Protein 7QPH (pdb70)

Structure (mmCIF, N/CA/C/O backbone):
data_7QPH
#
_entry.id   7QPH
#
_cell.length_a   75.343
_cell.length_b   99.184
_cell.length_c   208.443
_cell.angle_alpha   90.000
_cell.angle_beta   90.000
_cell.angle_gamma   90.000
#
_symmetry.space_group_name_H-M   'P 21 21 2'
#
loop_
_entity.id
_entity.type
_entity.pdbx_description
1 polymer 'Histone-arginine methyltransferase CARM1'
2 polymer 'Histone H3 22-31 K27 acetylated'
3 non-polymer 1,2-ETHANEDIOL
4 non-polymer (2~{R},3~{R},4~{S},5~{R})-2-(6-aminopurin-9-yl)-5-[(~{E})-prop-1-enyl]oxolane-3,4-diol
5 water water
#
loop_
_atom_site.group_PDB
_atom_site.id
_atom_site.type_symbol
_atom_site.label_atom_id
_atom_site.label_alt_id
_atom_site.label_comp_id
_atom_site.label_asym_id
_atom_site.label_entity_id
_atom_site.label_seq_id
_atom_site.pdbx_PDB_ins_code
_atom_site.Cartn_x
_atom_site.Cartn_y
_atom_site.Cartn_z
_atom_site.occupancy
_atom_site.B_iso_or_equiv
_atom_site.auth_seq_id
_atom_site.auth_comp_id
_atom_site.auth_asym_id
_atom_site.auth_atom_id
_atom_site.pdbx_PDB_model_num
ATOM 1 N N . SER A 1 10 ? 47.937 48.318 117.450 1.00 79.48 136 SER A N 1
ATOM 2 C CA . SER A 1 10 ? 49.212 48.027 118.093 1.00 73.10 136 SER A CA 1
ATOM 3 C C . SER A 1 10 ? 49.837 46.752 117.529 1.00 71.20 136 SER A C 1
ATOM 4 O O . SER A 1 10 ? 49.221 46.045 116.728 1.00 68.94 136 SER A O 1
ATOM 11 N N . VAL A 1 11 ? 51.068 46.464 117.957 1.00 68.25 137 VAL A N 1
ATOM 12 C CA . VAL A 1 11 ? 51.751 45.255 117.501 1.00 70.65 137 VAL A CA 1
ATOM 13 C C . VAL A 1 11 ? 50.995 44.010 117.957 1.00 69.09 137 VAL A C 1
ATOM 14 O O . VAL A 1 11 ? 50.934 42.999 117.242 1.00 53.98 137 VAL A O 1
ATOM 27 N N . PHE A 1 12 ? 50.407 44.062 119.157 1.00 57.84 138 PHE A N 1
ATOM 28 C CA . PHE A 1 12 ? 49.627 42.927 119.643 1.00 56.46 138 PHE A CA 1
ATOM 29 C C . PHE A 1 12 ? 48.362 42.730 118.814 1.00 66.11 138 PHE A C 1
ATOM 30 O O . PHE A 1 12 ? 48.016 41.597 118.454 1.00 62.50 138 PHE A O 1
ATOM 47 N N . SER A 1 13 ? 47.659 43.820 118.497 1.00 68.47 139 SER A N 1
ATOM 48 C CA . SER A 1 13 ? 46.380 43.706 117.802 1.00 68.22 139 SER A CA 1
ATOM 49 C C . SER A 1 13 ? 46.560 43.141 116.396 1.00 62.64 139 SER A C 1
ATOM 50 O O . SER A 1 13 ? 45.815 42.247 115.976 1.00 75.83 139 SER A O 1
ATOM 58 N N . GLU A 1 14 ? 47.540 43.656 115.648 1.00 65.67 140 GLU A N 1
ATOM 59 C CA . GLU A 1 14 ? 47.772 43.159 114.295 1.00 67.86 140 GLU A CA 1
ATOM 60 C C . GLU A 1 14 ? 48.179 41.692 114.285 1.00 66.67 140 GLU A C 1
ATOM 61 O O . GLU A 1 14 ? 48.066 41.032 113.247 1.00 66.77 140 GLU A O 1
ATOM 73 N N . ARG A 1 15 ? 48.649 41.173 115.415 1.00 60.16 141 ARG A N 1
ATOM 74 C CA . ARG A 1 15 ? 49.139 39.806 115.527 1.00 65.59 141 ARG A CA 1
ATOM 75 C C . ARG A 1 15 ? 48.080 38.832 116.023 1.00 75.04 141 ARG A C 1
ATOM 76 O O . ARG A 1 15 ? 48.252 37.615 115.872 1.00 56.32 141 ARG A O 1
ATOM 97 N N . THR A 1 16 ? 46.984 39.331 116.587 1.00 60.38 142 THR A N 1
ATOM 98 C CA . THR A 1 16 ? 46.077 38.487 117.350 1.00 62.25 142 THR A CA 1
ATOM 99 C C . THR A 1 16 ? 44.631 38.723 116.940 1.00 65.18 142 THR A C 1
ATOM 100 O O . THR A 1 16 ? 44.160 39.864 116.938 1.00 62.83 142 THR A O 1
ATOM 111 N N . GLU A 1 17 ? 43.936 37.639 116.600 1.00 61.28 143 GLU A N 1
ATOM 112 C CA . GLU A 1 17 ? 42.485 37.674 116.500 1.00 55.99 143 GLU A CA 1
ATOM 113 C C . GLU A 1 17 ? 41.889 38.102 117.835 1.00 67.13 143 GLU A C 1
ATOM 114 O O . GLU A 1 17 ? 42.264 37.589 118.895 1.00 51.53 143 GLU A O 1
ATOM 126 N N . GLU A 1 18 ? 40.958 39.055 117.788 1.00 63.90 144 GLU A N 1
ATOM 127 C CA . GLU A 1 18 ? 40.432 39.591 119.038 1.00 65.20 144 GLU A CA 1
ATOM 128 C C . GLU A 1 18 ? 39.639 38.542 119.813 1.00 61.87 144 GLU A C 1
ATOM 129 O O . GLU A 1 18 ? 39.584 38.591 121.050 1.00 67.08 144 GLU A O 1
ATOM 141 N N . SER A 1 19 ? 39.020 37.586 119.120 1.00 61.42 145 SER A N 1
ATOM 142 C CA . SER A 1 19 ? 38.339 36.511 119.834 1.00 59.74 145 SER A CA 1
ATOM 143 C C . SER A 1 19 ? 39.333 35.656 120.612 1.00 66.37 145 SER A C 1
ATOM 144 O O . SER A 1 19 ? 39.054 35.241 121.746 1.00 60.79 145 SER A O 1
ATOM 152 N N . SER A 1 20 ? 40.511 35.404 120.031 1.00 60.86 146 SER A N 1
ATOM 153 C CA . SER A 1 20 ? 41.542 34.665 120.753 1.00 60.29 146 SER A CA 1
ATOM 154 C C . SER A 1 20 ? 42.081 35.470 121.928 1.00 53.55 146 SER A C 1
ATOM 155 O O . SER A 1 20 ? 42.296 34.921 123.019 1.00 48.95 146 SER A O 1
ATOM 163 N N . ALA A 1 21 ? 42.309 36.772 121.723 1.00 48.47 147 ALA A N 1
ATOM 164 C CA . ALA A 1 21 ? 42.851 37.605 122.792 1.00 50.71 147 ALA A CA 1
ATOM 165 C C . ALA A 1 21 ? 41.873 37.716 123.954 1.00 48.57 147 ALA A C 1
ATOM 166 O O . ALA A 1 21 ? 42.269 37.616 125.123 1.00 50.13 147 ALA A O 1
ATOM 173 N N . VAL A 1 22 ? 40.592 37.929 123.652 1.00 47.92 148 VAL A N 1
ATOM 174 C CA . VAL A 1 22 ? 39.592 38.033 124.710 1.00 55.97 148 VAL A CA 1
ATOM 175 C C . VAL A 1 22 ? 39.602 36.772 125.569 1.00 50.08 148 VAL A C 1
ATOM 176 O O . VAL A 1 22 ? 39.691 36.834 126.801 1.00 48.14 148 VAL A O 1
ATOM 189 N N . GLN A 1 23 ? 39.546 35.607 124.941 1.00 48.26 149 GLN A N 1
ATOM 190 C CA . GLN A 1 23 ? 39.479 34.342 125.705 1.00 48.05 149 GLN A CA 1
ATOM 191 C C . GLN A 1 23 ? 40.814 34.166 126.427 1.00 51.91 149 GLN A C 1
ATOM 192 O O . GLN A 1 23 ? 40.803 33.610 127.527 1.00 49.02 149 GLN A O 1
ATOM 206 N N . TYR A 1 24 ? 41.919 34.612 125.833 1.00 41.38 150 TYR A N 1
ATOM 207 C CA . TYR A 1 24 ? 43.220 34.413 126.470 1.00 41.75 150 TYR A CA 1
ATOM 208 C C . TYR A 1 24 ? 43.335 35.212 127.769 1.00 41.98 150 TYR A C 1
ATOM 209 O O . TYR A 1 24 ? 43.745 34.685 128.810 1.00 40.69 150 TYR A O 1
ATOM 227 N N . PHE A 1 25 ? 42.999 36.496 127.726 1.00 42.68 151 PHE A N 1
ATOM 228 C CA . PHE A 1 25 ? 43.161 37.330 128.912 1.00 40.06 151 PHE A CA 1
ATOM 229 C C . PHE A 1 25 ? 42.075 37.061 129.944 1.00 39.45 151 PHE A C 1
ATOM 230 O O . PHE A 1 25 ? 42.314 37.236 131.142 1.00 43.84 151 PHE A O 1
ATOM 247 N N . GLN A 1 26 ? 40.891 36.617 129.516 1.00 38.76 152 GLN A N 1
ATOM 248 C CA . GLN A 1 26 ? 39.904 36.164 130.488 1.00 51.28 152 GLN A CA 1
ATOM 249 C C . GLN A 1 26 ? 40.448 34.982 131.288 1.00 48.53 152 GLN A C 1
ATOM 250 O O . GLN A 1 26 ? 40.239 34.886 132.502 1.00 43.29 152 GLN A O 1
ATOM 264 N N . PHE A 1 27 ? 41.118 34.052 130.611 1.00 45.46 153 PHE A N 1
ATOM 265 C CA . PHE A 1 27 ? 41.668 32.882 131.288 1.00 40.36 153 PHE A CA 1
ATOM 266 C C . PHE A 1 27 ? 42.633 33.295 132.388 1.00 40.08 153 PHE A C 1
ATOM 267 O O . PHE A 1 27 ? 42.597 32.753 133.500 1.00 41.70 153 PHE A O 1
ATOM 284 N N . TYR A 1 28 ? 43.486 34.273 132.106 1.00 35.83 154 TYR A N 1
ATOM 285 C CA . TYR A 1 28 ? 44.472 34.712 133.083 1.00 39.05 154 TYR A CA 1
ATOM 286 C C . TYR A 1 28 ? 43.910 35.701 134.099 1.00 34.63 154 TYR A C 1
ATOM 287 O O . TYR A 1 28 ? 44.647 36.146 134.987 1.00 40.02 154 TYR A O 1
ATOM 305 N N . GLY A 1 29 ? 42.628 36.039 134.013 1.00 39.53 155 GLY A N 1
ATOM 306 C CA . GLY A 1 29 ? 42.021 36.877 135.029 1.00 36.19 155 GLY A CA 1
ATOM 307 C C . GLY A 1 29 ? 41.594 36.152 136.287 1.00 40.67 155 GLY A C 1
ATOM 308 O O . GLY A 1 29 ? 41.187 36.792 137.267 1.00 37.45 155 GLY A O 1
ATOM 312 N N . TYR A 1 30 ? 41.700 34.830 136.292 1.00 36.65 156 TYR A N 1
ATOM 313 C CA . TYR A 1 30 ? 41.202 34.032 137.398 1.00 36.46 156 TYR A CA 1
ATOM 314 C C . TYR A 1 30 ? 42.298 33.814 138.437 1.00 36.78 156 TYR A C 1
ATOM 315 O O . TYR A 1 30 ? 43.418 33.405 138.111 1.00 33.08 156 TYR A O 1
ATOM 333 N N . LEU A 1 31 ? 41.954 34.050 139.700 1.00 36.83 157 LEU A N 1
ATOM 334 C CA . LEU A 1 31 ? 42.896 33.769 140.773 1.00 34.86 157 LEU A CA 1
ATOM 335 C C . LEU A 1 31 ? 43.250 32.286 140.838 1.00 38.70 157 LEU A C 1
ATOM 336 O O . LEU A 1 31 ? 44.378 31.934 141.201 1.00 35.89 157 LEU A O 1
ATOM 352 N N . SER A 1 32 ? 42.314 31.404 140.469 1.00 34.89 158 SER A N 1
ATOM 353 C CA . SER A 1 32 ? 42.612 29.978 140.486 1.00 33.93 158 SER A CA 1
ATOM 354 C C . SER A 1 32 ? 43.732 29.641 139.520 1.00 38.96 158 SER A C 1
ATOM 355 O O . SER A 1 32 ? 44.526 28.731 139.792 1.00 38.10 158 SER A O 1
ATOM 363 N N . GLN A 1 33 ? 43.812 30.360 138.394 1.00 39.58 159 GLN A N 1
ATOM 364 C CA . GLN A 1 33 ? 44.904 30.140 137.454 1.00 39.54 159 GLN A CA 1
ATOM 365 C C . GLN A 1 33 ? 46.222 30.670 138.013 1.00 42.90 159 GLN A C 1
ATOM 366 O O . GLN A 1 33 ? 47.272 30.028 137.868 1.00 37.18 159 GLN A O 1
ATOM 380 N N . GLN A 1 34 ? 46.191 31.837 138.661 1.00 39.37 160 GLN A N 1
ATOM 381 C CA . GLN A 1 34 ? 47.384 32.319 139.348 1.00 37.86 160 GLN A CA 1
ATOM 382 C C . GLN A 1 34 ? 47.832 31.307 140.398 1.00 36.99 160 GLN A C 1
ATOM 383 O O . GLN A 1 34 ? 49.015 30.969 140.502 1.00 39.54 160 GLN A O 1
ATOM 397 N N . GLN A 1 35 ? 46.887 30.818 141.195 1.00 37.18 161 GLN A N 1
ATOM 398 C CA . GLN A 1 35 ? 47.223 29.854 142.238 1.00 37.62 161 GLN A CA 1
ATOM 399 C C . GLN A 1 35 ? 47.891 28.615 141.654 1.00 44.70 161 GLN A C 1
ATOM 400 O O . GLN A 1 35 ? 48.869 28.101 142.214 1.00 37.03 161 GLN A O 1
ATOM 414 N N . ASN A 1 36 ? 47.374 28.120 140.527 1.00 42.68 162 ASN A N 1
ATOM 415 C CA . ASN A 1 36 ? 47.950 26.930 139.911 1.00 48.19 162 ASN A CA 1
ATOM 416 C C . ASN A 1 36 ? 49.416 27.150 139.561 1.00 41.16 162 ASN A C 1
ATOM 417 O O . ASN A 1 36 ? 50.256 26.275 139.795 1.00 42.77 162 ASN A O 1
ATOM 428 N N . MET A 1 37 ? 49.750 28.324 139.021 1.00 34.75 163 MET A N 1
ATOM 429 C CA . MET A 1 37 ? 51.139 28.592 138.657 1.00 37.64 163 MET A CA 1
ATOM 430 C C . MET A 1 37 ? 51.984 28.833 139.897 1.00 38.96 163 MET A C 1
ATOM 431 O O . MET A 1 37 ? 53.132 28.385 139.971 1.00 35.54 163 MET A O 1
ATOM 445 N N . MET A 1 38 ? 51.427 29.526 140.888 1.00 37.96 164 MET A N 1
ATOM 446 C CA . MET A 1 38 ? 52.177 29.827 142.103 1.00 39.42 164 MET A CA 1
ATOM 447 C C . MET A 1 38 ? 52.488 28.572 142.899 1.00 43.48 164 MET A C 1
ATOM 448 O O . MET A 1 38 ? 53.559 28.490 143.505 1.00 42.19 164 MET A O 1
ATOM 462 N N . GLN A 1 39 ? 51.588 27.582 142.895 1.00 40.41 165 GLN A N 1
ATOM 463 C CA . GLN A 1 39 ? 51.818 26.346 143.628 1.00 40.77 165 GLN A CA 1
ATOM 464 C C . GLN A 1 39 ? 52.835 25.433 142.953 1.00 37.16 165 GLN A C 1
ATOM 465 O O . GLN A 1 39 ? 53.258 24.451 143.573 1.00 37.15 165 GLN A O 1
ATOM 479 N N . ASP A 1 40 ? 53.220 25.708 141.705 1.00 38.37 166 ASP A N 1
ATOM 480 C CA . ASP A 1 40 ? 54.329 25.001 141.059 1.00 40.66 166 ASP A CA 1
ATOM 481 C C . ASP A 1 40 ? 55.618 25.426 141.740 1.00 37.74 166 ASP A C 1
ATOM 482 O O . ASP A 1 40 ? 56.163 26.487 141.443 1.00 33.17 166 ASP A O 1
ATOM 491 N N . TYR A 1 41 ? 56.108 24.603 142.670 1.00 39.45 167 TYR A N 1
ATOM 492 C CA . TYR A 1 41 ? 57.230 25.021 143.506 1.00 39.24 167 TYR A CA 1
ATOM 493 C C . TYR A 1 41 ? 58.511 25.162 142.699 1.00 43.33 167 TYR A C 1
ATOM 494 O O . TYR A 1 41 ? 59.316 26.068 142.955 1.00 42.49 167 TYR A O 1
ATOM 512 N N . VAL A 1 42 ? 58.724 24.274 141.728 1.00 39.36 168 VAL A N 1
ATOM 513 C CA . VAL A 1 42 ? 59.879 24.405 140.850 1.00 36.43 168 VAL A CA 1
ATOM 514 C C . VAL A 1 42 ? 59.864 25.765 140.170 1.00 39.35 168 VAL A C 1
ATOM 515 O O . VAL A 1 42 ? 60.875 26.478 140.137 1.00 34.91 168 VAL A O 1
ATOM 528 N N . ARG A 1 43 ? 58.702 26.151 139.642 1.00 40.30 169 ARG A N 1
ATOM 529 C CA . ARG A 1 43 ? 58.576 27.414 138.929 1.00 34.46 169 ARG A CA 1
ATOM 530 C C . ARG A 1 43 ? 58.783 28.595 139.870 1.00 39.20 169 ARG A C 1
ATOM 531 O O . ARG A 1 43 ? 59.671 29.429 139.663 1.00 35.27 169 ARG A O 1
ATOM 552 N N . THR A 1 44 ? 57.949 28.703 140.899 1.00 36.06 170 THR A N 1
ATOM 553 C CA . THR A 1 44 ? 58.010 29.871 141.774 1.00 38.37 170 THR A CA 1
ATOM 554 C C . THR A 1 44 ? 59.318 29.918 142.558 1.00 36.87 170 THR A C 1
ATOM 555 O O . THR A 1 44 ? 59.926 30.985 142.705 1.00 36.01 170 THR A O 1
ATOM 566 N N . GLY A 1 45 ? 59.771 28.773 143.065 1.00 33.53 171 GLY A N 1
ATOM 567 C CA . GLY A 1 45 ? 60.997 28.758 143.846 1.00 40.56 171 GLY A CA 1
ATOM 568 C C . GLY A 1 45 ? 62.224 29.120 143.029 1.00 39.65 171 GLY A C 1
ATOM 569 O O . GLY A 1 45 ? 63.106 29.839 143.509 1.00 35.46 171 GLY A O 1
ATOM 573 N N . THR A 1 46 ? 62.302 28.628 141.788 1.00 33.97 172 THR A N 1
ATOM 574 C CA . THR A 1 46 ? 63.453 28.943 140.944 1.00 37.51 172 THR A CA 1
ATOM 575 C C . THR A 1 46 ? 63.480 30.419 140.571 1.00 33.26 172 THR A C 1
ATOM 576 O O . THR A 1 46 ? 64.547 31.042 140.580 1.00 38.36 172 THR A O 1
ATOM 587 N N . TYR A 1 47 ? 62.322 31.003 140.253 1.00 33.98 173 TYR A N 1
ATOM 588 C CA . TYR A 1 47 ? 62.278 32.439 139.994 1.00 34.18 173 TYR A CA 1
ATOM 589 C C . TYR A 1 47 ? 62.759 33.242 141.207 1.00 38.92 173 TYR A C 1
ATOM 590 O O . TYR A 1 47 ? 63.529 34.202 141.067 1.00 37.74 173 TYR A O 1
ATOM 608 N N . GLN A 1 48 ? 62.308 32.877 142.407 1.00 35.78 174 GLN A N 1
ATOM 609 C CA . GLN A 1 48 ? 62.752 33.589 143.602 1.00 34.48 174 GLN A CA 1
ATOM 610 C C . GLN A 1 48 ? 64.257 33.457 143.795 1.00 38.70 174 GLN A C 1
ATOM 611 O O . GLN A 1 48 ? 64.949 34.436 144.101 1.00 39.80 174 GLN A O 1
ATOM 625 N N . ARG A 1 49 ? 64.781 32.241 143.647 1.00 36.62 175 ARG A N 1
ATOM 626 C CA . ARG A 1 49 ? 66.220 32.053 143.811 1.00 45.58 175 ARG A CA 1
ATOM 627 C C . ARG A 1 49 ? 66.993 32.816 142.744 1.00 45.60 175 ARG A C 1
ATOM 628 O O . ARG A 1 49 ? 68.014 33.445 143.040 1.00 41.72 175 ARG A O 1
ATOM 649 N N . ALA A 1 50 ? 66.534 32.759 141.487 1.00 44.65 176 ALA A N 1
ATOM 650 C CA . ALA A 1 50 ? 67.241 33.470 140.422 1.00 39.71 176 ALA A CA 1
ATOM 651 C C . ALA A 1 50 ? 67.354 34.960 140.739 1.00 39.76 176 ALA A C 1
ATOM 652 O O . ALA A 1 50 ? 68.387 35.588 140.466 1.00 41.25 176 ALA A O 1
ATOM 659 N N . ILE A 1 51 ? 66.302 35.546 141.316 1.00 37.42 177 ILE A N 1
ATOM 660 C CA . ILE A 1 51 ? 66.305 36.983 141.576 1.00 39.79 177 ILE A CA 1
ATOM 661 C C . ILE A 1 51 ? 67.095 37.300 142.841 1.00 39.72 177 ILE A C 1
ATOM 662 O O . ILE A 1 51 ? 67.971 38.171 142.839 1.00 39.46 177 ILE A O 1
ATOM 678 N N . LEU A 1 52 ? 66.810 36.579 143.927 1.00 35.18 178 LEU A N 1
ATOM 679 C CA . LEU A 1 52 ? 67.428 36.889 145.210 1.00 44.17 178 LEU A CA 1
ATOM 680 C C . LEU A 1 52 ? 68.924 36.605 145.191 1.00 44.17 178 LEU A C 1
ATOM 681 O O . LEU A 1 52 ? 69.710 37.375 145.754 1.00 44.41 178 LEU A O 1
ATOM 697 N N . GLN A 1 53 ? 69.337 35.500 144.569 1.00 48.34 179 GLN A N 1
ATOM 698 C CA . GLN A 1 53 ? 70.756 35.160 144.523 1.00 53.70 179 GLN A CA 1
ATOM 699 C C . GLN A 1 53 ? 71.542 36.034 143.554 1.00 55.27 179 GLN A C 1
ATOM 700 O O . GLN A 1 53 ? 72.779 36.061 143.626 1.00 49.29 179 GLN A O 1
ATOM 714 N N . ASN A 1 54 ? 70.859 36.757 142.669 1.00 46.43 180 ASN A N 1
ATOM 715 C CA . ASN A 1 54 ? 71.508 37.754 141.830 1.00 43.70 180 ASN A CA 1
ATOM 716 C C . ASN A 1 54 ? 71.102 39.146 142.301 1.00 43.03 180 ASN A C 1
ATOM 717 O O . ASN A 1 54 ? 70.688 39.987 141.499 1.00 39.44 180 ASN A O 1
ATOM 728 N N . HIS A 1 55 ? 71.246 39.406 143.605 1.00 49.36 181 HIS A N 1
ATOM 729 C CA . HIS A 1 55 ? 70.694 40.629 144.180 1.00 50.71 181 HIS A CA 1
ATOM 730 C C . HIS A 1 55 ? 71.330 41.878 143.595 1.00 50.41 181 HIS A C 1
ATOM 731 O O . HIS A 1 55 ? 70.687 42.934 143.557 1.00 48.52 181 HIS A O 1
ATOM 745 N N . THR A 1 56 ? 72.584 41.787 143.142 1.00 52.60 182 THR A N 1
ATOM 746 C CA . THR A 1 56 ? 73.242 42.964 142.579 1.00 52.26 182 THR A CA 1
ATOM 747 C C . THR A 1 56 ? 72.629 43.396 141.250 1.00 46.89 182 THR A C 1
ATOM 748 O O . THR A 1 56 ? 72.771 44.560 140.857 1.00 50.86 182 THR A O 1
ATOM 759 N N . ASP A 1 57 ? 71.945 42.496 140.555 1.00 45.54 183 ASP A N 1
ATOM 760 C CA . ASP A 1 57 ? 71.230 42.879 139.344 1.00 45.28 183 ASP A CA 1
ATOM 761 C C . ASP A 1 57 ? 69.935 43.629 139.642 1.00 51.82 183 ASP A C 1
ATOM 762 O O . ASP A 1 57 ? 69.290 44.124 138.708 1.00 48.20 183 ASP A O 1
ATOM 771 N N . PHE A 1 58 ? 69.524 43.696 140.908 1.00 47.65 184 PHE A N 1
ATOM 772 C CA . PHE A 1 58 ? 68.279 44.343 141.292 1.00 47.07 184 PHE A CA 1
ATOM 773 C C . PHE A 1 58 ? 68.455 45.454 142.317 1.00 48.83 184 PHE A C 1
ATOM 774 O O . PHE A 1 58 ? 67.633 46.367 142.349 1.00 49.62 184 PHE A O 1
ATOM 791 N N . LYS A 1 59 ? 69.502 45.410 143.135 1.00 45.15 185 LYS A N 1
ATOM 792 C CA . LYS A 1 59 ? 69.691 46.399 144.186 1.00 43.98 185 LYS A CA 1
ATOM 793 C C . LYS A 1 59 ? 69.691 47.805 143.617 1.00 46.69 185 LYS A C 1
ATOM 794 O O . LYS A 1 59 ? 70.574 48.174 142.841 1.00 52.69 185 LYS A O 1
ATOM 813 N N . ASP A 1 60 ? 68.700 48.592 144.031 1.00 50.87 186 ASP A N 1
ATOM 814 C CA . ASP A 1 60 ? 68.552 49.990 143.637 1.00 53.00 186 ASP A CA 1
ATOM 815 C C . ASP A 1 60 ? 68.343 50.161 142.138 1.00 50.87 186 ASP A C 1
ATOM 816 O O . ASP A 1 60 ? 68.634 51.232 141.588 1.00 49.84 186 ASP A O 1
ATOM 825 N N . LYS A 1 61 ? 67.818 49.143 141.467 1.00 47.85 187 LYS A N 1
ATOM 826 C CA . LYS A 1 61 ? 67.628 49.180 140.027 1.00 51.08 187 LYS A CA 1
ATOM 827 C C . LYS A 1 61 ? 66.173 49.485 139.680 1.00 53.81 187 LYS A C 1
ATOM 828 O O . LYS A 1 61 ? 65.270 49.432 140.519 1.00 44.30 187 LYS A O 1
ATOM 847 N N . ILE A 1 62 ? 65.957 49.798 138.407 1.00 45.51 188 ILE A N 1
ATOM 848 C CA . ILE A 1 62 ? 64.625 50.001 137.848 1.00 50.50 188 ILE A CA 1
ATOM 849 C C . ILE A 1 62 ? 64.259 48.753 137.066 1.00 42.42 188 ILE A C 1
ATOM 850 O O . ILE A 1 62 ? 65.039 48.309 136.213 1.00 38.17 188 ILE A O 1
ATOM 866 N N . VAL A 1 63 ? 63.077 48.190 137.351 1.00 35.92 189 VAL A N 1
ATOM 867 C CA . VAL A 1 63 ? 62.668 46.880 136.852 1.00 39.94 189 VAL A CA 1
ATOM 868 C C . VAL A 1 63 ? 61.348 47.008 136.111 1.00 38.66 189 VAL A C 1
ATOM 869 O O . VAL A 1 63 ? 60.467 47.763 136.533 1.00 39.26 189 VAL A O 1
ATOM 882 N N . LEU A 1 64 ? 61.219 46.278 135.002 1.00 36.48 190 LEU A N 1
ATOM 883 C CA . LEU A 1 64 ? 59.946 46.079 134.319 1.00 38.37 190 LEU A CA 1
ATOM 884 C C . LEU A 1 64 ? 59.534 44.615 134.439 1.00 37.26 190 LEU A C 1
ATOM 885 O O . LEU A 1 64 ? 60.318 43.722 134.098 1.00 35.56 190 LEU A O 1
ATOM 901 N N . ASP A 1 65 ? 58.301 44.372 134.914 1.00 35.59 191 ASP A N 1
ATOM 902 C CA . ASP A 1 65 ? 57.717 43.035 135.031 1.00 35.31 191 ASP A CA 1
ATOM 903 C C . ASP A 1 65 ? 56.625 42.899 133.975 1.00 37.06 191 ASP A C 1
ATOM 904 O O . ASP A 1 65 ? 55.560 43.512 134.089 1.00 38.50 191 ASP A O 1
ATOM 913 N N . VAL A 1 66 ? 56.888 42.101 132.953 1.00 36.87 192 VAL A N 1
ATOM 914 C CA . VAL A 1 66 ? 55.981 41.974 131.820 1.00 38.58 192 VAL A CA 1
ATOM 915 C C . VAL A 1 66 ? 55.015 40.828 132.093 1.00 35.34 192 VAL A C 1
ATOM 916 O O . VAL A 1 66 ? 55.427 39.662 132.154 1.00 32.50 192 VAL A O 1
ATOM 929 N N . GLY A 1 67 ? 53.720 41.148 132.197 1.00 36.41 193 GLY A N 1
ATOM 930 C CA . GLY A 1 67 ? 52.727 40.122 132.469 1.00 32.70 193 GLY A CA 1
ATOM 931 C C . GLY A 1 67 ? 52.863 39.638 133.897 1.00 34.52 193 GLY A C 1
ATOM 932 O O . GLY A 1 67 ? 53.045 38.446 134.147 1.00 32.81 193 GLY A O 1
ATOM 936 N N . CYS A 1 68 ? 52.741 40.567 134.844 1.00 35.47 194 CYS A N 1
ATOM 937 C CA . CYS A 1 68 ? 53.070 40.290 136.234 1.00 42.08 194 CYS A CA 1
ATOM 938 C C . CYS A 1 68 ? 52.041 39.404 136.917 1.00 41.99 194 CYS A C 1
ATOM 939 O O . CYS A 1 68 ? 52.325 38.877 138.002 1.00 35.27 194 CYS A O 1
ATOM 947 N N . GLY A 1 69 ? 50.866 39.223 136.315 1.00 36.04 195 GLY A N 1
ATOM 948 C CA . GLY A 1 69 ? 49.841 38.433 136.978 1.00 34.16 195 GLY A CA 1
ATOM 949 C C . GLY A 1 69 ? 49.534 39.008 138.346 1.00 35.31 195 GLY A C 1
ATOM 950 O O . GLY A 1 69 ? 49.258 40.202 138.494 1.00 34.90 195 GLY A O 1
ATOM 954 N N . SER A 1 70 ? 49.576 38.157 139.370 1.00 36.51 196 SER A N 1
ATOM 955 C CA . SER A 1 70 ? 49.339 38.624 140.726 1.00 38.01 196 SER A CA 1
ATOM 956 C C . SER A 1 70 ? 50.450 39.523 141.235 1.00 36.85 196 SER A C 1
ATOM 957 O O . SER A 1 70 ? 50.264 40.158 142.275 1.00 37.59 196 SER A O 1
ATOM 965 N N . GLY A 1 71 ? 51.588 39.581 140.548 1.00 39.07 197 GLY A N 1
ATOM 966 C CA . GLY A 1 71 ? 52.686 40.431 140.946 1.00 37.26 197 GLY A CA 1
ATOM 967 C C . GLY A 1 71 ? 53.794 39.740 141.700 1.00 38.51 197 GLY A C 1
ATOM 968 O O . GLY A 1 71 ? 54.663 40.424 142.241 1.00 39.62 197 GLY A O 1
ATOM 972 N N . ILE A 1 72 ? 53.806 38.409 141.734 1.00 35.21 198 ILE A N 1
ATOM 973 C CA . ILE A 1 72 ? 54.730 37.694 142.605 1.00 37.20 198 ILE A CA 1
ATOM 974 C C . ILE A 1 72 ? 56.177 37.989 142.228 1.00 41.23 198 ILE A C 1
ATOM 975 O O . ILE A 1 72 ? 57.029 38.143 143.106 1.00 38.56 198 ILE A O 1
ATOM 991 N N . LEU A 1 73 ? 56.486 38.081 140.928 1.00 34.49 199 LEU A N 1
ATOM 992 C CA . LEU A 1 73 ? 57.861 38.380 140.532 1.00 36.65 199 LEU A CA 1
ATOM 993 C C . LEU A 1 73 ? 58.263 39.794 140.914 1.00 37.44 199 LEU A C 1
ATOM 994 O O . LEU A 1 73 ? 59.432 40.028 141.236 1.00 35.73 199 LEU A O 1
ATOM 1010 N N . SER A 1 74 ? 57.323 40.745 140.868 1.00 36.24 200 SER A N 1
ATOM 1011 C CA . SER A 1 74 ? 57.611 42.098 141.328 1.00 44.14 200 SER A CA 1
ATOM 1012 C C . SER A 1 74 ? 57.959 42.103 142.811 1.00 39.08 200 SER A C 1
ATOM 1013 O O . SER A 1 74 ? 58.847 42.845 143.244 1.00 38.42 200 SER A O 1
ATOM 1021 N N . PHE A 1 75 ? 57.264 41.288 143.610 1.00 34.99 201 PHE A N 1
ATOM 1022 C CA . PHE A 1 75 ? 57.586 41.209 145.031 1.00 40.91 201 PHE A CA 1
ATOM 1023 C C . PHE A 1 75 ? 58.962 40.590 145.246 1.00 37.00 201 PHE A C 1
ATOM 1024 O O . PHE A 1 75 ? 59.694 41.000 146.154 1.00 44.61 201 PHE A O 1
ATOM 1041 N N . PHE A 1 76 ? 59.340 39.608 144.419 1.00 35.02 202 PHE A N 1
ATOM 1042 C CA . PHE A 1 76 ? 60.685 39.053 144.542 1.00 38.03 202 PHE A CA 1
ATOM 1043 C C . PHE A 1 76 ? 61.733 40.105 144.195 1.00 47.47 202 PHE A C 1
ATOM 1044 O O . PHE A 1 76 ? 62.781 40.192 144.845 1.00 43.23 202 PHE A O 1
ATOM 1061 N N . ALA A 1 77 ? 61.473 40.910 143.159 1.00 41.15 203 ALA A N 1
ATOM 1062 C CA . ALA A 1 77 ? 62.385 42.000 142.817 1.00 37.18 203 ALA A CA 1
ATOM 1063 C C . ALA A 1 77 ? 62.499 43.004 143.960 1.00 40.65 203 ALA A C 1
ATOM 1064 O O . ALA A 1 77 ? 63.585 43.536 144.224 1.00 43.82 203 ALA A O 1
ATOM 1071 N N . ALA A 1 78 ? 61.386 43.277 144.649 1.00 40.28 204 ALA A N 1
ATOM 1072 C CA . ALA A 1 78 ? 61.425 44.159 145.812 1.00 43.87 204 ALA A CA 1
ATOM 1073 C C . ALA A 1 78 ? 62.178 43.511 146.969 1.00 50.09 204 ALA A C 1
ATOM 1074 O O . ALA A 1 78 ? 62.939 44.181 147.678 1.00 48.04 204 ALA A O 1
ATOM 1081 N N . GLN A 1 79 ? 61.982 42.206 147.179 1.00 45.94 205 GLN A N 1
ATOM 1082 C CA . GLN A 1 79 ? 62.769 41.510 148.193 1.00 46.70 205 GLN A CA 1
ATOM 1083 C C . GLN A 1 79 ? 64.264 41.633 147.912 1.00 49.96 205 GLN A C 1
ATOM 1084 O O . GLN A 1 79 ? 65.075 41.675 148.845 1.00 50.78 205 GLN A O 1
ATOM 1098 N N . ALA A 1 80 ? 64.646 41.697 146.638 1.00 45.81 206 ALA A N 1
ATOM 1099 C CA . ALA A 1 80 ? 66.042 41.815 146.245 1.00 39.44 206 ALA A CA 1
ATOM 1100 C C . ALA A 1 80 ? 66.554 43.245 146.284 1.00 42.43 206 ALA A C 1
ATOM 1101 O O . ALA A 1 80 ? 67.730 43.460 145.978 1.00 51.80 206 ALA A O 1
ATOM 1108 N N . GLY A 1 81 ? 65.715 44.217 146.628 1.00 47.30 207 GLY A N 1
ATOM 1109 C CA . GLY A 1 81 ? 66.163 45.584 146.825 1.00 55.41 207 GLY A CA 1
ATOM 1110 C C . GLY A 1 81 ? 65.958 46.539 145.662 1.00 48.64 207 GLY A C 1
ATOM 1111 O O . GLY A 1 81 ? 66.606 47.591 145.622 1.00 48.41 207 GLY A O 1
ATOM 1115 N N . ALA A 1 82 ? 65.082 46.213 144.723 1.00 43.70 208 ALA A N 1
ATOM 1116 C CA . ALA A 1 82 ? 64.853 47.087 143.584 1.00 47.83 208 ALA A CA 1
ATOM 1117 C C . ALA A 1 82 ? 64.303 48.431 144.048 1.00 52.09 208 ALA A C 1
ATOM 1118 O O . ALA A 1 82 ? 63.521 48.510 145.001 1.00 45.41 208 ALA A O 1
ATOM 1125 N N . ARG A 1 83 ? 64.709 49.497 143.358 1.00 50.52 209 ARG A N 1
ATOM 1126 C CA . ARG A 1 83 ? 64.219 50.825 143.711 1.00 49.41 209 ARG A CA 1
ATOM 1127 C C . ARG A 1 83 ? 62.814 51.064 143.170 1.00 50.09 209 ARG A C 1
ATOM 1128 O O . ARG A 1 83 ? 61.956 51.604 143.879 1.00 48.33 209 ARG A O 1
ATOM 1149 N N . LYS A 1 84 ? 62.557 50.664 141.926 1.00 47.18 210 LYS A N 1
ATOM 1150 C CA . LYS A 1 84 ? 61.263 50.901 141.299 1.00 48.10 210 LYS A CA 1
ATOM 1151 C C . LYS A 1 84 ? 60.967 49.744 140.358 1.00 49.69 210 LYS A C 1
ATOM 1152 O O . LYS A 1 84 ? 61.832 49.340 139.573 1.00 40.86 210 LYS A O 1
ATOM 1171 N N . ILE A 1 85 ? 59.752 49.206 140.458 1.00 43.91 211 ILE A N 1
ATOM 1172 C CA . ILE A 1 85 ? 59.305 48.092 139.630 1.00 45.36 211 ILE A CA 1
ATOM 1173 C C . ILE A 1 85 ? 58.003 48.494 138.947 1.00 44.26 211 ILE A C 1
ATOM 1174 O O . ILE A 1 85 ? 57.022 48.829 139.622 1.00 45.78 211 ILE A O 1
ATOM 1190 N N . TYR A 1 86 ? 57.996 48.475 137.614 1.00 40.79 212 TYR A N 1
ATOM 1191 C CA . TYR A 1 86 ? 56.792 48.722 136.826 1.00 42.14 212 TYR A CA 1
ATOM 1192 C C . TYR A 1 86 ? 56.241 47.366 136.408 1.00 38.32 212 TYR A C 1
ATOM 1193 O O . TYR A 1 86 ? 56.876 46.647 135.634 1.00 38.07 212 TYR A O 1
ATOM 1211 N N . ALA A 1 87 ? 55.068 47.017 136.931 1.00 38.08 213 ALA A N 1
ATOM 1212 C CA . ALA A 1 87 ? 54.448 45.714 136.721 1.00 35.54 213 ALA A CA 1
ATOM 1213 C C . ALA A 1 87 ? 53.283 45.893 135.765 1.00 34.81 213 ALA A C 1
ATOM 1214 O O . ALA A 1 87 ? 52.261 46.480 136.135 1.00 39.22 213 ALA A O 1
ATOM 1221 N N . VAL A 1 88 ? 53.428 45.358 134.557 1.00 33.88 214 VAL A N 1
ATOM 1222 C CA . VAL A 1 88 ? 52.445 45.506 133.492 1.00 30.91 214 VAL A CA 1
ATOM 1223 C C . VAL A 1 88 ? 51.656 44.213 133.384 1.00 34.57 214 VAL A C 1
ATOM 1224 O O . VAL A 1 88 ? 52.241 43.126 133.326 1.00 33.92 214 VAL A O 1
ATOM 1237 N N . GLU A 1 89 ? 50.331 44.329 133.329 1.00 32.33 215 GLU A N 1
ATOM 1238 C CA . GLU A 1 89 ? 49.460 43.166 133.215 1.00 29.93 215 GLU A CA 1
ATOM 1239 C C . GLU A 1 89 ? 48.212 43.570 132.451 1.00 32.54 215 GLU A C 1
ATOM 1240 O O . GLU A 1 89 ? 47.557 44.549 132.823 1.00 33.61 215 GLU A O 1
ATOM 1252 N N . ALA A 1 90 ? 47.891 42.816 131.390 1.00 37.98 216 ALA A N 1
ATOM 1253 C CA . ALA A 1 90 ? 46.778 43.144 130.505 1.00 36.91 216 ALA A CA 1
ATOM 1254 C C . ALA A 1 90 ? 45.449 42.560 130.955 1.00 38.17 216 ALA A C 1
ATOM 1255 O O . ALA A 1 90 ? 44.400 43.097 130.582 1.00 37.74 216 ALA A O 1
ATOM 1262 N N . SER A 1 91 ? 45.465 41.485 131.735 1.00 39.16 217 SER A N 1
ATOM 1263 C CA . SER A 1 91 ? 44.229 40.897 132.218 1.00 36.82 217 SER A CA 1
ATOM 1264 C C . SER A 1 91 ? 43.715 41.655 133.450 1.00 39.62 217 SER A C 1
ATOM 1265 O O . SER A 1 91 ? 44.395 42.512 134.034 1.00 34.48 217 SER A O 1
ATOM 1273 N N . THR A 1 92 ? 42.491 41.310 133.865 1.00 36.95 218 THR A N 1
ATOM 1274 C CA . THR A 1 92 ? 41.911 41.926 135.059 1.00 40.86 218 THR A CA 1
ATOM 1275 C C . THR A 1 92 ? 42.637 41.538 136.346 1.00 42.10 218 THR A C 1
ATOM 1276 O O . THR A 1 92 ? 42.296 42.067 137.411 1.00 40.43 218 THR A O 1
ATOM 1287 N N . MET A 1 93 ? 43.627 40.644 136.278 1.00 34.14 219 MET A N 1
ATOM 1288 C CA . MET A 1 93 ? 44.452 40.338 137.441 1.00 37.09 219 MET A CA 1
ATOM 1289 C C . MET A 1 93 ? 45.250 41.560 137.900 1.00 37.89 219 MET A C 1
ATOM 1290 O O . MET A 1 93 ? 45.720 41.600 139.043 1.00 32.87 219 MET A O 1
ATOM 1304 N N . ALA A 1 94 ? 45.395 42.571 137.039 1.00 34.10 220 ALA A N 1
ATOM 1305 C CA . ALA A 1 94 ? 46.116 43.775 137.440 1.00 35.93 220 ALA A CA 1
ATOM 1306 C C . ALA A 1 94 ? 45.434 44.433 138.637 1.00 39.02 220 ALA A C 1
ATOM 1307 O O . ALA A 1 94 ? 46.095 45.008 139.511 1.00 34.47 220 ALA A O 1
ATOM 1314 N N . GLN A 1 95 ? 44.105 44.368 138.689 1.00 39.70 221 GLN A N 1
ATOM 1315 C CA . GLN A 1 95 ? 43.387 44.928 139.832 1.00 38.54 221 GLN A CA 1
ATOM 1316 C C . GLN A 1 95 ? 43.796 44.237 141.131 1.00 41.22 221 GLN A C 1
ATOM 1317 O O . GLN A 1 95 ? 44.005 44.895 142.158 1.00 39.82 221 GLN A O 1
ATOM 1331 N N . HIS A 1 96 ? 43.954 42.911 141.092 1.00 39.18 222 HIS A N 1
ATOM 1332 C CA . HIS A 1 96 ? 44.329 42.162 142.284 1.00 41.06 222 HIS A CA 1
ATOM 1333 C C . HIS A 1 96 ? 45.780 42.420 142.658 1.00 38.70 222 HIS A C 1
ATOM 1334 O O . HIS A 1 96 ? 46.120 42.469 143.846 1.00 41.72 222 HIS A O 1
ATOM 1348 N N . ALA A 1 97 ? 46.655 42.564 141.661 1.00 40.12 223 ALA A N 1
ATOM 1349 C CA . ALA A 1 97 ? 48.046 42.896 141.957 1.00 38.04 223 ALA A CA 1
ATOM 1350 C C . ALA A 1 97 ? 48.145 44.222 142.701 1.00 39.33 223 ALA A C 1
ATOM 1351 O O . ALA A 1 97 ? 48.917 44.346 143.658 1.00 38.34 223 ALA A O 1
ATOM 1358 N N . GLU A 1 98 ? 47.353 45.218 142.289 1.00 38.93 224 GLU A N 1
ATOM 1359 C CA . GLU A 1 98 ? 47.388 46.517 142.953 1.00 39.02 224 GLU A CA 1
ATOM 1360 C C . GLU A 1 98 ? 46.977 46.386 144.412 1.00 41.66 224 GLU A C 1
ATOM 1361 O O . GLU A 1 98 ? 47.559 47.038 145.287 1.00 40.58 224 GLU A O 1
ATOM 1373 N N . VAL A 1 99 ? 45.970 45.553 144.692 1.00 39.28 225 VAL A N 1
ATOM 1374 C CA . VAL A 1 99 ? 45.555 45.329 146.072 1.00 44.65 225 VAL A CA 1
ATOM 1375 C C . VAL A 1 99 ? 46.705 44.746 146.884 1.00 35.80 225 VAL A C 1
ATOM 1376 O O . VAL A 1 99 ? 46.898 45.097 148.054 1.00 46.46 225 VAL A O 1
ATOM 1389 N N . LEU A 1 100 ? 47.474 43.834 146.285 1.00 40.48 226 LEU A N 1
ATOM 1390 C CA . LEU A 1 100 ? 48.575 43.205 147.008 1.00 37.40 226 LEU A CA 1
ATOM 1391 C C . LEU A 1 100 ? 49.700 44.200 147.253 1.00 41.97 226 LEU A C 1
ATOM 1392 O O . LEU A 1 100 ? 50.315 44.198 148.323 1.00 40.90 226 LEU A O 1
ATOM 1408 N N . VAL A 1 101 ? 49.986 45.058 146.274 1.00 40.09 227 VAL A N 1
ATOM 1409 C CA . VAL A 1 101 ? 51.023 46.069 146.465 1.00 37.63 227 VAL A CA 1
ATOM 1410 C C . VAL A 1 101 ? 50.656 46.996 147.614 1.00 39.96 227 VAL A C 1
ATOM 1411 O O . VAL A 1 101 ? 51.504 47.343 148.445 1.00 44.69 227 VAL A O 1
ATOM 1424 N N . LYS A 1 102 ? 49.393 47.422 147.670 1.00 41.23 228 LYS A N 1
ATOM 1425 C CA . LYS A 1 102 ? 48.940 48.263 148.772 1.00 43.34 228 LYS A CA 1
ATOM 142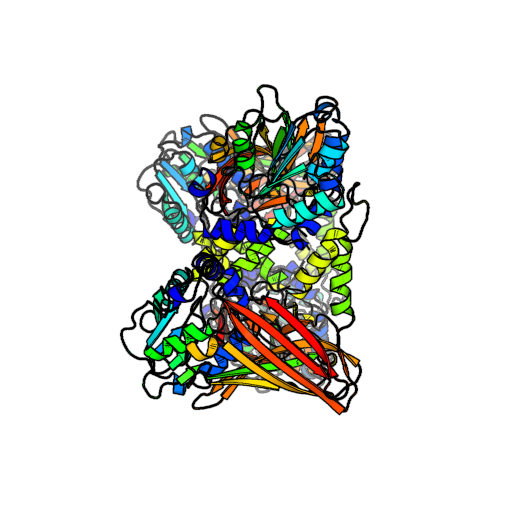6 C C . LYS A 1 102 ? 49.065 47.534 150.100 1.00 45.70 228 LYS A C 1
ATOM 1427 O O . LYS A 1 102 ? 49.613 48.074 151.068 1.00 47.47 228 LYS A O 1
ATOM 1446 N N . SER A 1 103 ? 48.548 46.301 150.175 1.00 40.54 229 SER A N 1
ATOM 1447 C CA . SER A 1 103 ? 48.521 45.583 151.450 1.00 48.80 229 SER A CA 1
ATOM 1448 C C . SER A 1 103 ? 49.903 45.135 151.903 1.00 50.95 229 SER A C 1
ATOM 1449 O O . SER A 1 103 ? 50.107 44.901 153.097 1.00 53.34 229 SER A O 1
ATOM 1457 N N . ASN A 1 104 ? 50.853 45.004 150.986 1.00 45.37 230 ASN A N 1
ATOM 1458 C CA . ASN A 1 104 ? 52.230 44.704 151.344 1.00 48.02 230 ASN A CA 1
ATOM 1459 C C . ASN A 1 104 ? 53.075 45.960 151.519 1.00 48.37 230 ASN A C 1
ATOM 1460 O O . ASN A 1 104 ? 54.300 45.854 151.626 1.00 54.56 230 ASN A O 1
ATOM 1471 N N . ASN A 1 105 ? 52.447 47.137 151.554 1.00 48.42 231 ASN A N 1
ATOM 1472 C CA . ASN A 1 105 ? 53.133 48.406 151.820 1.00 47.08 231 ASN A CA 1
ATOM 1473 C C . ASN A 1 105 ? 54.296 48.640 150.856 1.00 48.95 231 ASN A C 1
ATOM 1474 O O . ASN A 1 105 ? 55.389 49.051 151.252 1.00 46.30 231 ASN A O 1
ATOM 1485 N N . LEU A 1 106 ? 54.050 48.390 149.575 1.00 47.20 232 LEU A N 1
ATOM 1486 C CA . LEU A 1 106 ? 55.060 48.574 148.542 1.00 51.74 232 LEU A CA 1
ATOM 1487 C C . LEU A 1 106 ? 54.596 49.570 147.480 1.00 46.06 232 LEU A C 1
ATOM 1488 O O . LEU A 1 106 ? 55.024 49.519 146.327 1.00 49.00 232 LEU A O 1
ATOM 1504 N N . THR A 1 107 ? 53.724 50.497 147.864 1.00 45.45 233 THR A N 1
ATOM 1505 C CA . THR A 1 107 ? 53.241 51.499 146.922 1.00 51.62 233 THR A CA 1
ATOM 1506 C C . THR A 1 107 ? 54.359 52.421 146.450 1.00 58.09 233 THR A C 1
ATOM 1507 O O . THR A 1 107 ? 54.263 52.989 145.357 1.00 51.66 233 THR A O 1
ATOM 1518 N N . ASP A 1 108 ? 55.417 52.589 147.248 1.00 51.82 234 ASP A N 1
ATOM 1519 C CA . ASP A 1 108 ? 56.525 53.448 146.847 1.00 56.51 234 ASP A CA 1
ATOM 1520 C C . ASP A 1 108 ? 57.451 52.802 145.820 1.00 60.65 234 ASP A C 1
ATOM 1521 O O . ASP A 1 108 ? 58.263 53.506 145.203 1.00 57.60 234 ASP A O 1
ATOM 1530 N N . ARG A 1 109 ? 57.366 51.487 145.633 1.00 48.24 235 ARG A N 1
ATOM 1531 C CA . ARG A 1 109 ? 58.367 50.765 144.860 1.00 49.86 235 ARG A CA 1
ATOM 1532 C C . ARG A 1 109 ? 57.797 49.894 143.751 1.00 49.47 235 ARG A C 1
ATOM 1533 O O . ARG A 1 109 ? 58.544 49.556 142.824 1.00 47.58 235 ARG A O 1
ATOM 1554 N N . ILE A 1 110 ? 56.520 49.523 143.800 1.00 41.50 236 ILE A N 1
ATOM 1555 C CA . ILE A 1 110 ? 55.892 48.740 142.740 1.00 47.46 236 ILE A CA 1
ATOM 1556 C C . ILE A 1 110 ? 54.727 49.550 142.195 1.00 46.55 236 ILE A C 1
ATOM 1557 O O . ILE A 1 110 ? 53.844 49.959 142.958 1.00 42.31 236 ILE A O 1
ATOM 1573 N N . VAL A 1 111 ? 54.722 49.775 140.884 1.00 41.41 237 VAL A N 1
ATOM 1574 C CA . VAL A 1 111 ? 53.684 50.539 140.203 1.00 40.30 237 VAL A CA 1
ATOM 1575 C C . VAL A 1 111 ? 53.037 49.601 139.201 1.00 39.30 237 VAL A C 1
ATOM 1576 O O . VAL A 1 111 ? 53.674 49.182 138.225 1.00 43.57 237 VAL A O 1
ATOM 1589 N N . VAL A 1 112 ? 51.773 49.272 139.431 1.00 38.29 238 VAL A N 1
ATOM 1590 C CA . VAL A 1 112 ? 51.042 48.366 138.552 1.00 37.99 238 VAL A CA 1
ATOM 1591 C C . VAL A 1 112 ? 50.466 49.174 137.397 1.00 41.13 238 VAL A C 1
ATOM 1592 O O . VAL A 1 112 ? 49.739 50.146 137.611 1.00 41.41 238 VAL A O 1
ATOM 1605 N N . ILE A 1 113 ? 50.777 48.769 136.170 1.00 38.04 239 ILE A N 1
ATOM 1606 C CA . ILE A 1 113 ? 50.299 49.443 134.969 1.00 42.18 239 ILE A CA 1
ATOM 1607 C C . ILE A 1 113 ? 49.375 48.469 134.243 1.00 40.81 239 ILE A C 1
ATOM 1608 O O . ILE A 1 113 ? 49.857 47.519 133.607 1.00 40.71 239 ILE A O 1
ATOM 1624 N N . PRO A 1 114 ? 48.060 48.670 134.288 1.00 43.47 240 PRO A N 1
ATOM 1625 C CA . PRO A 1 114 ? 47.164 47.753 133.563 1.00 42.37 240 PRO A CA 1
ATOM 1626 C C . PRO A 1 114 ? 47.190 48.006 132.065 1.00 36.39 240 PRO A C 1
ATOM 1627 O O . PRO A 1 114 ? 47.179 49.150 131.613 1.00 40.87 240 PRO A O 1
ATOM 1638 N N . GLY A 1 115 ? 47.249 46.926 131.296 1.00 40.92 241 GLY A N 1
ATOM 1639 C CA . GLY A 1 115 ? 47.206 46.983 129.851 1.00 41.00 241 GLY A CA 1
ATOM 1640 C C . GLY A 1 115 ? 48.254 46.089 129.223 1.00 39.71 241 GLY A C 1
ATOM 1641 O O . GLY A 1 115 ? 49.024 45.408 129.898 1.00 35.55 241 GLY A O 1
ATOM 1645 N N . LYS A 1 116 ? 48.252 46.084 127.892 1.00 39.37 242 LYS A N 1
ATOM 1646 C CA . LYS A 1 116 ? 49.225 45.319 127.127 1.00 41.33 242 LYS A CA 1
ATOM 1647 C C . LYS A 1 116 ? 50.554 46.055 127.083 1.00 40.72 242 LYS A C 1
ATOM 1648 O O . LYS A 1 116 ? 50.596 47.281 126.945 1.00 39.61 242 LYS A O 1
ATOM 1667 N N . VAL A 1 117 ? 51.645 45.301 127.242 1.00 38.32 243 VAL A N 1
ATOM 1668 C CA . VAL A 1 117 ? 52.966 45.914 127.234 1.00 38.63 243 VAL A CA 1
ATOM 1669 C C . VAL A 1 117 ? 53.248 46.611 125.912 1.00 40.37 243 VAL A C 1
ATOM 1670 O O . VAL A 1 117 ? 54.092 47.519 125.856 1.00 37.94 243 VAL A O 1
ATOM 1683 N N . GLU A 1 118 ? 52.559 46.209 124.836 1.00 35.08 244 GLU A N 1
ATOM 1684 C CA . GLU A 1 118 ? 52.692 46.887 123.550 1.00 43.38 244 GLU A CA 1
ATOM 1685 C C . GLU A 1 118 ? 51.946 48.215 123.492 1.00 40.03 244 GLU A C 1
ATOM 1686 O O . GLU A 1 118 ? 52.176 48.994 122.559 1.00 41.15 244 GLU A O 1
ATOM 1698 N N . GLU A 1 119 ? 51.065 48.501 124.451 1.00 45.10 245 GLU A N 1
ATOM 1699 C CA . GLU A 1 119 ? 50.212 49.681 124.375 1.00 42.38 245 GLU A CA 1
ATOM 1700 C C . GLU A 1 119 ? 50.369 50.646 125.537 1.00 42.14 245 GLU A C 1
ATOM 1701 O O . GLU A 1 119 ? 49.947 51.799 125.414 1.00 45.77 245 GLU A O 1
ATOM 1713 N N . VAL A 1 120 ? 50.970 50.229 126.643 1.00 38.93 246 VAL A N 1
ATOM 1714 C CA . VAL A 1 120 ? 51.062 51.084 127.822 1.00 38.09 246 VAL A CA 1
ATOM 1715 C C . VAL A 1 120 ? 52.198 52.082 127.638 1.00 47.95 246 VAL A C 1
ATOM 1716 O O . VAL A 1 120 ? 52.941 52.019 126.654 1.00 49.52 246 VAL A O 1
ATOM 1729 N N . SER A 1 121 ? 52.350 52.993 128.599 1.00 49.63 247 SER A N 1
ATOM 1730 C CA . SER A 1 121 ? 53.445 53.953 128.631 1.00 53.57 247 SER A CA 1
ATOM 1731 C C . SER A 1 121 ? 54.235 53.765 129.919 1.00 51.60 247 SER A C 1
ATOM 1732 O O . SER A 1 121 ? 53.646 53.624 130.994 1.00 51.01 247 SER A O 1
ATOM 1740 N N . LEU A 1 122 ? 55.551 53.730 129.808 1.00 49.81 248 LEU A N 1
ATOM 1741 C CA . LEU A 1 122 ? 56.422 53.696 130.972 1.00 56.07 248 LEU A CA 1
ATOM 1742 C C . LEU A 1 122 ? 57.089 55.052 131.156 1.00 58.97 248 LEU A C 1
ATOM 1743 O O . LEU A 1 122 ? 57.477 55.679 130.164 1.00 52.71 248 LEU A O 1
ATOM 1759 N N . PRO A 1 123 ? 57.232 55.530 132.398 1.00 42.54 249 PRO A N 1
ATOM 1760 C CA . PRO A 1 123 ? 57.834 56.859 132.602 1.00 54.55 249 PRO A CA 1
ATOM 1761 C C . PRO A 1 123 ? 59.336 56.888 132.386 1.00 58.62 249 PRO A C 1
ATOM 1762 O O . PRO A 1 123 ? 59.890 57.977 132.192 1.00 60.19 249 PRO A O 1
ATOM 1773 N N . GLU A 1 124 ? 60.018 55.745 132.414 1.00 60.88 250 GLU A N 1
ATOM 1774 C CA . GLU A 1 124 ? 61.471 55.754 132.286 1.00 61.18 250 GLU A CA 1
ATOM 1775 C C . GLU A 1 124 ? 61.936 54.394 131.780 1.00 45.93 250 GLU A C 1
ATOM 1776 O O . GLU A 1 124 ? 61.214 53.401 131.865 1.00 44.47 250 GLU A O 1
ATOM 1788 N N . GLN A 1 125 ? 63.150 54.369 131.235 1.00 44.30 251 GLN A N 1
ATOM 1789 C CA . GLN A 1 125 ? 63.782 53.123 130.833 1.00 50.70 251 GLN A CA 1
ATOM 1790 C C . GLN A 1 125 ? 64.204 52.334 132.072 1.00 47.52 251 GLN A C 1
ATOM 1791 O O . GLN A 1 125 ? 64.388 52.881 133.166 1.00 44.15 251 GLN A O 1
ATOM 1805 N N . VAL A 1 126 ? 64.362 51.028 131.893 1.00 49.66 252 VAL A N 1
ATOM 1806 C CA . VAL A 1 126 ? 64.607 50.135 133.014 1.00 40.82 252 VAL A CA 1
ATOM 1807 C C . VAL A 1 126 ? 65.964 49.463 132.848 1.00 49.30 252 VAL A C 1
ATOM 1808 O O . VAL A 1 126 ? 66.516 49.366 131.747 1.00 42.62 252 VAL A O 1
ATOM 1821 N N . ASP A 1 127 ? 66.493 48.981 133.976 1.00 43.87 253 ASP A N 1
ATOM 1822 C CA . ASP A 1 127 ? 67.773 48.289 133.971 1.00 39.60 253 ASP A CA 1
ATOM 1823 C C . ASP A 1 127 ? 67.616 46.814 133.624 1.00 38.58 253 ASP A C 1
ATOM 1824 O O . ASP A 1 127 ? 68.552 46.198 133.104 1.00 42.73 253 ASP A O 1
ATOM 1833 N N . ILE A 1 128 ? 66.460 46.228 133.912 1.00 35.63 254 ILE A N 1
ATOM 1834 C CA . ILE A 1 128 ? 66.282 44.789 133.762 1.00 37.20 254 ILE A CA 1
ATOM 1835 C C . ILE A 1 128 ? 64.803 44.495 133.577 1.00 36.26 254 ILE A C 1
ATOM 1836 O O . ILE A 1 128 ? 63.947 45.136 134.188 1.00 36.93 254 ILE A O 1
ATOM 1852 N N . ILE A 1 129 ? 64.514 43.519 132.720 1.00 36.88 255 ILE A N 1
ATOM 1853 C CA . ILE A 1 129 ? 63.160 43.034 132.478 1.00 38.71 255 ILE A CA 1
ATOM 1854 C C . ILE A 1 129 ? 63.040 41.627 133.045 1.00 37.09 255 ILE A C 1
ATOM 1855 O O . ILE A 1 129 ? 63.901 40.775 132.791 1.00 38.99 255 ILE A O 1
ATOM 1871 N N . ILE A 1 130 ? 61.962 41.375 133.790 1.00 32.31 256 ILE A N 1
ATOM 1872 C CA . ILE A 1 130 ? 61.656 40.043 134.298 1.00 35.02 256 ILE A CA 1
ATOM 1873 C C . ILE A 1 130 ? 60.283 39.658 133.773 1.00 37.27 256 ILE A C 1
ATOM 1874 O O . ILE A 1 130 ? 59.405 40.508 133.582 1.00 35.73 256 ILE A O 1
ATOM 1890 N N . SER A 1 131 ? 60.096 38.363 133.546 1.00 32.04 257 SER A N 1
ATOM 1891 C CA . SER A 1 131 ? 58.834 37.889 132.999 1.00 31.97 257 SER A CA 1
ATOM 1892 C C . SER A 1 131 ? 58.804 36.369 133.032 1.00 37.10 257 SER A C 1
ATOM 1893 O O . SER A 1 131 ? 59.840 35.711 133.149 1.00 31.21 257 SER A O 1
ATOM 1901 N N . GLU A 1 132 ? 57.594 35.822 132.894 1.00 34.64 258 GLU A N 1
ATOM 1902 C CA . GLU A 1 132 ? 57.375 34.395 132.670 1.00 30.05 258 GLU A CA 1
ATOM 1903 C C . GLU A 1 132 ? 56.615 34.248 131.357 1.00 32.78 258 GLU A C 1
ATOM 1904 O O . GLU A 1 132 ? 55.392 34.047 131.343 1.00 40.34 258 GLU A O 1
ATOM 1916 N N . PRO A 1 133 ? 57.302 34.369 130.230 1.00 31.82 259 PRO A N 1
ATOM 1917 C CA . PRO A 1 133 ? 56.630 34.291 128.927 1.00 34.28 259 PRO A CA 1
ATOM 1918 C C . PRO A 1 133 ? 56.555 32.896 128.320 1.00 32.66 259 PRO A C 1
ATOM 1919 O O . PRO A 1 133 ? 56.115 32.774 127.174 1.00 36.87 259 PRO A O 1
ATOM 1930 N N . MET A 1 134 ? 56.917 31.854 129.063 1.00 33.95 260 MET A N 1
ATOM 1931 C CA . MET A 1 134 ? 57.022 30.515 128.502 1.00 32.07 260 MET A CA 1
ATOM 1932 C C . MET A 1 134 ? 55.664 29.820 128.519 1.00 33.38 260 MET A C 1
ATOM 1933 O O . MET A 1 134 ? 54.969 29.812 129.539 1.00 31.83 260 MET A O 1
ATOM 1947 N N . GLY A 1 135 ? 55.270 29.281 127.367 1.00 31.28 261 GLY A N 1
ATOM 1948 C CA . GLY A 1 135 ? 54.139 28.392 127.274 1.00 27.22 261 GLY A CA 1
ATOM 1949 C C . GLY A 1 135 ? 54.567 26.958 127.034 1.00 35.65 261 GLY A C 1
ATOM 1950 O O . GLY A 1 135 ? 55.752 26.620 127.081 1.00 36.06 261 GLY A O 1
ATOM 1954 N N . TYR A 1 136 ? 53.568 26.117 126.737 1.00 41.61 262 TYR A N 1
ATOM 1955 C CA . TYR A 1 136 ? 53.851 24.770 126.256 1.00 37.44 262 TYR A CA 1
ATOM 1956 C C . TYR A 1 136 ? 54.859 24.835 125.120 1.00 36.85 262 TYR A C 1
ATOM 1957 O O . TYR A 1 136 ? 54.747 25.672 124.219 1.00 40.96 262 TYR A O 1
ATOM 1975 N N . MET A 1 137 ? 55.837 23.931 125.138 1.00 34.33 263 MET A N 1
ATOM 1976 C CA . MET A 1 137 ? 56.835 23.884 124.068 1.00 35.44 263 MET A CA 1
ATOM 1977 C C . MET A 1 137 ? 57.571 25.215 123.957 1.00 33.46 263 MET A C 1
ATOM 1978 O O . MET A 1 137 ? 58.077 25.563 122.884 1.00 38.45 263 MET A O 1
ATOM 1992 N N . LEU A 1 138 ? 57.635 25.938 125.088 1.00 33.60 264 LEU A N 1
ATOM 1993 C CA . LEU A 1 138 ? 58.211 27.273 125.193 1.00 33.58 264 LEU A CA 1
ATOM 1994 C C . LEU A 1 138 ? 57.384 28.312 124.461 1.00 32.67 264 LEU A C 1
ATOM 1995 O O . LEU A 1 138 ? 57.022 29.332 125.057 1.00 31.36 264 LEU A O 1
ATOM 2011 N N . PHE A 1 139 ? 57.098 28.074 123.173 1.00 34.34 265 PHE A N 1
ATOM 2012 C CA . PHE A 1 139 ? 56.599 29.131 122.294 1.00 34.31 265 PHE A CA 1
ATOM 2013 C C . PHE A 1 139 ? 55.089 29.350 122.366 1.00 34.91 265 PHE A C 1
ATOM 2014 O O . PHE A 1 139 ? 54.612 30.429 121.981 1.00 32.04 265 PHE A O 1
ATOM 2031 N N . ASN A 1 140 ? 54.323 28.366 122.825 1.00 30.28 266 ASN A N 1
ATOM 2032 C CA . ASN A 1 140 ? 52.873 28.512 122.839 1.00 33.51 266 ASN A CA 1
ATOM 2033 C C . ASN A 1 140 ? 52.474 29.761 123.616 1.00 31.42 266 ASN A C 1
ATOM 2034 O O . ASN A 1 140 ? 53.149 30.159 124.569 1.00 32.43 266 ASN A O 1
ATOM 2045 N N . GLU A 1 141 ? 51.364 30.377 123.193 1.00 28.45 267 GLU A N 1
ATOM 2046 C CA . GLU A 1 141 ? 50.788 31.626 123.679 1.00 34.71 267 GLU A CA 1
ATOM 2047 C C . GLU A 1 141 ? 51.456 32.843 123.051 1.00 32.20 267 GLU A C 1
ATOM 2048 O O . GLU A 1 141 ? 50.927 33.942 123.170 1.00 32.38 267 GLU A O 1
ATOM 2060 N N . ARG A 1 142 ? 52.600 32.689 122.392 1.00 30.82 268 ARG A N 1
ATOM 2061 C CA . ARG A 1 142 ? 53.243 33.780 121.662 1.00 32.59 268 ARG A CA 1
ATOM 2062 C C . ARG A 1 142 ? 53.572 34.945 122.587 1.00 36.01 268 ARG A C 1
ATOM 2063 O O . ARG A 1 142 ? 53.627 36.105 122.164 1.00 40.39 268 ARG A O 1
ATOM 2084 N N . MET A 1 143 ? 53.774 34.642 123.868 1.00 32.23 269 MET A N 1
ATOM 2085 C CA . MET A 1 143 ? 54.093 35.678 124.845 1.00 31.14 269 MET A CA 1
ATOM 2086 C C . MET A 1 143 ? 55.547 36.117 124.752 1.00 35.94 269 MET A C 1
ATOM 2087 O O . MET A 1 143 ? 55.881 37.229 125.185 1.00 34.54 269 MET A O 1
ATOM 2101 N N . LEU A 1 144 ? 56.410 35.273 124.176 1.00 32.40 270 LEU A N 1
ATOM 2102 C CA . LEU A 1 144 ? 57.801 35.660 123.998 1.00 34.08 270 LEU A CA 1
ATOM 2103 C C . LEU A 1 144 ? 57.919 36.895 123.120 1.00 36.52 270 LEU A C 1
ATOM 2104 O O . LEU A 1 144 ? 58.861 37.671 123.282 1.00 34.62 270 LEU A O 1
ATOM 2120 N N . GLU A 1 145 ? 56.993 37.086 122.175 1.00 35.37 271 GLU A N 1
ATOM 2121 C CA . GLU A 1 145 ? 57.028 38.278 121.332 1.00 37.80 271 GLU A CA 1
ATOM 2122 C C . GLU A 1 145 ? 56.777 39.540 122.147 1.00 36.70 271 GLU A C 1
ATOM 2123 O O . GLU A 1 145 ? 57.433 40.566 121.931 1.00 36.38 271 GLU A O 1
ATOM 2135 N N . SER A 1 146 ? 55.836 39.481 123.091 1.00 35.05 272 SER A N 1
ATOM 2136 C CA . SER A 1 146 ? 55.613 40.616 123.983 1.00 36.85 272 SER A CA 1
ATOM 2137 C C . SER A 1 146 ? 56.831 40.863 124.861 1.00 33.73 272 SER A C 1
ATOM 2138 O O . SER A 1 146 ? 57.203 42.013 125.122 1.00 38.63 272 SER A O 1
ATOM 2146 N N . TYR A 1 147 ? 57.477 39.787 125.304 1.00 30.64 273 TYR A N 1
ATOM 2147 C CA . TYR A 1 147 ? 58.685 39.902 126.110 1.00 35.06 273 TYR A CA 1
ATOM 2148 C C . TYR A 1 147 ? 59.785 40.597 125.326 1.00 34.97 273 TYR A C 1
ATOM 2149 O O . TYR A 1 147 ? 60.438 41.513 125.837 1.00 30.36 273 TYR A O 1
ATOM 2167 N N . LEU A 1 148 ? 59.988 40.189 124.067 1.00 30.14 274 LEU A N 1
ATOM 2168 C CA . LEU A 1 148 ? 60.992 40.843 123.235 1.00 32.42 274 LEU A CA 1
ATOM 2169 C C . LEU A 1 148 ? 60.561 42.259 122.888 1.00 37.54 274 LEU A C 1
ATOM 2170 O O . LEU A 1 148 ? 61.397 43.167 122.804 1.00 34.52 274 LEU A O 1
ATOM 2186 N N . HIS A 1 149 ? 59.263 42.459 122.654 1.00 34.83 275 HIS A N 1
ATOM 2187 C CA . HIS A 1 149 ? 58.773 43.800 122.360 1.00 41.40 275 HIS A CA 1
ATOM 2188 C C . HIS A 1 149 ? 59.125 44.763 123.484 1.00 34.54 275 HIS A C 1
ATOM 2189 O O . HIS A 1 149 ? 59.443 45.930 123.236 1.00 36.81 275 HIS A O 1
ATOM 2203 N N . ALA A 1 150 ? 59.078 44.284 124.729 1.00 39.10 276 ALA A N 1
ATOM 2204 C CA . ALA A 1 150 ? 59.350 45.114 125.894 1.00 39.11 276 ALA A CA 1
ATOM 2205 C C . ALA A 1 150 ? 60.774 45.646 125.927 1.00 41.44 276 ALA A C 1
ATOM 2206 O O . ALA A 1 150 ? 61.051 46.555 126.718 1.00 41.23 276 ALA A O 1
ATOM 2213 N N . LYS A 1 151 ? 61.679 45.108 125.103 1.00 41.88 277 LYS A N 1
ATOM 2214 C CA . LYS A 1 151 ? 63.057 45.591 125.071 1.00 41.59 277 LYS A CA 1
ATOM 2215 C C . LYS A 1 151 ? 63.149 47.048 124.632 1.00 49.63 277 LYS A C 1
ATOM 2216 O O . LYS A 1 151 ? 64.219 47.657 124.763 1.00 40.75 277 LYS A O 1
ATOM 2235 N N . LYS A 1 152 ? 62.063 47.623 124.114 1.00 42.44 278 LYS A N 1
ATOM 2236 C CA . LYS A 1 152 ? 62.071 49.041 123.778 1.00 55.00 278 LYS A CA 1
ATOM 2237 C C . LYS A 1 152 ? 62.176 49.929 125.012 1.00 44.95 278 LYS A C 1
ATOM 2238 O O . LYS A 1 152 ? 62.499 51.119 124.883 1.00 49.87 278 LYS A O 1
ATOM 2257 N N . TYR A 1 153 ? 61.910 49.376 126.196 1.00 43.34 279 TYR A N 1
ATOM 2258 C CA . TYR A 1 153 ? 62.061 50.088 127.457 1.00 49.41 279 TYR A CA 1
ATOM 2259 C C . TYR A 1 153 ? 63.381 49.782 128.155 1.00 51.77 279 TYR A C 1
ATOM 2260 O O . TYR A 1 153 ? 63.620 50.296 129.253 1.00 47.90 279 TYR A O 1
ATOM 2278 N N . LEU A 1 154 ? 64.230 48.947 127.563 1.00 48.85 280 LEU A N 1
ATOM 2279 C CA . LEU A 1 154 ? 65.445 48.486 128.219 1.00 47.53 280 LEU A CA 1
ATOM 2280 C C . LEU A 1 154 ? 66.601 49.425 127.905 1.00 47.12 280 LEU A C 1
ATOM 2281 O O . LEU A 1 154 ? 66.829 49.780 126.742 1.00 46.10 280 LEU A O 1
ATOM 2297 N N . LYS A 1 155 ? 67.330 49.821 128.948 1.00 41.75 281 LYS A N 1
ATOM 2298 C CA . LYS A 1 155 ? 68.529 50.617 128.764 1.00 48.89 281 LYS A CA 1
ATOM 2299 C C . LYS A 1 155 ? 69.515 49.886 127.852 1.00 45.82 281 LYS A C 1
ATOM 2300 O O . LYS A 1 155 ? 69.494 48.656 127.752 1.00 51.99 281 LYS A O 1
ATOM 2319 N N . PRO A 1 156 ? 70.425 50.625 127.217 1.00 54.89 282 PRO A N 1
ATOM 2320 C CA . PRO A 1 156 ? 71.317 49.993 126.224 1.00 59.69 282 PRO A CA 1
ATOM 2321 C C . PRO A 1 156 ? 71.964 48.686 126.669 1.00 64.09 282 PRO A C 1
ATOM 2322 O O . PRO A 1 156 ? 71.994 47.727 125.887 1.00 86.28 282 PRO A O 1
ATOM 2333 N N . SER A 1 157 ? 72.483 48.608 127.890 1.00 62.48 283 SER A N 1
ATOM 2334 C CA . SER A 1 157 ? 73.126 47.388 128.369 1.00 64.70 283 SER A CA 1
ATOM 2335 C C . SER A 1 157 ? 72.312 46.682 129.455 1.00 50.43 283 SER A C 1
ATOM 2336 O O . SER A 1 157 ? 72.863 45.996 130.322 1.00 48.33 283 SER A O 1
ATOM 2344 N N . GLY A 1 158 ? 71.001 46.837 129.421 1.00 43.56 284 GLY A N 1
ATOM 2345 C CA . GLY A 1 158 ? 70.149 46.175 130.388 1.00 41.55 284 GLY A CA 1
ATOM 2346 C C . GLY A 1 158 ? 70.137 44.665 130.235 1.00 45.45 284 GLY A C 1
ATOM 2347 O O . GLY A 1 158 ? 70.611 44.096 129.252 1.00 47.00 284 GLY A O 1
ATOM 2351 N N . ASN A 1 159 ? 69.568 44.004 131.237 1.00 41.83 285 ASN A N 1
ATOM 2352 C CA . ASN A 1 159 ? 69.503 42.552 131.292 1.00 38.65 285 ASN A CA 1
ATOM 2353 C C . ASN A 1 159 ? 68.056 42.081 131.202 1.00 38.84 285 ASN A C 1
ATOM 2354 O O . ASN A 1 159 ? 67.104 42.862 131.244 1.00 38.45 285 ASN A O 1
ATOM 2365 N N . MET A 1 160 ? 67.896 40.771 131.078 1.00 35.41 286 MET A N 1
ATOM 2366 C CA . MET A 1 160 ? 66.581 40.162 130.938 1.00 35.76 286 MET A CA 1
ATOM 2367 C C . MET A 1 160 ? 66.552 38.843 131.681 1.00 37.52 286 MET A C 1
ATOM 2368 O O . MET A 1 160 ? 67.482 38.046 131.537 1.00 38.95 286 MET A O 1
ATOM 2382 N N . PHE A 1 161 ? 65.490 38.627 132.461 1.00 38.70 287 PHE A N 1
ATOM 2383 C CA . PHE A 1 161 ? 65.321 37.447 133.315 1.00 34.38 287 PHE A CA 1
ATOM 2384 C C . PHE A 1 161 ? 63.990 36.808 132.951 1.00 36.72 287 PHE A C 1
ATOM 2385 O O . PHE A 1 161 ? 62.934 37.290 133.392 1.00 35.71 287 PHE A O 1
ATOM 2402 N N . PRO A 1 162 ? 63.963 35.712 132.184 1.00 32.08 288 PRO A N 1
ATOM 2403 C CA . PRO A 1 162 ? 65.090 34.897 131.711 1.00 32.79 288 PRO A CA 1
ATOM 2404 C C . PRO A 1 162 ? 65.886 35.507 130.562 1.00 36.82 288 PRO A C 1
ATOM 2405 O O . PRO A 1 162 ? 65.383 36.369 129.828 1.00 33.98 288 PRO A O 1
ATOM 2416 N N . THR A 1 163 ? 67.131 35.048 130.424 1.00 34.41 289 THR A N 1
ATOM 2417 C CA . THR A 1 163 ? 68.068 35.600 129.453 1.00 36.11 289 THR A CA 1
ATOM 2418 C C . THR A 1 163 ? 68.057 34.824 128.145 1.00 38.46 289 THR A C 1
ATOM 2419 O O . THR A 1 163 ? 68.104 35.422 127.060 1.00 35.76 289 THR A O 1
ATOM 2430 N N . ILE A 1 164 ? 68.014 33.494 128.231 1.00 35.98 290 ILE A N 1
ATOM 2431 C CA . ILE A 1 164 ? 67.996 32.647 127.049 1.00 35.02 290 ILE A CA 1
ATOM 2432 C C . ILE A 1 164 ? 67.014 31.503 127.276 1.00 35.06 290 ILE A C 1
ATOM 2433 O O . ILE A 1 164 ? 66.656 31.167 128.411 1.00 33.40 290 ILE A O 1
ATOM 2449 N N . GLY A 1 165 ? 66.567 30.924 126.179 1.00 33.28 291 GLY A N 1
ATOM 2450 C CA . GLY A 1 165 ? 65.690 29.777 126.229 1.00 32.47 291 GLY A CA 1
ATOM 2451 C C . GLY A 1 165 ? 66.130 28.691 125.272 1.00 37.13 291 GLY A C 1
ATOM 2452 O O . GLY A 1 165 ? 66.508 28.980 124.137 1.00 37.38 291 GLY A O 1
ATOM 2456 N N . ASP A 1 166 ? 66.075 27.443 125.735 1.00 35.13 292 ASP A N 1
ATOM 2457 C CA . ASP A 1 166 ? 66.450 26.275 124.949 1.00 36.31 292 ASP A CA 1
ATOM 2458 C C . ASP A 1 166 ? 65.233 25.386 124.787 1.00 34.58 292 ASP A C 1
ATOM 2459 O O . ASP A 1 166 ? 64.608 25.001 125.777 1.00 33.99 292 ASP A O 1
ATOM 2468 N N . VAL A 1 167 ? 64.896 25.061 123.549 1.00 34.25 293 VAL A N 1
ATOM 2469 C CA . VAL A 1 167 ? 63.877 24.055 123.256 1.00 28.98 293 VAL A CA 1
ATOM 2470 C C . VAL A 1 167 ? 64.590 22.770 122.862 1.00 34.49 293 VAL A C 1
ATOM 2471 O O . VAL A 1 167 ? 65.470 22.785 121.991 1.00 36.90 293 VAL A O 1
ATOM 2484 N N . HIS A 1 168 ? 64.211 21.659 123.487 1.00 32.49 294 HIS A N 1
ATOM 2485 C CA . HIS A 1 168 ? 64.801 20.365 123.182 1.00 35.61 294 HIS A CA 1
ATOM 2486 C C . HIS A 1 168 ? 63.803 19.508 122.422 1.00 34.25 294 HIS A C 1
ATOM 2487 O O . HIS A 1 168 ? 62.605 19.537 122.719 1.00 32.74 294 HIS A O 1
ATOM 2501 N N . LEU A 1 169 ? 64.305 18.753 121.443 1.00 27.42 295 LEU A N 1
ATOM 2502 C CA . LEU A 1 169 ? 63.521 17.787 120.684 1.00 29.81 295 LEU A CA 1
ATOM 2503 C C . LEU A 1 169 ? 64.207 16.432 120.758 1.00 28.71 295 LEU A C 1
ATOM 2504 O O . LEU A 1 169 ? 65.436 16.358 120.692 1.00 34.61 295 LEU A O 1
ATOM 2520 N N . ALA A 1 170 ? 63.425 15.354 120.859 1.00 30.58 296 ALA A N 1
ATOM 2521 C CA . ALA A 1 170 ? 64.009 14.013 120.818 1.00 30.99 296 ALA A CA 1
ATOM 2522 C C . ALA A 1 170 ? 62.977 13.026 120.294 1.00 28.62 296 ALA A C 1
ATOM 2523 O O . ALA A 1 170 ? 61.790 13.163 120.615 1.00 30.78 296 ALA A O 1
ATOM 2530 N N . PRO A 1 171 ? 63.376 12.059 119.474 1.00 29.84 297 PRO A N 1
ATOM 2531 C CA . PRO A 1 171 ? 62.413 11.059 119.002 1.00 32.06 297 PRO A CA 1
ATOM 2532 C C . PRO A 1 171 ? 62.081 10.073 120.110 1.00 35.61 297 PRO A C 1
ATOM 2533 O O . PRO A 1 171 ? 62.923 9.746 120.952 1.00 31.63 297 PRO A O 1
ATOM 2544 N N . PHE A 1 172 ? 60.836 9.595 120.106 1.00 33.10 298 PHE A N 1
ATOM 2545 C CA . PHE A 1 172 ? 60.376 8.654 121.118 1.00 34.02 298 PHE A CA 1
ATOM 2546 C C . PHE A 1 172 ? 59.653 7.477 120.465 1.00 36.51 298 PHE A C 1
ATOM 2547 O O . PHE A 1 172 ? 59.174 7.553 119.331 1.00 30.15 298 PHE A O 1
ATOM 2564 N N . THR A 1 173 ? 59.572 6.381 121.212 1.00 31.52 299 THR A N 1
ATOM 2565 C CA . THR A 1 173 ? 58.744 5.237 120.868 1.00 31.08 299 THR A CA 1
ATOM 2566 C C . THR A 1 173 ? 57.718 5.047 121.974 1.00 37.64 299 THR A C 1
ATOM 2567 O O . THR A 1 173 ? 58.072 5.024 123.157 1.00 35.42 299 THR A O 1
ATOM 2578 N N . ASP A 1 174 ? 56.448 4.931 121.591 1.00 33.93 300 ASP A N 1
ATOM 2579 C CA . ASP A 1 174 ? 55.350 4.758 122.541 1.00 31.37 300 ASP A CA 1
ATOM 2580 C C . ASP A 1 174 ? 54.234 4.063 121.763 1.00 31.36 300 ASP A C 1
ATOM 2581 O O . ASP A 1 174 ? 53.282 4.692 121.315 1.00 31.31 300 ASP A O 1
ATOM 2590 N N . GLU A 1 175 ? 54.359 2.742 121.626 1.00 31.81 301 GLU A N 1
ATOM 2591 C CA . GLU A 1 175 ? 53.400 1.975 120.837 1.00 33.96 301 GLU A CA 1
ATOM 2592 C C . GLU A 1 175 ? 51.976 2.168 121.352 1.00 36.70 301 GLU A C 1
ATOM 2593 O O . GLU A 1 175 ? 51.027 2.286 120.567 1.00 37.20 301 GLU A O 1
ATOM 2605 N N . GLN A 1 176 ? 51.807 2.208 122.673 1.00 33.29 302 GLN A N 1
ATOM 2606 C CA . GLN A 1 176 ? 50.464 2.300 123.238 1.00 39.02 302 GLN A CA 1
ATOM 2607 C C . GLN A 1 176 ? 49.832 3.657 122.954 1.00 45.92 302 GLN A C 1
ATOM 2608 O O . GLN A 1 176 ? 48.641 3.736 122.625 1.00 39.58 302 GLN A O 1
ATOM 2622 N N . LEU A 1 177 ? 50.613 4.734 123.052 1.00 38.70 303 LEU A N 1
ATOM 2623 C CA . LEU A 1 177 ? 50.077 6.048 122.719 1.00 33.89 303 LEU A CA 1
ATOM 2624 C C . LEU A 1 177 ? 49.649 6.103 121.264 1.00 35.87 303 LEU A C 1
ATOM 2625 O O . LEU A 1 177 ? 48.606 6.673 120.939 1.00 34.10 303 LEU A O 1
ATOM 2641 N N . TYR A 1 178 ? 50.438 5.513 120.371 1.00 35.19 304 TYR A N 1
ATOM 2642 C CA . TYR A 1 178 ? 50.100 5.539 118.952 1.00 34.82 304 TYR A CA 1
ATOM 2643 C C . TYR A 1 178 ? 48.816 4.763 118.672 1.00 37.08 304 TYR A C 1
ATOM 2644 O O . TYR A 1 178 ? 47.908 5.263 117.994 1.00 32.19 304 TYR A O 1
ATOM 2662 N N . MET A 1 179 ? 48.730 3.522 119.164 1.00 39.22 305 MET A N 1
ATOM 2663 C CA . MET A 1 179 ? 47.553 2.701 118.883 1.00 44.68 305 MET A CA 1
ATOM 2664 C C . MET A 1 179 ? 46.297 3.284 119.520 1.00 36.85 305 MET A C 1
ATOM 2665 O O . MET A 1 179 ? 45.191 3.092 119.004 1.00 39.13 305 MET A O 1
ATOM 2679 N N . GLU A 1 180 ? 46.457 4.027 120.610 1.00 41.06 306 GLU A N 1
ATOM 2680 C CA . GLU A 1 180 ? 45.330 4.664 121.279 1.00 43.15 306 GLU A CA 1
ATOM 2681 C C . GLU A 1 180 ? 44.544 5.578 120.345 1.00 37.86 306 GLU A C 1
ATOM 2682 O O . GLU A 1 180 ? 43.331 5.737 120.511 1.00 32.72 306 GLU A O 1
ATOM 2694 N N . GLN A 1 181 ? 45.210 6.197 119.368 1.00 33.93 307 GLN A N 1
ATOM 2695 C CA . GLN A 1 181 ? 44.507 7.098 118.452 1.00 31.26 307 GLN A CA 1
ATOM 2696 C C . GLN A 1 181 ? 43.487 6.349 117.592 1.00 32.96 307 GLN A C 1
ATOM 2697 O O . GLN A 1 181 ? 42.417 6.883 117.268 1.00 29.63 307 GLN A O 1
ATOM 2711 N N . PHE A 1 182 ? 43.808 5.120 117.189 1.00 33.22 308 PHE A N 1
ATOM 2712 C CA . PHE A 1 182 ? 42.881 4.349 116.368 1.00 33.61 308 PHE A CA 1
ATOM 2713 C C . PHE A 1 182 ? 41.788 3.714 117.208 1.00 30.69 308 PHE A C 1
ATOM 2714 O O . PHE A 1 182 ? 40.639 3.639 116.757 1.00 31.52 308 PHE A O 1
ATOM 2731 N N . THR A 1 183 ? 42.116 3.282 118.428 1.00 34.26 309 THR A N 1
ATOM 2732 C CA . THR A 1 183 ? 41.089 2.804 119.342 1.00 35.11 309 THR A CA 1
ATOM 2733 C C . THR A 1 183 ? 39.980 3.841 119.458 1.00 41.44 309 THR A C 1
ATOM 2734 O O . THR A 1 183 ? 38.791 3.522 119.335 1.00 35.21 309 THR A O 1
ATOM 2745 N N . LYS A 1 184 ? 40.359 5.107 119.657 1.00 34.03 310 LYS A N 1
ATOM 2746 C CA . LYS A 1 184 ? 39.360 6.158 119.816 1.00 27.20 310 LYS A CA 1
ATOM 2747 C C . LYS A 1 184 ? 38.633 6.427 118.506 1.00 25.59 310 LYS A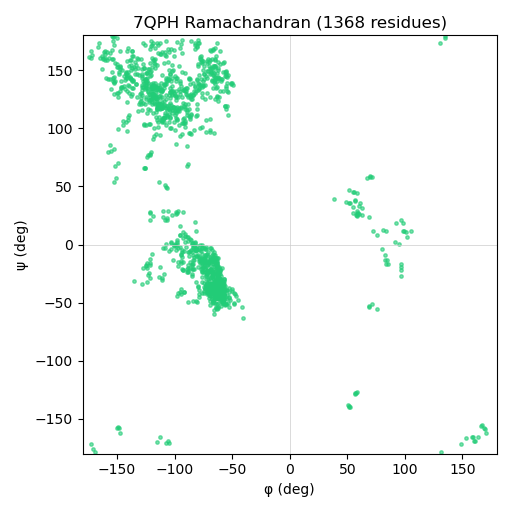 C 1
ATOM 2748 O O . LYS A 1 184 ? 37.402 6.535 118.474 1.00 31.86 310 LYS A O 1
ATOM 2767 N N . ALA A 1 185 ? 39.376 6.542 117.413 1.00 30.71 311 ALA A N 1
ATOM 2768 C CA . ALA A 1 185 ? 38.742 6.826 116.131 1.00 29.44 311 ALA A CA 1
ATOM 2769 C C . ALA A 1 185 ? 37.868 5.666 115.661 1.00 26.29 311 ALA A C 1
ATOM 2770 O O . ALA A 1 185 ? 36.880 5.873 114.951 1.00 25.81 311 ALA A O 1
ATOM 2777 N N . ASN A 1 186 ? 38.209 4.437 116.031 1.00 24.13 312 ASN A N 1
ATOM 2778 C CA . ASN A 1 186 ? 37.431 3.291 115.566 1.00 23.59 312 ASN A CA 1
ATOM 2779 C C . ASN A 1 186 ? 36.011 3.276 116.124 1.00 28.47 312 ASN A C 1
ATOM 2780 O O . ASN A 1 186 ? 35.200 2.442 115.713 1.00 25.11 312 ASN A O 1
ATOM 2791 N N . PHE A 1 187 ? 35.684 4.158 117.067 1.00 28.99 313 PHE A N 1
ATOM 2792 C CA . PHE A 1 187 ? 34.280 4.343 117.428 1.00 29.85 313 PHE A CA 1
ATOM 2793 C C . PHE A 1 187 ? 33.416 4.553 116.183 1.00 27.22 313 PHE A C 1
ATOM 2794 O O . PHE A 1 187 ? 32.289 4.056 116.090 1.00 29.10 313 PHE A O 1
ATOM 2811 N N . TRP A 1 188 ? 33.932 5.284 115.208 1.00 25.79 314 TRP A N 1
ATOM 2812 C CA . TRP A 1 188 ? 33.196 5.567 113.980 1.00 27.20 314 TRP A CA 1
ATOM 2813 C C . TRP A 1 188 ? 33.183 4.395 112.996 1.00 29.10 314 TRP A C 1
ATOM 2814 O O . TRP A 1 188 ? 32.394 4.408 112.039 1.00 29.94 314 TRP A O 1
ATOM 2835 N N . TYR A 1 189 ? 34.028 3.385 113.195 1.00 25.27 315 TYR A N 1
ATOM 2836 C CA . TYR A 1 189 ? 34.083 2.263 112.260 1.00 24.06 315 TYR A CA 1
ATOM 2837 C C . TYR A 1 189 ? 33.092 1.185 112.692 1.00 27.56 315 TYR A C 1
ATOM 2838 O O . TYR A 1 189 ? 33.452 0.087 113.114 1.00 26.82 315 TYR A O 1
ATOM 2856 N N . GLN A 1 190 ? 31.812 1.530 112.580 1.00 26.09 316 GLN A N 1
ATOM 2857 C CA . GLN A 1 190 ? 30.758 0.599 112.892 1.00 27.58 316 GLN A CA 1
ATOM 2858 C C . GLN A 1 190 ? 29.606 0.824 111.922 1.00 29.86 316 GLN A C 1
ATOM 2859 O O . GLN A 1 190 ? 29.232 1.978 111.645 1.00 28.98 316 GLN A O 1
ATOM 2873 N N . PRO A 1 191 ? 29.018 -0.260 111.400 1.00 33.12 317 PRO A N 1
ATOM 2874 C CA . PRO A 1 191 ? 28.029 -0.113 110.319 1.00 32.51 317 PRO A CA 1
ATOM 2875 C C . PRO A 1 191 ? 26.621 0.185 110.797 1.00 31.65 317 PRO A C 1
ATOM 2876 O O . PRO A 1 191 ? 25.775 0.569 109.978 1.00 28.96 317 PRO A O 1
ATOM 2887 N N . SER A 1 192 ? 26.332 0.022 112.083 1.00 31.95 318 SER A N 1
ATOM 2888 C CA . SER A 1 192 ? 24.972 0.226 112.564 1.00 32.37 318 SER A CA 1
ATOM 2889 C C . SER A 1 192 ? 24.997 0.735 114.007 1.00 33.94 318 SER A C 1
ATOM 2890 O O . SER A 1 192 ? 24.594 0.063 114.958 1.00 34.25 318 SER A O 1
ATOM 2898 N N . PHE A 1 193 ? 25.444 1.975 114.168 1.00 28.92 319 PHE A N 1
ATOM 2899 C CA . PHE A 1 193 ? 25.327 2.686 115.438 1.00 30.81 319 PHE A CA 1
ATOM 2900 C C . PHE A 1 193 ? 23.893 3.178 115.552 1.00 31.34 319 PHE A C 1
ATOM 2901 O O . PHE A 1 193 ? 23.518 4.173 114.934 1.00 32.87 319 PHE A O 1
ATOM 2918 N N . HIS A 1 194 ? 23.065 2.461 116.307 1.00 32.05 320 HIS A N 1
ATOM 2919 C CA . HIS A 1 194 ? 21.640 2.770 116.377 1.00 30.90 320 HIS A CA 1
ATOM 2920 C C . HIS A 1 194 ? 21.010 2.801 114.982 1.00 36.18 320 HIS A C 1
ATOM 2921 O O . HIS A 1 194 ? 20.095 3.589 114.713 1.00 33.02 320 HIS A O 1
ATOM 2935 N N . GLY A 1 195 ? 21.520 1.966 114.077 1.00 30.65 321 GLY A N 1
ATOM 2936 C CA . GLY A 1 195 ? 21.019 1.880 112.724 1.00 34.35 321 GLY A CA 1
ATOM 2937 C C . GLY A 1 195 ? 21.760 2.725 111.708 1.00 33.62 321 GLY A C 1
ATOM 2938 O O . GLY A 1 195 ? 21.408 2.689 110.526 1.00 39.32 321 GLY A O 1
ATOM 2942 N N . VAL A 1 196 ? 22.788 3.461 112.113 1.00 31.52 322 VAL A N 1
ATOM 2943 C CA . VAL A 1 196 ? 23.489 4.389 111.234 1.00 29.57 322 VAL A CA 1
ATOM 2944 C C . VAL A 1 196 ? 24.903 3.884 110.991 1.00 30.71 322 VAL A C 1
ATOM 2945 O O . VAL A 1 196 ? 25.607 3.504 111.930 1.00 30.96 322 VAL A O 1
ATOM 2958 N N . ASP A 1 197 ? 25.334 3.929 109.735 1.00 32.38 323 ASP A N 1
ATOM 2959 C CA . ASP A 1 197 ? 26.698 3.570 109.360 1.00 29.22 323 ASP A CA 1
ATOM 2960 C C . ASP A 1 197 ? 27.598 4.791 109.502 1.00 31.07 323 ASP A C 1
ATOM 2961 O O . ASP A 1 197 ? 27.506 5.738 108.720 1.00 29.46 323 ASP A O 1
ATOM 2970 N N . LEU A 1 198 ? 28.475 4.760 110.495 1.00 27.24 324 LEU A N 1
ATOM 2971 C CA . LEU A 1 198 ? 29.359 5.868 110.800 1.00 24.23 324 LEU A CA 1
ATOM 2972 C C . LEU A 1 198 ? 30.697 5.784 110.095 1.00 28.45 324 LEU A C 1
ATOM 2973 O O . LEU A 1 198 ? 31.479 6.728 110.218 1.00 28.16 324 LEU A O 1
ATOM 2989 N N . SER A 1 199 ? 30.976 4.690 109.373 1.00 26.73 325 SER A N 1
ATOM 2990 C CA . SER A 1 199 ? 32.347 4.375 108.975 1.00 25.16 325 SER A CA 1
ATOM 2991 C C . SER A 1 199 ? 32.950 5.446 108.080 1.00 32.48 325 SER A C 1
ATOM 2992 O O . SER A 1 199 ? 34.175 5.621 108.068 1.00 30.27 325 SER A O 1
ATOM 3000 N N . ALA A 1 200 ? 32.125 6.176 107.328 1.00 31.61 326 ALA A N 1
ATOM 3001 C CA . ALA A 1 200 ? 32.674 7.160 106.399 1.00 26.47 326 ALA A CA 1
ATOM 3002 C C . ALA A 1 200 ? 33.432 8.282 107.108 1.00 33.09 326 ALA A C 1
ATOM 3003 O O . ALA A 1 200 ? 34.145 9.056 106.444 1.00 32.58 326 ALA A O 1
ATOM 3010 N N . LEU A 1 201 ? 33.255 8.440 108.421 1.00 27.30 327 LEU A N 1
ATOM 3011 C CA . LEU A 1 201 ? 33.943 9.502 109.152 1.00 26.78 327 LEU A CA 1
ATOM 3012 C C . LEU A 1 201 ? 35.177 9.012 109.908 1.00 26.99 327 LEU A C 1
ATOM 3013 O O . LEU A 1 201 ? 35.839 9.812 110.579 1.00 30.92 327 LEU A O 1
ATOM 3029 N N . ARG A 1 202 ? 35.501 7.721 109.821 1.00 24.99 328 ARG A N 1
ATOM 3030 C CA . ARG A 1 202 ? 36.624 7.195 110.589 1.00 24.74 328 ARG A CA 1
ATOM 3031 C C . ARG A 1 202 ? 37.922 7.912 110.236 1.00 33.09 328 ARG A C 1
ATOM 3032 O O . ARG A 1 202 ? 38.722 8.243 111.122 1.00 28.62 328 ARG A O 1
ATOM 3053 N N . GLY A 1 203 ? 38.180 8.114 108.943 1.00 30.41 329 GLY A N 1
ATOM 3054 C CA . GLY A 1 203 ? 39.418 8.773 108.543 1.00 27.30 329 GLY A CA 1
ATOM 3055 C C . GLY A 1 203 ? 39.521 10.196 109.059 1.00 25.65 329 GLY A C 1
ATOM 3056 O O . GLY A 1 203 ? 40.581 10.636 109.514 1.00 30.74 329 GLY A O 1
ATOM 3060 N N . ALA A 1 204 ? 38.423 10.934 108.999 1.00 25.65 330 ALA A N 1
ATOM 3061 C CA . ALA A 1 204 ? 38.410 12.276 109.553 1.00 32.24 330 ALA A CA 1
ATOM 3062 C C . ALA A 1 204 ? 38.676 12.255 111.051 1.00 28.15 330 ALA A C 1
ATOM 3063 O O . ALA A 1 204 ? 39.361 13.133 111.570 1.00 26.49 330 ALA A O 1
ATOM 3070 N N . ALA A 1 205 ? 38.155 11.255 111.765 1.00 26.15 331 ALA A N 1
ATOM 3071 C CA . ALA A 1 205 ? 38.407 11.160 113.205 1.00 29.19 331 ALA A CA 1
ATOM 3072 C C . ALA A 1 205 ? 39.882 10.888 113.487 1.00 26.96 331 ALA A C 1
ATOM 3073 O O . ALA A 1 205 ? 40.467 11.484 114.402 1.00 30.11 331 ALA A O 1
ATOM 3080 N N . VAL A 1 206 ? 40.502 9.999 112.707 1.00 25.69 332 VAL A N 1
ATOM 3081 C CA . VAL A 1 206 ? 41.934 9.743 112.857 1.00 23.85 332 VAL A CA 1
ATOM 3082 C C . VAL A 1 206 ? 42.728 11.024 112.652 1.00 24.09 332 VAL A C 1
ATOM 3083 O O . VAL A 1 206 ? 43.620 11.347 113.444 1.00 28.67 332 VAL A O 1
ATOM 3096 N N . ASP A 1 207 ? 42.466 11.735 111.546 1.00 29.30 333 ASP A N 1
ATOM 3097 C CA . ASP A 1 207 ? 43.207 12.963 111.265 1.00 29.81 333 ASP A CA 1
ATOM 3098 C C . ASP A 1 207 ? 43.067 13.952 112.414 1.00 31.82 333 ASP A C 1
ATOM 3099 O O . ASP A 1 207 ? 44.030 14.628 112.784 1.00 29.32 333 ASP A O 1
ATOM 3108 N N . GLU A 1 208 ? 41.873 14.054 112.997 1.00 28.13 334 GLU A N 1
ATOM 3109 C CA . GLU A 1 208 ? 41.662 15.010 114.082 1.00 28.13 334 GLU A CA 1
ATOM 3110 C C . GLU A 1 208 ? 42.539 14.683 115.285 1.00 31.42 334 GLU A C 1
ATOM 3111 O O . GLU A 1 208 ? 43.168 15.576 115.868 1.00 30.12 334 GLU A O 1
ATOM 3123 N N . TYR A 1 209 ? 42.593 13.403 115.680 1.00 28.24 335 TYR A N 1
ATOM 3124 C CA . TYR A 1 209 ? 43.387 13.045 116.856 1.00 28.71 335 TYR A CA 1
ATOM 3125 C C . TYR A 1 209 ? 44.874 13.286 116.610 1.00 29.43 335 TYR A C 1
ATOM 3126 O O . TYR A 1 209 ? 45.601 13.734 117.503 1.00 29.91 335 TYR A O 1
ATOM 3144 N N . PHE A 1 210 ? 45.351 13.002 115.404 1.00 32.34 336 PHE A N 1
ATOM 3145 C CA . PHE A 1 210 ? 46.773 13.170 115.125 1.00 31.49 336 PHE A CA 1
ATOM 3146 C C . PHE A 1 210 ? 47.192 14.632 115.026 1.00 33.69 336 PHE A C 1
ATOM 3147 O O . PHE A 1 210 ? 48.373 14.927 115.224 1.00 36.41 336 PHE A O 1
ATOM 3164 N N . ARG A 1 211 ? 46.270 15.552 114.737 1.00 27.39 337 ARG A N 1
ATOM 3165 C CA . ARG A 1 211 ? 46.609 16.975 114.741 1.00 28.86 337 ARG A CA 1
ATOM 3166 C C . ARG A 1 211 ? 46.826 17.543 116.147 1.00 29.72 337 ARG A C 1
ATOM 3167 O O . ARG A 1 211 ? 47.251 18.698 116.283 1.00 30.71 337 ARG A O 1
ATOM 3188 N N . GLN A 1 212 ? 46.540 16.774 117.195 1.00 27.37 338 GLN A N 1
ATOM 3189 C CA . GLN A 1 212 ? 46.610 17.281 118.562 1.00 29.32 338 GLN A CA 1
ATOM 3190 C C . GLN A 1 212 ? 47.950 16.919 119.179 1.00 27.44 338 GLN A C 1
ATOM 3191 O O . GLN A 1 212 ? 48.255 15.720 119.300 1.00 33.60 338 GLN A O 1
ATOM 3205 N N . PRO A 1 213 ? 48.787 17.886 119.558 1.00 29.42 339 PRO A N 1
ATOM 3206 C CA . PRO A 1 213 ? 49.935 17.555 120.414 1.00 28.22 339 PRO A CA 1
ATOM 3207 C C . PRO A 1 213 ? 49.460 17.012 121.753 1.00 28.71 339 PRO A C 1
ATOM 3208 O O . PRO A 1 213 ? 48.389 17.369 122.245 1.00 32.28 339 PRO A O 1
ATOM 3219 N N . VAL A 1 214 ? 50.268 16.136 122.339 1.00 30.60 340 VAL A N 1
ATOM 3220 C CA . VAL A 1 214 ? 49.935 15.463 123.590 1.00 29.82 340 VAL A CA 1
ATOM 3221 C C . VAL A 1 214 ? 50.732 16.115 124.713 1.00 35.05 340 VAL A C 1
ATOM 3222 O O . VAL A 1 214 ? 51.965 16.042 124.730 1.00 33.30 340 VAL A O 1
ATOM 3235 N N . VAL A 1 215 ? 50.029 16.743 125.654 1.00 33.16 341 VAL A N 1
ATOM 3236 C CA . VAL A 1 215 ? 50.651 17.364 126.820 1.00 36.02 341 VAL A CA 1
ATOM 3237 C C . VAL A 1 215 ? 50.560 16.367 127.962 1.00 34.09 341 VAL A C 1
ATOM 3238 O O . VAL A 1 215 ? 49.470 16.010 128.415 1.00 36.60 341 VAL A O 1
ATOM 3251 N N . ASP A 1 216 ? 51.711 15.912 128.423 1.00 39.37 342 ASP A N 1
ATOM 3252 C CA . ASP A 1 216 ? 51.827 14.720 129.244 1.00 44.50 342 ASP A CA 1
ATOM 3253 C C . ASP A 1 216 ? 53.269 14.643 129.711 1.00 34.53 342 ASP A C 1
ATOM 3254 O O . ASP A 1 216 ? 54.160 15.226 129.093 1.00 38.63 342 ASP A O 1
ATOM 3263 N N . THR A 1 217 ? 53.503 13.880 130.766 1.00 39.33 343 THR A N 1
ATOM 3264 C CA . THR A 1 217 ? 54.865 13.493 131.089 1.00 43.24 343 THR A CA 1
ATOM 3265 C C . THR A 1 217 ? 55.057 12.024 130.715 1.00 44.22 343 THR A C 1
ATOM 3266 O O . THR A 1 217 ? 54.105 11.304 130.417 1.00 43.78 343 THR A O 1
ATOM 3277 N N . PHE A 1 218 ? 56.307 11.578 130.725 1.00 41.32 344 PHE A N 1
ATOM 3278 C CA . PHE A 1 218 ? 56.614 10.229 130.279 1.00 43.94 344 PHE A CA 1
ATOM 3279 C C . PHE A 1 218 ? 57.919 9.792 130.917 1.00 47.72 344 PHE A C 1
ATOM 3280 O O . PHE A 1 218 ? 58.686 10.615 131.423 1.00 43.05 344 PHE A O 1
ATOM 3297 N N . ASP A 1 219 ? 58.168 8.484 130.862 1.00 47.58 345 ASP A N 1
ATOM 3298 C CA . ASP A 1 219 ? 59.439 7.934 131.310 1.00 44.51 345 ASP A CA 1
ATOM 3299 C C . ASP A 1 219 ? 60.505 8.196 130.253 1.00 41.78 345 ASP A C 1
ATOM 3300 O O . ASP A 1 219 ? 60.270 8.026 129.055 1.00 46.30 345 ASP A O 1
ATOM 3309 N N . ILE A 1 220 ? 61.692 8.602 130.703 1.00 44.66 346 ILE A N 1
ATOM 3310 C CA . ILE A 1 220 ? 62.741 8.997 129.770 1.00 38.52 346 ILE A CA 1
ATOM 3311 C C . ILE A 1 220 ? 63.270 7.849 128.927 1.00 44.45 346 ILE A C 1
ATOM 3312 O O . ILE A 1 220 ? 63.979 8.093 127.942 1.00 48.68 346 ILE A O 1
ATOM 3328 N N . ARG A 1 221 ? 62.949 6.603 129.260 1.00 40.49 347 ARG A N 1
ATOM 3329 C CA . ARG A 1 221 ? 63.454 5.509 128.434 1.00 46.55 347 ARG A CA 1
ATOM 3330 C C . ARG A 1 221 ? 62.668 5.314 127.141 1.00 41.95 347 ARG A C 1
ATOM 3331 O O . ARG A 1 221 ? 63.040 4.456 126.332 1.00 42.90 347 ARG A O 1
ATOM 3352 N N . ILE A 1 222 ? 61.590 6.071 126.918 1.00 40.05 348 ILE A N 1
ATOM 3353 C CA . ILE A 1 222 ? 60.955 6.054 125.601 1.00 40.23 348 ILE A CA 1
ATOM 3354 C C . ILE A 1 222 ? 61.766 6.834 124.566 1.00 37.68 348 ILE A C 1
ATOM 3355 O O . ILE A 1 222 ? 61.538 6.674 123.357 1.00 35.34 348 ILE A O 1
ATOM 3371 N N . LEU A 1 223 ? 62.704 7.673 125.009 1.00 35.82 349 LEU A N 1
ATOM 3372 C CA . LEU A 1 223 ? 63.501 8.475 124.093 1.00 37.79 349 LEU A CA 1
ATOM 3373 C C . LEU A 1 223 ? 64.540 7.597 123.416 1.00 47.70 349 LEU A C 1
ATOM 3374 O O . LEU A 1 223 ? 65.189 6.766 124.058 1.00 41.18 349 LEU A O 1
ATOM 3390 N N . MET A 1 224 ? 64.709 7.798 122.111 1.00 38.62 350 MET A N 1
ATOM 3391 C CA . MET A 1 224 ? 65.531 6.920 121.298 1.00 36.31 350 MET A CA 1
ATOM 3392 C C . MET A 1 224 ? 66.826 7.567 120.822 1.00 39.98 350 MET A C 1
ATOM 3393 O O . MET A 1 224 ? 67.637 6.897 120.172 1.00 42.04 350 MET A O 1
ATOM 3407 N N . ALA A 1 225 ? 67.045 8.841 121.126 1.00 40.18 351 ALA A N 1
ATOM 3408 C CA . ALA A 1 225 ? 68.281 9.506 120.747 1.00 35.39 351 ALA A CA 1
ATOM 3409 C C . ALA A 1 225 ? 68.461 10.715 121.647 1.00 37.57 351 ALA A C 1
ATOM 3410 O O . ALA A 1 225 ? 67.497 11.215 122.230 1.00 39.96 351 ALA A O 1
ATOM 3417 N N . LYS A 1 226 ? 69.707 11.177 121.754 1.00 45.11 352 LYS A N 1
ATOM 3418 C CA . LYS A 1 226 ? 69.977 12.373 122.536 1.00 44.09 352 LYS A CA 1
ATOM 3419 C C . LYS A 1 226 ? 69.263 13.563 121.908 1.00 42.74 352 LYS A C 1
ATOM 3420 O O . LYS A 1 226 ? 69.094 13.644 120.688 1.00 43.63 352 LYS A O 1
ATOM 3439 N N . SER A 1 227 ? 68.841 14.495 122.754 1.00 46.99 353 SER A N 1
ATOM 3440 C CA . SER A 1 227 ? 68.010 15.594 122.297 1.00 45.84 353 SER A CA 1
ATOM 3441 C C . SER A 1 227 ? 68.809 16.550 121.416 1.00 49.11 353 SER A C 1
ATOM 3442 O O . SER A 1 227 ? 70.039 16.621 121.474 1.00 40.91 353 SER A O 1
ATOM 3450 N N . VAL A 1 228 ? 68.076 17.279 120.579 1.00 39.23 354 VAL A N 1
ATOM 3451 C CA . VAL A 1 228 ? 68.600 18.365 119.766 1.00 51.37 354 VAL A CA 1
ATOM 3452 C C . VAL A 1 228 ? 68.017 19.657 120.334 1.00 49.41 354 VAL A C 1
ATOM 3453 O O . VAL A 1 228 ? 66.882 19.689 120.829 1.00 39.13 354 VAL A O 1
ATOM 3466 N N . LYS A 1 229 ? 68.798 20.723 120.269 1.00 39.22 355 LYS A N 1
ATOM 3467 C CA . LYS A 1 229 ? 68.509 21.948 121.002 1.00 38.97 355 LYS A CA 1
ATOM 3468 C C . LYS A 1 229 ? 68.399 23.146 120.072 1.00 45.74 355 LYS A C 1
ATOM 3469 O O . LYS A 1 229 ? 69.278 23.373 119.236 1.00 41.65 355 LYS A O 1
ATOM 3488 N N . TYR A 1 230 ? 67.333 23.922 120.243 1.00 36.79 356 TYR A N 1
ATOM 3489 C CA . TYR A 1 230 ? 67.153 25.201 119.562 1.00 39.77 356 TYR A CA 1
ATOM 3490 C C . TYR A 1 230 ? 67.151 26.305 120.609 1.00 36.47 356 TYR A C 1
ATOM 3491 O O . TYR A 1 230 ? 66.352 26.269 121.547 1.00 39.64 356 TYR A O 1
ATOM 3509 N N . THR A 1 231 ? 68.019 27.290 120.445 1.00 35.69 357 THR A N 1
ATOM 3510 C CA . THR A 1 231 ? 68.257 28.296 121.470 1.00 40.06 357 THR A CA 1
ATOM 3511 C C . THR A 1 231 ? 67.798 29.655 120.978 1.00 44.20 357 THR A C 1
ATOM 3512 O O . THR A 1 231 ? 68.055 30.028 119.829 1.00 38.58 357 THR A O 1
ATOM 3523 N N . VAL A 1 232 ? 67.127 30.390 121.862 1.00 34.84 358 VAL A N 1
ATOM 3524 C CA . VAL A 1 232 ? 66.738 31.776 121.629 1.00 39.95 358 VAL A CA 1
ATOM 3525 C C . VAL A 1 232 ? 67.432 32.654 122.670 1.00 37.40 358 VAL A C 1
ATOM 3526 O O . VAL A 1 232 ? 67.247 32.459 123.879 1.00 37.70 358 VAL A O 1
ATOM 3539 N N . ASN A 1 233 ? 68.227 33.617 122.206 1.00 35.81 359 ASN A N 1
ATOM 3540 C CA . ASN A 1 233 ? 68.853 34.597 123.089 1.00 37.11 359 ASN A CA 1
ATOM 3541 C C . ASN A 1 233 ? 67.934 35.806 123.166 1.00 39.70 359 ASN A C 1
ATOM 3542 O O . ASN A 1 233 ? 67.822 36.566 122.200 1.00 40.37 359 ASN A O 1
ATOM 3553 N N . PHE A 1 234 ? 67.277 35.985 124.316 1.00 39.38 360 PHE A N 1
ATOM 3554 C CA . PHE A 1 234 ? 66.307 37.063 124.465 1.00 35.81 360 PHE A CA 1
ATOM 3555 C C . PHE A 1 234 ? 66.965 38.430 124.466 1.00 36.69 360 PHE A C 1
ATOM 3556 O O . PHE A 1 234 ? 66.300 39.429 124.175 1.00 39.99 360 PHE A O 1
ATOM 3573 N N . LEU A 1 235 ? 68.256 38.504 124.771 1.00 36.30 361 LEU A N 1
ATOM 3574 C CA . LEU A 1 235 ? 68.928 39.797 124.705 1.00 37.98 361 LEU A CA 1
ATOM 3575 C C . LEU A 1 235 ? 69.122 40.260 123.264 1.00 41.96 361 LEU A C 1
ATOM 3576 O O . LEU A 1 235 ? 69.239 41.465 123.003 1.00 42.86 361 LEU A O 1
ATOM 3592 N N . GLU A 1 236 ? 69.171 39.325 122.320 1.00 43.48 362 GLU A N 1
ATOM 3593 C CA . GLU A 1 236 ? 69.467 39.641 120.930 1.00 53.15 362 GLU A CA 1
ATOM 3594 C C . GLU A 1 236 ? 68.286 39.453 119.997 1.00 41.58 362 GLU A C 1
ATOM 3595 O O . GLU A 1 236 ? 68.190 40.163 118.998 1.00 42.03 362 GLU A O 1
ATOM 3607 N N . ALA A 1 237 ? 67.377 38.541 120.311 1.00 38.29 363 ALA A N 1
ATOM 3608 C CA . ALA A 1 237 ? 66.321 38.175 119.383 1.00 41.32 363 ALA A CA 1
ATOM 3609 C C . ALA A 1 237 ? 65.343 39.325 119.170 1.00 45.74 363 ALA A C 1
ATOM 3610 O O . ALA A 1 237 ? 65.125 40.164 120.049 1.00 44.29 363 ALA A O 1
ATOM 3617 N N . LYS A 1 238 ? 64.735 39.338 117.989 1.00 43.30 364 LYS A N 1
ATOM 3618 C CA . LYS A 1 238 ? 63.706 40.298 117.623 1.00 37.50 364 LYS A CA 1
ATOM 3619 C C . LYS A 1 238 ? 62.355 39.596 117.548 1.00 39.41 364 LYS A C 1
ATOM 3620 O O . LYS A 1 238 ? 62.272 38.387 117.325 1.00 40.46 364 LYS A O 1
ATOM 3639 N N . GLU A 1 239 ? 61.290 40.384 117.715 1.00 45.47 365 GLU A N 1
ATOM 3640 C CA . GLU A 1 239 ? 59.931 39.860 117.618 1.00 43.84 365 GLU A CA 1
ATOM 3641 C C . GLU A 1 239 ? 59.745 39.013 116.365 1.00 42.64 365 GLU A C 1
ATOM 3642 O O . GLU A 1 239 ? 59.235 37.892 116.429 1.00 43.25 365 GLU A O 1
ATOM 3654 N N . GLY A 1 240 ? 60.143 39.543 115.208 1.00 37.93 366 GLY A N 1
ATOM 3655 C CA . GLY A 1 240 ? 59.913 38.861 113.943 1.00 41.15 366 GLY A CA 1
ATOM 3656 C C . GLY A 1 240 ? 60.604 37.522 113.811 1.00 41.14 366 GLY A C 1
ATOM 3657 O O . GLY A 1 240 ? 60.213 36.712 112.960 1.00 42.54 366 GLY A O 1
ATOM 3661 N N . ASP A 1 241 ? 61.621 37.268 114.630 1.00 38.33 367 ASP A N 1
ATOM 3662 C CA . ASP A 1 241 ? 62.320 35.990 114.585 1.00 40.55 367 ASP A CA 1
ATOM 3663 C C . ASP A 1 241 ? 61.473 34.829 115.089 1.00 37.87 367 ASP A C 1
ATOM 3664 O O . ASP A 1 241 ? 61.841 33.669 114.875 1.00 38.85 367 ASP A O 1
ATOM 3673 N N . LEU A 1 242 ? 60.351 35.107 115.737 1.00 37.44 368 LEU A N 1
ATOM 3674 C CA . LEU A 1 242 ? 59.485 34.076 116.293 1.00 29.83 368 LEU A CA 1
ATOM 3675 C C . LEU A 1 242 ? 58.277 33.785 115.411 1.00 33.87 368 LEU A C 1
ATOM 3676 O O . LEU A 1 242 ? 57.456 32.940 115.777 1.00 30.83 368 LEU A O 1
ATOM 3692 N N . HIS A 1 243 ? 58.125 34.486 114.280 1.00 32.46 369 HIS A N 1
ATOM 3693 C CA . HIS A 1 243 ? 56.998 34.218 113.389 1.00 33.72 369 HIS A CA 1
ATOM 3694 C C . HIS A 1 243 ? 57.170 32.892 112.662 1.00 36.86 369 HIS A C 1
ATOM 3695 O O . HIS A 1 243 ? 56.186 32.205 112.386 1.00 36.02 369 HIS A O 1
ATOM 3709 N N . ARG A 1 244 ? 58.402 32.511 112.352 1.00 34.95 370 ARG A N 1
ATOM 3710 C CA . ARG A 1 244 ? 58.691 31.284 111.616 1.00 37.33 370 ARG A CA 1
ATOM 3711 C C . ARG A 1 244 ? 59.935 30.685 112.252 1.00 35.85 370 ARG A C 1
ATOM 3712 O O . ARG A 1 244 ? 61.029 31.246 112.138 1.00 37.24 370 ARG A O 1
ATOM 3733 N N . ILE A 1 245 ? 59.772 29.571 112.948 1.00 29.83 371 ILE A N 1
ATOM 3734 C CA . ILE A 1 245 ? 60.857 28.953 113.702 1.00 33.40 371 ILE A CA 1
ATOM 3735 C C . ILE A 1 245 ? 61.159 27.625 113.039 1.00 31.88 371 ILE A C 1
ATOM 3736 O O . ILE A 1 245 ? 60.343 26.700 113.085 1.00 35.22 371 ILE A O 1
ATOM 3752 N N . GLU A 1 246 ? 62.304 27.540 112.381 1.00 33.58 372 GLU A N 1
ATOM 3753 C CA . GLU A 1 246 ? 62.716 26.340 111.663 1.00 35.52 372 GLU A CA 1
ATOM 3754 C C . GLU A 1 246 ? 63.750 25.627 112.513 1.00 37.53 372 GLU A C 1
ATOM 3755 O O . GLU A 1 246 ? 64.790 26.208 112.835 1.00 39.91 372 GLU A O 1
ATOM 3767 N N . ILE A 1 247 ? 63.455 24.390 112.894 1.00 34.50 373 ILE A N 1
ATOM 3768 C CA . ILE A 1 247 ? 64.356 23.615 113.737 1.00 37.71 373 ILE A CA 1
ATOM 3769 C C . ILE A 1 247 ? 64.790 22.380 112.956 1.00 36.60 373 ILE A C 1
ATOM 3770 O O . ILE A 1 247 ? 64.088 21.360 112.976 1.00 39.94 373 ILE A O 1
ATOM 3786 N N . PRO A 1 248 ? 65.915 22.423 112.247 1.00 35.37 374 PRO A N 1
ATOM 3787 C CA . PRO A 1 248 ? 66.428 21.197 111.619 1.00 39.39 374 PRO A CA 1
ATOM 3788 C C . PRO A 1 248 ? 66.970 20.257 112.685 1.00 49.03 374 PRO A C 1
ATOM 3789 O O . PRO A 1 248 ? 67.454 20.688 113.735 1.00 43.18 374 PRO A O 1
ATOM 3800 N N . PHE A 1 249 ? 66.869 18.956 112.418 1.00 37.01 375 PHE A N 1
ATOM 3801 C CA . PHE A 1 249 ? 67.370 17.971 113.362 1.00 40.58 375 PHE A CA 1
ATOM 3802 C C . PHE A 1 249 ? 68.012 16.814 112.613 1.00 40.41 375 PHE A C 1
ATOM 3803 O O . PHE A 1 249 ? 67.625 16.475 111.494 1.00 39.01 375 PHE A O 1
ATOM 3820 N N . LYS A 1 250 ? 69.026 16.233 113.241 1.00 43.46 376 LYS A N 1
ATOM 3821 C CA . LYS A 1 250 ? 69.675 15.020 112.750 1.00 39.45 376 LYS A CA 1
ATOM 3822 C C . LYS A 1 250 ? 69.986 14.172 113.982 1.00 46.77 376 LYS A C 1
ATOM 3823 O O . LYS A 1 250 ? 70.982 14.400 114.675 1.00 49.42 376 LYS A O 1
ATOM 3842 N N . PHE A 1 251 ? 69.118 13.211 114.278 1.00 39.14 377 PHE A N 1
ATOM 3843 C CA . PHE A 1 251 ? 69.291 12.351 115.444 1.00 40.93 377 PHE A CA 1
ATOM 3844 C C . PHE A 1 251 ? 70.098 11.124 115.050 1.00 46.90 377 PHE A C 1
ATOM 3845 O O . PHE A 1 251 ? 69.835 10.510 114.017 1.00 42.60 377 PHE A O 1
ATOM 3862 N N . HIS A 1 252 ? 71.082 10.773 115.873 1.00 44.69 378 HIS A N 1
ATOM 3863 C CA . HIS A 1 252 ? 71.815 9.518 115.748 1.00 49.53 378 HIS A CA 1
ATOM 3864 C C . HIS A 1 252 ? 71.193 8.537 116.736 1.00 43.84 378 HIS A C 1
ATOM 3865 O O . HIS A 1 252 ? 71.335 8.691 117.952 1.00 48.96 378 HIS A O 1
ATOM 3879 N N . MET A 1 253 ? 70.468 7.560 116.207 1.00 41.42 379 MET A N 1
ATOM 3880 C CA . MET A 1 253 ? 69.603 6.720 117.026 1.00 42.04 379 MET A CA 1
ATOM 3881 C C . MET A 1 253 ? 70.423 5.892 118.002 1.00 48.01 379 MET A C 1
ATOM 3882 O O . MET A 1 253 ? 71.329 5.155 117.596 1.00 48.49 379 MET A O 1
ATOM 3896 N N . LEU A 1 254 ? 70.095 6.015 119.292 1.00 50.72 380 LEU A N 1
ATOM 3897 C CA . LEU A 1 254 ? 70.736 5.215 120.326 1.00 46.16 380 LEU A CA 1
ATOM 3898 C C . LEU A 1 254 ? 70.085 3.851 120.489 1.00 54.15 380 LEU A C 1
ATOM 3899 O O . LEU A 1 254 ? 70.730 2.937 121.013 1.00 50.38 380 LEU A O 1
ATOM 3915 N N . HIS A 1 255 ? 68.832 3.694 120.056 1.00 46.61 381 HIS A N 1
ATOM 3916 C CA . HIS A 1 255 ? 68.099 2.446 120.216 1.00 49.28 381 HIS A CA 1
ATOM 3917 C C . HIS A 1 255 ? 67.338 2.133 118.938 1.00 50.09 381 HIS A C 1
ATOM 3918 O O . HIS A 1 255 ? 67.008 3.032 118.163 1.00 47.11 381 HIS A O 1
ATOM 3932 N N . SER A 1 256 ? 67.069 0.843 118.727 1.00 48.70 382 SER A N 1
ATOM 3933 C CA . SER A 1 256 ? 66.309 0.368 117.581 1.00 45.01 382 SER A CA 1
ATOM 3934 C C . SER A 1 256 ? 64.840 0.204 117.950 1.00 49.51 382 SER A C 1
ATOM 3935 O O . SER A 1 256 ? 64.509 -0.242 119.053 1.00 53.48 382 SER A O 1
ATOM 3943 N N . GLY A 1 257 ? 63.962 0.562 117.026 1.00 42.76 383 GLY A N 1
ATOM 3944 C CA . GLY A 1 257 ? 62.541 0.439 117.273 1.00 44.03 383 GLY A CA 1
ATOM 3945 C C . GLY A 1 257 ? 61.754 1.326 116.330 1.00 43.37 383 GLY A C 1
ATOM 3946 O O . GLY A 1 257 ? 62.291 1.873 115.375 1.00 38.48 383 GLY A O 1
ATOM 3950 N N . LEU A 1 258 ? 60.465 1.458 116.631 1.00 39.22 384 LEU A N 1
ATOM 3951 C CA . LEU A 1 258 ? 59.557 2.281 115.838 1.00 38.87 384 LEU A CA 1
ATOM 3952 C C . LEU A 1 258 ? 59.466 3.675 116.449 1.00 39.60 384 LEU A C 1
ATOM 3953 O O . LEU A 1 258 ? 59.047 3.828 117.601 1.00 39.50 384 LEU A O 1
ATOM 3969 N N . VAL A 1 259 ? 59.867 4.685 115.686 1.00 36.45 385 VAL A N 1
ATOM 3970 C CA . VAL A 1 259 ? 59.742 6.075 116.108 1.00 36.32 385 VAL A CA 1
ATOM 3971 C C . VAL A 1 259 ? 58.305 6.516 115.859 1.00 36.12 385 VAL A C 1
ATOM 3972 O O . VAL A 1 259 ? 57.840 6.539 114.715 1.00 37.94 385 VAL A O 1
ATOM 3985 N N . HIS A 1 260 ? 57.592 6.859 116.926 1.00 33.69 386 HIS A N 1
ATOM 3986 C CA . HIS A 1 260 ? 56.213 7.298 116.785 1.00 31.20 386 HIS A CA 1
ATOM 3987 C C . HIS A 1 260 ? 56.040 8.813 116.803 1.00 33.34 386 HIS A C 1
ATOM 3988 O O . HIS A 1 260 ? 54.914 9.286 116.641 1.00 35.88 386 HIS A O 1
ATOM 4002 N N . GLY A 1 261 ? 57.094 9.581 117.032 1.00 34.74 387 GLY A N 1
ATOM 4003 C CA . GLY A 1 261 ? 56.982 11.026 117.019 1.00 34.26 387 GLY A CA 1
ATOM 4004 C C . GLY A 1 261 ? 58.177 11.689 117.683 1.00 31.04 387 GLY A C 1
ATOM 4005 O O . GLY A 1 261 ? 59.211 11.061 117.937 1.00 30.56 387 GLY A O 1
ATOM 4009 N N . LEU A 1 262 ? 57.998 12.978 117.972 1.00 28.45 388 LEU A N 1
ATOM 4010 C CA . LEU A 1 262 ? 59.016 13.794 118.617 1.00 26.38 388 LEU A CA 1
ATOM 4011 C C . LEU A 1 262 ? 58.502 14.326 119.947 1.00 31.81 388 LEU A C 1
ATOM 4012 O O . LEU A 1 262 ? 57.341 14.731 120.053 1.00 29.72 388 LEU A O 1
ATOM 4028 N N . ALA A 1 263 ? 59.368 14.312 120.957 1.00 27.99 389 ALA A N 1
ATOM 4029 C CA . ALA A 1 263 ? 59.080 14.870 122.270 1.00 30.57 389 ALA A CA 1
ATOM 4030 C C . ALA A 1 263 ? 59.760 16.228 122.413 1.00 30.12 389 ALA A C 1
ATOM 4031 O O . ALA A 1 263 ? 60.872 16.426 121.917 1.00 32.62 389 ALA A O 1
ATOM 4038 N N . PHE A 1 264 ? 59.088 17.160 123.093 1.00 28.99 390 PHE A N 1
ATOM 4039 C CA . PHE A 1 264 ? 59.561 18.527 123.263 1.00 29.18 390 PHE A CA 1
ATOM 4040 C C . PHE A 1 264 ? 59.567 18.912 124.737 1.00 27.30 390 PHE A C 1
ATOM 4041 O O . PHE A 1 264 ? 58.658 18.558 125.493 1.00 31.34 390 PHE A O 1
ATOM 4058 N N . TRP A 1 265 ? 60.597 19.651 125.134 1.00 31.72 391 TRP A N 1
ATOM 4059 C CA . TRP A 1 265 ? 60.671 20.278 126.450 1.00 32.71 391 TRP A CA 1
ATOM 4060 C C . TRP A 1 265 ? 61.566 21.506 126.320 1.00 30.42 391 TRP A C 1
ATOM 4061 O O . TRP A 1 265 ? 62.127 21.771 125.254 1.00 29.98 391 TRP A O 1
ATOM 4082 N N . PHE A 1 266 ? 61.677 22.280 127.398 1.00 28.33 392 PHE A N 1
ATOM 4083 C CA . PHE A 1 266 ? 62.447 23.517 127.321 1.00 28.45 392 PHE A CA 1
ATOM 4084 C C . PHE A 1 266 ? 63.072 23.847 128.673 1.00 32.27 392 PHE A C 1
ATOM 4085 O O . PHE A 1 266 ? 62.595 23.434 129.739 1.00 33.94 392 PHE A O 1
ATOM 4102 N N . ASP A 1 267 ? 64.155 24.602 128.599 1.00 32.23 393 ASP A N 1
ATOM 4103 C CA . ASP A 1 267 ? 64.832 25.161 129.756 1.00 32.99 393 ASP A CA 1
ATOM 4104 C C . ASP A 1 267 ? 65.070 26.648 129.511 1.00 42.23 393 ASP A C 1
ATOM 4105 O O . ASP A 1 267 ? 65.307 27.083 128.372 1.00 34.53 393 ASP A O 1
ATOM 4114 N N . VAL A 1 268 ? 64.996 27.437 130.578 1.00 33.52 394 VAL A N 1
ATOM 4115 C CA . VAL A 1 268 ? 65.366 28.850 130.509 1.00 30.44 394 VAL A CA 1
ATOM 4116 C C . VAL A 1 268 ? 66.519 29.083 131.478 1.00 36.14 394 VAL A C 1
ATOM 4117 O O . VAL A 1 268 ? 66.676 28.359 132.465 1.00 33.10 394 VAL A O 1
ATOM 4130 N N . ALA A 1 269 ? 67.338 30.091 131.187 1.00 31.03 395 ALA A N 1
ATOM 4131 C CA . ALA A 1 269 ? 68.479 30.427 132.029 1.00 33.34 395 ALA A CA 1
ATOM 4132 C C . ALA A 1 269 ? 68.374 31.884 132.446 1.00 37.44 395 ALA A C 1
ATOM 4133 O O . ALA A 1 269 ? 68.087 32.749 131.610 1.00 34.76 395 ALA A O 1
ATOM 4140 N N . PHE A 1 270 ? 68.617 32.143 133.733 1.00 32.53 396 PHE A N 1
ATOM 4141 C CA . PHE A 1 270 ? 68.685 33.494 134.282 1.00 35.80 396 PHE A CA 1
ATOM 4142 C C . PHE A 1 270 ? 70.163 33.798 134.494 1.00 39.23 396 PHE A C 1
ATOM 4143 O O . PHE A 1 270 ? 70.764 33.341 135.466 1.00 44.06 396 PHE A O 1
ATOM 4160 N N . ILE A 1 271 ? 70.751 34.549 133.568 1.00 39.51 397 ILE A N 1
ATOM 4161 C CA . ILE A 1 271 ? 72.187 34.806 133.566 1.00 46.29 397 ILE A CA 1
ATOM 4162 C C . ILE A 1 271 ? 72.407 36.117 134.308 1.00 44.54 397 ILE A C 1
ATOM 4163 O O . ILE A 1 271 ? 72.322 37.195 133.722 1.00 44.37 397 ILE A O 1
ATOM 4179 N N . GLY A 1 272 ? 72.698 36.018 135.607 1.00 44.41 398 GLY A N 1
ATOM 4180 C CA . GLY A 1 272 ? 72.898 37.178 136.442 1.00 42.50 398 GLY A CA 1
ATOM 4181 C C . GLY A 1 272 ? 74.362 37.505 136.628 1.00 47.15 398 GLY A C 1
ATOM 4182 O O . GLY A 1 272 ? 75.246 36.772 136.199 1.00 48.65 398 GLY A O 1
ATOM 4186 N N . SER A 1 273 ? 74.595 38.640 137.285 1.00 47.72 399 SER A N 1
ATOM 4187 C CA . SER A 1 273 ? 75.959 39.073 137.553 1.00 55.92 399 SER A CA 1
ATOM 4188 C C . SER A 1 273 ? 76.670 38.129 138.507 1.00 58.91 399 SER A C 1
ATOM 4189 O O . SER A 1 273 ? 77.886 37.940 138.392 1.00 59.33 399 SER A O 1
ATOM 4197 N N . ILE A 1 274 ? 75.939 37.538 139.450 1.00 50.94 400 ILE A N 1
ATOM 4198 C CA . ILE A 1 274 ? 76.552 36.670 140.444 1.00 53.59 400 ILE A CA 1
ATOM 4199 C C . ILE A 1 274 ? 76.546 35.223 139.992 1.00 52.59 400 ILE A C 1
ATOM 4200 O O . ILE A 1 274 ? 77.529 34.508 140.188 1.00 49.78 400 ILE A O 1
ATOM 4216 N N . MET A 1 275 ? 75.455 34.761 139.390 1.00 50.78 401 MET A N 1
ATOM 4217 C CA . MET A 1 275 ? 75.372 33.365 138.992 1.00 52.41 401 MET A CA 1
ATOM 4218 C C . MET A 1 275 ? 74.285 33.184 137.939 1.00 48.92 401 MET A C 1
ATOM 4219 O O . MET A 1 275 ? 73.426 34.047 137.736 1.00 44.37 401 MET A O 1
ATOM 4233 N N . THR A 1 276 ? 74.318 32.024 137.298 1.00 44.19 402 THR A N 1
ATOM 4234 C CA . THR A 1 276 ? 73.300 31.613 136.343 1.00 40.67 402 THR A CA 1
ATOM 4235 C C . THR A 1 276 ? 72.420 30.565 137.009 1.00 49.86 402 THR A C 1
ATOM 4236 O O . THR A 1 276 ? 72.930 29.589 137.560 1.00 43.43 402 THR A O 1
ATOM 4247 N N . VAL A 1 277 ? 71.108 30.769 136.957 1.00 40.46 403 VAL A N 1
ATOM 4248 C CA . VAL A 1 277 ? 70.128 29.839 137.503 1.00 35.70 403 VAL A CA 1
ATOM 4249 C C . VAL A 1 277 ? 69.299 29.293 136.355 1.00 39.30 403 VAL A C 1
ATOM 4250 O O . VAL A 1 277 ? 68.867 30.049 135.477 1.00 38.14 403 VAL A O 1
ATOM 4263 N N . TRP A 1 278 ? 69.073 27.982 136.367 1.00 39.39 404 TRP A N 1
ATOM 4264 C CA . TRP A 1 278 ? 68.338 27.291 135.316 1.00 41.50 404 TRP A CA 1
ATOM 4265 C C . TRP A 1 278 ? 66.968 26.861 135.815 1.00 37.88 404 TRP A C 1
ATOM 4266 O O . TRP A 1 278 ? 66.841 26.373 136.939 1.00 35.54 404 TRP A O 1
ATOM 4287 N N . LEU A 1 279 ? 65.949 27.038 134.970 1.00 32.17 405 LEU A N 1
ATOM 4288 C CA . LEU A 1 279 ? 64.620 26.473 135.185 1.00 32.18 405 LEU A CA 1
ATOM 4289 C C . LEU A 1 279 ? 64.369 25.482 134.055 1.00 37.38 405 LEU A C 1
ATOM 4290 O O . LEU A 1 279 ? 64.274 25.880 132.888 1.00 39.95 405 LEU A O 1
ATOM 4306 N N . SER A 1 280 ? 64.268 24.195 134.390 1.00 36.81 406 SER A N 1
ATOM 4307 C CA . SER A 1 280 ? 64.195 23.140 133.386 1.00 33.86 406 SER A CA 1
ATOM 4308 C C . SER A 1 280 ? 62.887 22.380 133.503 1.00 36.44 406 SER A C 1
ATOM 4309 O O . SER A 1 280 ? 62.460 22.039 134.609 1.00 37.98 406 SER A O 1
ATOM 4317 N N . THR A 1 281 ? 62.245 22.140 132.354 1.00 34.02 407 THR A N 1
ATOM 4318 C CA . THR A 1 281 ? 61.055 21.298 132.282 1.00 31.73 407 THR A CA 1
ATOM 4319 C C . THR A 1 281 ? 61.348 19.945 131.649 1.00 34.02 407 THR A C 1
ATOM 4320 O O . THR A 1 281 ? 60.435 19.284 131.141 1.00 32.11 407 THR A O 1
ATOM 4331 N N . ALA A 1 282 ? 62.604 19.520 131.676 1.00 34.50 408 ALA A N 1
ATOM 4332 C CA . ALA A 1 282 ? 62.985 18.268 131.057 1.00 30.99 408 ALA A CA 1
ATOM 4333 C C . ALA A 1 282 ? 62.368 17.070 131.783 1.00 36.68 408 ALA A C 1
ATOM 4334 O O . ALA A 1 282 ? 62.072 17.134 132.991 1.00 36.27 408 ALA A O 1
ATOM 4341 N N . PRO A 1 283 ? 62.170 15.956 131.063 1.00 34.03 409 PRO A N 1
ATOM 4342 C CA . PRO A 1 283 ? 61.580 14.766 131.704 1.00 34.47 409 PRO A CA 1
ATOM 4343 C C . PRO A 1 283 ? 62.506 14.109 132.713 1.00 37.01 409 PRO A C 1
ATOM 4344 O O . PRO A 1 283 ? 62.050 13.246 133.470 1.00 38.52 409 PRO A O 1
ATOM 4355 N N . THR A 1 284 ? 63.786 14.467 132.727 1.00 35.55 410 THR A N 1
ATOM 4356 C CA . THR A 1 284 ? 64.728 14.018 133.737 1.00 40.10 410 THR A CA 1
ATOM 4357 C C . THR A 1 284 ? 64.647 14.849 135.008 1.00 44.79 410 THR A C 1
ATOM 4358 O O . THR A 1 284 ? 65.333 14.529 135.982 1.00 45.74 410 THR A O 1
ATOM 4369 N N . GLU A 1 285 ? 63.833 15.898 135.023 1.00 40.62 411 GLU A N 1
ATOM 4370 C CA . GLU A 1 285 ? 63.714 16.828 136.133 1.00 40.73 411 GLU A CA 1
ATOM 4371 C C . GLU A 1 285 ? 62.342 16.708 136.780 1.00 42.30 411 GLU A C 1
ATOM 4372 O O . GLU A 1 285 ? 61.411 16.126 136.203 1.00 38.05 411 GLU A O 1
ATOM 4384 N N . PRO A 1 286 ? 62.180 17.247 137.993 1.00 43.06 412 PRO A N 1
ATOM 4385 C CA . PRO A 1 286 ? 60.857 17.216 138.633 1.00 41.96 412 PRO A CA 1
ATOM 4386 C C . PRO A 1 286 ? 59.808 17.864 137.739 1.00 40.60 412 PRO A C 1
ATOM 4387 O O . PRO A 1 286 ? 60.076 18.844 137.038 1.00 37.39 412 PRO A O 1
ATOM 4398 N N . LEU A 1 287 ? 58.600 17.311 137.790 1.00 34.89 413 LEU A N 1
ATOM 4399 C CA . LEU A 1 287 ? 57.528 17.759 136.918 1.00 37.49 413 LEU A CA 1
ATOM 4400 C C . LEU A 1 287 ? 57.092 19.179 137.273 1.00 35.51 413 LEU A C 1
ATOM 4401 O O . LEU A 1 287 ? 57.018 19.563 138.442 1.00 39.22 413 LEU A O 1
ATOM 4417 N N . THR A 1 288 ? 56.803 19.958 136.244 1.00 33.15 414 THR A N 1
ATOM 4418 C CA . THR A 1 288 ? 56.275 21.304 136.364 1.00 29.37 414 THR A CA 1
ATOM 4419 C C . THR A 1 288 ? 54.908 21.346 135.691 1.00 32.73 414 THR A C 1
ATOM 4420 O O . THR A 1 288 ? 54.468 20.397 135.035 1.00 32.44 414 THR A O 1
ATOM 4431 N N . HIS A 1 289 ? 54.238 22.478 135.828 1.00 29.06 415 HIS A N 1
ATOM 4432 C CA . HIS A 1 289 ? 52.927 22.630 135.222 1.00 31.53 415 HIS A CA 1
ATOM 4433 C C . HIS A 1 289 ? 53.012 22.807 133.715 1.00 34.77 415 HIS A C 1
ATOM 4434 O O . HIS A 1 289 ? 51.960 22.862 133.069 1.00 32.35 415 HIS A O 1
ATOM 4448 N N . TRP A 1 290 ? 54.228 22.884 133.147 1.00 33.35 416 TRP A N 1
ATOM 4449 C CA . TRP A 1 290 ? 54.403 22.842 131.698 1.00 33.23 416 TRP A CA 1
ATOM 4450 C C . TRP A 1 290 ? 54.459 21.415 131.159 1.00 35.96 416 TRP A C 1
ATOM 4451 O O . TRP A 1 290 ? 54.273 21.217 129.952 1.00 32.64 416 TRP A O 1
ATOM 4472 N N . TYR A 1 291 ? 54.702 20.421 132.021 1.00 31.88 417 TYR A N 1
ATOM 4473 C CA . TYR A 1 291 ? 54.823 19.028 131.600 1.00 29.80 417 TYR A CA 1
ATOM 4474 C C . TYR A 1 291 ? 55.834 18.898 130.471 1.00 27.79 417 TYR A C 1
ATOM 4475 O O . TYR A 1 291 ? 56.882 19.552 130.510 1.00 29.26 417 TYR A O 1
ATOM 4493 N N . GLN A 1 292 ? 55.525 18.058 129.477 1.00 33.34 418 GLN A N 1
ATOM 4494 C CA . GLN A 1 292 ? 56.270 17.952 128.231 1.00 27.46 418 GLN A CA 1
ATOM 4495 C C . GLN A 1 292 ? 55.243 17.774 127.123 1.00 32.51 418 GLN A C 1
ATOM 4496 O O . GLN A 1 292 ? 54.060 17.539 127.382 1.00 29.88 418 GLN A O 1
ATOM 4510 N N . VAL A 1 293 ? 55.691 17.880 125.881 1.00 31.14 419 VAL A N 1
ATOM 4511 C CA . VAL A 1 293 ? 54.805 17.821 124.722 1.00 27.71 419 VAL A CA 1
ATOM 4512 C C . VAL A 1 293 ? 55.317 16.788 123.729 1.00 31.34 419 VAL A C 1
ATOM 4513 O O . VAL A 1 293 ? 56.518 16.719 123.443 1.00 28.10 419 VAL A O 1
ATOM 4526 N N . ARG A 1 294 ? 54.402 15.994 123.183 1.00 31.26 420 ARG A N 1
ATOM 4527 C CA . ARG A 1 294 ? 54.764 15.003 122.181 1.00 28.77 420 ARG A CA 1
ATOM 4528 C C . ARG A 1 294 ? 53.873 15.164 120.965 1.00 31.65 420 ARG A C 1
ATOM 4529 O O . ARG A 1 294 ? 52.651 15.279 121.094 1.00 27.51 420 ARG A O 1
ATOM 4550 N N . CYS A 1 295 ? 54.495 15.173 119.793 1.00 29.42 421 CYS A N 1
ATOM 4551 C CA . CYS A 1 295 ? 53.803 15.227 118.514 1.00 29.54 421 CYS A CA 1
ATOM 4552 C C . CYS A 1 295 ? 54.009 13.889 117.823 1.00 31.10 421 CYS A C 1
ATOM 4553 O O . CYS A 1 295 ? 55.146 13.498 117.550 1.00 32.99 421 CYS A O 1
ATOM 4561 N N . LEU A 1 296 ? 52.920 13.203 117.520 1.00 34.64 422 LEU A N 1
ATOM 4562 C CA . LEU A 1 296 ? 53.007 11.910 116.864 1.00 38.21 422 LEU A CA 1
ATOM 4563 C C . LEU A 1 296 ? 53.244 12.048 115.365 1.00 43.20 422 LEU A C 1
ATOM 4564 O O . LEU A 1 296 ? 52.914 13.067 114.745 1.00 37.03 422 LEU A O 1
ATOM 4580 N N . PHE A 1 297 ? 53.869 11.017 114.794 1.00 51.41 423 PHE A N 1
ATOM 4581 C CA . PHE A 1 297 ? 53.970 10.882 113.349 1.00 45.91 423 PHE A CA 1
ATOM 4582 C C . PHE A 1 297 ? 52.740 10.144 112.839 1.00 41.55 423 PHE A C 1
ATOM 4583 O O . PHE A 1 297 ? 52.272 9.193 113.472 1.00 39.60 423 PHE A O 1
ATOM 4600 N N . GLN A 1 298 ? 52.242 10.558 111.668 1.00 50.37 424 GLN A N 1
ATOM 4601 C CA . GLN A 1 298 ? 51.114 9.852 111.059 1.00 61.96 424 GLN A CA 1
ATOM 4602 C C . GLN A 1 298 ? 51.440 8.374 110.850 1.00 45.02 424 GLN A C 1
ATOM 4603 O O . GLN A 1 298 ? 50.627 7.490 111.142 1.00 46.17 424 GLN A O 1
ATOM 4617 N N . SER A 1 299 ? 52.642 8.091 110.384 1.00 39.09 425 SER A N 1
ATOM 4618 C CA . SER A 1 299 ? 53.129 6.751 110.182 1.00 49.45 425 SER A CA 1
ATOM 4619 C C . SER A 1 299 ? 54.433 6.615 110.946 1.00 38.80 425 SER A C 1
ATOM 4620 O O . SER A 1 299 ? 55.334 7.450 110.775 1.00 46.19 425 SER A O 1
ATOM 4628 N N . PRO A 1 300 ? 54.572 5.608 111.797 1.00 39.30 426 PRO A N 1
ATOM 4629 C CA . PRO A 1 300 ? 55.843 5.426 112.505 1.00 42.66 426 PRO A CA 1
ATOM 4630 C C . PRO A 1 300 ? 56.963 5.094 111.530 1.00 45.70 426 PRO A C 1
ATOM 4631 O O . PRO A 1 300 ? 56.738 4.632 110.408 1.00 39.83 426 PRO A O 1
ATOM 4642 N N . LEU A 1 301 ? 58.187 5.343 111.977 1.00 36.72 427 LEU A N 1
ATOM 4643 C CA . LEU A 1 301 ? 59.382 5.054 111.203 1.00 40.70 427 LEU A CA 1
ATOM 4644 C C . LEU A 1 301 ? 60.244 4.044 111.947 1.00 39.00 427 LEU A C 1
ATOM 4645 O O . LEU A 1 301 ? 60.562 4.232 113.126 1.00 35.91 427 LEU A O 1
ATOM 4661 N N . PHE A 1 302 ? 60.645 2.986 111.255 1.00 37.88 428 PHE A N 1
ATOM 4662 C CA . PHE A 1 302 ? 61.581 2.036 111.837 1.00 45.14 428 PHE A CA 1
ATOM 4663 C C . PHE A 1 302 ? 63.011 2.555 111.707 1.00 43.81 428 PHE A C 1
ATOM 4664 O O . PHE A 1 302 ? 63.429 2.985 110.632 1.00 40.52 428 PHE A O 1
ATOM 4681 N N . ALA A 1 303 ? 63.764 2.501 112.798 1.00 45.97 429 ALA A N 1
ATOM 4682 C CA . ALA A 1 303 ? 65.169 2.881 112.798 1.00 41.93 429 ALA A CA 1
ATOM 4683 C C . ALA A 1 303 ? 65.913 1.924 113.714 1.00 53.11 429 ALA A C 1
ATOM 4684 O O . ALA A 1 303 ? 65.381 1.512 114.748 1.00 51.09 429 ALA A O 1
ATOM 4691 N N . LYS A 1 304 ? 67.133 1.566 113.334 1.00 46.54 430 LYS A N 1
ATOM 4692 C CA . LYS A 1 304 ? 67.999 0.757 114.176 1.00 53.80 430 LYS A CA 1
ATOM 4693 C C . LYS A 1 304 ? 69.099 1.635 114.764 1.00 49.70 430 LYS A C 1
ATOM 4694 O O . LYS A 1 304 ? 69.423 2.701 114.238 1.00 50.54 430 LYS A O 1
ATOM 4713 N N . ALA A 1 305 ? 69.658 1.186 115.884 1.00 47.67 431 ALA A N 1
ATOM 4714 C CA . ALA A 1 305 ? 70.718 1.941 116.537 1.00 48.13 431 ALA A CA 1
ATOM 4715 C C . ALA A 1 305 ? 71.855 2.195 115.555 1.00 45.93 431 ALA A C 1
ATOM 4716 O O . ALA A 1 305 ? 72.254 1.308 114.797 1.00 59.96 431 ALA A O 1
ATOM 4723 N N . GLY A 1 306 ? 72.364 3.424 115.556 1.00 54.43 432 GLY A N 1
ATOM 4724 C CA . GLY A 1 306 ? 73.357 3.863 114.608 1.00 49.12 432 GLY A CA 1
ATOM 4725 C C . GLY A 1 306 ? 72.780 4.601 113.413 1.00 59.54 432 GLY A C 1
ATOM 4726 O O . GLY A 1 306 ? 73.482 5.423 112.798 1.00 53.11 432 GLY A O 1
ATOM 4730 N N . ASP A 1 307 ? 71.526 4.316 113.056 1.00 46.73 433 ASP A N 1
ATOM 4731 C CA . ASP A 1 307 ? 70.863 5.054 111.994 1.00 44.82 433 ASP A CA 1
ATOM 4732 C C . ASP A 1 307 ? 70.773 6.537 112.357 1.00 50.98 433 ASP A C 1
ATOM 4733 O O . ASP A 1 307 ? 70.975 6.939 113.501 1.00 50.79 433 ASP A O 1
ATOM 4742 N N . THR A 1 308 ? 70.441 7.357 111.365 1.00 47.16 434 THR A N 1
ATOM 4743 C CA . THR A 1 308 ? 70.220 8.783 111.564 1.00 47.02 434 THR A CA 1
ATOM 4744 C C . THR A 1 308 ? 68.810 9.137 111.108 1.00 46.06 434 THR A C 1
ATOM 4745 O O . THR A 1 308 ? 68.393 8.761 110.009 1.00 42.39 434 THR A O 1
ATOM 4756 N N . LEU A 1 309 ? 68.077 9.837 111.963 1.00 40.55 435 LEU A N 1
ATOM 4757 C CA . LEU A 1 309 ? 66.736 10.334 111.674 1.00 40.98 435 LEU A CA 1
ATOM 4758 C C . LEU A 1 309 ? 66.861 11.839 111.473 1.00 41.47 435 LEU A C 1
ATOM 4759 O O . LEU A 1 309 ? 67.115 12.579 112.429 1.00 38.81 435 LEU A O 1
ATOM 4775 N N . SER A 1 310 ? 66.692 12.286 110.234 1.00 37.61 436 SER A N 1
ATOM 4776 C CA . SER A 1 310 ? 66.853 13.685 109.871 1.00 46.07 436 SER A CA 1
ATOM 4777 C C . SER A 1 310 ? 65.525 14.269 109.400 1.00 45.60 436 SER A C 1
ATOM 4778 O O . SER A 1 310 ? 64.645 13.563 108.894 1.00 42.43 436 SER A O 1
ATOM 4786 N N . GLY A 1 311 ? 65.394 15.581 109.549 1.00 39.10 437 GLY A N 1
ATOM 4787 C CA . GLY A 1 311 ? 64.171 16.241 109.142 1.00 39.06 437 GLY A CA 1
ATOM 4788 C C . GLY A 1 311 ? 64.143 17.666 109.648 1.00 44.82 437 GLY A C 1
ATOM 4789 O O . GLY A 1 311 ? 65.185 18.249 109.954 1.00 38.75 437 GLY A O 1
ATOM 4793 N N . THR A 1 312 ? 62.932 18.210 109.736 1.00 39.32 438 THR A N 1
ATOM 4794 C CA . THR A 1 312 ? 62.735 19.602 110.115 1.00 34.73 438 THR A CA 1
ATOM 4795 C C . THR A 1 312 ? 61.442 19.728 110.893 1.00 34.03 438 THR A C 1
ATOM 4796 O O . THR A 1 312 ? 60.433 19.141 110.496 1.00 35.16 438 THR A O 1
ATOM 4807 N N . CYS A 1 313 ? 61.487 20.484 111.992 1.00 35.02 439 CYS A N 1
ATOM 4808 C CA . CYS A 1 313 ? 60.298 20.903 112.722 1.00 31.57 439 CYS A CA 1
ATOM 4809 C C . CYS A 1 313 ? 60.111 22.396 112.463 1.00 40.47 439 CYS A C 1
ATOM 4810 O O . CYS A 1 313 ? 60.937 23.212 112.891 1.00 36.42 439 CYS A O 1
ATOM 4818 N N . LEU A 1 314 ? 59.039 22.749 111.750 1.00 34.43 440 LEU A N 1
ATOM 4819 C CA . LEU A 1 314 ? 58.756 24.129 111.378 1.00 34.23 440 LEU A CA 1
ATOM 4820 C C . LEU A 1 314 ? 57.550 24.629 112.169 1.00 37.34 440 LEU A C 1
ATOM 4821 O O . LEU A 1 314 ? 56.460 24.058 112.081 1.00 35.87 440 LEU A O 1
ATOM 4837 N N . LEU A 1 315 ? 57.748 25.675 112.957 1.00 31.54 441 LEU A N 1
ATOM 4838 C CA . LEU A 1 315 ? 56.672 26.285 113.728 1.00 31.19 441 LEU A CA 1
ATOM 4839 C C . LEU A 1 315 ? 56.285 27.598 113.068 1.00 34.15 441 LEU A C 1
ATOM 4840 O O . LEU A 1 315 ? 57.115 28.506 112.957 1.00 37.72 441 LEU A O 1
ATOM 4856 N N . ILE A 1 316 ? 55.040 27.684 112.610 1.00 28.68 442 ILE A N 1
ATOM 4857 C CA . ILE A 1 316 ? 54.526 28.868 111.933 1.00 33.35 442 ILE A CA 1
ATOM 4858 C C . ILE A 1 316 ? 53.502 29.508 112.854 1.00 40.97 442 ILE A C 1
ATOM 4859 O O . ILE A 1 316 ? 52.491 28.879 113.192 1.00 34.69 442 ILE A O 1
ATOM 4875 N N . ALA A 1 317 ? 53.764 30.753 113.261 1.00 33.11 443 ALA A N 1
ATOM 4876 C CA . ALA A 1 317 ? 52.873 31.436 114.189 1.00 40.02 443 ALA A CA 1
ATOM 4877 C C . ALA A 1 317 ? 51.539 31.712 113.515 1.00 37.58 443 ALA A C 1
ATOM 4878 O O . ALA A 1 317 ? 51.488 32.043 112.332 1.00 35.05 443 ALA A O 1
ATOM 4885 N N . ASN A 1 318 ? 50.456 31.572 114.268 1.00 36.93 444 ASN A N 1
ATOM 4886 C CA . ASN A 1 318 ? 49.118 31.902 113.793 1.00 39.68 444 ASN A CA 1
ATOM 4887 C C . ASN A 1 318 ? 48.525 32.976 114.699 1.00 43.83 444 ASN A C 1
ATOM 4888 O O . ASN A 1 318 ? 49.134 33.400 115.684 1.00 39.51 444 ASN A O 1
ATOM 4899 N N . LYS A 1 319 ? 47.339 33.447 114.335 1.00 36.49 445 LYS A N 1
ATOM 4900 C CA . LYS A 1 319 ? 46.717 34.579 115.006 1.00 53.30 445 LYS A CA 1
ATOM 4901 C C . LYS A 1 319 ? 45.812 34.154 116.164 1.00 53.31 445 LYS A C 1
ATOM 4902 O O . LYS A 1 319 ? 45.100 34.989 116.733 1.00 47.27 445 LYS A O 1
ATOM 4921 N N . ARG A 1 320 ? 45.815 32.869 116.506 1.00 43.08 446 ARG A N 1
ATOM 4922 C CA . ARG A 1 320 ? 45.183 32.356 117.713 1.00 40.23 446 ARG A CA 1
ATOM 4923 C C . ARG A 1 320 ? 46.211 32.185 118.823 1.00 41.32 446 ARG A C 1
ATOM 4924 O O . ARG A 1 320 ? 46.049 31.349 119.708 1.00 40.79 446 ARG A O 1
ATOM 4945 N N . GLN A 1 321 ? 47.280 32.976 118.774 1.00 38.71 447 GLN A N 1
ATOM 4946 C CA . GLN A 1 321 ? 48.300 33.012 119.813 1.00 39.36 447 GLN A CA 1
ATOM 4947 C C . GLN A 1 321 ? 48.978 31.661 119.977 1.00 38.55 447 GLN A C 1
ATOM 4948 O O . GLN A 1 321 ? 49.332 31.261 121.084 1.00 35.96 447 GLN A O 1
ATOM 4962 N N . SER A 1 322 ? 49.168 30.954 118.871 1.00 34.92 448 SER A N 1
ATOM 4963 C CA . SER A 1 322 ? 49.854 29.676 118.919 1.00 35.77 448 SER A CA 1
ATOM 4964 C C . SER A 1 322 ? 50.607 29.479 117.612 1.00 33.81 448 SER A C 1
ATOM 4965 O O . SER A 1 322 ? 50.936 30.448 116.919 1.00 30.70 448 SER A O 1
ATOM 4973 N N . TYR A 1 323 ? 50.900 28.222 117.292 1.00 28.20 449 TYR A N 1
ATOM 4974 C CA . TYR A 1 323 ? 51.719 27.865 116.147 1.00 32.19 449 TYR A CA 1
ATOM 4975 C C . TYR A 1 323 ? 51.113 26.663 115.441 1.00 32.24 449 TYR A C 1
ATOM 4976 O O . TYR A 1 323 ? 50.560 25.764 116.085 1.00 36.35 449 TYR A O 1
ATOM 4994 N N . ASP A 1 324 ? 51.192 26.676 114.111 1.00 28.72 450 ASP A N 1
ATOM 4995 C CA . ASP A 1 324 ? 50.991 25.472 113.321 1.00 30.32 450 ASP A CA 1
ATOM 4996 C C . ASP A 1 324 ? 52.320 24.728 113.286 1.00 36.47 450 ASP A C 1
ATOM 4997 O O . ASP A 1 324 ? 53.366 25.313 112.996 1.00 33.58 450 ASP A O 1
ATOM 5006 N N . ILE A 1 325 ? 52.289 23.456 113.627 1.00 30.32 451 ILE A N 1
ATOM 5007 C CA . ILE A 1 325 ? 53.493 22.647 113.727 1.00 36.85 451 ILE A CA 1
ATOM 5008 C C . ILE A 1 325 ? 53.552 21.751 112.504 1.00 39.39 451 ILE A C 1
ATOM 5009 O O . ILE A 1 325 ? 52.589 21.032 112.208 1.00 39.78 451 ILE A O 1
ATOM 5025 N N . SER A 1 326 ? 54.671 21.802 111.787 1.00 33.21 452 SER A N 1
ATOM 5026 C CA . SER A 1 326 ? 54.921 20.928 110.649 1.00 31.03 452 SER A CA 1
ATOM 5027 C C . SER A 1 326 ? 56.200 20.144 110.938 1.00 37.91 452 SER A C 1
ATOM 5028 O O . SER A 1 326 ? 57.286 20.726 111.022 1.00 36.72 452 SER A O 1
ATOM 5036 N N . ILE A 1 327 ? 56.083 18.827 111.069 1.00 33.17 453 ILE A N 1
ATOM 5037 C CA . ILE A 1 327 ? 57.232 17.960 111.293 1.00 30.83 453 ILE A CA 1
ATOM 5038 C C . ILE A 1 327 ? 57.385 17.018 110.107 1.00 38.01 453 ILE A C 1
ATOM 5039 O O . ILE A 1 327 ? 56.441 16.313 109.737 1.00 33.18 453 ILE A O 1
ATOM 5055 N N . VAL A 1 328 ? 58.588 16.981 109.543 1.00 33.45 454 VAL A N 1
ATOM 5056 C CA . VAL A 1 328 ? 58.954 16.058 108.479 1.00 39.44 454 VAL A CA 1
ATOM 5057 C C . VAL A 1 328 ? 60.191 15.304 108.949 1.00 33.63 454 VAL A C 1
ATOM 5058 O O . VAL A 1 328 ? 61.141 15.913 109.450 1.00 36.32 454 VAL A O 1
ATOM 5071 N N . ALA A 1 329 ? 60.196 13.990 108.771 1.00 35.24 455 ALA A N 1
ATOM 5072 C CA . ALA A 1 329 ? 61.321 13.189 109.228 1.00 34.04 455 ALA A CA 1
ATOM 5073 C C . ALA A 1 329 ? 61.516 12.005 108.298 1.00 33.75 455 ALA A C 1
ATOM 5074 O O . ALA A 1 329 ? 60.563 11.507 107.694 1.00 40.99 455 ALA A O 1
ATOM 5081 N N . GLN A 1 330 ? 62.765 11.560 108.193 1.00 37.54 456 GLN A N 1
ATOM 5082 C CA . GLN A 1 330 ? 63.089 10.381 107.407 1.00 46.73 456 GLN A CA 1
ATOM 5083 C C . GLN A 1 330 ? 64.280 9.670 108.032 1.00 40.31 456 GLN A C 1
ATOM 5084 O O . GLN A 1 330 ? 65.163 10.306 108.615 1.00 43.59 456 GLN A O 1
ATOM 5098 N N . VAL A 1 331 ? 64.304 8.348 107.897 1.00 43.76 457 VAL A N 1
ATOM 5099 C CA . VAL A 1 331 ? 65.467 7.546 108.258 1.00 42.17 457 VAL A CA 1
ATOM 5100 C C . VAL A 1 331 ? 66.395 7.527 107.049 1.00 44.31 457 VAL A C 1
ATOM 5101 O O . VAL A 1 331 ? 66.062 6.952 106.010 1.00 45.61 457 VAL A O 1
ATOM 5114 N N . ASP A 1 332 ? 67.559 8.163 107.185 1.00 44.26 458 ASP A N 1
ATOM 5115 C CA . ASP A 1 332 ? 68.439 8.359 106.038 1.00 47.48 458 ASP A CA 1
ATOM 5116 C C . ASP A 1 332 ? 68.842 7.029 105.414 1.00 54.42 458 ASP A C 1
ATOM 5117 O O . ASP A 1 332 ? 68.939 6.917 104.186 1.00 60.72 458 ASP A O 1
ATOM 5126 N N . GLN A 1 333 ? 69.058 6.004 106.239 1.00 53.42 459 GLN A N 1
ATOM 5127 C CA . GLN A 1 333 ? 69.590 4.751 105.723 1.00 56.83 459 GLN A CA 1
ATOM 5128 C C . GLN A 1 333 ? 68.585 4.019 104.847 1.00 49.48 459 GLN A C 1
ATOM 5129 O O . GLN A 1 333 ? 68.988 3.273 103.949 1.00 62.90 459 GLN A O 1
ATOM 5143 N N . THR A 1 334 ? 67.287 4.207 105.087 1.00 49.66 460 THR A N 1
ATOM 5144 C CA . THR A 1 334 ? 66.264 3.486 104.344 1.00 44.66 460 THR A CA 1
ATOM 5145 C C . THR A 1 334 ? 65.425 4.373 103.440 1.00 44.31 460 THR A C 1
ATOM 5146 O O . THR A 1 334 ? 64.787 3.854 102.521 1.00 51.03 460 THR A O 1
ATOM 5157 N N . GLY A 1 335 ? 65.397 5.681 103.682 1.00 47.49 461 GLY A N 1
ATOM 5158 C CA . GLY A 1 335 ? 64.587 6.588 102.903 1.00 48.52 461 GLY A CA 1
ATOM 5159 C C . GLY A 1 335 ? 63.132 6.682 103.305 1.00 52.39 461 GLY A C 1
ATOM 5160 O O . GLY A 1 335 ? 62.424 7.551 102.781 1.00 50.37 461 GLY A O 1
ATOM 5164 N N . SER A 1 336 ? 62.651 5.814 104.193 1.00 49.31 462 SER A N 1
ATOM 5165 C CA . SER A 1 336 ? 61.276 5.917 104.656 1.00 49.04 462 SER A CA 1
ATOM 5166 C C . SER A 1 336 ? 61.064 7.241 105.391 1.00 44.82 462 SER A C 1
ATOM 5167 O O . SER A 1 336 ? 61.887 7.677 106.209 1.00 40.83 462 SER A O 1
ATOM 5175 N N . LYS A 1 337 ? 59.958 7.893 105.093 1.00 47.74 463 LYS A N 1
ATOM 5176 C CA . LYS A 1 337 ? 59.693 9.208 105.646 1.00 49.93 463 LYS A CA 1
ATOM 5177 C C . LYS A 1 337 ? 58.275 9.290 106.194 1.00 42.32 463 LYS A C 1
ATOM 5178 O O . LYS A 1 337 ? 57.379 8.513 105.847 1.00 38.15 463 LYS A O 1
ATOM 5197 N N . SER A 1 338 ? 58.083 10.273 107.057 1.00 38.31 464 SER A N 1
ATOM 5198 C CA . SER A 1 338 ? 56.776 10.556 107.613 1.00 41.57 464 SER A CA 1
ATOM 5199 C C . SER A 1 338 ? 56.695 12.054 107.848 1.00 34.64 464 SER A C 1
ATOM 5200 O O . SER A 1 338 ? 57.703 12.765 107.838 1.00 37.64 464 SER A O 1
ATOM 5208 N N . SER A 1 339 ? 55.480 12.525 108.088 1.00 58.12 465 SER A N 1
ATOM 5209 C CA . SER A 1 339 ? 55.249 13.927 108.380 1.00 66.25 465 SER A CA 1
ATOM 5210 C C . SER A 1 339 ? 53.998 14.036 109.237 1.00 63.82 465 SER A C 1
ATOM 5211 O O . SER A 1 339 ? 53.274 13.058 109.436 1.00 56.29 465 SER A O 1
ATOM 5219 N N . ASN A 1 340 ? 53.744 15.237 109.744 1.00 42.75 466 ASN A N 1
ATOM 5220 C CA . ASN A 1 340 ? 52.506 15.494 110.456 1.00 34.83 466 ASN A CA 1
ATOM 5221 C C . ASN A 1 340 ? 52.325 17.005 110.518 1.00 36.08 466 ASN A C 1
ATOM 5222 O O . ASN A 1 340 ? 53.299 17.772 110.513 1.00 31.50 466 ASN A O 1
ATOM 5233 N N . LEU A 1 341 ? 51.065 17.419 110.557 1.00 30.61 467 LEU A N 1
ATOM 5234 C CA . LEU A 1 341 ? 50.673 18.800 110.783 1.00 34.04 467 LEU A CA 1
ATOM 5235 C C . LEU A 1 341 ? 49.853 18.831 112.056 1.00 28.85 467 LEU A C 1
ATOM 5236 O O . LEU A 1 341 ? 48.906 18.051 112.190 1.00 32.93 467 LEU A O 1
ATOM 5252 N N . LEU A 1 342 ? 50.239 19.687 113.004 1.00 28.72 468 LEU A N 1
ATOM 5253 C CA . LEU A 1 342 ? 49.568 19.730 114.297 1.00 30.49 468 LEU A CA 1
ATOM 5254 C C . LEU A 1 342 ? 49.226 21.167 114.657 1.00 30.70 468 LEU A C 1
ATOM 5255 O O . LEU A 1 342 ? 49.903 22.107 114.236 1.00 33.32 468 LEU A O 1
ATOM 5271 N N . ASP A 1 343 ? 48.164 21.322 115.445 1.00 28.12 469 ASP A N 1
ATOM 5272 C CA . ASP A 1 343 ? 47.714 22.618 115.939 1.00 33.04 469 ASP A CA 1
ATOM 5273 C C . ASP A 1 343 ? 48.104 22.712 117.407 1.00 31.49 469 ASP A C 1
ATOM 5274 O O . ASP A 1 343 ? 47.481 22.078 118.259 1.00 31.45 469 ASP A O 1
ATOM 5283 N N . LEU A 1 344 ? 49.138 23.493 117.707 1.00 26.91 470 LEU A N 1
ATOM 5284 C CA . LEU A 1 344 ? 49.557 23.657 119.097 1.00 32.87 470 LEU A CA 1
ATOM 5285 C C . LEU A 1 344 ? 48.489 24.323 119.955 1.00 40.34 470 LEU A C 1
ATOM 5286 O O . LEU A 1 344 ? 48.549 24.227 121.185 1.00 37.83 470 LEU A O 1
ATOM 5302 N N . LYS A 1 345 ? 47.495 24.955 119.334 1.00 38.58 471 LYS A N 1
ATOM 5303 C CA . LYS A 1 345 ? 46.444 25.649 120.066 1.00 46.94 471 LYS A CA 1
ATOM 5304 C C . LYS A 1 345 ? 45.429 24.700 120.685 1.00 46.66 471 LYS A C 1
ATOM 5305 O O . LYS A 1 345 ? 44.742 25.086 121.639 1.00 41.46 471 LYS A O 1
ATOM 5324 N N . ASN A 1 346 ? 45.346 23.465 120.199 1.00 37.77 472 ASN A N 1
ATOM 5325 C CA . ASN A 1 346 ? 44.336 22.501 120.641 1.00 44.75 472 ASN A CA 1
ATOM 5326 C C . ASN A 1 346 ? 45.009 21.202 121.077 1.00 42.91 472 ASN A C 1
ATOM 5327 O O . ASN A 1 346 ? 44.816 20.140 120.468 1.00 40.05 472 ASN A O 1
ATOM 5338 N N . PRO A 1 347 ? 45.784 21.243 122.154 1.00 40.80 473 PRO A N 1
ATOM 5339 C CA . PRO A 1 347 ? 46.483 20.034 122.606 1.00 40.75 473 PRO A CA 1
ATOM 5340 C C . PRO A 1 347 ? 45.552 19.084 123.331 1.00 38.04 473 PRO A C 1
ATOM 5341 O O . PRO A 1 347 ? 44.464 19.452 123.771 1.00 46.22 473 PRO A O 1
ATOM 5352 N N . PHE A 1 348 ? 46.002 17.838 123.442 1.00 41.82 474 PHE A N 1
ATOM 5353 C CA . PHE A 1 348 ? 45.311 16.828 124.230 1.00 42.59 474 PHE A CA 1
ATOM 5354 C C . PHE A 1 348 ? 46.021 16.715 125.576 1.00 39.70 474 PHE A C 1
ATOM 5355 O O . PHE A 1 348 ? 47.202 16.356 125.632 1.00 39.88 474 PHE A O 1
ATOM 5372 N N . PHE A 1 349 ? 45.318 17.060 126.652 1.00 42.09 475 PHE A N 1
ATOM 5373 C CA . PHE A 1 349 ? 45.871 16.968 128.001 1.00 45.98 475 PHE A CA 1
ATOM 5374 C C . PHE A 1 349 ? 45.618 15.553 128.496 1.00 44.53 475 PHE A C 1
ATOM 5375 O O . PHE A 1 349 ? 44.547 15.245 129.015 1.00 46.99 475 PHE A O 1
ATOM 5392 N N . ARG A 1 350 ? 46.622 14.697 128.350 1.00 52.34 476 ARG A N 1
ATOM 5393 C CA . ARG A 1 350 ? 46.499 13.277 128.645 1.00 54.90 476 ARG A CA 1
ATOM 5394 C C . ARG A 1 350 ? 46.816 12.922 130.089 1.00 51.60 476 ARG A C 1
ATOM 5395 O O . ARG A 1 350 ? 46.382 11.867 130.563 1.00 62.87 476 ARG A O 1
ATOM 5416 N N . TYR A 1 351 ? 47.552 13.769 130.795 1.00 62.06 477 TYR A N 1
ATOM 5417 C CA . TYR A 1 351 ? 48.001 13.436 132.140 1.00 66.96 477 TYR A CA 1
ATOM 5418 C C . TYR A 1 351 ? 46.826 13.300 133.100 1.00 72.81 477 TYR A C 1
ATOM 5419 O O . TYR A 1 351 ? 45.835 14.030 133.006 1.00 82.16 477 TYR A O 1
ATOM 5437 N N . THR A 1 352 ? 46.949 12.358 134.033 1.00 82.23 478 THR A N 1
ATOM 5438 C CA . THR A 1 352 ? 45.966 12.174 135.097 1.00 90.50 478 THR A CA 1
ATOM 5439 C C . THR A 1 352 ? 46.652 12.215 136.466 1.00 105.07 478 THR A C 1
ATOM 5440 O O . THR A 1 352 ? 47.550 11.413 136.750 1.00 106.01 478 THR A O 1
ATOM 5451 N N . SER B 1 10 ? 21.099 39.461 112.779 1.00 80.74 136 SER B N 1
ATOM 5452 C CA . SER B 1 10 ? 20.251 38.331 113.129 1.00 69.92 136 SER B CA 1
ATOM 5453 C C . SER B 1 10 ? 19.928 38.339 114.619 1.00 79.72 136 SER B C 1
ATOM 5454 O O . SER B 1 10 ? 20.626 38.976 115.411 1.00 79.74 136 SER B O 1
ATOM 5461 N N . VAL B 1 11 ? 18.859 37.630 114.995 1.00 70.57 137 VAL B N 1
ATOM 5462 C CA . VAL B 1 11 ? 18.511 37.498 116.409 1.00 88.16 137 VAL B CA 1
ATOM 5463 C C . VAL B 1 11 ? 19.667 36.893 117.196 1.00 84.51 137 VAL B C 1
ATOM 5464 O O . VAL B 1 11 ? 19.883 37.235 118.367 1.00 84.54 137 VAL B O 1
ATOM 5477 N N . PHE B 1 12 ? 20.426 35.989 116.576 1.00 78.14 138 PHE B N 1
ATOM 5478 C CA . PHE B 1 12 ? 21.551 35.366 117.267 1.00 69.64 138 PHE B CA 1
ATOM 5479 C C . PHE B 1 12 ? 22.680 36.360 117.504 1.00 78.70 138 PHE B C 1
ATOM 5480 O O . PHE B 1 12 ? 23.209 36.463 118.620 1.00 58.53 138 PHE B O 1
ATOM 5497 N N . SER B 1 13 ? 23.068 37.094 116.455 1.00 70.97 139 SER B N 1
ATOM 5498 C CA . SER B 1 13 ? 24.196 38.015 116.567 1.00 82.85 139 SER B CA 1
ATOM 5499 C C . SER B 1 13 ? 23.944 39.073 117.634 1.00 71.65 139 SER B C 1
ATOM 5500 O O . SER B 1 13 ? 24.854 39.430 118.391 1.00 67.87 139 SER B O 1
ATOM 5508 N N . GLU B 1 14 ? 22.715 39.585 117.712 1.00 72.76 140 GLU B N 1
ATOM 5509 C CA . GLU B 1 14 ? 22.421 40.674 118.635 1.00 71.65 140 GLU B CA 1
ATOM 5510 C C . GLU B 1 14 ? 22.501 40.244 120.093 1.00 68.82 140 GLU B C 1
ATOM 5511 O O . GLU B 1 14 ? 22.673 41.100 120.967 1.00 68.43 140 GLU B O 1
ATOM 5523 N N . ARG B 1 15 ? 22.388 38.950 120.380 1.00 70.32 141 ARG B N 1
ATOM 5524 C CA . ARG B 1 15 ? 22.383 38.471 121.755 1.00 77.98 141 ARG B CA 1
ATOM 5525 C C . ARG B 1 15 ? 23.660 37.745 122.149 1.00 77.02 141 ARG B C 1
ATOM 5526 O O . ARG B 1 15 ? 23.763 37.282 123.292 1.00 63.18 141 ARG B O 1
ATOM 5547 N N . THR B 1 16 ? 24.629 37.628 121.244 1.00 76.73 142 THR B N 1
ATOM 5548 C CA . THR B 1 16 ? 25.829 36.842 121.500 1.00 69.27 142 THR B CA 1
ATOM 5549 C C . THR B 1 16 ? 27.074 37.655 121.172 1.00 73.16 142 THR B C 1
ATOM 5550 O O . THR B 1 16 ? 27.182 38.221 120.079 1.00 78.23 142 THR B O 1
ATOM 5561 N N . GLU B 1 17 ? 28.011 37.703 122.119 1.00 67.54 143 GLU B N 1
ATOM 5562 C CA . GLU B 1 17 ? 29.336 38.236 121.836 1.00 73.04 143 GLU B CA 1
ATOM 5563 C C . GLU B 1 17 ? 30.040 37.337 120.825 1.00 73.46 143 GLU B C 1
ATOM 5564 O O . GLU B 1 17 ? 29.918 36.107 120.859 1.00 55.70 143 GLU B O 1
ATOM 5576 N N . GLU B 1 18 ? 30.784 37.956 119.911 1.00 72.33 144 GLU B N 1
ATOM 5577 C CA . GLU B 1 18 ? 31.364 37.184 118.818 1.00 68.53 144 GLU B CA 1
ATOM 5578 C C . GLU B 1 18 ? 32.513 36.304 119.292 1.00 61.59 144 GLU B C 1
ATOM 5579 O O . GLU B 1 18 ? 32.682 35.191 118.784 1.00 60.45 144 GLU B O 1
ATOM 5591 N N . SER B 1 19 ? 33.309 36.768 120.260 1.00 56.38 145 SER B N 1
ATOM 5592 C CA . SER B 1 19 ? 34.368 35.917 120.801 1.00 64.52 145 SER B CA 1
ATOM 5593 C C . SER B 1 19 ? 33.800 34.657 121.458 1.00 72.65 145 SER B C 1
ATOM 5594 O O . SER B 1 19 ? 34.416 33.582 121.391 1.00 64.66 145 SER B O 1
ATOM 5602 N N . SER B 1 20 ? 32.629 34.766 122.095 1.00 58.93 146 SER B N 1
ATOM 5603 C CA . SER B 1 20 ? 32.024 33.597 122.724 1.00 61.68 146 SER B CA 1
ATOM 5604 C C . SER B 1 20 ? 31.433 32.652 121.680 1.00 50.77 146 SER B C 1
ATOM 5605 O O . SER B 1 20 ? 31.565 31.428 121.796 1.00 47.19 146 SER B O 1
ATOM 5613 N N . ALA B 1 21 ? 30.772 33.199 120.657 1.00 50.80 147 ALA B N 1
ATOM 5614 C CA . ALA B 1 21 ? 30.180 32.352 119.625 1.00 53.36 147 ALA B CA 1
ATOM 5615 C C . ALA B 1 21 ? 31.252 31.621 118.823 1.00 48.65 147 ALA B C 1
ATOM 5616 O O . ALA B 1 21 ? 31.080 30.450 118.474 1.00 45.76 147 ALA B O 1
ATOM 5623 N N . VAL B 1 22 ? 32.355 32.296 118.497 1.00 57.00 148 VAL B N 1
ATOM 5624 C CA . VAL B 1 22 ? 33.459 31.624 117.817 1.00 51.92 148 VAL B CA 1
ATOM 5625 C C . VAL B 1 22 ? 33.927 30.431 118.638 1.00 51.42 148 VAL B C 1
ATOM 5626 O O . VAL B 1 22 ? 34.038 29.310 118.130 1.00 50.74 148 VAL B O 1
ATOM 5639 N N . GLN B 1 23 ? 34.222 30.668 119.920 1.00 51.50 149 GLN B N 1
ATOM 5640 C CA . GLN B 1 23 ? 34.640 29.605 120.825 1.00 46.62 149 GLN B CA 1
ATOM 5641 C C . GLN B 1 23 ? 33.605 28.485 120.877 1.00 49.53 149 GLN B C 1
ATOM 5642 O O . GLN B 1 23 ? 33.959 27.301 120.938 1.00 46.68 149 GLN B O 1
ATOM 5656 N N . TYR B 1 24 ? 32.319 28.844 120.859 1.00 49.51 150 TYR B N 1
ATOM 5657 C CA . TYR B 1 24 ? 31.256 27.866 121.074 1.00 41.77 150 TYR B CA 1
ATOM 5658 C C . TYR B 1 24 ? 31.149 26.902 119.895 1.00 42.82 150 TYR B C 1
ATOM 5659 O O . TYR B 1 24 ? 31.160 25.677 120.071 1.00 41.17 150 TYR B O 1
ATOM 5677 N N . PHE B 1 25 ? 31.040 27.438 118.677 1.00 42.53 151 PHE B N 1
ATOM 5678 C CA . PHE B 1 25 ? 30.874 26.568 117.518 1.00 49.77 151 PHE B CA 1
ATOM 5679 C C . PHE B 1 25 ? 32.166 25.833 117.183 1.00 39.72 151 PHE B C 1
ATOM 5680 O O . PHE B 1 25 ? 32.124 24.743 116.607 1.00 41.56 151 PHE B O 1
ATOM 5697 N N . GLN B 1 26 ? 33.316 26.404 117.533 1.00 42.06 152 GLN B N 1
ATOM 5698 C CA . GLN B 1 26 ? 34.569 25.675 117.393 1.00 47.29 152 GLN B CA 1
ATOM 5699 C C . GLN B 1 26 ? 34.563 24.409 118.236 1.00 45.14 152 GLN B C 1
ATOM 5700 O O . GLN B 1 26 ? 34.966 23.340 117.766 1.00 38.41 152 GLN B O 1
ATOM 5714 N N . PHE B 1 27 ? 34.098 24.514 119.485 1.00 44.68 153 PHE B N 1
ATOM 5715 C CA . PHE B 1 27 ? 34.034 23.355 120.370 1.00 39.48 153 PHE B CA 1
ATOM 5716 C C . PHE B 1 27 ? 33.202 22.239 119.751 1.00 44.16 153 PHE B C 1
ATOM 5717 O O . PHE B 1 27 ? 33.569 21.060 119.822 1.00 37.94 153 PHE B O 1
ATOM 5734 N N . TYR B 1 28 ? 32.080 22.586 119.142 1.00 35.91 154 TYR B N 1
ATOM 5735 C CA . TYR B 1 28 ? 31.184 21.592 118.565 1.00 36.15 154 TYR B CA 1
ATOM 5736 C C . TYR B 1 28 ? 31.585 21.150 117.155 1.00 38.45 154 TYR B C 1
ATOM 5737 O O . TYR B 1 28 ? 30.902 20.305 116.558 1.00 40.59 154 TYR B O 1
ATOM 5755 N N . GLY B 1 29 ? 32.683 21.664 116.619 1.00 36.10 155 GLY B N 1
ATOM 5756 C CA . GLY B 1 29 ? 33.176 21.177 115.353 1.00 39.58 155 GLY B CA 1
ATOM 5757 C C . GLY B 1 29 ? 34.011 19.925 115.430 1.00 38.44 155 GLY B C 1
ATOM 5758 O O . GLY B 1 29 ? 34.396 19.387 114.391 1.00 36.98 155 GLY B O 1
ATOM 5762 N N . TYR B 1 30 ? 34.287 19.423 116.628 1.00 37.52 156 TYR B N 1
ATOM 5763 C CA . TYR B 1 30 ? 35.227 18.325 116.816 1.00 37.53 156 TYR B CA 1
ATOM 5764 C C . TYR B 1 30 ? 34.491 16.995 116.875 1.00 36.04 156 TYR B C 1
ATOM 5765 O O . TYR B 1 30 ? 33.521 16.846 117.622 1.00 31.03 156 TYR B O 1
ATOM 5783 N N . LEU B 1 31 ? 34.953 16.033 116.078 1.00 32.07 157 LEU B N 1
ATOM 5784 C CA . LEU B 1 31 ? 34.333 14.713 116.080 1.00 35.11 157 LEU B CA 1
ATOM 5785 C C . LEU B 1 31 ? 34.443 14.046 117.445 1.00 30.26 157 LEU B C 1
ATOM 5786 O O . LEU B 1 31 ? 33.536 13.312 117.846 1.00 29.56 157 LEU B O 1
ATOM 5802 N N . SER B 1 32 ? 35.538 14.287 118.172 1.00 31.03 158 SER B N 1
ATOM 5803 C CA . SER B 1 32 ? 35.680 13.717 119.507 1.00 37.93 158 SER B CA 1
ATOM 5804 C C . SER B 1 32 ? 34.569 14.191 120.432 1.00 36.90 158 SER B C 1
ATOM 5805 O O . SER B 1 32 ? 34.125 13.436 121.302 1.00 30.84 158 SER B O 1
ATOM 5813 N N . GLN B 1 33 ? 34.104 15.432 120.257 1.00 33.61 159 GLN B N 1
ATOM 5814 C CA . GLN B 1 33 ? 32.983 15.923 121.052 1.00 34.23 159 GLN B CA 1
ATOM 5815 C C . GLN B 1 33 ? 31.682 15.263 120.627 1.00 34.74 159 GLN B C 1
ATOM 5816 O O . GLN B 1 33 ? 30.833 14.965 121.470 1.00 31.20 159 GLN B O 1
ATOM 5830 N N . GLN B 1 34 ? 31.513 15.018 119.322 1.00 32.62 160 GLN B N 1
ATOM 5831 C CA . GLN B 1 34 ? 30.344 14.280 118.844 1.00 32.26 160 GLN B CA 1
ATOM 5832 C C . GLN B 1 34 ? 30.324 12.871 119.423 1.00 34.08 160 GLN B C 1
ATOM 5833 O O . GLN B 1 34 ? 29.281 12.384 119.881 1.00 35.59 160 GLN B O 1
ATOM 5847 N N . GLN B 1 35 ? 31.478 12.207 119.428 1.00 33.32 161 GLN B N 1
ATOM 5848 C CA . GLN B 1 35 ? 31.549 10.860 119.973 1.00 30.99 161 GLN B CA 1
ATOM 5849 C C . GLN B 1 35 ? 31.163 10.845 121.442 1.00 33.60 161 GLN B C 1
ATOM 5850 O O . GLN B 1 35 ? 30.462 9.931 121.898 1.00 31.68 161 GLN B O 1
ATOM 5864 N N . ASN B 1 36 ? 31.640 11.835 122.206 1.00 37.65 162 ASN B N 1
ATOM 5865 C CA . ASN B 1 36 ? 31.365 11.860 123.641 1.00 34.57 162 ASN B CA 1
ATOM 5866 C C . ASN B 1 36 ? 29.865 11.945 123.917 1.00 36.88 162 ASN B C 1
ATOM 5867 O O . ASN B 1 36 ? 29.346 11.274 124.817 1.00 39.56 162 ASN B O 1
ATOM 5878 N N . MET B 1 37 ? 29.146 12.749 123.143 1.00 30.82 163 MET B N 1
ATOM 5879 C CA . MET B 1 37 ? 27.694 12.819 123.299 1.00 33.51 163 MET B CA 1
ATOM 5880 C C . MET B 1 37 ? 27.010 11.556 122.777 1.00 32.69 163 MET B C 1
ATOM 5881 O O . MET B 1 37 ? 26.071 11.040 123.398 1.00 34.20 163 MET B O 1
ATOM 5895 N N . MET B 1 38 ? 27.456 11.048 121.628 1.00 31.41 164 MET B N 1
ATOM 5896 C CA . MET B 1 38 ? 26.822 9.869 121.047 1.00 33.31 164 MET B CA 1
ATOM 5897 C C . MET B 1 38 ? 26.997 8.630 121.912 1.00 33.84 164 MET B C 1
ATOM 5898 O O . MET B 1 38 ? 26.091 7.792 121.981 1.00 33.39 164 MET B O 1
ATOM 5912 N N . GLN B 1 39 ? 28.142 8.492 122.579 1.00 37.12 165 GLN B N 1
ATOM 5913 C CA . GLN B 1 39 ? 28.376 7.332 123.428 1.00 42.13 165 GLN B CA 1
ATOM 5914 C C . GLN B 1 39 ? 27.507 7.330 124.678 1.00 43.28 165 GLN B C 1
ATOM 5915 O O . GLN B 1 39 ? 27.428 6.289 125.339 1.00 42.09 165 GLN B O 1
ATOM 5929 N N . ASP B 1 40 ? 26.865 8.451 125.018 1.00 35.00 166 ASP B N 1
ATOM 5930 C CA . ASP B 1 40 ? 25.892 8.484 126.113 1.00 36.81 166 ASP B CA 1
ATOM 5931 C C . ASP B 1 40 ? 24.668 7.694 125.679 1.00 37.97 166 ASP B C 1
ATOM 5932 O O . ASP B 1 40 ? 23.793 8.217 124.985 1.00 33.58 166 ASP B O 1
ATOM 5941 N N . TYR B 1 41 ? 24.600 6.421 126.082 1.00 36.26 167 TYR B N 1
ATOM 5942 C CA . TYR B 1 41 ? 23.536 5.559 125.575 1.00 37.08 167 TYR B CA 1
ATOM 5943 C C . TYR B 1 41 ? 22.168 5.953 126.126 1.00 36.09 167 TYR B C 1
ATOM 5944 O O . TYR B 1 41 ? 21.154 5.806 125.433 1.00 34.30 167 TYR B O 1
ATOM 5962 N N . VAL B 1 42 ? 22.109 6.451 127.363 1.00 40.62 168 VAL B N 1
ATOM 5963 C CA . VAL B 1 42 ? 20.834 6.932 127.890 1.00 37.87 168 VAL B CA 1
ATOM 5964 C C . VAL B 1 42 ? 20.288 8.037 126.991 1.00 34.91 168 VAL B C 1
ATOM 5965 O O . VAL B 1 42 ? 19.123 8.018 126.577 1.00 34.55 168 VAL B O 1
ATOM 5978 N N . ARG B 1 43 ? 21.137 9.000 126.649 1.00 33.49 169 ARG B N 1
ATOM 5979 C CA . ARG B 1 43 ? 20.711 10.098 125.796 1.00 33.07 169 ARG B CA 1
ATOM 5980 C C . ARG B 1 43 ? 20.324 9.579 124.418 1.00 31.52 169 ARG B C 1
ATOM 5981 O O . ARG B 1 43 ? 19.208 9.807 123.942 1.00 35.09 169 ARG B O 1
ATOM 6002 N N . THR B 1 44 ? 21.229 8.857 123.765 1.00 31.67 170 THR B N 1
ATOM 6003 C CA . THR B 1 44 ? 20.969 8.477 122.379 1.00 36.05 170 THR B CA 1
ATOM 6004 C C . THR B 1 44 ? 19.854 7.445 122.281 1.00 34.10 170 THR B C 1
ATOM 6005 O O . THR B 1 44 ? 19.009 7.511 121.378 1.00 35.86 170 THR B O 1
ATOM 6016 N N . GLY B 1 45 ? 19.853 6.471 123.188 1.00 36.44 171 GLY B N 1
ATOM 6017 C CA . GLY B 1 45 ? 18.809 5.459 123.174 1.00 34.53 171 GLY B CA 1
ATOM 6018 C C . GLY B 1 45 ? 17.430 6.027 123.456 1.00 39.77 171 GLY B C 1
ATOM 6019 O O . GLY B 1 45 ? 16.437 5.602 122.856 1.00 41.22 171 GLY B O 1
ATOM 6023 N N . THR B 1 46 ? 17.345 6.993 124.372 1.00 38.99 172 THR B N 1
ATOM 6024 C CA . THR B 1 46 ? 16.045 7.565 124.700 1.00 38.69 172 THR B CA 1
ATOM 6025 C C . THR B 1 46 ? 15.513 8.415 123.557 1.00 36.57 172 THR B C 1
ATOM 6026 O O . THR B 1 46 ? 14.313 8.390 123.265 1.00 33.92 172 THR B O 1
ATOM 6037 N N . TYR B 1 47 ? 16.389 9.181 122.902 1.00 33.77 173 TYR B N 1
ATOM 6038 C CA . TYR B 1 47 ? 15.961 9.947 121.736 1.00 32.95 173 TYR B CA 1
ATOM 6039 C C . TYR B 1 47 ? 15.421 9.030 120.641 1.00 38.63 173 TYR B C 1
ATOM 6040 O O . TYR B 1 47 ? 14.395 9.328 120.013 1.00 34.00 173 TYR B O 1
ATOM 6058 N N . GLN B 1 48 ? 16.101 7.909 120.391 1.00 30.77 174 GLN B N 1
ATOM 6059 C CA . GLN B 1 48 ? 15.623 6.994 119.359 1.00 35.11 174 GLN B CA 1
ATOM 6060 C C . GLN B 1 48 ? 14.301 6.368 119.761 1.00 39.34 174 GLN B C 1
ATOM 6061 O O . GLN B 1 48 ? 13.390 6.230 118.934 1.00 36.25 174 GLN B O 1
ATOM 6075 N N . ARG B 1 49 ? 14.188 5.987 121.033 1.00 35.35 175 ARG B N 1
ATOM 6076 C CA . ARG B 1 49 ? 12.940 5.448 121.558 1.00 38.85 175 ARG B CA 1
ATOM 6077 C C . ARG B 1 49 ? 11.803 6.450 121.374 1.00 40.09 175 ARG B C 1
ATOM 6078 O O . ARG B 1 49 ? 10.730 6.109 120.866 1.00 38.19 175 ARG B O 1
ATOM 6099 N N . ALA B 1 50 ? 12.021 7.700 121.782 1.00 34.51 176 ALA B N 1
ATOM 6100 C CA . ALA B 1 50 ? 10.964 8.702 121.660 1.00 37.99 176 ALA B CA 1
ATOM 6101 C C . ALA B 1 50 ? 10.529 8.898 120.212 1.00 36.94 176 ALA B C 1
ATOM 6102 O O . ALA B 1 50 ? 9.355 9.189 119.945 1.00 37.44 176 ALA B O 1
ATOM 6109 N N . ILE B 1 51 ? 11.458 8.761 119.268 1.00 37.69 177 ILE B N 1
ATOM 6110 C CA . ILE B 1 51 ? 11.150 9.031 117.867 1.00 40.70 177 ILE B CA 1
ATOM 6111 C C . ILE B 1 51 ? 10.516 7.813 117.209 1.00 38.01 177 ILE B C 1
ATOM 6112 O O . ILE B 1 51 ? 9.477 7.919 116.550 1.00 40.67 177 ILE B O 1
ATOM 6128 N N . LEU B 1 52 ? 11.124 6.638 117.379 1.00 37.21 178 LEU B N 1
ATOM 6129 C CA . LEU B 1 52 ? 10.611 5.441 116.718 1.00 39.40 178 LEU B CA 1
ATOM 6130 C C . LEU B 1 52 ? 9.259 5.024 117.291 1.00 39.14 178 LEU B C 1
ATOM 6131 O O . LEU B 1 52 ? 8.387 4.557 116.554 1.00 40.51 178 LEU B O 1
ATOM 6147 N N . GLN B 1 53 ? 9.069 5.154 118.604 1.00 42.45 179 GLN B N 1
ATOM 6148 C CA . GLN B 1 53 ? 7.800 4.757 119.210 1.00 40.29 179 GLN B CA 1
ATOM 6149 C C . GLN B 1 53 ? 6.669 5.725 118.902 1.00 50.40 179 GLN B C 1
ATOM 6150 O O . GLN B 1 53 ? 5.499 5.344 119.014 1.00 47.20 179 GLN B O 1
ATOM 6164 N N . ASN B 1 54 ? 6.988 6.957 118.510 1.00 42.11 180 ASN B N 1
ATOM 6165 C CA . ASN B 1 54 ? 5.989 7.895 118.015 1.00 44.97 180 ASN B CA 1
ATOM 6166 C C . ASN B 1 54 ? 6.155 8.047 116.505 1.00 44.87 180 ASN B C 1
ATOM 6167 O O . ASN B 1 54 ? 6.209 9.164 115.980 1.00 44.16 180 ASN B O 1
ATOM 6178 N N . HIS B 1 55 ? 6.240 6.919 115.793 1.00 43.64 181 HIS B N 1
ATOM 6179 C CA . HIS B 1 55 ? 6.542 6.968 114.366 1.00 41.47 181 HIS B CA 1
ATOM 6180 C C . HIS B 1 55 ? 5.453 7.682 113.578 1.00 47.06 181 HIS B C 1
ATOM 6181 O O . HIS B 1 55 ? 5.742 8.292 112.542 1.00 49.80 181 HIS B O 1
ATOM 6195 N N . THR B 1 56 ? 4.202 7.627 114.043 1.00 45.01 182 THR B N 1
ATOM 6196 C CA . THR B 1 56 ? 3.146 8.352 113.342 1.00 50.17 182 THR B CA 1
ATOM 6197 C C . THR B 1 56 ? 3.350 9.862 113.404 1.00 47.32 182 THR B C 1
ATOM 6198 O O . THR B 1 56 ? 2.762 10.588 112.600 1.00 57.59 182 THR B O 1
ATOM 6209 N N . ASP B 1 57 ? 4.165 10.350 114.335 1.00 55.34 183 ASP B N 1
ATOM 6210 C CA . ASP B 1 57 ? 4.511 11.765 114.372 1.00 48.06 183 ASP B CA 1
ATOM 6211 C C . ASP B 1 57 ? 5.523 12.148 113.302 1.00 50.68 183 ASP B C 1
ATOM 6212 O O . ASP B 1 57 ? 5.759 13.342 113.093 1.00 51.74 183 ASP B O 1
ATOM 6221 N N . PHE B 1 58 ? 6.133 11.172 112.640 1.00 48.90 184 PHE B N 1
ATOM 6222 C CA . PHE B 1 58 ? 7.133 11.423 111.616 1.00 49.51 184 PHE B CA 1
ATOM 6223 C C . PHE B 1 58 ? 6.772 10.844 110.257 1.00 46.18 184 PHE B C 1
ATOM 6224 O O . PHE B 1 58 ? 7.199 11.398 109.246 1.00 47.08 184 PHE B O 1
ATOM 6241 N N . LYS B 1 59 ? 5.998 9.759 110.204 1.00 48.13 185 LYS B N 1
ATOM 6242 C CA . LYS B 1 59 ? 5.660 9.086 108.953 1.00 52.79 185 LYS B CA 1
ATOM 6243 C C . LYS B 1 59 ? 5.074 10.056 107.942 1.00 45.89 185 LYS B C 1
ATOM 6244 O O . LYS B 1 59 ? 3.966 10.560 108.138 1.00 52.75 185 LYS B O 1
ATOM 6263 N N . ASP B 1 60 ? 5.819 10.319 106.871 1.00 49.67 186 ASP B N 1
ATOM 6264 C CA . ASP B 1 60 ? 5.417 11.189 105.770 1.00 58.68 186 ASP B CA 1
ATOM 6265 C C . ASP B 1 60 ? 5.334 12.657 106.156 1.00 56.19 186 ASP B C 1
ATOM 6266 O O . ASP B 1 60 ? 4.623 13.426 105.499 1.00 49.87 186 ASP B O 1
ATOM 6275 N N . LYS B 1 61 ? 6.050 13.074 107.191 1.00 49.43 187 LYS B N 1
ATOM 6276 C CA . LYS B 1 61 ? 6.020 14.450 107.658 1.00 54.56 187 LYS B CA 1
ATOM 6277 C C . LYS B 1 61 ? 7.295 15.187 107.259 1.00 43.11 187 LYS B C 1
ATOM 6278 O O . LYS B 1 61 ? 8.297 14.585 106.858 1.00 42.23 187 LYS B O 1
ATOM 6297 N N . ILE B 1 62 ? 7.232 16.515 107.367 1.00 48.48 188 ILE B N 1
ATOM 6298 C CA . ILE B 1 62 ? 8.379 17.399 107.182 1.00 42.62 188 ILE B CA 1
ATOM 6299 C C . ILE B 1 62 ? 8.961 17.692 108.552 1.00 39.45 188 ILE B C 1
ATOM 6300 O O . ILE B 1 62 ? 8.221 18.062 109.467 1.00 39.93 188 ILE B O 1
ATOM 6316 N N . VAL B 1 63 ? 10.279 17.564 108.688 1.00 34.24 189 VAL B N 1
ATOM 6317 C CA . VAL B 1 63 ? 10.959 17.660 109.972 1.00 37.11 189 VAL B CA 1
ATOM 6318 C C . VAL B 1 63 ? 12.071 18.691 109.876 1.00 38.65 189 VAL B C 1
ATOM 6319 O O . VAL B 1 63 ? 12.785 18.756 108.870 1.00 36.71 189 VAL B O 1
ATOM 6332 N N . LEU B 1 64 ? 12.220 19.491 110.926 1.00 34.77 190 LEU B N 1
ATOM 6333 C CA . LEU B 1 64 ? 13.381 20.350 111.119 1.00 35.87 190 LEU B CA 1
ATOM 6334 C C . LEU B 1 64 ? 14.203 19.835 112.298 1.00 34.85 190 LEU B C 1
ATOM 6335 O O . LEU B 1 64 ? 13.668 19.646 113.391 1.00 35.37 190 LEU B O 1
ATOM 6351 N N . ASP B 1 65 ? 15.499 19.618 112.081 1.00 33.05 191 ASP B N 1
ATOM 6352 C CA . ASP B 1 65 ? 16.449 19.194 113.113 1.00 34.36 191 ASP B CA 1
ATOM 6353 C C . ASP B 1 65 ? 17.380 20.373 113.394 1.00 43.03 191 ASP B C 1
ATOM 6354 O O . ASP B 1 65 ? 18.199 20.747 112.546 1.00 39.71 191 ASP B O 1
ATOM 6363 N N . VAL B 1 66 ? 17.223 20.983 114.561 1.00 33.22 192 VAL B N 1
ATOM 6364 C CA . VAL B 1 66 ? 17.961 22.189 114.918 1.00 36.11 192 VAL B CA 1
ATOM 6365 C C . VAL B 1 66 ? 19.221 21.783 115.665 1.00 36.40 192 VAL B C 1
ATOM 6366 O O . VAL B 1 66 ? 19.145 21.145 116.717 1.00 37.59 192 VAL B O 1
ATOM 6379 N N . GLY B 1 67 ? 20.376 22.184 115.145 1.00 39.50 193 GLY B N 1
ATOM 6380 C CA . GLY B 1 67 ? 21.645 21.822 115.735 1.00 32.54 193 GLY B CA 1
ATOM 6381 C C . GLY B 1 67 ? 21.902 20.345 115.611 1.00 41.20 193 GLY B C 1
ATOM 6382 O O . GLY B 1 67 ? 22.122 19.688 116.627 1.00 35.91 193 GLY B O 1
ATOM 6386 N N . CYS B 1 68 ? 21.893 19.822 114.381 1.00 35.43 194 CYS B N 1
ATOM 6387 C CA . CYS B 1 68 ? 21.894 18.382 114.163 1.00 37.10 194 CYS B CA 1
ATOM 6388 C C . CYS B 1 68 ? 23.235 17.724 114.442 1.00 34.73 194 CYS B C 1
ATOM 6389 O O . CYS B 1 68 ? 23.294 16.495 114.504 1.00 30.81 194 CYS B O 1
ATOM 6397 N N . GLY B 1 69 ? 24.302 18.490 114.600 1.00 33.63 195 GLY B N 1
ATOM 6398 C CA . GLY B 1 69 ? 25.601 17.881 114.829 1.00 31.37 195 GLY B CA 1
ATOM 6399 C C . GLY B 1 69 ? 25.927 16.920 113.706 1.00 35.79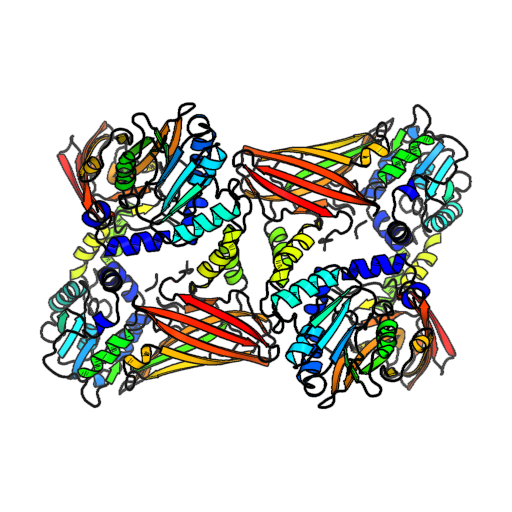 195 GLY B C 1
ATOM 6400 O O . GLY B 1 69 ? 25.855 17.267 112.521 1.00 35.72 195 GLY B O 1
ATOM 6404 N N . SER B 1 70 ? 26.286 15.690 114.079 1.00 36.62 196 SER B N 1
ATOM 6405 C CA . SER B 1 70 ? 26.581 14.674 113.079 1.00 34.84 196 SER B CA 1
ATOM 6406 C C . SER B 1 70 ? 25.329 14.161 112.372 1.00 34.33 196 SER B C 1
ATOM 6407 O O . SER B 1 70 ? 25.459 13.397 111.406 1.00 31.30 196 SER B O 1
ATOM 6415 N N . GLY B 1 71 ? 24.137 14.522 112.844 1.00 35.72 197 GLY B N 1
ATOM 6416 C CA . GLY B 1 71 ? 22.908 14.182 112.162 1.00 34.87 197 GLY B CA 1
ATOM 6417 C C . GLY B 1 71 ? 22.119 13.014 112.699 1.00 35.02 197 GLY B C 1
ATOM 6418 O O . GLY B 1 71 ? 21.176 12.586 112.028 1.00 31.57 197 GLY B O 1
ATOM 6422 N N . ILE B 1 72 ? 22.456 12.497 113.882 1.00 31.19 198 ILE B N 1
ATOM 6423 C CA . ILE B 1 72 ? 21.875 11.238 114.345 1.00 32.22 198 ILE B CA 1
ATOM 6424 C C . ILE B 1 72 ? 20.370 11.364 114.528 1.00 36.33 198 ILE B C 1
ATOM 6425 O O . ILE B 1 72 ? 19.623 10.417 114.262 1.00 35.73 198 ILE B O 1
ATOM 6441 N N . LEU B 1 73 ? 19.895 12.506 115.031 1.00 29.57 199 LEU B N 1
ATOM 6442 C CA . LEU B 1 73 ? 18.447 12.663 115.196 1.00 33.10 199 LEU B CA 1
ATOM 6443 C C . LEU B 1 73 ? 17.735 12.694 113.835 1.00 36.24 199 LEU B C 1
ATOM 6444 O O . LEU B 1 73 ? 16.605 12.207 113.687 1.00 34.43 199 LEU B O 1
ATOM 6460 N N . SER B 1 74 ? 18.372 13.262 112.820 1.00 34.41 200 SER B N 1
ATOM 6461 C CA . SER B 1 74 ? 17.768 13.236 111.495 1.00 33.80 200 SER B CA 1
ATOM 6462 C C . SER B 1 74 ? 17.687 11.811 110.961 1.00 32.96 200 SER B C 1
ATOM 6463 O O . SER B 1 74 ? 16.701 11.440 110.314 1.00 35.14 200 SER B O 1
ATOM 6471 N N . PHE B 1 75 ? 18.695 10.984 111.252 1.00 33.04 201 PHE B N 1
ATOM 6472 C CA . PHE B 1 75 ? 18.629 9.583 110.839 1.00 33.94 201 PHE B CA 1
ATOM 6473 C C . PHE B 1 75 ? 17.507 8.850 111.563 1.00 36.69 201 PHE B C 1
ATOM 6474 O O . PHE B 1 75 ? 16.833 7.997 110.972 1.00 37.67 201 PHE B O 1
ATOM 6491 N N . PHE B 1 76 ? 17.287 9.167 112.843 1.00 31.29 202 PHE B N 1
ATOM 6492 C CA . PHE B 1 76 ? 16.170 8.563 113.565 1.00 30.47 202 PHE B CA 1
ATOM 6493 C C . PHE B 1 76 ? 14.835 8.960 112.938 1.00 37.57 202 PHE B C 1
ATOM 6494 O O . PHE B 1 76 ? 13.945 8.120 112.754 1.00 35.68 202 PHE B O 1
ATOM 6511 N N . ALA B 1 77 ? 14.673 10.248 112.616 1.00 33.76 203 ALA B N 1
ATOM 6512 C CA . ALA B 1 77 ? 13.455 10.698 111.950 1.00 36.04 203 ALA B CA 1
ATOM 6513 C C . ALA B 1 77 ? 13.273 10.006 110.605 1.00 39.66 203 ALA B C 1
ATOM 6514 O O . ALA B 1 77 ? 12.142 9.717 110.199 1.00 42.46 203 ALA B O 1
ATOM 6521 N N . ALA B 1 78 ? 14.371 9.749 109.890 1.00 34.63 204 ALA B N 1
ATOM 6522 C CA . ALA B 1 78 ? 14.277 9.004 108.639 1.00 38.50 204 ALA B CA 1
ATOM 6523 C C . ALA B 1 78 ? 13.858 7.561 108.891 1.00 43.34 204 ALA B C 1
ATOM 6524 O O . ALA B 1 78 ? 13.060 7.000 108.130 1.00 39.20 204 ALA B O 1
ATOM 6531 N N . GLN B 1 79 ? 14.376 6.944 109.959 1.00 35.72 205 GLN B N 1
ATOM 6532 C CA . GLN B 1 79 ? 13.962 5.582 110.299 1.00 35.13 205 GLN B CA 1
ATOM 6533 C C . GLN B 1 79 ? 12.469 5.520 110.594 1.00 40.84 205 GLN B C 1
ATOM 6534 O O . GLN B 1 79 ? 11.801 4.535 110.263 1.00 43.90 205 GLN B O 1
ATOM 6548 N N . ALA B 1 80 ? 11.930 6.560 111.215 1.00 38.88 206 ALA B N 1
ATOM 6549 C CA . ALA B 1 80 ? 10.508 6.639 111.522 1.00 40.92 206 ALA B CA 1
ATOM 6550 C C . ALA B 1 80 ? 9.642 6.979 110.313 1.00 43.76 206 ALA B C 1
ATOM 6551 O O . ALA B 1 80 ? 8.419 7.082 110.460 1.00 50.35 206 ALA B O 1
ATOM 6558 N N . GLY B 1 81 ? 10.232 7.177 109.142 1.00 41.30 207 GLY B N 1
ATOM 6559 C CA . GLY B 1 81 ? 9.473 7.369 107.922 1.00 46.22 207 GLY B CA 1
ATOM 6560 C C . GLY B 1 81 ? 9.234 8.799 107.497 1.00 49.31 207 GLY B C 1
ATOM 6561 O O . GLY B 1 81 ? 8.299 9.044 106.717 1.00 48.07 207 GLY B O 1
ATOM 6565 N N . ALA B 1 82 ? 10.039 9.746 107.975 1.00 46.20 208 ALA B N 1
ATOM 6566 C CA . ALA B 1 82 ? 9.857 11.136 107.581 1.00 44.69 208 ALA B CA 1
ATOM 6567 C C . ALA B 1 82 ? 10.061 11.291 106.075 1.00 40.75 208 ALA B C 1
ATOM 6568 O O . ALA B 1 82 ? 10.912 10.636 105.465 1.00 39.88 208 ALA B O 1
ATOM 6575 N N . ARG B 1 83 ? 9.267 12.164 105.467 1.00 44.19 209 ARG B N 1
ATOM 6576 C CA . ARG B 1 83 ? 9.378 12.370 104.030 1.00 47.56 209 ARG B CA 1
ATOM 6577 C C . ARG B 1 83 ? 10.561 13.269 103.694 1.00 42.54 209 ARG B C 1
ATOM 6578 O O . ARG B 1 83 ? 11.263 13.028 102.710 1.00 43.66 209 ARG B O 1
ATOM 6599 N N . LYS B 1 84 ? 10.806 14.302 104.498 1.00 43.54 210 LYS B N 1
ATOM 6600 C CA . LYS B 1 84 ? 11.944 15.186 104.281 1.00 45.65 210 LYS B CA 1
ATOM 6601 C C . LYS B 1 84 ? 12.350 15.768 105.626 1.00 41.16 210 LYS B C 1
ATOM 6602 O O . LYS B 1 84 ? 11.495 16.135 106.436 1.00 43.29 210 LYS B O 1
ATOM 6621 N N . ILE B 1 85 ? 13.658 15.853 105.847 1.00 39.26 211 ILE B N 1
ATOM 6622 C CA . ILE B 1 85 ? 14.228 16.359 107.090 1.00 36.91 211 ILE B CA 1
ATOM 6623 C C . ILE B 1 85 ? 15.252 17.430 106.741 1.00 40.52 211 ILE B C 1
ATOM 6624 O O . ILE B 1 85 ? 16.213 17.158 106.008 1.00 38.62 211 ILE B O 1
ATOM 6640 N N . TYR B 1 86 ? 15.037 18.645 107.242 1.00 36.68 212 TYR B N 1
ATOM 6641 C CA . TYR B 1 86 ? 16.007 19.726 107.125 1.00 36.76 212 TYR B CA 1
ATOM 6642 C C . TYR B 1 86 ? 16.866 19.739 108.385 1.00 38.45 212 TYR B C 1
ATOM 6643 O O . TYR B 1 86 ? 16.352 19.921 109.494 1.00 36.77 212 TYR B O 1
ATOM 6661 N N . ALA B 1 87 ? 18.164 19.517 108.215 1.00 34.57 213 ALA B N 1
ATOM 6662 C CA . ALA B 1 87 ? 19.094 19.353 109.328 1.00 34.70 213 ALA B CA 1
ATOM 6663 C C . ALA B 1 87 ? 20.002 20.575 109.357 1.00 36.43 213 ALA B C 1
ATOM 6664 O O . ALA B 1 87 ? 20.896 20.708 108.513 1.00 36.73 213 ALA B O 1
ATOM 6671 N N . VAL B 1 88 ? 19.764 21.467 110.315 1.00 33.38 214 VAL B N 1
ATOM 6672 C CA . VAL B 1 88 ? 20.472 22.739 110.404 1.00 36.16 214 VAL B CA 1
ATOM 6673 C C . VAL B 1 88 ? 21.565 22.617 111.453 1.00 36.28 214 VAL B C 1
ATOM 6674 O O . VAL B 1 88 ? 21.308 22.185 112.581 1.00 36.86 214 VAL B O 1
ATOM 6687 N N . GLU B 1 89 ? 22.778 23.019 111.095 1.00 35.41 215 GLU B N 1
ATOM 6688 C CA . GLU B 1 89 ? 23.907 22.978 112.017 1.00 39.96 215 GLU B CA 1
ATOM 6689 C C . GLU B 1 89 ? 24.861 24.105 111.660 1.00 38.94 215 GLU B C 1
ATOM 6690 O O . GLU B 1 89 ? 25.229 24.244 110.490 1.00 38.02 215 GLU B O 1
ATOM 6702 N N . ALA B 1 90 ? 25.271 24.890 112.665 1.00 38.95 216 ALA B N 1
ATOM 6703 C CA . ALA B 1 90 ? 26.085 26.072 112.416 1.00 43.48 216 ALA B CA 1
ATOM 6704 C C . ALA B 1 90 ? 27.578 25.801 112.523 1.00 37.25 216 ALA B C 1
ATOM 6705 O O . ALA B 1 90 ? 28.369 26.582 111.982 1.00 40.76 216 ALA B O 1
ATOM 6712 N N . SER B 1 91 ? 27.988 24.735 113.208 1.00 33.53 217 SER B N 1
ATOM 6713 C CA . SER B 1 91 ? 29.402 24.408 113.289 1.00 41.88 217 SER B CA 1
ATOM 6714 C C . SER B 1 91 ? 29.855 23.716 112.012 1.00 47.02 217 SER B C 1
ATOM 6715 O O . SER B 1 91 ? 29.050 23.372 111.148 1.00 36.77 217 SER B O 1
ATOM 6723 N N . THR B 1 92 ? 31.168 23.495 111.905 1.00 43.06 218 THR B N 1
ATOM 6724 C CA . THR B 1 92 ? 31.720 22.758 110.772 1.00 42.77 218 THR B CA 1
ATOM 6725 C C . THR B 1 92 ? 31.346 21.270 110.779 1.00 39.92 218 THR B C 1
ATOM 6726 O O . THR B 1 92 ? 31.668 20.552 109.818 1.00 40.61 218 THR B O 1
ATOM 6737 N N . MET B 1 93 ? 30.644 20.797 111.810 1.00 36.03 219 MET B N 1
ATOM 6738 C CA . MET B 1 93 ? 30.138 19.428 111.817 1.00 34.49 219 MET B CA 1
ATOM 6739 C C . MET B 1 93 ? 29.111 19.198 110.711 1.00 41.81 219 MET B C 1
ATOM 6740 O O . MET B 1 93 ? 28.871 18.048 110.315 1.00 35.51 219 MET B O 1
ATOM 6754 N N . ALA B 1 94 ? 28.508 20.269 110.190 1.00 37.37 220 ALA B N 1
ATOM 6755 C CA . ALA B 1 94 ? 27.525 20.117 109.119 1.00 37.38 220 ALA B CA 1
ATOM 6756 C C . ALA B 1 94 ? 28.096 19.369 107.915 1.00 41.48 220 ALA B C 1
ATOM 6757 O O . ALA B 1 94 ? 27.378 18.613 107.242 1.00 35.33 220 ALA B O 1
ATOM 6764 N N . GLN B 1 95 ? 29.374 19.582 107.615 1.00 32.25 221 GLN B N 1
ATOM 6765 C CA . GLN B 1 95 ? 29.976 18.904 106.476 1.00 31.20 221 GLN B CA 1
ATOM 6766 C C . GLN B 1 95 ? 30.194 17.419 106.738 1.00 38.36 221 GLN B C 1
ATOM 6767 O O . GLN B 1 95 ? 30.117 16.609 105.805 1.00 36.74 221 GLN B O 1
ATOM 6781 N N . HIS B 1 96 ? 30.486 17.047 107.985 1.00 30.44 222 HIS B N 1
ATOM 6782 C CA . HIS B 1 96 ? 30.550 15.636 108.343 1.00 33.59 222 HIS B CA 1
ATOM 6783 C C . HIS B 1 96 ? 29.169 15.001 108.272 1.00 33.43 222 HIS B C 1
ATOM 6784 O O . HIS B 1 96 ? 29.031 13.838 107.892 1.00 32.64 222 HIS B O 1
ATOM 6798 N N . ALA B 1 97 ? 28.134 15.746 108.644 1.00 34.47 223 ALA B N 1
ATOM 6799 C CA . ALA B 1 97 ? 26.778 15.223 108.542 1.00 31.64 223 ALA B CA 1
ATOM 6800 C C . ALA B 1 97 ? 26.413 14.934 107.094 1.00 37.37 223 ALA B C 1
ATOM 6801 O O . ALA B 1 97 ? 25.793 13.904 106.804 1.00 35.85 223 ALA B O 1
ATOM 6808 N N . GLU B 1 98 ? 26.809 15.816 106.167 1.00 33.77 224 GLU B N 1
ATOM 6809 C CA . GLU B 1 98 ? 26.514 15.572 104.761 1.00 37.15 224 GLU B CA 1
ATOM 6810 C C . GLU B 1 98 ? 27.207 14.308 104.281 1.00 39.07 224 GLU B C 1
ATOM 6811 O O . GLU B 1 98 ? 26.662 13.580 103.446 1.00 37.36 224 GLU B O 1
ATOM 6823 N N . VAL B 1 99 ? 28.423 14.047 104.775 1.00 32.86 225 VAL B N 1
ATOM 6824 C CA . VAL B 1 99 ? 29.132 12.825 104.399 1.00 37.16 225 VAL B CA 1
ATOM 6825 C C . VAL B 1 99 ? 28.342 11.599 104.831 1.00 38.60 225 VAL B C 1
ATOM 6826 O O . VAL B 1 99 ? 28.171 10.651 104.055 1.00 37.07 225 VAL B O 1
ATOM 6839 N N . LEU B 1 100 ? 27.819 11.614 106.065 1.00 31.14 226 LEU B N 1
ATOM 6840 C CA . LEU B 1 100 ? 27.043 10.484 106.567 1.00 34.73 226 LEU B CA 1
ATOM 6841 C C . LEU B 1 100 ? 25.734 10.328 105.807 1.00 36.50 226 LEU B C 1
ATOM 6842 O O . LEU B 1 100 ? 25.305 9.205 105.536 1.00 30.80 226 LEU B O 1
ATOM 6858 N N . VAL B 1 101 ? 25.068 11.434 105.471 1.00 32.35 227 VAL B N 1
ATOM 6859 C CA . VAL B 1 101 ? 23.835 11.324 104.693 1.00 30.26 227 VAL B CA 1
ATOM 6860 C C . VAL B 1 101 ? 24.095 10.606 103.370 1.00 35.37 227 VAL B C 1
ATOM 6861 O O . VAL B 1 101 ? 23.317 9.739 102.945 1.00 33.34 227 VAL B O 1
ATOM 6874 N N . LYS B 1 102 ? 25.188 10.958 102.692 1.00 33.57 228 LYS B N 1
ATOM 6875 C CA . LYS B 1 102 ? 25.493 10.319 101.414 1.00 34.82 228 LYS B CA 1
ATOM 6876 C C . LYS B 1 102 ? 25.882 8.857 101.599 1.00 36.88 228 LYS B C 1
ATOM 6877 O O . LYS B 1 102 ? 25.440 7.992 100.832 1.00 34.24 228 LYS B O 1
ATOM 6896 N N . SER B 1 103 ? 26.725 8.559 102.595 1.00 34.93 229 SER B N 1
ATOM 6897 C CA . SER B 1 103 ? 27.174 7.181 102.772 1.00 35.74 229 SER B CA 1
ATOM 6898 C C . SER B 1 103 ? 26.050 6.277 103.258 1.00 40.49 229 SER B C 1
ATOM 6899 O O . SER B 1 103 ? 26.138 5.055 103.093 1.00 42.11 229 SER B O 1
ATOM 6907 N N . ASN B 1 104 ? 25.015 6.841 103.880 1.00 36.01 230 ASN B N 1
ATOM 6908 C CA . ASN B 1 104 ? 23.841 6.083 104.291 1.00 36.94 230 ASN B CA 1
ATOM 6909 C C . ASN B 1 104 ? 22.705 6.151 103.267 1.00 35.51 230 ASN B C 1
ATOM 6910 O O . ASN B 1 104 ? 21.604 5.667 103.535 1.00 38.94 230 ASN B O 1
ATOM 6921 N N . ASN B 1 105 ? 22.956 6.721 102.096 1.00 36.75 231 ASN B N 1
ATOM 6922 C CA . ASN B 1 105 ? 22.007 6.702 100.978 1.00 37.44 231 ASN B CA 1
ATOM 6923 C C . ASN B 1 105 ? 20.664 7.327 101.345 1.00 38.28 231 ASN B C 1
ATOM 6924 O O . ASN B 1 105 ? 19.601 6.799 101.010 1.00 38.71 231 ASN B O 1
ATOM 6935 N N . LEU B 1 106 ? 20.720 8.474 102.028 1.00 35.20 232 LEU B N 1
ATOM 6936 C CA . LEU B 1 106 ? 19.526 9.216 102.413 1.00 42.35 232 LEU B CA 1
ATOM 6937 C C . LEU B 1 106 ? 19.536 10.635 101.840 1.00 40.43 232 LEU B C 1
ATOM 6938 O O . LEU B 1 106 ? 18.896 11.536 102.381 1.00 36.83 232 LEU B O 1
ATOM 6954 N N . THR B 1 107 ? 20.199 10.829 100.699 1.00 39.63 233 THR B N 1
ATOM 6955 C CA . THR B 1 107 ? 20.229 12.142 100.062 1.00 44.93 233 THR B CA 1
ATOM 6956 C C . THR B 1 107 ? 18.847 12.588 99.595 1.00 43.79 233 THR B C 1
ATOM 6957 O O . THR B 1 107 ? 18.599 13.794 99.463 1.00 41.18 233 THR B O 1
ATOM 6968 N N . ASP B 1 108 ? 17.935 11.646 99.368 1.00 43.27 234 ASP B N 1
ATOM 6969 C CA . ASP B 1 108 ? 16.576 11.972 98.955 1.00 43.27 234 ASP B CA 1
ATOM 6970 C C . ASP B 1 108 ? 15.677 12.374 100.123 1.00 45.34 234 ASP B C 1
ATOM 6971 O O . ASP B 1 108 ? 14.519 12.747 99.898 1.00 45.71 234 ASP B O 1
ATOM 6980 N N . ARG B 1 109 ? 16.170 12.335 101.358 1.00 40.64 235 ARG B N 1
ATOM 6981 C CA . ARG B 1 109 ? 15.306 12.598 102.509 1.00 40.08 235 ARG B CA 1
ATOM 6982 C C . ARG B 1 109 ? 15.897 13.524 103.559 1.00 37.43 235 ARG B C 1
ATOM 6983 O O . ARG B 1 109 ? 15.125 14.238 104.202 1.00 42.15 235 ARG B O 1
ATOM 7004 N N . ILE B 1 110 ? 17.208 13.549 103.772 1.00 38.16 236 ILE B N 1
ATOM 7005 C CA . ILE B 1 110 ? 17.832 14.465 104.723 1.00 36.29 236 ILE B CA 1
ATOM 7006 C C . ILE B 1 110 ? 18.602 15.522 103.942 1.00 36.83 236 ILE B C 1
ATOM 7007 O O . ILE B 1 110 ? 19.502 15.202 103.152 1.00 37.83 236 ILE B O 1
ATOM 7023 N N . VAL B 1 111 ? 18.274 16.782 104.189 1.00 34.81 237 VAL B N 1
ATOM 7024 C CA . VAL B 1 111 ? 18.914 17.914 103.531 1.00 35.81 237 VAL B CA 1
ATOM 7025 C C . VAL B 1 111 ? 19.641 18.708 104.610 1.00 38.51 237 VAL B C 1
ATOM 7026 O O . VAL B 1 111 ? 19.002 19.364 105.444 1.00 39.07 237 VAL B O 1
ATOM 7039 N N . VAL B 1 112 ? 20.969 18.665 104.590 1.00 35.56 238 VAL B N 1
ATOM 7040 C CA . VAL B 1 112 ? 21.769 19.443 105.530 1.00 38.35 238 VAL B CA 1
ATOM 7041 C C . VAL B 1 112 ? 21.780 20.901 105.080 1.00 40.79 238 VAL B C 1
ATOM 7042 O O . VAL B 1 112 ? 22.069 21.208 103.920 1.00 40.83 238 VAL B O 1
ATOM 7055 N N . ILE B 1 113 ? 21.421 21.801 105.984 1.00 42.54 239 ILE B N 1
ATOM 7056 C CA . ILE B 1 113 ? 21.409 23.236 105.732 1.00 40.84 239 ILE B CA 1
ATOM 7057 C C . ILE B 1 113 ? 22.402 23.881 106.690 1.00 52.40 239 ILE B C 1
ATOM 7058 O O . ILE B 1 113 ? 22.114 24.055 107.877 1.00 42.94 239 ILE B O 1
ATOM 7074 N N . PRO B 1 114 ? 23.604 24.210 106.215 1.00 46.59 240 PRO B N 1
ATOM 7075 C CA . PRO B 1 114 ? 24.602 24.802 107.111 1.00 44.62 240 PRO B CA 1
ATOM 7076 C C . PRO B 1 114 ? 24.251 26.236 107.479 1.00 47.14 240 PRO B C 1
ATOM 7077 O O . PRO B 1 114 ? 23.705 26.989 106.672 1.00 45.81 240 PRO B O 1
ATOM 7088 N N . GLY B 1 115 ? 24.544 26.600 108.720 1.00 46.05 241 GLY B N 1
ATOM 7089 C CA . GLY B 1 115 ? 24.291 27.937 109.219 1.00 47.70 241 GLY B CA 1
ATOM 7090 C C . GLY B 1 115 ? 23.551 27.924 110.545 1.00 41.99 241 GLY B C 1
ATOM 7091 O O . GLY B 1 115 ? 23.125 26.888 111.053 1.00 39.45 241 GLY B O 1
ATOM 7095 N N . LYS B 1 116 ? 23.422 29.123 111.111 1.00 45.38 242 LYS B N 1
ATOM 7096 C CA . LYS B 1 116 ? 22.661 29.290 112.345 1.00 48.02 242 LYS B CA 1
ATOM 7097 C C . LYS B 1 116 ? 21.169 29.312 112.023 1.00 39.16 242 LYS B C 1
ATOM 7098 O O . LYS B 1 116 ? 20.745 29.914 111.037 1.00 45.41 242 LYS B O 1
ATOM 7117 N N . VAL B 1 117 ? 20.373 28.613 112.835 1.00 43.26 243 VAL B N 1
ATOM 7118 C CA . VAL B 1 117 ? 18.951 28.472 112.541 1.00 38.49 243 VAL B CA 1
ATOM 7119 C C . VAL B 1 117 ? 18.246 29.815 112.497 1.00 47.09 243 VAL B C 1
ATOM 7120 O O . VAL B 1 117 ? 17.193 29.934 111.864 1.00 45.93 243 VAL B O 1
ATOM 7133 N N . GLU B 1 118 ? 18.813 30.839 113.137 1.00 44.98 244 GLU B N 1
ATOM 7134 C CA . GLU B 1 118 ? 18.265 32.184 113.061 1.00 49.88 244 GLU B CA 1
ATOM 7135 C C . GLU B 1 118 ? 18.581 32.877 111.746 1.00 50.58 244 GLU B C 1
ATOM 7136 O O . GLU B 1 118 ? 17.996 33.928 111.472 1.00 49.70 244 GLU B O 1
ATOM 7148 N N . GLU B 1 119 ? 19.482 32.321 110.932 1.00 45.95 245 GLU B N 1
ATOM 7149 C CA . GLU B 1 119 ? 19.957 32.999 109.735 1.00 51.21 245 GLU B CA 1
ATOM 7150 C C . GLU B 1 119 ? 19.723 32.236 108.445 1.00 55.67 245 GLU B C 1
ATOM 7151 O O . GLU B 1 119 ? 19.795 32.849 107.383 1.00 52.88 245 GLU B O 1
ATOM 7163 N N . VAL B 1 120 ? 19.453 30.937 108.491 1.00 53.47 246 VAL B N 1
ATOM 7164 C CA . VAL B 1 120 ? 19.212 30.184 107.264 1.00 60.29 246 VAL B CA 1
ATOM 7165 C C . VAL B 1 120 ? 17.785 30.435 106.789 1.00 63.40 246 VAL B C 1
ATOM 7166 O O . VAL B 1 120 ? 17.000 31.106 107.471 1.00 53.12 246 VAL B O 1
ATOM 7179 N N . SER B 1 121 ? 17.445 29.923 105.605 1.00 51.03 247 SER B N 1
ATOM 7180 C CA . SER B 1 121 ? 16.075 29.956 105.100 1.00 64.82 247 SER B CA 1
ATOM 7181 C C . SER B 1 121 ? 15.688 28.555 104.650 1.00 56.92 247 SER B C 1
ATOM 7182 O O . SER B 1 121 ? 16.386 27.955 103.831 1.00 67.03 247 SER B O 1
ATOM 7190 N N . LEU B 1 122 ? 14.590 28.017 105.207 1.00 63.92 248 LEU B N 1
ATOM 7191 C CA . LEU B 1 122 ? 14.105 26.708 104.792 1.00 66.52 248 LEU B CA 1
ATOM 7192 C C . LEU B 1 122 ? 13.052 26.859 103.704 1.00 51.48 248 LEU B C 1
ATOM 7193 O O . LEU B 1 122 ? 12.330 27.862 103.668 1.00 54.68 248 LEU B O 1
ATOM 7209 N N . PRO B 1 123 ? 12.963 25.886 102.790 1.00 58.68 249 PRO B N 1
ATOM 7210 C CA . PRO B 1 123 ? 12.022 26.030 101.663 1.00 56.89 249 PRO B CA 1
ATOM 7211 C C . PRO B 1 123 ? 10.559 25.838 102.030 1.00 60.35 249 PRO B C 1
ATOM 7212 O O . PRO B 1 123 ? 9.694 26.151 101.199 1.00 66.33 249 PRO B O 1
ATOM 7223 N N . GLU B 1 124 ? 10.247 25.327 103.220 1.00 53.25 250 GLU B N 1
ATOM 7224 C CA . GLU B 1 124 ? 8.855 25.062 103.559 1.00 60.31 250 GLU B CA 1
ATOM 7225 C C . GLU B 1 124 ? 8.708 24.960 105.073 1.00 56.62 250 GLU B C 1
ATOM 7226 O O . GLU B 1 124 ? 9.691 24.844 105.811 1.00 48.20 250 GLU B O 1
ATOM 7238 N N . GLN B 1 125 ? 7.454 25.002 105.521 1.00 51.41 251 GLN B N 1
ATOM 7239 C CA . GLN B 1 125 ? 7.122 24.820 106.923 1.00 53.80 251 GLN B CA 1
ATOM 7240 C C . GLN B 1 125 ? 7.139 23.333 107.275 1.00 52.10 251 GLN B C 1
ATOM 7241 O O . GLN B 1 125 ? 6.969 22.455 106.417 1.00 44.75 251 GLN B O 1
ATOM 7255 N N . VAL B 1 126 ? 7.365 23.052 108.556 1.00 52.46 252 VAL B N 1
ATOM 7256 C CA . VAL B 1 126 ? 7.612 21.690 109.010 1.00 50.14 252 VAL B CA 1
ATOM 7257 C C . VAL B 1 126 ? 6.520 21.261 109.982 1.00 49.58 252 VAL B C 1
ATOM 7258 O O . VAL B 1 126 ? 5.857 22.081 110.622 1.00 49.30 252 VAL B O 1
ATOM 7271 N N . ASP B 1 127 ? 6.338 19.940 110.074 1.00 49.03 253 ASP B N 1
ATOM 7272 C CA . ASP B 1 127 ? 5.317 19.374 110.947 1.00 42.86 253 ASP B CA 1
ATOM 7273 C C . ASP B 1 127 ? 5.822 19.210 112.374 1.00 43.90 253 ASP B C 1
ATOM 7274 O O . ASP B 1 127 ? 5.026 19.213 113.317 1.00 43.27 253 ASP B O 1
ATOM 7283 N N . ILE B 1 128 ? 7.132 19.083 112.555 1.00 42.10 254 ILE B N 1
ATOM 7284 C CA . ILE B 1 128 ? 7.704 18.790 113.859 1.00 40.67 254 ILE B CA 1
ATOM 7285 C C . ILE B 1 128 ? 9.156 19.241 113.855 1.00 39.94 254 ILE B C 1
ATOM 7286 O O . ILE B 1 128 ? 9.862 19.115 112.848 1.00 39.72 254 ILE B O 1
ATOM 7302 N N . ILE B 1 129 ? 9.588 19.778 114.995 1.00 41.00 255 ILE B N 1
ATOM 7303 C CA . ILE B 1 129 ? 10.966 20.199 115.213 1.00 37.51 255 ILE B CA 1
ATOM 7304 C C . ILE B 1 129 ? 11.585 19.269 116.247 1.00 35.61 255 ILE B C 1
ATOM 7305 O O . ILE B 1 129 ? 10.994 19.036 117.308 1.00 34.97 255 ILE B O 1
ATOM 7321 N N . ILE B 1 130 ? 12.777 18.749 115.944 1.00 35.73 256 ILE B N 1
ATOM 7322 C CA . ILE B 1 130 ? 13.542 17.930 116.880 1.00 34.51 256 ILE B CA 1
ATOM 7323 C C . ILE B 1 130 ? 14.879 18.614 117.130 1.00 36.93 256 ILE B C 1
ATOM 7324 O O . ILE B 1 130 ? 15.442 19.267 116.246 1.00 34.88 256 ILE B O 1
ATOM 7340 N N . SER B 1 131 ? 15.384 18.474 118.351 1.00 35.84 257 SER B N 1
ATOM 7341 C CA . SER B 1 131 ? 16.649 19.103 118.706 1.00 33.11 257 SER B CA 1
ATOM 7342 C C . SER B 1 131 ? 17.131 18.501 120.018 1.00 32.32 257 SER B C 1
ATOM 7343 O O . SER B 1 131 ? 16.406 17.782 120.705 1.00 29.64 257 SER B O 1
ATOM 7351 N N . GLU B 1 132 ? 18.372 18.819 120.358 1.00 34.56 258 GLU B N 1
ATOM 7352 C CA . GLU B 1 132 ? 18.948 18.551 121.669 1.00 35.39 258 GLU B CA 1
ATOM 7353 C C . GLU B 1 132 ? 19.429 19.902 122.183 1.00 33.96 258 GLU B C 1
ATOM 7354 O O . GLU B 1 132 ? 20.629 20.201 122.143 1.00 39.52 258 GLU B O 1
ATOM 7366 N N . PRO B 1 133 ? 18.519 20.766 122.625 1.00 39.22 259 PRO B N 1
ATOM 7367 C CA . PRO B 1 133 ? 18.921 22.115 123.054 1.00 42.20 259 PRO B CA 1
ATOM 7368 C C . PRO B 1 133 ? 19.324 22.227 124.518 1.00 42.80 259 PRO B C 1
ATOM 7369 O O . PRO B 1 133 ? 19.573 23.345 124.979 1.00 35.88 259 PRO B O 1
ATOM 7380 N N . MET B 1 134 ? 19.404 21.117 125.249 1.00 36.10 260 MET B N 1
ATOM 7381 C CA . MET B 1 134 ? 19.630 21.171 126.687 1.00 37.40 260 MET B CA 1
ATOM 7382 C C . MET B 1 134 ? 21.123 21.240 126.998 1.00 35.20 260 MET B C 1
ATOM 7383 O O . MET B 1 134 ? 21.917 20.425 126.516 1.00 37.25 260 MET B O 1
ATOM 7397 N N . GLY B 1 135 ? 21.507 22.239 127.788 1.00 37.61 261 GLY B N 1
ATOM 7398 C CA . GLY B 1 135 ? 22.823 22.293 128.372 1.00 39.20 261 GLY B CA 1
ATOM 7399 C C . GLY B 1 135 ? 22.795 21.942 129.844 1.00 39.66 261 GLY B C 1
ATOM 7400 O O . GLY B 1 135 ? 21.780 21.500 130.388 1.00 38.55 261 GLY B O 1
ATOM 7404 N N . TYR B 1 136 ? 23.941 22.159 130.491 1.00 43.69 262 TYR B N 1
ATOM 7405 C CA . TYR B 1 136 ? 24.015 22.008 131.939 1.00 44.93 262 TYR B CA 1
ATOM 7406 C C . TYR B 1 136 ? 22.905 22.806 132.604 1.00 42.07 262 TYR B C 1
ATOM 7407 O O . TYR B 1 136 ? 22.641 23.950 132.229 1.00 43.82 262 TYR B O 1
ATOM 7425 N N . MET B 1 137 ? 22.272 22.222 133.624 1.00 37.27 263 MET B N 1
ATOM 7426 C CA . MET B 1 137 ? 21.206 22.916 134.349 1.00 37.78 263 MET B CA 1
ATOM 7427 C C . MET B 1 137 ? 20.088 23.332 133.398 1.00 37.40 263 MET B C 1
ATOM 7428 O O . MET B 1 137 ? 19.343 24.282 133.659 1.00 41.16 263 MET B O 1
ATOM 7442 N N . LEU B 1 138 ? 19.983 22.599 132.291 1.00 39.75 264 LEU B N 1
ATOM 7443 C CA . LEU B 1 138 ? 19.038 22.844 131.208 1.00 41.97 264 LEU B CA 1
ATOM 7444 C C . LEU B 1 138 ? 19.389 24.069 130.385 1.00 40.72 264 LEU B C 1
ATOM 7445 O O . LEU B 1 138 ? 19.453 23.977 129.157 1.00 36.00 264 LEU B O 1
ATOM 7461 N N . PHE B 1 139 ? 19.610 25.211 131.040 1.00 37.98 265 PHE B N 1
ATOM 7462 C CA . PHE B 1 139 ? 19.621 26.500 130.355 1.00 42.04 265 PHE B CA 1
ATOM 7463 C C . PHE B 1 139 ? 20.983 26.912 129.800 1.00 41.92 265 PHE B C 1
ATOM 7464 O O . PHE B 1 139 ? 21.039 27.793 128.932 1.00 38.20 265 PHE B O 1
ATOM 7481 N N . ASN B 1 140 ? 22.072 26.304 130.257 1.00 35.70 266 ASN B N 1
ATOM 7482 C CA . ASN B 1 140 ? 23.377 26.691 129.745 1.00 37.39 266 ASN B CA 1
ATOM 7483 C C . ASN B 1 140 ? 23.426 26.523 128.231 1.00 34.69 266 ASN B C 1
ATOM 7484 O O . ASN B 1 140 ? 22.792 25.629 127.657 1.00 39.21 266 ASN B O 1
ATOM 7495 N N . GLU B 1 141 ? 24.210 27.387 127.588 1.00 43.14 267 GLU B N 1
ATOM 7496 C CA . GLU B 1 141 ? 24.439 27.473 126.150 1.00 47.29 267 GLU B CA 1
ATOM 7497 C C . GLU B 1 141 ? 23.355 28.292 125.461 1.00 50.32 267 GLU B C 1
ATOM 7498 O O . GLU B 1 141 ? 23.536 28.681 124.295 1.00 37.51 267 GLU B O 1
ATOM 7510 N N . ARG B 1 142 ? 22.244 28.586 126.140 1.00 43.28 268 ARG B N 1
ATOM 7511 C CA . ARG B 1 142 ? 21.172 29.409 125.582 1.00 43.44 268 ARG B CA 1
ATOM 7512 C C . ARG B 1 142 ? 20.666 28.853 124.256 1.00 48.24 268 ARG B C 1
ATOM 7513 O O . ARG B 1 142 ? 20.166 29.589 123.403 1.00 47.21 268 ARG B O 1
ATOM 7534 N N . MET B 1 143 ? 20.798 27.549 124.063 1.00 39.65 269 MET B N 1
ATOM 7535 C CA . MET B 1 143 ? 20.333 26.940 122.826 1.00 43.09 269 MET B CA 1
ATOM 7536 C C . MET B 1 143 ? 18.817 26.790 122.799 1.00 45.19 269 MET B C 1
ATOM 7537 O O . MET B 1 143 ? 18.244 26.644 121.713 1.00 38.28 269 MET B O 1
ATOM 7551 N N . LEU B 1 144 ? 18.156 26.844 123.960 1.00 40.63 270 LEU B N 1
ATOM 7552 C CA . LEU B 1 144 ? 16.696 26.793 123.969 1.00 41.42 270 LEU B CA 1
ATOM 7553 C C . LEU B 1 144 ? 16.084 27.969 123.217 1.00 37.99 270 LEU B C 1
ATOM 7554 O O . LEU B 1 144 ? 15.016 27.835 122.614 1.00 44.58 270 LEU B O 1
ATOM 7570 N N . GLU B 1 145 ? 16.737 29.127 123.244 1.00 35.30 271 GLU B N 1
ATOM 7571 C CA . GLU B 1 145 ? 16.232 30.277 122.501 1.00 45.92 271 GLU B CA 1
ATOM 7572 C C . GLU B 1 145 ? 16.276 30.034 120.996 1.00 39.23 271 GLU B C 1
ATOM 7573 O O . GLU B 1 145 ? 15.340 30.410 120.281 1.00 42.25 271 GLU B O 1
ATOM 7585 N N . SER B 1 146 ? 17.348 29.406 120.496 1.00 38.56 272 SER B N 1
ATOM 7586 C CA . SER B 1 146 ? 17.396 29.037 119.084 1.00 43.50 272 SER B CA 1
ATOM 7587 C C . SER B 1 146 ? 16.315 28.015 118.763 1.00 40.96 272 SER B C 1
ATOM 7588 O O . SER B 1 146 ? 15.674 28.083 117.712 1.00 43.36 272 SER B O 1
ATOM 7596 N N . TYR B 1 147 ? 16.094 27.070 119.674 1.00 37.93 273 TYR B N 1
ATOM 7597 C CA . TYR B 1 147 ? 15.045 26.069 119.510 1.00 39.82 273 TYR B CA 1
ATOM 7598 C C . TYR B 1 147 ? 13.666 26.717 119.441 1.00 40.83 273 TYR B C 1
ATOM 7599 O O . TYR B 1 147 ? 12.850 26.353 118.584 1.00 36.32 273 TYR B O 1
ATOM 7617 N N . LEU B 1 148 ? 13.387 27.679 120.332 1.00 37.74 274 LEU B N 1
ATOM 7618 C CA . LEU B 1 148 ? 12.111 28.382 120.276 1.00 40.85 274 LEU B CA 1
ATOM 7619 C C . LEU B 1 148 ? 12.043 29.290 119.053 1.00 46.64 274 LEU B C 1
ATOM 7620 O O . LEU B 1 148 ? 10.985 29.420 118.428 1.00 41.64 274 LEU B O 1
ATOM 7636 N N . HIS B 1 149 ? 13.155 29.945 118.713 1.00 41.67 275 HIS B N 1
ATOM 7637 C CA . HIS B 1 149 ? 13.194 30.785 117.522 1.00 47.51 275 HIS B CA 1
ATOM 7638 C C . HIS B 1 149 ? 12.757 30.006 116.291 1.00 43.56 275 HIS B C 1
ATOM 7639 O O . HIS B 1 149 ? 12.031 30.529 115.443 1.00 46.95 275 HIS B O 1
ATOM 7653 N N . ALA B 1 150 ? 13.160 28.741 116.195 1.00 42.01 276 ALA B N 1
ATOM 7654 C CA . ALA B 1 150 ? 12.849 27.921 115.033 1.00 48.38 276 ALA B CA 1
ATOM 7655 C C . ALA B 1 150 ? 11.361 27.647 114.869 1.00 47.06 276 ALA B C 1
ATOM 7656 O O . ALA B 1 150 ? 10.968 27.121 113.826 1.00 46.39 276 ALA B O 1
ATOM 7663 N N . LYS B 1 151 ? 10.528 27.990 115.851 1.00 41.39 277 LYS B N 1
ATOM 7664 C CA . LYS B 1 151 ? 9.091 27.781 115.715 1.00 43.71 277 LYS B CA 1
ATOM 7665 C C . LYS B 1 151 ? 8.458 28.647 114.628 1.00 51.19 277 LYS B C 1
ATOM 7666 O O . LYS B 1 151 ? 7.308 28.402 114.253 1.00 48.47 277 LYS B O 1
ATOM 7685 N N . LYS B 1 152 ? 9.163 29.657 114.122 1.00 47.61 278 LYS B N 1
ATOM 7686 C CA . LYS B 1 152 ? 8.673 30.385 112.962 1.00 57.04 278 LYS B CA 1
ATOM 7687 C C . LYS B 1 152 ? 8.475 29.478 111.761 1.00 47.90 278 LYS B C 1
ATOM 7688 O O . LYS B 1 152 ? 7.719 29.839 110.855 1.00 49.16 278 LYS B O 1
ATOM 7707 N N . TYR B 1 153 ? 9.120 28.310 111.742 1.00 47.18 279 TYR B N 1
ATOM 7708 C CA . TYR B 1 153 ? 8.979 27.354 110.651 1.00 47.05 279 TYR B CA 1
ATOM 7709 C C . TYR B 1 153 ? 7.937 26.278 110.922 1.00 54.03 279 TYR B C 1
ATOM 7710 O O . TYR B 1 153 ? 7.701 25.429 110.051 1.00 45.60 279 TYR B O 1
ATOM 7728 N N . LEU B 1 154 ? 7.323 26.286 112.100 1.00 46.30 280 LEU B N 1
ATOM 7729 C CA . LEU B 1 154 ? 6.436 25.211 112.525 1.00 59.36 280 LEU B CA 1
ATOM 7730 C C . LEU B 1 154 ? 5.008 25.498 112.079 1.00 54.14 280 LEU B C 1
ATOM 7731 O O . LEU B 1 154 ? 4.506 26.611 112.260 1.00 53.81 280 LEU B O 1
ATOM 7747 N N . LYS B 1 155 ? 4.344 24.481 111.528 1.00 56.46 281 LYS B N 1
ATOM 7748 C CA . LYS B 1 155 ? 2.955 24.621 111.099 1.00 53.50 281 LYS B CA 1
ATOM 7749 C C . LYS B 1 155 ? 2.032 24.721 112.314 1.00 65.23 281 LYS B C 1
ATOM 7750 O O . LYS B 1 155 ? 2.431 24.368 113.427 1.00 58.95 281 LYS B O 1
ATOM 7769 N N . PRO B 1 156 ? 0.816 25.253 112.124 1.00 61.18 282 PRO B N 1
ATOM 7770 C CA . PRO B 1 156 ? -0.088 25.501 113.282 1.00 66.81 282 PRO B CA 1
ATOM 7771 C C . PRO B 1 156 ? -0.108 24.399 114.345 1.00 70.89 282 PRO B C 1
ATOM 7772 O O . PRO B 1 156 ? 0.218 24.695 115.499 1.00 73.16 282 PRO B O 1
ATOM 7783 N N . SER B 1 157 ? -0.544 23.188 114.007 1.00 67.84 283 SER B N 1
ATOM 7784 C CA . SER B 1 157 ? -0.623 22.138 115.010 1.00 64.32 283 SER B CA 1
ATOM 7785 C C . SER B 1 157 ? 0.637 21.281 115.067 1.00 62.27 283 SER B C 1
ATOM 7786 O O . SER B 1 157 ? 0.567 20.101 115.443 1.00 55.97 283 SER B O 1
ATOM 7794 N N . GLY B 1 158 ? 1.784 21.840 114.698 1.00 54.89 284 GLY B N 1
ATOM 7795 C CA . GLY B 1 158 ? 3.018 21.087 114.718 1.00 58.32 284 GLY B CA 1
ATOM 7796 C C . GLY B 1 158 ? 3.434 20.717 116.129 1.00 59.42 284 GLY B C 1
ATOM 7797 O O . GLY B 1 158 ? 2.906 21.222 117.123 1.00 50.56 284 GLY B O 1
ATOM 7801 N N . ASN B 1 159 ? 4.408 19.812 116.205 1.00 45.45 285 ASN B N 1
ATOM 7802 C CA . ASN B 1 159 ? 4.909 19.285 117.461 1.00 47.57 285 ASN B CA 1
ATOM 7803 C C . ASN B 1 159 ? 6.377 19.665 117.632 1.00 52.00 285 ASN B C 1
ATOM 7804 O O . ASN B 1 159 ? 7.037 20.163 116.709 1.00 41.12 285 ASN B O 1
ATOM 7815 N N . MET B 1 160 ? 6.873 19.435 118.849 1.00 44.48 286 MET B N 1
ATOM 7816 C CA . MET B 1 160 ? 8.262 19.705 119.198 1.00 45.88 286 MET B CA 1
ATOM 7817 C C . MET B 1 160 ? 8.804 18.551 120.026 1.00 36.92 286 MET B C 1
ATOM 7818 O O . MET B 1 160 ? 8.144 18.115 120.972 1.00 43.58 286 MET B O 1
ATOM 7832 N N . PHE B 1 161 ? 10.011 18.097 119.697 1.00 38.29 287 PHE B N 1
ATOM 7833 C CA . PHE B 1 161 ? 10.689 17.005 120.399 1.00 36.74 287 PHE B CA 1
ATOM 7834 C C . PHE B 1 161 ? 12.071 17.486 120.822 1.00 37.08 287 PHE B C 1
ATOM 7835 O O . PHE B 1 161 ? 13.003 17.527 119.993 1.00 34.40 287 PHE B O 1
ATOM 7852 N N . PRO B 1 162 ? 12.276 17.820 122.106 1.00 36.16 288 PRO B N 1
ATOM 7853 C CA . PRO B 1 162 ? 11.380 17.663 123.266 1.00 34.36 288 PRO B CA 1
ATOM 7854 C C . PRO B 1 162 ? 10.260 18.677 123.312 1.00 32.63 288 PRO B C 1
ATOM 7855 O O . PRO B 1 162 ? 10.364 19.769 122.740 1.00 35.70 288 PRO B O 1
ATOM 7866 N N . THR B 1 163 ? 9.183 18.306 124.002 1.00 39.54 289 THR B N 1
ATOM 7867 C CA . THR B 1 163 ? 7.995 19.148 124.084 1.00 38.93 289 THR B CA 1
ATOM 7868 C C . THR B 1 163 ? 8.026 20.071 125.300 1.00 38.93 289 THR B C 1
ATOM 7869 O O . THR B 1 163 ? 7.622 21.235 125.205 1.00 40.78 289 THR B O 1
ATOM 7880 N N . ILE B 1 164 ? 8.472 19.562 126.452 1.00 43.96 290 ILE B N 1
ATOM 7881 C CA . ILE B 1 164 ? 8.570 20.342 127.679 1.00 43.67 290 ILE B CA 1
ATOM 7882 C C . ILE B 1 164 ? 9.894 20.034 128.362 1.00 34.76 290 ILE B C 1
ATOM 7883 O O . ILE B 1 164 ? 10.553 19.035 128.074 1.00 36.42 290 ILE B O 1
ATOM 7899 N N . GLY B 1 165 ? 10.278 20.920 129.276 1.00 38.23 291 GLY B N 1
ATOM 7900 C CA . GLY B 1 165 ? 11.467 20.736 130.085 1.00 37.32 291 GLY B CA 1
ATOM 7901 C C . GLY B 1 165 ? 11.221 21.099 131.537 1.00 42.11 291 GLY B C 1
ATOM 7902 O O . GLY B 1 165 ? 10.684 22.176 131.828 1.00 46.01 291 GLY B O 1
ATOM 7906 N N . ASP B 1 166 ? 11.591 20.205 132.457 1.00 42.38 292 ASP B N 1
ATOM 7907 C CA . ASP B 1 166 ? 11.430 20.423 133.894 1.00 52.21 292 ASP B CA 1
ATOM 7908 C C . ASP B 1 166 ? 12.796 20.593 134.543 1.00 40.95 292 ASP B C 1
ATOM 7909 O O . ASP B 1 166 ? 13.651 19.714 134.424 1.00 43.80 292 ASP B O 1
ATOM 7918 N N . VAL B 1 167 ? 13.002 21.719 135.216 1.00 38.54 293 VAL B N 1
ATOM 7919 C CA . VAL B 1 167 ? 14.192 21.947 136.023 1.00 39.32 293 VAL B CA 1
ATOM 7920 C C . VAL B 1 167 ? 13.821 21.668 137.470 1.00 40.59 293 VAL B C 1
ATOM 7921 O O . VAL B 1 167 ? 12.873 22.257 137.999 1.00 44.29 293 VAL B O 1
ATOM 7934 N N . HIS B 1 168 ? 14.559 20.773 138.116 1.00 41.95 294 HIS B N 1
ATOM 7935 C CA . HIS B 1 168 ? 14.373 20.455 139.524 1.00 38.13 294 HIS B CA 1
ATOM 7936 C C . HIS B 1 168 ? 15.500 21.070 140.343 1.00 40.44 294 HIS B C 1
ATOM 7937 O O . HIS B 1 168 ? 16.652 21.100 139.900 1.00 44.15 294 HIS B O 1
ATOM 7951 N N . LEU B 1 169 ? 15.159 21.575 141.529 1.00 42.14 295 LEU B N 1
ATOM 7952 C CA . LEU B 1 169 ? 16.137 22.091 142.471 1.00 39.86 295 LEU B CA 1
ATOM 7953 C C . LEU B 1 169 ? 15.769 21.624 143.869 1.00 37.44 295 LEU B C 1
ATOM 7954 O O . LEU B 1 169 ? 14.588 21.539 144.219 1.00 38.68 295 LEU B O 1
ATOM 7970 N N . ALA B 1 170 ? 16.792 21.309 144.660 1.00 39.72 296 ALA B N 1
ATOM 7971 C CA . ALA B 1 170 ? 16.596 20.825 146.024 1.00 40.30 296 ALA B CA 1
ATOM 7972 C C . ALA B 1 170 ? 17.813 21.202 146.847 1.00 34.86 296 ALA B C 1
ATOM 7973 O O . ALA B 1 170 ? 18.931 21.222 146.306 1.00 38.62 296 ALA B O 1
ATOM 7980 N N . PRO B 1 171 ? 17.629 21.537 148.124 1.00 43.46 297 PRO B N 1
ATOM 7981 C CA . PRO B 1 171 ? 18.786 21.832 148.976 1.00 43.49 297 PRO B CA 1
ATOM 7982 C C . PRO B 1 171 ? 19.537 20.559 149.313 1.00 45.28 297 PRO B C 1
ATOM 7983 O O . PRO B 1 171 ? 18.940 19.496 149.493 1.00 42.10 297 PRO B O 1
ATOM 7994 N N . PHE B 1 172 ? 20.862 20.678 149.409 1.00 42.25 298 PHE B N 1
ATOM 7995 C CA . PHE B 1 172 ? 21.719 19.544 149.728 1.00 36.70 298 PHE B CA 1
ATOM 7996 C C . PHE B 1 172 ? 22.672 19.888 150.870 1.00 42.05 298 PHE B C 1
ATOM 7997 O O . PHE B 1 172 ? 22.929 21.056 151.170 1.00 36.38 298 PHE B O 1
ATOM 8014 N N . THR B 1 173 ? 23.186 18.838 151.513 1.00 43.14 299 THR B N 1
ATOM 8015 C CA . THR B 1 173 ? 24.254 18.949 152.495 1.00 35.81 299 THR B CA 1
ATOM 8016 C C . THR B 1 173 ? 25.414 18.093 152.004 1.00 38.98 299 THR B C 1
ATOM 8017 O O . THR B 1 173 ? 25.225 16.922 151.660 1.00 43.52 299 THR B O 1
ATOM 8028 N N . ASP B 1 174 ? 26.603 18.692 151.918 1.00 39.19 300 ASP B N 1
ATOM 8029 C CA . ASP B 1 174 ? 27.795 17.986 151.427 1.00 39.35 300 ASP B CA 1
ATOM 8030 C C . ASP B 1 174 ? 29.003 18.721 152.010 1.00 43.39 300 ASP B C 1
ATOM 8031 O O . ASP B 1 174 ? 29.573 19.614 151.380 1.00 42.27 300 ASP B O 1
ATOM 8040 N N . GLU B 1 175 ? 29.373 18.337 153.235 1.00 41.38 301 GLU B N 1
ATOM 8041 C CA . GLU B 1 175 ? 30.462 19.013 153.933 1.00 40.79 301 GLU B CA 1
ATOM 8042 C C . GLU B 1 175 ? 31.780 18.844 153.193 1.00 44.31 301 GLU B C 1
ATOM 8043 O O . GLU B 1 175 ? 32.594 19.774 153.142 1.00 44.95 301 GLU B O 1
ATOM 8055 N N . GLN B 1 176 ? 32.006 17.665 152.610 1.00 45.22 302 GLN B N 1
ATOM 8056 C CA . GLN B 1 176 ? 33.262 17.411 151.916 1.00 42.41 302 GLN B CA 1
ATOM 8057 C C . GLN B 1 176 ? 33.414 18.321 150.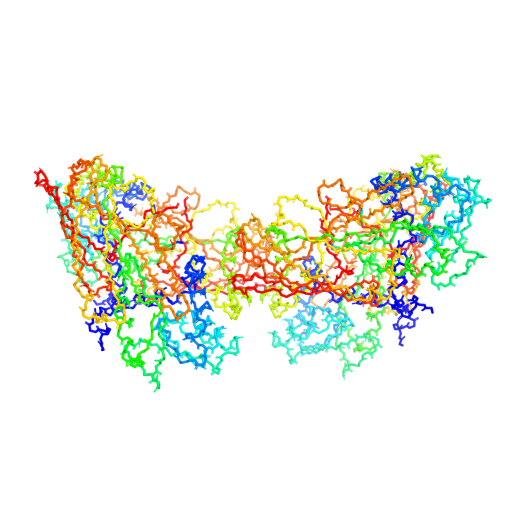706 1.00 42.47 302 GLN B C 1
ATOM 8058 O O . GLN B 1 176 ? 34.492 18.871 150.471 1.00 46.57 302 GLN B O 1
ATOM 8072 N N . LEU B 1 177 ? 32.349 18.489 149.919 1.00 36.60 303 LEU B N 1
ATOM 8073 C CA . LEU B 1 177 ? 32.435 19.375 148.763 1.00 43.00 303 LEU B CA 1
ATOM 8074 C C . LEU B 1 177 ? 32.665 20.817 149.194 1.00 42.07 303 LEU B C 1
ATOM 8075 O O . LEU B 1 177 ? 33.490 21.525 148.605 1.00 43.55 303 LEU B O 1
ATOM 8091 N N . TYR B 1 178 ? 31.942 21.270 150.219 1.00 39.47 304 TYR B N 1
ATOM 8092 C CA . TYR B 1 178 ? 32.105 22.644 150.682 1.00 40.32 304 TYR B CA 1
ATOM 8093 C C . TYR B 1 178 ? 33.537 22.901 151.118 1.00 44.20 304 TYR B C 1
ATOM 8094 O O . TYR B 1 178 ? 34.133 23.929 150.769 1.00 43.98 304 TYR B O 1
ATOM 8112 N N . MET B 1 179 ? 34.109 21.964 151.880 1.00 40.35 305 MET B N 1
ATOM 8113 C CA . MET B 1 179 ? 35.457 22.152 152.399 1.00 40.70 305 MET B CA 1
ATOM 8114 C C . MET B 1 179 ? 36.495 22.080 151.291 1.00 42.27 305 MET B C 1
ATOM 8115 O O . MET B 1 179 ? 37.544 22.723 151.389 1.00 46.47 305 MET B O 1
ATOM 8129 N N . GLU B 1 180 ? 36.239 21.290 150.250 1.00 44.27 306 GLU B N 1
ATOM 8130 C CA . GLU B 1 180 ? 37.145 21.259 149.108 1.00 45.97 306 GLU B CA 1
ATOM 8131 C C . GLU B 1 180 ? 37.264 22.640 148.479 1.00 43.48 306 GLU B C 1
ATOM 8132 O O . GLU B 1 180 ? 38.371 23.160 148.292 1.00 43.17 306 GLU B O 1
ATOM 8144 N N . GLN B 1 181 ? 36.124 23.251 148.145 1.00 39.47 307 GLN B N 1
ATOM 8145 C CA . GLN B 1 181 ? 36.146 24.576 147.540 1.00 40.17 307 GLN B CA 1
ATOM 8146 C C . GLN B 1 181 ? 36.642 25.610 148.528 1.00 42.05 307 GLN B C 1
ATOM 8147 O O . GLN B 1 181 ? 37.417 26.498 148.167 1.00 43.79 307 GLN B O 1
ATOM 8161 N N . PHE B 1 182 ? 36.208 25.505 149.780 1.00 41.76 308 PHE B N 1
ATOM 8162 C CA . PHE B 1 182 ? 36.653 26.443 150.799 1.00 41.98 308 PHE B CA 1
ATOM 8163 C C . PHE B 1 182 ? 38.159 26.377 150.988 1.00 44.27 308 PHE B C 1
ATOM 8164 O O . PHE B 1 182 ? 38.825 27.413 151.086 1.00 40.59 308 PHE B O 1
ATOM 8181 N N . THR B 1 183 ? 38.717 25.165 151.006 1.00 42.36 309 THR B N 1
ATOM 8182 C CA . THR B 1 183 ? 40.158 25.010 151.189 1.00 48.39 309 THR B CA 1
ATOM 8183 C C . THR B 1 183 ? 40.934 25.607 150.015 1.00 46.47 309 THR B C 1
ATOM 8184 O O . THR B 1 183 ? 41.987 26.230 150.208 1.00 44.40 309 THR B O 1
ATOM 8195 N N . LYS B 1 184 ? 40.430 25.440 148.791 1.00 44.03 310 LYS B N 1
ATOM 8196 C CA . LYS B 1 184 ? 41.097 26.036 147.636 1.00 42.79 310 LYS B CA 1
ATOM 8197 C C . LYS B 1 184 ? 41.199 27.549 147.780 1.00 51.31 310 LYS B C 1
ATOM 8198 O O . LYS B 1 184 ? 42.257 28.144 147.534 1.00 47.89 310 LYS B O 1
ATOM 8217 N N . ALA B 1 185 ? 40.098 28.189 148.182 1.00 47.34 311 ALA B N 1
ATOM 8218 C CA . ALA B 1 185 ? 40.063 29.644 148.258 1.00 50.04 311 ALA B CA 1
ATOM 8219 C C . ALA B 1 185 ? 40.993 30.177 149.337 1.00 50.61 311 ALA B C 1
ATOM 8220 O O . ALA B 1 185 ? 41.460 31.318 149.242 1.00 51.78 311 ALA B O 1
ATOM 8227 N N . ASN B 1 186 ? 41.287 29.378 150.358 1.00 53.34 312 ASN B N 1
ATOM 8228 C CA . ASN B 1 186 ? 42.097 29.839 151.477 1.00 53.87 312 ASN B CA 1
ATOM 8229 C C . ASN B 1 186 ? 43.594 29.707 151.235 1.00 60.71 312 ASN B C 1
ATOM 8230 O O . ASN B 1 186 ? 44.387 29.998 152.141 1.00 42.98 312 ASN B O 1
ATOM 8241 N N . PHE B 1 187 ? 43.999 29.273 150.039 1.00 46.55 313 PHE B N 1
ATOM 8242 C CA . PHE B 1 187 ? 45.381 29.480 149.616 1.00 50.16 313 PHE B CA 1
ATOM 8243 C C . PHE B 1 187 ? 45.740 30.960 149.749 1.00 43.52 313 PHE B C 1
ATOM 8244 O O . PHE B 1 187 ? 46.858 31.320 150.139 1.00 43.14 313 PHE B O 1
ATOM 8261 N N . TRP B 1 188 ? 44.792 31.829 149.442 1.00 43.97 314 TRP B N 1
ATOM 8262 C CA . TRP B 1 188 ? 44.988 33.267 149.442 1.00 38.04 314 TRP B CA 1
ATOM 8263 C C . TRP B 1 188 ? 44.868 33.869 150.826 1.00 47.38 314 TRP B C 1
ATOM 8264 O O . TRP B 1 188 ? 44.646 35.072 150.940 1.00 44.67 314 TRP B O 1
ATOM 8285 N N . TYR B 1 189 ? 45.004 33.044 151.861 1.00 46.14 315 TYR B N 1
ATOM 8286 C CA . TYR B 1 189 ? 45.081 33.480 153.243 1.00 47.13 315 TYR B CA 1
ATOM 8287 C C . TYR B 1 189 ? 46.513 33.590 153.737 1.00 50.89 315 TYR B C 1
ATOM 8288 O O . TYR B 1 189 ? 46.747 34.243 154.756 1.00 51.68 315 TYR B O 1
ATOM 8306 N N . GLN B 1 190 ? 47.463 32.962 153.056 1.00 51.20 316 GLN B N 1
ATOM 8307 C CA . GLN B 1 190 ? 48.852 32.952 153.494 1.00 52.45 316 GLN B CA 1
ATOM 8308 C C . GLN B 1 190 ? 49.360 34.377 153.697 1.00 47.77 316 GLN B C 1
ATOM 8309 O O . GLN B 1 190 ? 49.386 35.161 152.733 1.00 44.84 316 GLN B O 1
ATOM 8323 N N . PRO B 1 191 ? 49.778 34.752 154.909 1.00 44.40 317 PRO B N 1
ATOM 8324 C CA . PRO B 1 191 ? 50.427 36.053 155.098 1.00 39.62 317 PRO B CA 1
ATOM 8325 C C . PRO B 1 191 ? 51.868 36.083 154.633 1.00 46.85 317 PRO B C 1
ATOM 8326 O O . PRO B 1 191 ? 52.477 37.159 154.629 1.00 41.89 317 PRO B O 1
ATOM 8337 N N . SER B 1 192 ? 52.425 34.949 154.220 1.00 44.83 318 SER B N 1
ATOM 8338 C CA . SER B 1 192 ? 53.837 34.897 153.860 1.00 49.34 318 SER B CA 1
ATOM 8339 C C . SER B 1 192 ? 54.087 33.797 152.828 1.00 54.92 318 SER B C 1
ATOM 8340 O O . SER B 1 192 ? 54.936 32.921 153.011 1.00 49.99 318 SER B O 1
ATOM 8348 N N . PHE B 1 193 ? 53.343 33.834 151.724 1.00 43.51 319 PHE B N 1
ATOM 8349 C CA . PHE B 1 193 ? 53.639 32.964 150.594 1.00 41.75 319 PHE B CA 1
ATOM 8350 C C . PHE B 1 193 ? 54.948 33.422 149.965 1.00 45.48 319 PHE B C 1
ATOM 8351 O O . PHE B 1 193 ? 55.006 34.485 149.341 1.00 41.02 319 PHE B O 1
ATOM 8368 N N . HIS B 1 194 ? 56.010 32.641 150.145 1.00 41.34 320 HIS B N 1
ATOM 8369 C CA . HIS B 1 194 ? 57.345 33.029 149.684 1.00 40.60 320 HIS B CA 1
ATOM 8370 C C . HIS B 1 194 ? 57.697 34.431 150.179 1.00 48.06 320 HIS B C 1
ATOM 8371 O O . HIS B 1 194 ? 58.359 35.216 149.487 1.00 42.83 320 HIS B O 1
ATOM 8385 N N . GLY B 1 195 ? 57.250 34.749 151.393 1.00 49.45 321 GLY B N 1
ATOM 8386 C CA . GLY B 1 195 ? 57.468 36.065 151.959 1.00 46.32 321 GLY B CA 1
ATOM 8387 C C . GLY B 1 195 ? 56.511 37.144 151.503 1.00 61.20 321 GLY B C 1
ATOM 8388 O O . GLY B 1 195 ? 56.776 38.330 151.758 1.00 52.55 321 GLY B O 1
ATOM 8392 N N . VAL B 1 196 ? 55.411 36.779 150.843 1.00 47.84 322 VAL B N 1
ATOM 8393 C CA . VAL B 1 196 ? 54.434 37.734 150.340 1.00 45.14 322 VAL B CA 1
ATOM 8394 C C . VAL B 1 196 ? 53.099 37.511 151.037 1.00 42.16 322 VAL B C 1
ATOM 8395 O O . VAL B 1 196 ? 52.647 36.372 151.183 1.00 43.89 322 VAL B O 1
ATOM 8408 N N . ASP B 1 197 ? 52.449 38.600 151.430 1.00 40.91 323 ASP B N 1
ATOM 8409 C CA . ASP B 1 197 ? 51.161 38.528 152.114 1.00 45.80 323 ASP B CA 1
ATOM 8410 C C . ASP B 1 197 ? 50.045 38.533 151.082 1.00 45.09 323 ASP B C 1
ATOM 8411 O O . ASP B 1 197 ? 49.808 39.553 150.428 1.00 44.00 323 ASP B O 1
ATOM 8420 N N . LEU B 1 198 ? 49.346 37.403 150.957 1.00 45.87 324 LEU B N 1
ATOM 8421 C CA . LEU B 1 198 ? 48.240 37.263 150.020 1.00 38.53 324 LEU B CA 1
ATOM 8422 C C . LEU B 1 198 ? 46.886 37.546 150.643 1.00 46.22 324 LEU B C 1
ATOM 8423 O O . LEU B 1 198 ? 45.893 37.631 149.908 1.00 43.38 324 LEU B O 1
ATOM 8439 N N . SER B 1 199 ? 46.834 37.711 151.967 1.00 39.99 325 SER B N 1
ATOM 8440 C CA . SER B 1 199 ? 45.567 37.632 152.690 1.00 47.64 325 SER B CA 1
ATOM 8441 C C . SER B 1 199 ? 44.562 38.684 152.222 1.00 45.87 325 SER B C 1
ATOM 8442 O O . SER B 1 199 ? 43.349 38.508 152.399 1.00 47.39 325 SER B O 1
ATOM 8450 N N . ALA B 1 200 ? 45.031 39.804 151.677 1.00 45.67 326 ALA B N 1
ATOM 8451 C CA . ALA B 1 200 ? 44.094 40.830 151.223 1.00 55.41 326 ALA B CA 1
ATOM 8452 C C . ALA B 1 200 ? 43.183 40.335 150.096 1.00 51.25 326 ALA B C 1
ATOM 8453 O O . ALA B 1 200 ? 42.091 40.887 149.892 1.00 47.91 326 ALA B O 1
ATOM 8460 N N . LEU B 1 201 ? 43.608 39.320 149.350 1.00 42.50 327 LEU B N 1
ATOM 8461 C CA . LEU B 1 201 ? 42.809 38.766 148.265 1.00 41.88 327 LEU B CA 1
ATOM 8462 C C . LEU B 1 201 ? 41.950 37.594 148.724 1.00 54.55 327 LEU B C 1
ATOM 8463 O O . LEU B 1 201 ? 41.311 36.941 147.894 1.00 44.55 327 LEU B O 1
ATOM 8479 N N . ARG B 1 202 ? 41.929 37.304 150.025 1.00 48.07 328 ARG B N 1
ATOM 8480 C CA . ARG B 1 202 ? 41.141 36.180 150.524 1.00 50.81 328 ARG B CA 1
ATOM 8481 C C . ARG B 1 202 ? 39.687 36.280 150.077 1.00 37.36 328 ARG B C 1
ATOM 8482 O O . ARG B 1 202 ? 39.103 35.311 149.582 1.00 40.88 328 ARG B O 1
ATOM 8503 N N . GLY B 1 203 ? 39.069 37.439 150.290 1.00 46.16 329 GLY B N 1
ATOM 8504 C CA . GLY B 1 203 ? 37.659 37.577 149.965 1.00 53.63 329 GLY B CA 1
ATOM 8505 C C . GLY B 1 203 ? 37.387 37.437 148.480 1.00 53.97 329 GLY B C 1
ATOM 8506 O O . GLY B 1 203 ? 36.374 36.860 148.072 1.00 46.09 329 GLY B O 1
ATOM 8510 N N . ALA B 1 204 ? 38.285 37.963 147.650 1.00 50.13 330 ALA B N 1
ATOM 8511 C CA . ALA B 1 204 ? 38.109 37.840 146.209 1.00 40.07 330 ALA B CA 1
ATOM 8512 C C . ALA B 1 204 ? 38.231 36.388 145.769 1.00 40.34 330 ALA B C 1
ATOM 8513 O O . ALA B 1 204 ? 37.491 35.933 144.889 1.00 44.90 330 ALA B O 1
ATOM 8520 N N . ALA B 1 205 ? 39.148 35.640 146.386 1.00 40.81 331 ALA B N 1
ATOM 8521 C CA . ALA B 1 205 ? 39.324 34.236 146.033 1.00 44.72 331 ALA B CA 1
ATOM 8522 C C . ALA B 1 205 ? 38.075 33.427 146.364 1.00 49.46 331 ALA B C 1
ATOM 8523 O O . ALA B 1 205 ? 37.599 32.628 145.548 1.00 43.16 331 ALA B O 1
ATOM 8530 N N . VAL B 1 206 ? 37.522 33.629 147.560 1.00 55.21 332 VAL B N 1
ATOM 8531 C CA . VAL B 1 206 ? 36.313 32.907 147.949 1.00 55.15 332 VAL B CA 1
ATOM 8532 C C . VAL B 1 206 ? 35.166 33.240 147.003 1.00 43.21 332 VAL B C 1
ATOM 8533 O O . VAL B 1 206 ? 34.424 32.354 146.562 1.00 44.32 332 VAL B O 1
ATOM 8546 N N . ASP B 1 207 ? 35.003 34.518 146.670 1.00 45.21 333 ASP B N 1
ATOM 8547 C CA . ASP B 1 207 ? 33.952 34.895 145.726 1.00 48.26 333 ASP B CA 1
ATOM 8548 C C . ASP B 1 207 ? 34.112 34.165 144.391 1.00 53.15 333 ASP B C 1
ATOM 8549 O O . ASP B 1 207 ? 33.133 33.669 143.814 1.00 43.78 333 ASP B O 1
ATOM 8558 N N . GLU B 1 208 ? 35.343 34.089 143.882 1.00 44.20 334 GLU B N 1
ATOM 8559 C CA . GLU B 1 208 ? 35.564 33.470 142.578 1.00 47.94 334 GLU B CA 1
ATOM 8560 C C . GLU B 1 208 ? 35.268 31.971 142.617 1.00 43.19 334 GLU B C 1
ATOM 8561 O O . GLU B 1 208 ? 34.592 31.433 141.731 1.00 42.01 334 GLU B O 1
ATOM 8573 N N . TYR B 1 209 ? 35.789 31.272 143.622 1.00 36.74 335 TYR B N 1
ATOM 8574 C CA . TYR B 1 209 ? 35.618 29.824 143.667 1.00 43.78 335 TYR B CA 1
ATOM 8575 C C . TYR B 1 209 ? 34.153 29.440 143.829 1.00 39.67 335 TYR B C 1
ATOM 8576 O O . TYR B 1 209 ? 33.667 28.523 143.159 1.00 44.03 335 TYR B O 1
ATOM 8594 N N . PHE B 1 210 ? 33.421 30.145 144.690 1.00 40.80 336 PHE B N 1
ATOM 8595 C CA . PHE B 1 210 ? 32.026 29.798 144.938 1.00 43.56 336 PHE B CA 1
ATOM 8596 C C . PHE B 1 210 ? 31.088 30.353 143.880 1.00 47.36 336 PHE B C 1
ATOM 8597 O O . PHE B 1 210 ? 29.896 30.044 143.896 1.00 45.09 336 PHE B O 1
ATOM 8614 N N . ARG B 1 211 ? 31.601 31.139 142.942 1.00 40.26 337 ARG B N 1
ATOM 8615 C CA . ARG B 1 211 ? 30.843 31.473 141.748 1.00 43.97 337 ARG B CA 1
ATOM 8616 C C . ARG B 1 211 ? 30.758 30.312 140.766 1.00 40.97 337 ARG B C 1
ATOM 8617 O O . ARG B 1 211 ? 29.934 30.364 139.848 1.00 44.61 337 ARG B O 1
ATOM 8638 N N . GLN B 1 212 ? 31.579 29.275 140.932 1.00 37.44 338 GLN B N 1
ATOM 8639 C CA . GLN B 1 212 ? 31.619 28.161 139.994 1.00 42.01 338 GLN B CA 1
ATOM 8640 C C . GLN B 1 212 ? 30.583 27.110 140.370 1.00 41.97 338 GLN B C 1
ATOM 8641 O O . GLN B 1 212 ? 30.690 26.511 141.454 1.00 41.79 338 GLN B O 1
ATOM 8655 N N . PRO B 1 213 ? 29.589 26.842 139.524 1.00 41.81 339 PRO B N 1
ATOM 8656 C CA . PRO B 1 213 ? 28.726 25.681 139.767 1.00 41.20 339 PRO B CA 1
ATOM 8657 C C . PRO B 1 213 ? 29.526 24.399 139.625 1.00 36.74 339 PRO B C 1
ATOM 8658 O O . PRO B 1 213 ? 30.459 24.303 138.825 1.00 40.49 339 PRO B O 1
ATOM 8669 N N . VAL B 1 214 ? 29.173 23.417 140.442 1.00 35.75 340 VAL B N 1
ATOM 8670 C CA . VAL B 1 214 ? 29.902 22.158 140.518 1.00 37.45 340 VAL B CA 1
ATOM 8671 C C . VAL B 1 214 ? 29.132 21.150 139.689 1.00 37.84 340 VAL B C 1
ATOM 8672 O O . VAL B 1 214 ? 27.993 20.805 140.022 1.00 36.47 340 VAL B O 1
ATOM 8685 N N . VAL B 1 215 ? 29.751 20.685 138.611 1.00 33.42 341 VAL B N 1
ATOM 8686 C CA . VAL B 1 215 ? 29.163 19.684 137.731 1.00 38.56 341 VAL B CA 1
ATOM 8687 C C . VAL B 1 215 ? 29.763 18.333 138.098 1.00 38.20 341 VAL B C 1
ATOM 8688 O O . VAL B 1 215 ? 30.958 18.096 137.898 1.00 44.04 341 VAL B O 1
ATOM 8701 N N . ASP B 1 216 ? 28.940 17.459 138.655 1.00 39.33 342 ASP B N 1
ATOM 8702 C CA . ASP B 1 216 ? 29.290 16.069 138.937 1.00 43.48 342 ASP B CA 1
ATOM 8703 C C . ASP B 1 216 ? 28.003 15.384 139.392 1.00 42.70 342 ASP B C 1
ATOM 8704 O O . ASP B 1 216 ? 26.914 15.966 139.324 1.00 46.08 342 ASP B O 1
ATOM 8713 N N . THR B 1 217 ? 28.117 14.150 139.864 1.00 42.78 343 THR B N 1
ATOM 8714 C CA . THR B 1 217 ? 26.965 13.422 140.372 1.00 40.71 343 THR B CA 1
ATOM 8715 C C . THR B 1 217 ? 27.135 13.181 141.872 1.00 45.08 343 THR B C 1
ATOM 8716 O O . THR B 1 217 ? 28.214 13.359 142.441 1.00 45.90 343 THR B O 1
ATOM 8727 N N . PHE B 1 218 ? 26.038 12.805 142.522 1.00 45.68 344 PHE B N 1
ATOM 8728 C CA . PHE B 1 218 ? 26.031 12.632 143.964 1.00 48.29 344 PHE B CA 1
ATOM 8729 C C . PHE B 1 218 ? 24.957 11.627 144.349 1.00 52.75 344 PHE B C 1
ATOM 8730 O O . PHE B 1 218 ? 24.016 11.369 143.594 1.00 49.98 344 PHE B O 1
ATOM 8747 N N . ASP B 1 219 ? 25.110 11.064 145.543 1.00 65.47 345 ASP B N 1
ATOM 8748 C CA . ASP B 1 219 ? 24.081 10.197 146.096 1.00 61.68 345 ASP B CA 1
ATOM 8749 C C . ASP B 1 219 ? 22.907 11.030 146.596 1.00 57.08 345 ASP B C 1
ATOM 8750 O O . ASP B 1 219 ? 23.090 12.101 147.180 1.00 54.24 345 ASP B O 1
ATOM 8759 N N . ILE B 1 220 ? 21.691 10.530 146.362 1.00 55.70 346 ILE B N 1
ATOM 8760 C CA . ILE B 1 220 ? 20.492 11.257 146.755 1.00 53.25 346 ILE B CA 1
ATOM 8761 C C . ILE B 1 220 ? 20.351 11.394 148.259 1.00 55.23 346 ILE B C 1
ATOM 8762 O O . ILE B 1 220 ? 19.474 12.133 148.711 1.00 51.21 346 ILE B O 1
ATOM 8778 N N . ARG B 1 221 ? 21.186 10.703 149.040 1.00 53.08 347 ARG B N 1
ATOM 8779 C CA . ARG B 1 221 ? 21.146 10.847 150.490 1.00 59.11 347 ARG B CA 1
ATOM 8780 C C . ARG B 1 221 ? 21.445 12.273 150.929 1.00 53.99 347 ARG B C 1
ATOM 8781 O O . ARG B 1 221 ? 21.039 12.665 152.029 1.00 52.09 347 ARG B O 1
ATOM 8802 N N . ILE B 1 222 ? 22.142 13.056 150.095 1.00 49.71 348 ILE B N 1
ATOM 8803 C CA . ILE B 1 222 ? 22.530 14.410 150.488 1.00 43.91 348 ILE B CA 1
ATOM 8804 C C . ILE B 1 222 ? 21.413 15.425 150.338 1.00 46.84 348 ILE B C 1
ATOM 8805 O O . ILE B 1 222 ? 21.570 16.565 150.793 1.00 47.16 348 ILE B O 1
ATOM 8821 N N . LEU B 1 223 ? 20.306 15.057 149.706 1.00 45.74 349 LEU B N 1
ATOM 8822 C CA . LEU B 1 223 ? 19.213 15.993 149.497 1.00 39.68 349 LEU B CA 1
ATOM 8823 C C . LEU B 1 223 ? 18.409 16.124 150.779 1.00 48.47 349 LEU B C 1
ATOM 8824 O O . LEU B 1 223 ? 18.082 15.122 151.422 1.00 53.83 349 LEU B O 1
ATOM 8840 N N . MET B 1 224 ? 18.096 17.362 151.151 1.00 52.85 350 MET B N 1
ATOM 8841 C CA . MET B 1 224 ? 17.489 17.662 152.442 1.00 55.73 350 MET B CA 1
ATOM 8842 C C . MET B 1 224 ? 15.997 17.947 152.350 1.00 51.23 350 MET B C 1
ATOM 8843 O O . MET B 1 224 ? 15.354 18.158 153.387 1.00 48.63 350 MET B O 1
ATOM 8857 N N . ALA B 1 225 ? 15.434 17.968 151.144 1.00 44.71 351 ALA B N 1
ATOM 8858 C CA . ALA B 1 225 ? 14.017 18.253 150.979 1.00 50.07 351 ALA B CA 1
ATOM 8859 C C . ALA B 1 225 ? 13.585 17.797 149.597 1.00 52.26 351 ALA B C 1
ATOM 8860 O O . ALA B 1 225 ? 14.413 17.590 148.710 1.00 50.92 351 ALA B O 1
ATOM 8867 N N . LYS B 1 226 ? 12.273 17.649 149.429 1.00 48.06 352 LYS B N 1
ATOM 8868 C CA . LYS B 1 226 ? 11.722 17.300 148.131 1.00 52.02 352 LYS B CA 1
ATOM 8869 C C . LYS B 1 226 ? 12.008 18.419 147.139 1.00 55.08 352 LYS B C 1
ATOM 8870 O O . LYS B 1 226 ? 11.972 19.605 147.485 1.00 45.88 352 LYS B O 1
ATOM 8889 N N . SER B 1 227 ? 12.283 18.030 145.897 1.00 50.23 353 SER B N 1
ATOM 8890 C CA . SER B 1 227 ? 12.658 18.995 144.878 1.00 47.59 353 SER B CA 1
ATOM 8891 C C . SER B 1 227 ? 11.480 19.892 144.517 1.00 51.93 353 SER B C 1
ATOM 8892 O O . SER B 1 227 ? 10.315 19.483 144.572 1.00 50.47 353 SER B O 1
ATOM 8900 N N . VAL B 1 228 ? 11.809 21.136 144.146 1.00 44.09 354 VAL B N 1
ATOM 8901 C CA . VAL B 1 228 ? 10.874 22.079 143.544 1.00 45.43 354 VAL B CA 1
ATOM 8902 C C . VAL B 1 228 ? 11.184 22.104 142.053 1.00 42.39 354 VAL B C 1
ATOM 8903 O O . VAL B 1 228 ? 12.352 22.041 141.651 1.00 40.31 354 VAL B O 1
ATOM 8916 N N . LYS B 1 229 ? 10.156 22.179 141.222 1.00 41.42 355 LYS B N 1
ATOM 8917 C CA . LYS B 1 229 ? 10.345 22.059 139.784 1.00 47.03 355 LYS B CA 1
ATOM 8918 C C . LYS B 1 229 ? 9.775 23.259 139.045 1.00 45.34 355 LYS B C 1
ATOM 8919 O O . LYS B 1 229 ? 8.713 23.776 139.393 1.00 42.76 355 LYS B O 1
ATOM 8938 N N . TYR B 1 230 ? 10.508 23.691 138.026 1.00 43.99 356 TYR B N 1
ATOM 8939 C CA . TYR B 1 230 ? 10.139 24.793 137.151 1.00 47.44 356 TYR B CA 1
ATOM 8940 C C . TYR B 1 230 ? 10.011 24.234 135.742 1.00 47.96 356 TYR B C 1
ATOM 8941 O O . TYR B 1 230 ? 10.932 23.570 135.251 1.00 40.54 356 TYR B O 1
ATOM 8959 N N . THR B 1 231 ? 8.871 24.487 135.104 1.00 42.17 357 THR B N 1
ATOM 8960 C CA . THR B 1 231 ? 8.521 23.856 133.839 1.00 42.75 357 THR B CA 1
ATOM 8961 C C . THR B 1 231 ? 8.497 24.884 132.718 1.00 46.51 357 THR B C 1
ATOM 8962 O O . THR B 1 231 ? 7.912 25.962 132.863 1.00 44.18 357 THR B O 1
ATOM 8973 N N . VAL B 1 232 ? 9.132 24.544 131.602 1.00 47.51 358 VAL B N 1
ATOM 8974 C CA . VAL B 1 232 ? 9.077 25.340 130.384 1.00 45.20 358 VAL B CA 1
ATOM 8975 C C . VAL B 1 232 ? 8.378 24.502 129.321 1.00 40.47 358 VAL B C 1
ATOM 8976 O O . VAL B 1 232 ? 8.834 23.401 128.992 1.00 39.57 358 VAL B O 1
ATOM 8989 N N . ASN B 1 233 ? 7.273 25.018 128.791 1.00 43.05 359 ASN B N 1
ATOM 8990 C CA . ASN B 1 233 ? 6.522 24.367 127.723 1.00 38.81 359 ASN B CA 1
ATOM 8991 C C . ASN B 1 233 ? 7.044 24.914 126.400 1.00 39.56 359 ASN B C 1
ATOM 8992 O O . ASN B 1 233 ? 6.733 26.043 126.011 1.00 40.98 359 ASN B O 1
ATOM 9003 N N . PHE B 1 234 ? 7.833 24.109 125.699 1.00 38.91 360 PHE B N 1
ATOM 9004 C CA . PHE B 1 234 ? 8.446 24.595 124.469 1.00 38.03 360 PHE B CA 1
ATOM 9005 C C . PHE B 1 234 ? 7.406 24.886 123.391 1.00 46.83 360 PHE B C 1
ATOM 9006 O O . PHE B 1 234 ? 7.654 25.707 122.501 1.00 43.46 360 PHE B O 1
ATOM 9023 N N . LEU B 1 235 ? 6.249 24.225 123.447 1.00 43.22 361 LEU B N 1
ATOM 9024 C CA . LEU B 1 235 ? 5.186 24.507 122.489 1.00 47.74 361 LEU B CA 1
ATOM 9025 C C . LEU B 1 235 ? 4.651 25.921 122.647 1.00 48.61 361 LEU B C 1
ATOM 9026 O O . LEU B 1 235 ? 4.224 26.534 121.664 1.00 50.65 361 LEU B O 1
ATOM 9042 N N . GLU B 1 236 ? 4.668 26.459 123.866 1.00 42.91 362 GLU B N 1
ATOM 9043 C CA . GLU B 1 236 ? 4.063 27.758 124.145 1.00 55.12 362 GLU B CA 1
ATOM 9044 C C . GLU B 1 236 ? 5.072 28.860 124.430 1.00 40.68 362 GLU B C 1
ATOM 9045 O O . GLU B 1 236 ? 4.768 30.030 124.199 1.00 49.83 362 GLU B O 1
ATOM 9057 N N . ALA B 1 237 ? 6.262 28.522 124.906 1.00 42.27 363 ALA B N 1
ATOM 9058 C CA . ALA B 1 237 ? 7.205 29.541 125.336 1.00 50.69 363 ALA B CA 1
ATOM 9059 C C . ALA B 1 237 ? 7.715 30.345 124.146 1.00 49.22 363 ALA B C 1
ATOM 9060 O O . ALA B 1 237 ? 7.870 29.833 123.034 1.00 48.60 363 ALA B O 1
ATOM 9067 N N . LYS B 1 238 ? 7.989 31.619 124.391 1.00 46.63 364 LYS B N 1
ATOM 9068 C CA . LYS B 1 238 ? 8.579 32.485 123.386 1.00 48.69 364 LYS B CA 1
ATOM 9069 C C . LYS B 1 238 ? 10.050 32.714 123.720 1.00 55.71 364 LYS B C 1
ATOM 9070 O O . LYS B 1 238 ? 10.457 32.705 124.887 1.00 48.53 364 LYS B O 1
ATOM 9089 N N . GLU B 1 239 ? 10.837 32.929 122.670 1.00 51.78 365 GLU B N 1
ATOM 9090 C CA . GLU B 1 239 ? 12.278 33.100 122.807 1.00 57.61 365 GLU B CA 1
ATOM 9091 C C . GLU B 1 239 ? 12.625 34.088 123.911 1.00 57.13 365 GLU B C 1
ATOM 9092 O O . GLU B 1 239 ? 13.559 33.862 124.688 1.00 48.09 365 GLU B O 1
ATOM 9104 N N . GLY B 1 240 ? 11.888 35.196 123.990 1.00 52.23 366 GLY B N 1
ATOM 9105 C CA . GLY B 1 240 ? 12.191 36.226 124.967 1.00 56.33 366 GLY B CA 1
ATOM 9106 C C . GLY B 1 240 ? 11.887 35.841 126.401 1.00 60.20 366 GLY B C 1
ATOM 9107 O O . GLY B 1 240 ? 12.368 36.505 127.326 1.00 53.43 366 GLY B O 1
ATOM 9111 N N . ASP B 1 241 ? 11.086 34.795 126.604 1.00 47.10 367 ASP B N 1
ATOM 9112 C CA . ASP B 1 241 ? 10.810 34.327 127.953 1.00 51.86 367 ASP B CA 1
ATOM 9113 C C . ASP B 1 241 ? 12.067 33.866 128.669 1.00 58.28 367 ASP B C 1
ATOM 9114 O O . ASP B 1 241 ? 12.101 33.894 129.900 1.00 52.73 367 ASP B O 1
ATOM 9123 N N . LEU B 1 242 ? 13.100 33.461 127.935 1.00 46.39 368 LEU B N 1
ATOM 9124 C CA . LEU B 1 242 ? 14.304 32.897 128.524 1.00 41.54 368 LEU B CA 1
ATOM 9125 C C . LEU B 1 242 ? 15.372 33.932 128.829 1.00 43.92 368 LEU B C 1
ATOM 9126 O O . LEU B 1 242 ? 16.447 33.559 129.299 1.00 46.58 368 LEU B O 1
ATOM 9142 N N . HIS B 1 243 ? 15.106 35.214 128.581 1.00 41.29 369 HIS B N 1
ATOM 9143 C CA . HIS B 1 243 ? 16.083 36.246 128.906 1.00 44.62 369 HIS B CA 1
ATOM 9144 C C . HIS B 1 243 ? 16.207 36.407 130.410 1.00 44.98 369 HIS B C 1
ATOM 9145 O O . HIS B 1 243 ? 17.293 36.690 130.926 1.00 41.85 369 HIS B O 1
ATOM 9159 N N . ARG B 1 244 ? 15.099 36.238 131.123 1.00 42.94 370 ARG B N 1
ATOM 9160 C CA . ARG B 1 244 ? 15.049 36.414 132.570 1.00 44.84 370 ARG B CA 1
ATOM 9161 C C . ARG B 1 244 ? 14.165 35.303 133.125 1.00 42.49 370 ARG B C 1
ATOM 9162 O O . ARG B 1 244 ? 12.953 35.278 132.881 1.00 46.57 370 ARG B O 1
ATOM 9183 N N . ILE B 1 245 ? 14.773 34.373 133.851 1.00 39.93 371 ILE B N 1
ATOM 9184 C CA . ILE B 1 245 ? 14.083 33.214 134.399 1.00 37.14 371 ILE B CA 1
ATOM 9185 C C . ILE B 1 245 ? 14.100 33.344 135.913 1.00 35.88 371 ILE B C 1
ATOM 9186 O O . ILE B 1 245 ? 15.173 33.331 136.527 1.00 40.20 371 ILE B O 1
ATOM 9202 N N . GLU B 1 246 ? 12.917 33.449 136.514 1.00 37.43 372 GLU B N 1
ATOM 9203 C CA . GLU B 1 246 ? 12.764 33.595 137.957 1.00 38.94 372 GLU B CA 1
ATOM 9204 C C . GLU B 1 246 ? 12.111 32.337 138.510 1.00 47.70 372 GLU B C 1
ATOM 9205 O O . GLU B 1 246 ? 10.967 32.027 138.159 1.00 42.39 372 GLU B O 1
ATOM 9217 N N . ILE B 1 247 ? 12.833 31.626 139.367 1.00 41.05 373 ILE B N 1
ATOM 9218 C CA . ILE B 1 247 ? 12.378 30.376 139.959 1.00 38.50 373 ILE B CA 1
ATOM 9219 C C . ILE B 1 247 ? 12.249 30.574 141.466 1.00 44.26 373 ILE B C 1
ATOM 9220 O O . ILE B 1 247 ? 13.222 30.431 142.210 1.00 36.85 373 ILE B O 1
ATOM 9236 N N . PRO B 1 248 ? 11.055 30.899 141.956 1.00 42.79 374 PRO B N 1
ATOM 9237 C CA . PRO B 1 248 ? 10.859 30.958 143.407 1.00 43.33 374 PRO B CA 1
ATOM 9238 C C . PRO B 1 248 ? 10.804 29.557 143.983 1.00 45.02 374 PRO B C 1
ATOM 9239 O O . PRO B 1 248 ? 10.461 28.595 143.292 1.00 44.54 374 PRO B O 1
ATOM 9250 N N . PHE B 1 249 ? 11.177 29.438 145.257 1.00 44.24 375 PHE B N 1
ATOM 9251 C CA . PHE B 1 249 ? 11.152 28.129 145.895 1.00 47.09 375 PHE B CA 1
ATOM 9252 C C . PHE B 1 249 ? 10.813 28.265 147.374 1.00 47.09 375 PHE B C 1
ATOM 9253 O O . PHE B 1 249 ? 11.033 29.309 147.995 1.00 41.00 375 PHE B O 1
ATOM 9270 N N . LYS B 1 250 ? 10.235 27.187 147.913 1.00 44.34 376 LYS B N 1
ATOM 9271 C CA . LYS B 1 250 ? 9.845 27.106 149.316 1.00 54.00 376 LYS B CA 1
ATOM 9272 C C . LYS B 1 250 ? 9.977 25.633 149.689 1.00 60.22 376 LYS B C 1
ATOM 9273 O O . LYS B 1 250 ? 9.102 24.830 149.357 1.00 60.92 376 LYS B O 1
ATOM 9292 N N . PHE B 1 251 ? 11.088 25.281 150.328 1.00 46.92 377 PHE B N 1
ATOM 9293 C CA . PHE B 1 251 ? 11.368 23.896 150.676 1.00 47.19 377 PHE B CA 1
ATOM 9294 C C . PHE B 1 251 ? 10.909 23.603 152.098 1.00 49.29 377 PHE B C 1
ATOM 9295 O O . PHE B 1 251 ? 11.143 24.396 153.012 1.00 50.86 377 PHE B O 1
ATOM 9312 N N . HIS B 1 252 ? 10.261 22.456 152.285 1.00 57.56 378 HIS B N 1
ATOM 9313 C CA . HIS B 1 252 ? 9.924 21.959 153.621 1.00 57.16 378 HIS B CA 1
ATOM 9314 C C . HIS B 1 252 ? 11.022 20.977 154.021 1.00 55.16 378 HIS B C 1
ATOM 9315 O O . HIS B 1 252 ? 11.065 19.840 153.537 1.00 49.15 378 HIS B O 1
ATOM 9329 N N . MET B 1 253 ? 11.925 21.431 154.894 1.00 57.41 379 MET B N 1
ATOM 9330 C CA . MET B 1 253 ? 13.103 20.642 155.237 1.00 47.97 379 MET B CA 1
ATOM 9331 C C . MET B 1 253 ? 12.690 19.339 155.901 1.00 43.69 379 MET B C 1
ATOM 9332 O O . MET B 1 253 ? 11.989 19.340 156.914 1.00 53.30 379 MET B O 1
ATOM 9346 N N . LEU B 1 254 ? 13.120 18.224 155.320 1.00 52.34 380 LEU B N 1
ATOM 9347 C CA . LEU B 1 254 ? 12.840 16.905 155.866 1.00 53.43 380 LEU B CA 1
ATOM 9348 C C . LEU B 1 254 ? 13.951 16.404 156.772 1.00 58.19 380 LEU B C 1
ATOM 9349 O O . LEU B 1 254 ? 13.766 15.395 157.458 1.00 57.40 380 LEU B O 1
ATOM 9365 N N . HIS B 1 255 ? 15.096 17.080 156.795 1.00 62.25 381 HIS B N 1
ATOM 9366 C CA . HIS B 1 255 ? 16.207 16.692 157.650 1.00 74.95 381 HIS B CA 1
ATOM 9367 C C . HIS B 1 255 ? 16.849 17.932 158.252 1.00 56.73 381 HIS B C 1
ATOM 9368 O O . HIS B 1 255 ? 16.803 19.018 157.671 1.00 56.63 381 HIS B O 1
ATOM 9382 N N . SER B 1 256 ? 17.464 17.755 159.414 1.00 60.00 382 SER B N 1
ATOM 9383 C CA . SER B 1 256 ? 18.226 18.812 160.059 1.00 68.44 382 SER B CA 1
ATOM 9384 C C . SER B 1 256 ? 19.681 18.744 159.612 1.00 65.54 382 SER B C 1
ATOM 9385 O O . SER B 1 256 ? 20.219 17.668 159.340 1.00 61.54 382 SER B O 1
ATOM 9393 N N . GLY B 1 257 ? 20.312 19.902 159.536 1.00 52.79 383 GLY B N 1
ATOM 9394 C CA . GLY B 1 257 ? 21.715 19.977 159.190 1.00 56.11 383 GLY B CA 1
ATOM 9395 C C . GLY B 1 257 ? 22.022 21.259 158.445 1.00 51.85 383 GLY B C 1
ATOM 9396 O O . GLY B 1 257 ? 21.192 22.157 158.343 1.00 51.76 383 GLY B O 1
ATOM 9400 N N . LEU B 1 258 ? 23.247 21.323 157.933 1.00 55.15 384 LEU B N 1
ATOM 9401 C CA . LEU B 1 258 ? 23.734 22.484 157.204 1.00 48.30 384 LEU B CA 1
ATOM 9402 C C . LEU B 1 258 ? 23.351 22.382 155.733 1.00 48.06 384 LEU B C 1
ATOM 9403 O O . LEU B 1 258 ? 23.610 21.364 155.084 1.00 48.91 384 LEU B O 1
ATOM 9419 N N . VAL B 1 259 ? 22.738 23.438 155.213 1.00 39.17 385 VAL B N 1
ATOM 9420 C CA . VAL B 1 259 ? 22.374 23.519 153.805 1.00 43.15 385 VAL B CA 1
ATOM 9421 C C . VAL B 1 259 ? 23.547 24.164 153.078 1.00 35.99 385 VAL B C 1
ATOM 9422 O O . VAL B 1 259 ? 23.790 25.366 153.210 1.00 41.75 385 VAL B O 1
ATOM 9435 N N . HIS B 1 260 ? 24.298 23.363 152.330 1.00 41.31 386 HIS B N 1
ATOM 9436 C CA . HIS B 1 260 ? 25.471 23.867 151.628 1.00 39.51 386 HIS B CA 1
ATOM 9437 C C . HIS B 1 260 ? 25.164 24.421 150.245 1.00 38.14 386 HIS B C 1
ATOM 9438 O O . HIS B 1 260 ? 26.063 25.004 149.627 1.00 39.63 386 HIS B O 1
ATOM 9452 N N . GLY B 1 261 ? 23.935 24.291 149.763 1.00 37.29 387 GLY B N 1
ATOM 9453 C CA . GLY B 1 261 ? 23.570 24.894 148.498 1.00 38.25 387 GLY B CA 1
ATOM 9454 C C . GLY B 1 261 ? 22.353 24.220 147.895 1.00 42.93 387 GLY B C 1
ATOM 9455 O O . GLY B 1 261 ? 21.638 23.479 148.562 1.00 39.77 387 GLY B O 1
ATOM 9459 N N . LEU B 1 262 ? 22.133 24.508 146.614 1.00 37.01 388 LEU B N 1
ATOM 9460 C CA . LEU B 1 262 ? 21.034 23.934 145.849 1.00 39.63 388 LEU B CA 1
ATOM 9461 C C . LEU B 1 262 ? 21.586 23.058 144.732 1.00 37.63 388 LEU B C 1
ATOM 9462 O O . LEU B 1 262 ? 22.513 23.460 144.021 1.00 42.92 388 LEU B O 1
ATOM 9478 N N . ALA B 1 263 ? 21.017 21.861 144.586 1.00 36.75 389 ALA B N 1
ATOM 9479 C CA . ALA B 1 263 ? 21.351 20.950 143.502 1.00 38.28 389 ALA B CA 1
ATOM 9480 C C . ALA B 1 263 ? 20.304 21.067 142.404 1.00 36.41 389 ALA B C 1
ATOM 9481 O O . ALA B 1 263 ? 19.109 21.178 142.685 1.00 43.31 389 ALA B O 1
ATOM 9488 N N . PHE B 1 264 ? 20.753 21.010 141.155 1.00 37.68 390 PHE B N 1
ATOM 9489 C CA . PHE B 1 264 ? 19.878 21.153 140.003 1.00 35.27 390 PHE B CA 1
ATOM 9490 C C . PHE B 1 264 ? 20.010 19.968 139.054 1.00 32.12 390 PHE B C 1
ATOM 9491 O O . PHE B 1 264 ? 21.108 19.445 138.839 1.00 34.93 390 PHE B O 1
ATOM 9508 N N . TRP B 1 265 ? 18.882 19.556 138.481 1.00 35.00 391 TRP B N 1
ATOM 9509 C CA . TRP B 1 265 ? 18.863 18.614 137.371 1.00 36.76 391 TRP B CA 1
ATOM 9510 C C . TRP B 1 265 ? 17.643 18.919 136.515 1.00 37.81 391 TRP B C 1
ATOM 9511 O O . TRP B 1 265 ? 16.850 19.809 136.832 1.00 36.79 391 TRP B O 1
ATOM 9532 N N . PHE B 1 266 ? 17.487 18.183 135.416 1.00 34.95 392 PHE B N 1
ATOM 9533 C CA . PHE B 1 266 ? 16.363 18.452 134.531 1.00 40.32 392 PHE B CA 1
ATOM 9534 C C . PHE B 1 266 ? 15.878 17.176 133.863 1.00 36.74 392 PHE B C 1
ATOM 9535 O O . PHE B 1 266 ? 16.626 16.211 133.711 1.00 40.76 392 PHE B O 1
ATOM 9552 N N . ASP B 1 267 ? 14.598 17.178 133.515 1.00 40.03 393 ASP B N 1
ATOM 9553 C CA . ASP B 1 267 ? 13.983 16.172 132.667 1.00 42.37 393 ASP B CA 1
ATOM 9554 C C . ASP B 1 267 ? 13.348 16.866 131.472 1.00 36.99 393 ASP B C 1
ATOM 9555 O O . ASP B 1 267 ? 12.922 18.022 131.568 1.00 42.45 393 ASP B O 1
ATOM 9564 N N . VAL B 1 268 ? 13.272 16.153 130.344 1.00 39.47 394 VAL B N 1
ATOM 9565 C CA . VAL B 1 268 ? 12.498 16.607 129.194 1.00 34.57 394 VAL B CA 1
ATOM 9566 C C . VAL B 1 268 ? 11.560 15.482 128.773 1.00 37.74 394 VAL B C 1
ATOM 9567 O O . VAL B 1 268 ? 11.882 14.296 128.893 1.00 40.49 394 VAL B O 1
ATOM 9580 N N . ALA B 1 269 ? 10.390 15.858 128.269 1.00 36.77 395 ALA B N 1
ATOM 9581 C CA . ALA B 1 269 ? 9.390 14.904 127.816 1.00 33.85 395 ALA B CA 1
ATOM 9582 C C . ALA B 1 269 ? 9.148 15.076 126.323 1.00 39.05 395 ALA B C 1
ATOM 9583 O O . ALA B 1 269 ? 9.023 16.201 125.827 1.00 37.05 395 ALA B O 1
ATOM 9590 N N . PHE B 1 270 ? 9.078 13.955 125.612 1.00 41.37 396 PHE B N 1
ATOM 9591 C CA . PHE B 1 270 ? 8.682 13.920 124.205 1.00 37.77 396 PHE B CA 1
ATOM 9592 C C . PHE B 1 270 ? 7.217 13.498 124.168 1.00 42.17 396 PHE B C 1
ATOM 9593 O O . PHE B 1 270 ? 6.898 12.311 124.285 1.00 43.89 396 PHE B O 1
ATOM 9610 N N . ILE B 1 271 ? 6.321 14.477 124.046 1.00 41.67 397 ILE B N 1
ATOM 9611 C CA . ILE B 1 271 ? 4.880 14.226 124.146 1.00 42.28 397 ILE B CA 1
ATOM 9612 C C . ILE B 1 271 ? 4.411 13.912 122.730 1.00 44.81 397 ILE B C 1
ATOM 9613 O O . ILE B 1 271 ? 3.954 14.779 121.990 1.00 45.50 397 ILE B O 1
ATOM 9629 N N . GLY B 1 272 ? 4.554 12.644 122.347 1.00 48.77 398 GLY B N 1
ATOM 9630 C CA . GLY B 1 272 ? 4.139 12.193 121.039 1.00 45.70 398 GLY B CA 1
ATOM 9631 C C . GLY B 1 272 ? 2.672 11.812 120.996 1.00 53.72 398 GLY B C 1
ATOM 9632 O O . GLY B 1 272 ? 1.962 11.795 122.002 1.00 50.03 398 GLY B O 1
ATOM 9636 N N . SER B 1 273 ? 2.220 11.482 119.787 1.00 55.66 399 SER B N 1
ATOM 9637 C CA . SER B 1 273 ? 0.828 11.108 119.587 1.00 58.37 399 SER B CA 1
ATOM 9638 C C . SER B 1 273 ? 0.527 9.696 120.067 1.00 52.21 399 SER B C 1
ATOM 9639 O O . SER B 1 273 ? -0.634 9.393 120.350 1.00 57.43 399 SER B O 1
ATOM 9647 N N . ILE B 1 274 ? 1.532 8.832 120.161 1.00 50.65 400 ILE B N 1
ATOM 9648 C CA . ILE B 1 274 ? 1.342 7.465 120.620 1.00 52.21 400 ILE B CA 1
ATOM 9649 C C . ILE B 1 274 ? 1.675 7.327 122.096 1.00 43.07 400 ILE B C 1
ATOM 9650 O O . ILE B 1 274 ? 0.950 6.657 122.829 1.00 48.19 400 ILE B O 1
ATOM 9666 N N . MET B 1 275 ? 2.758 7.958 122.548 1.00 45.55 401 MET B N 1
ATOM 9667 C CA . MET B 1 275 ? 3.145 7.867 123.948 1.00 46.45 401 MET B CA 1
ATOM 9668 C C . MET B 1 275 ? 4.116 8.989 124.289 1.00 44.04 401 MET B C 1
ATOM 9669 O O . MET B 1 275 ? 4.759 9.577 123.417 1.00 45.29 401 MET B O 1
ATOM 9683 N N . THR B 1 276 ? 4.224 9.262 125.580 1.00 43.21 402 THR B N 1
ATOM 9684 C CA . THR B 1 276 ? 5.157 10.250 126.095 1.00 43.83 402 THR B CA 1
ATOM 9685 C C . THR B 1 276 ? 6.395 9.536 126.612 1.00 49.63 402 THR B C 1
ATOM 9686 O O . THR B 1 276 ? 6.286 8.594 127.401 1.00 47.97 402 THR B O 1
ATOM 9697 N N . VAL B 1 277 ? 7.562 9.976 126.157 1.00 43.81 403 VAL B N 1
ATOM 9698 C CA . VAL B 1 277 ? 8.843 9.389 126.530 1.00 39.72 403 VAL B CA 1
ATOM 9699 C C . VAL B 1 277 ? 9.637 10.445 127.278 1.00 40.93 403 VAL B C 1
ATOM 9700 O O . VAL B 1 277 ? 9.745 11.587 126.814 1.00 39.85 403 VAL B O 1
ATOM 9713 N N . TRP B 1 278 ? 10.207 10.057 128.416 1.00 37.95 404 TRP B N 1
ATOM 9714 C CA . TRP B 1 278 ? 10.947 10.973 129.269 1.00 37.46 404 TRP B CA 1
ATOM 9715 C C . TRP B 1 278 ? 12.445 10.704 129.184 1.00 32.90 404 TRP B C 1
ATOM 9716 O O . TRP B 1 278 ? 12.881 9.546 129.209 1.00 41.60 404 TRP B O 1
ATOM 9737 N N . LEU B 1 279 ? 13.227 11.784 129.128 1.00 37.32 405 LEU B N 1
ATOM 9738 C CA . LEU B 1 279 ? 14.674 11.737 129.297 1.00 33.00 405 LEU B CA 1
ATOM 9739 C C . LEU B 1 279 ? 15.004 12.505 130.571 1.00 35.66 405 LEU B C 1
ATOM 9740 O O . LEU B 1 279 ? 14.771 13.718 130.646 1.00 40.11 405 LEU B O 1
ATOM 9756 N N . SER B 1 280 ? 15.554 11.804 131.562 1.00 38.58 406 SER B N 1
ATOM 9757 C CA . SER B 1 280 ? 15.781 12.363 132.887 1.00 40.46 406 SER B CA 1
ATOM 9758 C C . SER B 1 280 ? 17.263 12.369 133.230 1.00 40.35 406 SER B C 1
ATOM 9759 O O . SER B 1 280 ? 17.974 11.390 132.985 1.00 42.00 406 SER B O 1
ATOM 9767 N N . THR B 1 281 ? 17.723 13.486 133.797 1.00 36.32 407 THR B N 1
ATOM 9768 C CA . THR B 1 281 ? 19.073 13.594 134.331 1.00 33.67 407 THR B CA 1
ATOM 9769 C C . THR B 1 281 ? 19.074 13.636 135.852 1.00 36.82 407 THR B C 1
ATOM 9770 O O . THR B 1 281 ? 20.039 14.112 136.454 1.00 37.28 407 THR B O 1
ATOM 9781 N N . ALA B 1 282 ? 18.006 13.149 136.480 1.00 42.19 408 ALA B N 1
ATOM 9782 C CA . ALA B 1 282 ? 17.905 13.182 137.931 1.00 43.55 408 ALA B CA 1
ATOM 9783 C C . ALA B 1 282 ? 18.968 12.289 138.569 1.00 41.34 408 ALA B C 1
ATOM 9784 O O . ALA B 1 282 ? 19.425 11.319 137.957 1.00 37.09 408 ALA B O 1
ATOM 9791 N N . PRO B 1 283 ? 19.370 12.590 139.809 1.00 41.12 409 PRO B N 1
ATOM 9792 C CA . PRO B 1 283 ? 20.351 11.728 140.493 1.00 44.31 409 PRO B CA 1
ATOM 9793 C C . PRO B 1 283 ? 19.810 10.356 140.843 1.00 44.09 409 PRO B C 1
ATOM 9794 O O . PRO B 1 283 ? 20.605 9.476 141.192 1.00 45.39 409 PRO B O 1
ATOM 9805 N N . THR B 1 284 ? 18.494 10.149 140.779 1.00 43.06 410 THR B N 1
ATOM 9806 C CA . THR B 1 284 ? 17.902 8.836 140.994 1.00 52.68 410 THR B CA 1
ATOM 9807 C C . THR B 1 284 ? 17.900 8.000 139.725 1.00 48.98 410 THR B C 1
ATOM 9808 O O . THR B 1 284 ? 17.426 6.865 139.749 1.00 46.06 410 THR B O 1
ATOM 9819 N N . GLU B 1 285 ? 18.420 8.526 138.626 1.00 44.09 411 GLU B N 1
ATOM 9820 C CA . GLU B 1 285 ? 18.389 7.901 137.315 1.00 48.46 411 GLU B CA 1
ATOM 9821 C C . GLU B 1 285 ? 19.811 7.623 136.856 1.00 41.79 411 GLU B C 1
ATOM 9822 O O . GLU B 1 285 ? 20.770 8.225 137.361 1.00 41.64 411 GLU B O 1
ATOM 9834 N N . PRO B 1 286 ? 19.986 6.700 135.902 1.00 50.69 412 PRO B N 1
ATOM 9835 C CA . PRO B 1 286 ? 21.337 6.407 135.402 1.00 44.13 412 PRO B CA 1
ATOM 9836 C C . PRO B 1 286 ? 22.037 7.676 134.934 1.00 38.10 412 PRO B C 1
ATOM 9837 O O . PRO B 1 286 ? 21.415 8.590 134.398 1.00 39.95 412 PRO B O 1
ATOM 9848 N N . LEU B 1 287 ? 23.350 7.718 135.133 1.00 36.21 413 LEU B N 1
ATOM 9849 C CA . LEU B 1 287 ? 24.126 8.908 134.827 1.00 39.51 413 LEU B CA 1
ATOM 9850 C C . LEU B 1 287 ? 24.135 9.197 133.333 1.00 40.95 413 LEU B C 1
ATOM 9851 O O . LEU B 1 287 ? 24.218 8.286 132.505 1.00 38.90 413 LEU B O 1
ATOM 9867 N N . THR B 1 288 ? 24.036 10.481 133.001 1.00 39.61 414 THR B N 1
ATOM 9868 C CA . THR B 1 288 ? 24.151 10.987 131.645 1.00 35.61 414 THR B CA 1
ATOM 9869 C C . THR B 1 288 ? 25.313 11.975 131.586 1.00 41.27 414 THR B C 1
ATOM 9870 O O . THR B 1 288 ? 25.892 12.363 132.607 1.00 34.60 414 THR B O 1
ATOM 9881 N N . HIS B 1 289 ? 25.675 12.380 130.371 1.00 42.48 415 HIS B N 1
ATOM 9882 C CA . HIS B 1 289 ? 26.791 13.311 130.232 1.00 39.25 415 HIS B CA 1
ATOM 9883 C C . HIS B 1 289 ? 26.430 14.727 130.684 1.00 36.45 415 HIS B C 1
ATOM 9884 O O . HIS B 1 289 ? 27.308 15.605 130.707 1.00 41.08 415 HIS B O 1
ATOM 9898 N N . TRP B 1 290 ? 25.171 14.968 131.069 1.00 35.51 416 TRP B N 1
ATOM 9899 C CA . TRP B 1 290 ? 24.824 16.231 131.714 1.00 39.66 416 TRP B CA 1
ATOM 9900 C C . TRP B 1 290 ? 25.109 16.202 133.213 1.00 41.86 416 TRP B C 1
ATOM 9901 O O . TRP B 1 290 ? 25.159 17.266 133.842 1.00 36.95 416 TRP B O 1
ATOM 9922 N N . TYR B 1 291 ? 25.277 15.010 133.792 1.00 33.30 417 TYR B N 1
ATOM 9923 C CA . TYR B 1 291 ? 25.504 14.857 135.222 1.00 38.78 417 TYR B CA 1
ATOM 9924 C C . TYR B 1 291 ? 24.434 15.608 135.997 1.00 35.63 417 TYR B C 1
ATOM 9925 O O . TYR B 1 291 ? 23.257 15.562 135.629 1.00 35.84 417 TYR B O 1
ATOM 9943 N N . GLN B 1 292 ? 24.826 16.275 137.078 1.00 37.16 418 GLN B N 1
ATOM 9944 C CA . GLN B 1 292 ? 23.964 17.183 137.822 1.00 32.71 418 GLN B CA 1
ATOM 9945 C C . GLN B 1 292 ? 24.796 18.409 138.165 1.00 35.40 418 GLN B C 1
ATOM 9946 O O . GLN B 1 292 ? 26.022 18.414 138.008 1.00 33.73 418 GLN B O 1
ATOM 9960 N N . VAL B 1 293 ? 24.123 19.470 138.606 1.00 34.78 419 VAL B N 1
ATOM 9961 C CA . VAL B 1 293 ? 24.777 20.743 138.897 1.00 39.74 419 VAL B CA 1
ATOM 9962 C C . VAL B 1 293 ? 24.406 21.197 140.299 1.00 37.43 419 VAL B C 1
ATOM 9963 O O . VAL B 1 293 ? 23.232 21.165 140.682 1.00 38.69 419 VAL B O 1
ATOM 9976 N N . ARG B 1 294 ? 25.401 21.664 141.051 1.00 38.28 420 ARG B N 1
ATOM 9977 C CA . ARG B 1 294 ? 25.194 22.147 142.411 1.00 34.90 420 ARG B CA 1
ATOM 9978 C C . ARG B 1 294 ? 25.803 23.534 142.552 1.00 37.63 420 ARG B C 1
ATOM 9979 O O . ARG B 1 294 ? 26.952 23.754 142.160 1.00 36.14 420 ARG B O 1
ATOM 10000 N N . CYS B 1 295 ? 25.015 24.471 143.067 1.00 37.26 421 CYS B N 1
ATOM 10001 C CA . CYS B 1 295 ? 25.462 25.821 143.388 1.00 37.75 421 CYS B CA 1
ATOM 10002 C C . CYS B 1 295 ? 25.678 25.920 144.882 1.00 45.53 421 CYS B C 1
ATOM 10003 O O . CYS B 1 295 ? 24.720 25.836 145.649 1.00 41.85 421 CYS B O 1
ATOM 10011 N N . LEU B 1 296 ? 26.935 26.090 145.284 1.00 39.22 422 LEU B N 1
ATOM 10012 C CA . LEU B 1 296 ? 27.294 26.140 146.689 1.00 40.38 422 LEU B CA 1
ATOM 10013 C C . LEU B 1 296 ? 27.026 27.516 147.275 1.00 43.74 422 LEU B C 1
ATOM 10014 O O . LEU B 1 296 ? 27.229 28.540 146.617 1.00 42.89 422 LEU B O 1
ATOM 10030 N N . PHE B 1 297 ? 26.563 27.532 148.522 1.00 39.33 423 PHE B N 1
ATOM 10031 C CA . PHE B 1 297 ? 26.506 28.767 149.292 1.00 41.52 423 PHE B CA 1
ATOM 10032 C C . PHE B 1 297 ? 27.887 29.076 149.856 1.00 43.86 423 PHE B C 1
ATOM 10033 O O . PHE B 1 297 ? 28.590 28.183 150.332 1.00 46.05 423 PHE B O 1
ATOM 10050 N N . GLN B 1 298 ? 28.274 30.353 149.810 1.00 37.98 424 GLN B N 1
ATOM 10051 C CA . GLN B 1 298 ? 29.534 30.760 150.430 1.00 43.52 424 GLN B CA 1
ATOM 10052 C C . GLN B 1 298 ? 29.532 30.459 151.924 1.00 45.82 424 GLN B C 1
ATOM 10053 O O . GLN B 1 298 ? 30.554 30.056 152.495 1.00 47.99 424 GLN B O 1
ATOM 10067 N N . SER B 1 299 ? 28.397 30.674 152.581 1.00 43.76 425 SER B N 1
ATOM 10068 C CA . SER B 1 299 ? 28.237 30.338 153.993 1.00 55.21 425 SER B CA 1
ATOM 10069 C C . SER B 1 299 ? 26.976 29.499 154.129 1.00 44.83 425 SER B C 1
ATOM 10070 O O . SER B 1 299 ? 25.867 30.006 153.850 1.00 46.34 425 SER B O 1
ATOM 10078 N N . PRO B 1 300 ? 27.078 28.237 154.545 1.00 48.17 426 PRO B N 1
ATOM 10079 C CA . PRO B 1 300 ? 25.884 27.386 154.587 1.00 48.75 426 PRO B CA 1
ATOM 10080 C C . PRO B 1 300 ? 24.861 27.894 155.595 1.00 48.65 426 PRO B C 1
ATOM 10081 O O . PRO B 1 300 ? 25.164 28.664 156.515 1.00 46.06 426 PRO B O 1
ATOM 10092 N N . LEU B 1 301 ? 23.622 27.454 155.397 1.00 42.02 427 LEU B N 1
ATOM 10093 C CA . LEU B 1 301 ? 22.517 27.800 156.280 1.00 40.94 427 LEU B CA 1
ATOM 10094 C C . LEU B 1 301 ? 22.187 26.608 157.163 1.00 46.04 427 LEU B C 1
ATOM 10095 O O . LEU B 1 301 ? 22.088 25.482 156.670 1.00 44.27 427 LEU B O 1
ATOM 10111 N N . PHE B 1 302 ? 21.997 26.853 158.456 1.00 41.12 428 PHE B N 1
ATOM 10112 C CA . PHE B 1 302 ? 21.575 25.800 159.366 1.00 49.83 428 PHE B CA 1
ATOM 10113 C C . PHE B 1 302 ? 20.056 25.720 159.385 1.00 50.27 428 PHE B C 1
ATOM 10114 O O . PHE B 1 302 ? 19.377 26.722 159.636 1.00 57.87 428 PHE B O 1
ATOM 10131 N N . ALA B 1 303 ? 19.527 24.522 159.158 1.00 49.91 429 ALA B N 1
ATOM 10132 C CA . ALA B 1 303 ? 18.091 24.307 159.116 1.00 44.40 429 ALA B CA 1
ATOM 10133 C C . ALA B 1 303 ? 17.724 23.101 159.963 1.00 54.03 429 ALA B C 1
ATOM 10134 O O . ALA B 1 303 ? 18.494 22.142 160.071 1.00 51.44 429 ALA B O 1
ATOM 10141 N N . LYS B 1 304 ? 16.542 23.170 160.571 1.00 52.88 430 LYS B N 1
ATOM 10142 C CA . LYS B 1 304 ? 15.977 22.069 161.334 1.00 46.63 430 LYS B CA 1
ATOM 10143 C C . LYS B 1 304 ? 14.884 21.398 160.515 1.00 57.95 430 LYS B C 1
ATOM 10144 O O . LYS B 1 304 ? 14.198 22.046 159.720 1.00 49.79 430 LYS B O 1
ATOM 10163 N N . ALA B 1 305 ? 14.747 20.084 160.693 1.00 48.01 431 ALA B N 1
ATOM 10164 C CA . ALA B 1 305 ? 13.649 19.358 160.068 1.00 59.54 431 ALA B CA 1
ATOM 10165 C C . ALA B 1 305 ? 12.335 20.023 160.443 1.00 58.64 431 ALA B C 1
ATOM 10166 O O . ALA B 1 305 ? 12.090 20.314 161.617 1.00 54.52 431 ALA B O 1
ATOM 10173 N N . GLY B 1 306 ? 11.498 20.284 159.443 1.00 54.30 432 GLY B N 1
ATOM 10174 C CA . GLY B 1 306 ? 10.269 21.013 159.636 1.00 56.43 432 GLY B CA 1
ATOM 10175 C C . GLY B 1 306 ? 10.366 22.488 159.310 1.00 62.38 432 GLY B C 1
ATOM 10176 O O . GLY B 1 306 ? 9.325 23.139 159.139 1.00 59.91 432 GLY B O 1
ATOM 10180 N N . ASP B 1 307 ? 11.582 23.027 159.222 1.00 52.45 433 ASP B N 1
ATOM 10181 C CA . ASP B 1 307 ? 11.747 24.412 158.817 1.00 55.72 433 ASP B CA 1
ATOM 10182 C C . ASP B 1 307 ? 11.389 24.567 157.337 1.00 50.88 433 ASP B C 1
ATOM 10183 O O . ASP B 1 307 ? 11.290 23.593 156.577 1.00 49.52 433 ASP B O 1
ATOM 10192 N N . THR B 1 308 ? 11.244 25.819 156.914 1.00 50.55 434 THR B N 1
ATOM 10193 C CA . THR B 1 308 ? 11.029 26.154 155.512 1.00 50.07 434 THR B CA 1
ATOM 10194 C C . THR B 1 308 ? 12.198 26.984 155.002 1.00 46.80 434 THR B C 1
ATOM 10195 O O . THR B 1 308 ? 12.584 27.970 155.635 1.00 46.12 434 THR B O 1
ATOM 10206 N N . LEU B 1 309 ? 12.769 26.566 153.877 1.00 42.68 435 LEU B N 1
ATOM 10207 C CA . LEU B 1 309 ? 13.828 27.296 153.191 1.00 40.12 435 LEU B CA 1
ATOM 10208 C C . LEU B 1 309 ? 13.220 27.916 151.937 1.00 41.63 435 LEU B C 1
ATOM 10209 O O . LEU B 1 309 ? 12.846 27.203 151.001 1.00 44.63 435 LEU B O 1
ATOM 10225 N N . SER B 1 310 ? 13.099 29.238 151.927 1.00 39.25 436 SER B N 1
ATOM 10226 C CA . SER B 1 310 ? 12.446 29.954 150.846 1.00 43.33 436 SER B CA 1
ATOM 10227 C C . SER B 1 310 ? 13.405 30.951 150.202 1.00 45.48 436 SER B C 1
ATOM 10228 O O . SER B 1 310 ? 14.370 31.428 150.806 1.00 43.97 436 SER B O 1
ATOM 10236 N N . GLY B 1 311 ? 13.123 31.282 148.951 1.00 45.52 437 GLY B N 1
ATOM 10237 C CA . GLY B 1 311 ? 13.950 32.241 148.250 1.00 40.36 437 GLY B CA 1
ATOM 10238 C C . GLY B 1 311 ? 13.647 32.223 146.769 1.00 44.66 437 GLY B C 1
ATOM 10239 O O . GLY B 1 311 ? 12.548 31.847 146.348 1.00 40.21 437 GLY B O 1
ATOM 10243 N N . THR B 1 312 ? 14.638 32.644 145.994 1.00 39.72 438 THR B N 1
ATOM 10244 C CA . THR B 1 312 ? 14.467 32.800 144.558 1.00 42.49 438 THR B CA 1
ATOM 10245 C C . THR B 1 312 ? 15.774 32.462 143.863 1.00 39.98 438 THR B C 1
ATOM 10246 O O . THR B 1 312 ? 16.847 32.867 144.322 1.00 44.68 438 THR B O 1
ATOM 10257 N N . CYS B 1 313 ? 15.677 31.697 142.782 1.00 41.00 439 CYS B N 1
ATOM 10258 C CA . CYS B 1 313 ? 16.770 31.494 141.843 1.00 37.85 439 CYS B CA 1
ATOM 10259 C C . CYS B 1 313 ? 16.459 32.317 140.591 1.00 41.74 439 CYS B C 1
ATOM 10260 O O . CYS B 1 313 ? 15.429 32.108 139.940 1.00 40.74 439 CYS B O 1
ATOM 10268 N N . LEU B 1 314 ? 17.342 33.253 140.258 1.00 40.05 440 LEU B N 1
ATOM 10269 C CA . LEU B 1 314 ? 17.138 34.168 139.140 1.00 36.87 440 LEU B CA 1
ATOM 10270 C C . LEU B 1 314 ? 18.262 33.992 138.128 1.00 38.35 440 LEU B C 1
ATOM 10271 O O . LEU B 1 314 ? 19.442 34.093 138.483 1.00 44.37 440 LEU B O 1
ATOM 10287 N N . LEU B 1 315 ? 17.899 33.737 136.872 1.00 44.20 441 LEU B N 1
ATOM 10288 C CA . LEU B 1 315 ? 18.861 33.531 135.794 1.00 40.46 441 LEU B CA 1
ATOM 10289 C C . LEU B 1 315 ? 18.702 34.651 134.776 1.00 39.08 441 LEU B C 1
ATOM 10290 O O . LEU B 1 315 ? 17.639 34.791 134.158 1.00 39.73 441 LEU B O 1
ATOM 10306 N N . ILE B 1 316 ? 19.756 35.441 134.606 1.00 39.98 442 ILE B N 1
ATOM 10307 C CA . ILE B 1 316 ? 19.788 36.540 133.651 1.00 42.82 442 ILE B CA 1
ATOM 10308 C C . ILE B 1 316 ? 20.677 36.126 132.484 1.00 49.02 442 ILE B C 1
ATOM 10309 O O . ILE B 1 316 ? 21.869 35.850 132.674 1.00 44.66 442 ILE B O 1
ATOM 10325 N N . ALA B 1 317 ? 20.100 36.080 131.279 1.00 43.36 443 ALA B N 1
ATOM 10326 C CA . ALA B 1 317 ? 20.858 35.667 130.105 1.00 47.90 443 ALA B CA 1
ATOM 10327 C C . ALA B 1 317 ? 21.928 36.707 129.809 1.00 48.76 443 ALA B C 1
ATOM 10328 O O . ALA B 1 317 ? 21.658 37.914 129.850 1.00 47.26 443 ALA B O 1
ATOM 10335 N N . ASN B 1 318 ? 23.147 36.244 129.541 1.00 46.01 444 ASN B N 1
ATOM 10336 C CA . ASN B 1 318 ? 24.271 37.117 129.235 1.00 54.05 444 ASN B CA 1
ATOM 10337 C C . ASN B 1 318 ? 24.728 36.878 127.800 1.00 58.89 444 ASN B C 1
ATOM 10338 O O . ASN B 1 318 ? 24.274 35.952 127.116 1.00 47.55 444 ASN B O 1
ATOM 10349 N N . LYS B 1 319 ? 25.661 37.722 127.364 1.00 51.02 445 LYS B N 1
ATOM 10350 C CA . LYS B 1 319 ? 26.176 37.686 126.001 1.00 63.97 445 LYS B CA 1
ATOM 10351 C C . LYS B 1 319 ? 27.192 36.573 125.762 1.00 49.63 445 LYS B C 1
ATOM 10352 O O . LYS B 1 319 ? 27.695 36.447 124.645 1.00 55.28 445 LYS B O 1
ATOM 10371 N N . ARG B 1 320 ? 27.509 35.770 126.773 1.00 59.07 446 ARG B N 1
ATOM 10372 C CA . ARG B 1 320 ? 28.411 34.634 126.636 1.00 55.31 446 ARG B CA 1
ATOM 10373 C C . ARG B 1 320 ? 27.648 33.319 126.480 1.00 60.21 446 ARG B C 1
ATOM 10374 O O . ARG B 1 320 ? 28.157 32.253 126.842 1.00 53.15 446 ARG B O 1
ATOM 10395 N N . GLN B 1 321 ? 26.426 33.381 125.954 1.00 54.27 447 GLN B N 1
ATOM 10396 C CA . GLN B 1 321 ? 25.601 32.198 125.728 1.00 47.56 447 GLN B CA 1
ATOM 10397 C C . GLN B 1 321 ? 25.391 31.416 127.016 1.00 50.20 447 GLN B C 1
ATOM 10398 O O . GLN B 1 321 ? 25.347 30.184 127.015 1.00 45.20 447 GLN B O 1
ATOM 10412 N N . SER B 1 322 ? 25.246 32.134 128.120 1.00 54.60 448 SER B N 1
ATOM 10413 C CA . SER B 1 322 ? 24.984 31.494 129.397 1.00 45.17 448 SER B CA 1
ATOM 10414 C C . SER B 1 322 ? 24.157 32.460 130.234 1.00 49.82 448 SER B C 1
ATOM 10415 O O . SER B 1 322 ? 23.497 33.356 129.695 1.00 46.42 448 SER B O 1
ATOM 10423 N N . TYR B 1 323 ? 24.198 32.277 131.554 1.00 44.62 449 TYR B N 1
ATOM 10424 C CA . TYR B 1 323 ? 23.362 33.025 132.476 1.00 47.75 449 TYR B CA 1
ATOM 10425 C C . TYR B 1 323 ? 24.178 33.471 133.677 1.00 46.25 449 TYR B C 1
ATOM 10426 O O . TYR B 1 323 ? 25.025 32.720 134.172 1.00 46.45 449 TYR B O 1
ATOM 10444 N N . ASP B 1 324 ? 23.916 34.698 134.133 1.00 51.04 450 ASP B N 1
ATOM 10445 C CA . ASP B 1 324 ? 24.291 35.128 135.475 1.00 46.03 450 ASP B CA 1
ATOM 10446 C C . ASP B 1 324 ? 23.241 34.596 136.444 1.00 51.69 450 ASP B C 1
ATOM 10447 O O . ASP B 1 324 ? 22.052 34.897 136.297 1.00 45.80 450 ASP B O 1
ATOM 10456 N N . ILE B 1 325 ? 23.666 33.789 137.413 1.00 43.23 451 ILE B N 1
ATOM 10457 C CA . ILE B 1 325 ? 22.758 33.115 138.336 1.00 45.18 451 ILE B CA 1
ATOM 10458 C C . ILE B 1 325 ? 22.778 33.867 139.658 1.00 43.26 451 ILE B C 1
ATOM 10459 O O . ILE B 1 325 ? 23.851 34.196 140.176 1.00 44.47 451 ILE B O 1
ATOM 10475 N N . SER B 1 326 ? 21.595 34.145 140.200 1.00 37.33 452 SER B N 1
ATOM 10476 C CA . SER B 1 326 ? 21.437 34.727 141.525 1.00 40.11 452 SER B CA 1
ATOM 10477 C C . SER B 1 326 ? 20.571 33.793 142.357 1.00 42.49 452 SER B C 1
ATOM 10478 O O . SER B 1 326 ? 19.435 33.493 141.972 1.00 43.11 452 SER B O 1
ATOM 10486 N N . ILE B 1 327 ? 21.100 33.349 143.494 1.00 40.08 453 ILE B N 1
ATOM 10487 C CA . ILE B 1 327 ? 20.381 32.479 144.414 1.00 38.17 453 ILE B CA 1
ATOM 10488 C C . ILE B 1 327 ? 20.362 33.160 145.774 1.00 40.65 453 ILE B C 1
ATOM 10489 O O . ILE B 1 327 ? 21.412 33.342 146.401 1.00 42.85 453 ILE B O 1
ATOM 10505 N N . VAL B 1 328 ? 19.177 33.560 146.219 1.00 38.25 454 VAL B N 1
ATOM 10506 C CA . VAL B 1 328 ? 18.973 34.117 147.551 1.00 35.76 454 VAL B CA 1
ATOM 10507 C C . VAL B 1 328 ? 18.065 33.155 148.295 1.00 43.50 454 VAL B C 1
ATOM 10508 O O . VAL B 1 328 ? 16.977 32.831 147.803 1.00 40.63 454 VAL B O 1
ATOM 10521 N N . ALA B 1 329 ? 18.506 32.692 149.468 1.00 42.55 455 ALA B N 1
ATOM 10522 C CA . ALA B 1 329 ? 17.752 31.716 150.244 1.00 34.29 455 ALA B CA 1
ATOM 10523 C C . ALA B 1 329 ? 17.817 32.096 151.712 1.00 37.90 455 ALA B C 1
ATOM 10524 O O . ALA B 1 329 ? 18.845 32.595 152.178 1.00 39.93 455 ALA B O 1
ATOM 10531 N N . GLN B 1 330 ? 16.723 31.862 152.436 1.00 36.58 456 GLN B N 1
ATOM 10532 C CA . GLN B 1 330 ? 16.687 32.160 153.859 1.00 43.01 456 GLN B CA 1
ATOM 10533 C C . GLN B 1 330 ? 15.882 31.096 154.591 1.00 45.71 456 GLN B C 1
ATOM 10534 O O . GLN B 1 330 ? 14.882 30.598 154.070 1.00 42.86 456 GLN B O 1
ATOM 10548 N N . VAL B 1 331 ? 16.341 30.732 155.786 1.00 40.40 457 VAL B N 1
ATOM 10549 C CA . VAL B 1 331 ? 15.578 29.874 156.686 1.00 40.40 457 VAL B CA 1
ATOM 10550 C C . VAL B 1 331 ? 14.557 30.766 157.385 1.00 44.43 457 VAL B C 1
ATOM 10551 O O . VAL B 1 331 ? 14.912 31.616 158.205 1.00 44.22 457 VAL B O 1
ATOM 10564 N N . ASP B 1 332 ? 13.279 30.562 157.073 1.00 40.73 458 ASP B N 1
ATOM 10565 C CA . ASP B 1 332 ? 12.254 31.476 157.562 1.00 46.51 458 ASP B CA 1
ATOM 10566 C C . ASP B 1 332 ? 12.186 31.518 159.085 1.00 44.45 458 ASP B C 1
ATOM 10567 O O . ASP B 1 332 ? 11.862 32.564 159.658 1.00 51.23 458 ASP B O 1
ATOM 10576 N N . GLN B 1 333 ? 12.486 30.407 159.760 1.00 44.46 459 GLN B N 1
ATOM 10577 C CA . GLN B 1 333 ? 12.294 30.346 161.203 1.00 45.00 459 GLN B CA 1
ATOM 10578 C C . GLN B 1 333 ? 13.335 31.142 161.974 1.00 59.09 459 GLN B C 1
ATOM 10579 O O . GLN B 1 333 ? 13.066 31.528 163.112 1.00 50.82 459 GLN B O 1
ATOM 10593 N N . THR B 1 334 ? 14.511 31.390 161.403 1.00 47.70 460 THR B N 1
ATOM 10594 C CA . THR B 1 334 ? 15.565 32.126 162.091 1.00 40.35 460 THR B CA 1
ATOM 10595 C C . THR B 1 334 ? 15.975 33.406 161.373 1.00 44.91 460 THR B C 1
ATOM 10596 O O . THR B 1 334 ? 16.770 34.174 161.924 1.00 45.92 460 THR B O 1
ATOM 10607 N N . GLY B 1 335 ? 15.488 33.645 160.158 1.00 48.48 461 GLY B N 1
ATOM 10608 C CA . GLY B 1 335 ? 15.946 34.785 159.395 1.00 53.22 461 GLY B CA 1
ATOM 10609 C C . GLY B 1 335 ? 17.348 34.667 158.855 1.00 46.60 461 GLY B C 1
ATOM 10610 O O . GLY B 1 335 ? 17.898 35.667 158.392 1.00 51.19 461 GLY B O 1
ATOM 10614 N N . SER B 1 336 ? 17.942 33.478 158.901 1.00 40.89 462 SER B N 1
ATOM 10615 C CA . SER B 1 336 ? 19.288 33.285 158.385 1.00 39.39 462 SER B CA 1
ATOM 10616 C C . SER B 1 336 ? 19.258 33.303 156.859 1.00 45.11 462 SER B C 1
ATOM 10617 O O . SER B 1 336 ? 18.528 32.532 156.231 1.00 40.04 462 SER B O 1
ATOM 10625 N N . LYS B 1 337 ? 20.067 34.168 156.263 1.00 44.76 463 LYS B N 1
ATOM 10626 C CA . LYS B 1 337 ? 19.987 34.480 154.845 1.00 43.19 463 LYS B CA 1
ATOM 10627 C C . LYS B 1 337 ? 21.317 34.228 154.154 1.00 44.94 463 LYS B C 1
ATOM 10628 O O . LYS B 1 337 ? 22.387 34.416 154.734 1.00 41.07 463 LYS B O 1
ATOM 10647 N N . SER B 1 338 ? 21.234 33.833 152.890 1.00 46.70 464 SER B N 1
ATOM 10648 C CA . SER B 1 338 ? 22.406 33.587 152.059 1.00 43.39 464 SER B CA 1
ATOM 10649 C C . SER B 1 338 ? 22.124 34.084 150.651 1.00 43.70 464 SER B C 1
ATOM 10650 O O . SER B 1 338 ? 21.145 33.663 150.031 1.00 37.71 464 SER B O 1
ATOM 10658 N N . SER B 1 339 ? 22.961 34.996 150.161 1.00 43.04 465 SER B N 1
ATOM 10659 C CA . SER B 1 339 ? 22.854 35.554 148.820 1.00 39.26 465 SER B CA 1
ATOM 10660 C C . SER B 1 339 ? 24.097 35.153 148.049 1.00 46.59 465 SER B C 1
ATOM 10661 O O . SER B 1 339 ? 25.214 35.316 148.550 1.00 46.06 465 SER B O 1
ATOM 10669 N N . ASN B 1 340 ? 23.900 34.632 146.838 1.00 41.62 466 ASN B N 1
ATOM 10670 C CA . ASN B 1 340 ? 24.997 34.099 146.046 1.00 43.71 466 ASN B CA 1
ATOM 10671 C C . ASN B 1 340 ? 24.815 34.437 144.576 1.00 45.37 466 ASN B C 1
ATOM 10672 O O . ASN B 1 340 ? 23.695 34.448 144.067 1.00 38.46 466 ASN B O 1
ATOM 10683 N N . LEU B 1 341 ? 25.933 34.690 143.902 1.00 43.80 467 LEU B N 1
ATOM 10684 C CA . LEU B 1 341 ? 25.983 34.894 142.463 1.00 38.25 467 LEU B CA 1
ATOM 10685 C C . LEU B 1 341 ? 26.894 33.832 141.863 1.00 45.23 467 LEU B C 1
ATOM 10686 O O . LEU B 1 341 ? 27.958 33.540 142.415 1.00 46.89 467 LEU B O 1
ATOM 10702 N N . LEU B 1 342 ? 26.463 33.226 140.759 1.00 41.13 468 LEU B N 1
ATOM 10703 C CA . LEU B 1 342 ? 27.231 32.184 140.092 1.00 40.39 468 LEU B CA 1
ATOM 10704 C C . LEU B 1 342 ? 27.250 32.433 138.590 1.00 42.70 468 LEU B C 1
ATOM 10705 O O . LEU B 1 342 ? 26.297 32.954 138.009 1.00 45.94 468 LEU B O 1
ATOM 10721 N N . ASP B 1 343 ? 28.352 32.071 137.968 1.00 44.21 469 ASP B N 1
ATOM 10722 C CA . ASP B 1 343 ? 28.545 32.229 136.526 1.00 45.85 469 ASP B CA 1
ATOM 10723 C C . ASP B 1 343 ? 28.462 30.842 135.892 1.00 45.80 469 ASP B C 1
ATOM 10724 O O . ASP B 1 343 ? 29.407 30.049 135.969 1.00 39.98 469 ASP B O 1
ATOM 10733 N N . LEU B 1 344 ? 27.315 30.558 135.272 1.00 42.37 470 LEU B N 1
ATOM 10734 C CA . LEU B 1 344 ? 27.062 29.226 134.732 1.00 46.82 470 LEU B CA 1
ATOM 10735 C C . LEU B 1 344 ? 28.053 28.846 133.638 1.00 53.11 470 LEU B C 1
ATOM 10736 O O . LEU B 1 344 ? 28.295 27.655 133.404 1.00 47.81 470 LEU B O 1
ATOM 10752 N N . LYS B 1 345 ? 28.641 29.831 132.966 1.00 52.31 471 LYS B N 1
ATOM 10753 C CA . LYS B 1 345 ? 29.517 29.528 131.842 1.00 62.32 471 LYS B CA 1
ATOM 10754 C C . LYS B 1 345 ? 30.842 28.912 132.273 1.00 69.46 471 LYS B C 1
ATOM 10755 O O . LYS B 1 345 ? 31.475 28.223 131.464 1.00 73.55 471 LYS B O 1
ATOM 10774 N N . ASN B 1 346 ? 31.275 29.133 133.519 1.00 56.18 472 ASN B N 1
ATOM 10775 C CA . ASN B 1 346 ? 32.579 28.679 134.004 1.00 59.40 472 ASN B CA 1
ATOM 10776 C C . ASN B 1 346 ? 32.371 27.745 135.193 1.00 56.40 472 ASN B C 1
ATOM 10777 O O . ASN B 1 346 ? 32.528 28.150 136.355 1.00 58.55 472 ASN B O 1
ATOM 10788 N N . PRO B 1 347 ? 32.025 26.489 134.943 1.00 53.10 473 PRO B N 1
ATOM 10789 C CA . PRO B 1 347 ? 31.765 25.553 136.040 1.00 45.62 473 PRO B CA 1
ATOM 10790 C C . PRO B 1 347 ? 33.001 24.747 136.422 1.00 48.43 473 PRO B C 1
ATOM 10791 O O . PRO B 1 347 ? 33.993 24.695 135.695 1.00 47.31 473 PRO B O 1
ATOM 10802 N N . PHE B 1 348 ? 32.917 24.124 137.599 1.00 42.27 474 PHE B N 1
ATOM 10803 C CA . PHE B 1 348 ? 33.958 23.240 138.113 1.00 43.06 474 PHE B CA 1
ATOM 10804 C C . PHE B 1 348 ? 33.544 21.802 137.810 1.00 47.92 474 PHE B C 1
ATOM 10805 O O . PHE B 1 348 ? 32.621 21.269 138.433 1.00 45.59 474 PHE B O 1
ATOM 10822 N N . PHE B 1 349 ? 34.215 21.183 136.836 1.00 46.11 475 PHE B N 1
ATOM 10823 C CA . PHE B 1 349 ? 33.932 19.804 136.452 1.00 48.47 475 PHE B CA 1
ATOM 10824 C C . PHE B 1 349 ? 34.678 18.896 137.413 1.00 48.85 475 PHE B C 1
ATOM 10825 O O . PHE B 1 349 ? 35.869 18.641 137.247 1.00 49.35 475 PHE B O 1
ATOM 10842 N N . ARG B 1 350 ? 33.968 18.402 138.419 1.00 49.85 476 ARG B N 1
ATOM 10843 C CA . ARG B 1 350 ? 34.559 17.664 139.528 1.00 50.84 476 ARG B CA 1
ATOM 10844 C C . ARG B 1 350 ? 34.567 16.157 139.316 1.00 52.36 476 ARG B C 1
ATOM 10845 O O . ARG B 1 350 ? 35.369 15.461 139.944 1.00 53.11 476 ARG B O 1
ATOM 10866 N N . TYR B 1 351 ? 33.703 15.644 138.448 1.00 54.64 477 TYR B N 1
ATOM 10867 C CA . TYR B 1 351 ? 33.613 14.209 138.218 1.00 65.29 477 TYR B CA 1
ATOM 10868 C C . TYR B 1 351 ? 34.968 13.621 137.847 1.00 73.20 477 TYR B C 1
ATOM 10869 O O . TYR B 1 351 ? 35.770 14.249 137.151 1.00 75.37 477 TYR B O 1
ATOM 10887 N N . THR B 1 352 ? 35.213 12.403 138.318 1.00 77.15 478 THR B N 1
ATOM 10888 C CA . THR B 1 352 ? 36.427 11.675 137.960 1.00 88.52 478 THR B CA 1
ATOM 10889 C C . THR B 1 352 ? 36.104 10.208 137.654 1.00 94.12 478 THR B C 1
ATOM 10890 O O . THR B 1 352 ? 35.371 9.552 138.401 1.00 90.24 478 THR B O 1
ATOM 10901 N N . SER C 1 10 ? 29.883 48.890 195.334 1.00 80.43 136 SER C N 1
ATOM 10902 C CA . SER C 1 10 ? 28.502 48.791 194.872 1.00 83.25 136 SER C CA 1
ATOM 10903 C C . SER C 1 10 ? 27.833 47.516 195.396 1.00 96.77 136 SER C C 1
ATOM 10904 O O . SER C 1 10 ? 28.436 46.756 196.162 1.00 94.82 136 SER C O 1
ATOM 10911 N N . VAL C 1 11 ? 26.582 47.293 194.981 1.00 91.84 137 VAL C N 1
ATOM 10912 C CA . VAL C 1 11 ? 25.868 46.084 195.386 1.00 87.74 137 VAL C CA 1
ATOM 10913 C C . VAL C 1 11 ? 26.628 44.843 194.943 1.00 83.28 137 VAL C C 1
ATOM 10914 O O . VAL C 1 11 ? 26.778 43.880 195.707 1.00 69.26 137 VAL C O 1
ATOM 10927 N N . PHE C 1 12 ? 27.126 44.848 193.704 1.00 76.25 138 PHE C N 1
ATOM 10928 C CA . PHE C 1 12 ? 27.806 43.671 193.173 1.00 74.57 138 PHE C CA 1
ATOM 10929 C C . PHE C 1 12 ? 29.062 43.353 193.972 1.00 77.04 138 PHE C C 1
ATOM 10930 O O . PHE C 1 12 ? 29.269 42.209 194.393 1.00 72.01 138 PHE C O 1
ATOM 10947 N N . SER C 1 13 ? 29.925 44.351 194.175 1.00 65.89 139 SER C N 1
ATOM 10948 C CA . SER C 1 13 ? 31.193 44.099 194.853 1.00 72.28 139 SER C CA 1
ATOM 10949 C C . SER C 1 13 ? 30.979 43.729 196.315 1.00 76.10 139 SER C C 1
ATOM 10950 O O . SER C 1 13 ? 31.709 42.894 196.862 1.00 85.66 139 SER C O 1
ATOM 10958 N N . GLU C 1 14 ? 29.988 44.342 196.967 1.00 74.98 140 GLU C N 1
ATOM 10959 C CA . GLU C 1 14 ? 29.707 44.002 198.359 1.00 79.84 140 GLU C CA 1
ATOM 10960 C C . GLU C 1 14 ? 29.277 42.546 198.503 1.00 76.46 140 GLU C C 1
ATOM 10961 O O . GLU C 1 14 ? 29.584 41.904 199.517 1.00 80.55 140 GLU C O 1
ATOM 10973 N N . ARG C 1 15 ? 28.577 42.006 197.506 1.00 74.34 141 ARG C N 1
ATOM 10974 C CA . ARG C 1 15 ? 28.080 40.641 197.585 1.00 74.34 141 ARG C CA 1
ATOM 10975 C C . ARG C 1 15 ? 29.017 39.622 196.950 1.00 82.45 141 ARG C C 1
ATOM 10976 O O . ARG C 1 15 ? 28.762 38.417 197.064 1.00 74.40 141 ARG C O 1
ATOM 10997 N N . THR C 1 16 ? 30.082 40.064 196.287 1.00 80.15 142 THR C N 1
ATOM 10998 C CA . THR C 1 16 ? 30.955 39.160 195.551 1.00 70.98 142 THR C CA 1
ATOM 10999 C C . THR C 1 16 ? 32.400 39.329 195.986 1.00 79.47 142 THR C C 1
ATOM 11000 O O . THR C 1 16 ? 32.890 40.457 196.094 1.00 68.10 142 THR C O 1
ATOM 11011 N N . GLU C 1 17 ? 33.078 38.204 196.222 1.00 78.24 143 GLU C N 1
ATOM 11012 C CA . GLU C 1 17 ? 34.529 38.211 196.340 1.00 71.81 143 GLU C CA 1
ATOM 11013 C C . GLU C 1 17 ? 35.139 38.711 195.033 1.00 65.87 143 GLU C C 1
ATOM 11014 O O . GLU C 1 17 ? 34.759 38.263 193.946 1.00 61.01 143 GLU C O 1
ATOM 11026 N N . GLU C 1 18 ? 36.081 39.652 195.138 1.00 71.41 144 GLU C N 1
ATOM 11027 C CA . GLU C 1 18 ? 36.719 40.184 193.939 1.00 68.93 144 GLU C CA 1
ATOM 11028 C C . GLU C 1 18 ? 37.408 39.077 193.153 1.00 66.47 144 GLU C C 1
ATOM 11029 O O . GLU C 1 18 ? 37.404 39.088 191.916 1.00 63.43 144 GLU C O 1
ATOM 11041 N N . SER C 1 19 ? 38.007 38.108 193.852 1.00 64.82 145 SER C N 1
ATOM 11042 C CA . SER C 1 19 ? 38.697 37.021 193.161 1.00 70.90 145 SER C CA 1
ATOM 11043 C C . SER C 1 19 ? 37.719 36.130 192.405 1.00 74.62 145 SER C C 1
ATOM 11044 O O . SER C 1 19 ? 38.019 35.671 191.294 1.00 65.46 145 SER C O 1
ATOM 11052 N N . SER C 1 20 ? 36.546 35.872 192.988 1.00 60.23 146 SER C N 1
ATOM 11053 C CA . SER C 1 20 ? 35.518 35.153 192.245 1.00 62.26 146 SER C CA 1
ATOM 11054 C C . SER C 1 20 ? 35.017 35.974 191.059 1.00 53.88 146 SER C C 1
ATOM 11055 O O . SER C 1 20 ? 34.676 35.414 190.010 1.00 50.40 146 SER C O 1
ATOM 11063 N N . ALA C 1 21 ? 34.972 37.299 191.207 1.00 52.40 147 ALA C N 1
ATOM 11064 C CA . ALA C 1 21 ? 34.456 38.153 190.146 1.00 58.93 147 ALA C CA 1
ATOM 11065 C C . ALA C 1 21 ? 35.423 38.253 188.976 1.00 51.38 147 ALA C C 1
ATOM 11066 O O . ALA C 1 21 ? 34.981 38.331 187.827 1.00 60.26 147 ALA C O 1
ATOM 11073 N N . VAL C 1 22 ? 36.733 38.236 189.234 1.00 61.01 148 VAL C N 1
ATOM 11074 C CA . VAL C 1 22 ? 37.693 38.330 188.140 1.00 61.21 148 VAL C CA 1
ATOM 11075 C C . VAL C 1 22 ? 37.641 37.064 187.292 1.00 54.77 148 VAL C C 1
ATOM 11076 O O . VAL C 1 22 ? 37.604 37.123 186.055 1.00 56.63 148 VAL C O 1
ATOM 11089 N N . GLN C 1 23 ? 37.598 35.900 187.937 1.00 59.28 149 GLN C N 1
ATOM 11090 C CA . GLN C 1 23 ? 37.493 34.677 187.161 1.00 57.98 149 GLN C CA 1
ATOM 11091 C C . GLN C 1 23 ? 36.147 34.673 186.404 1.00 54.41 149 GLN C C 1
ATOM 11092 O O . GLN C 1 23 ? 36.082 34.463 185.186 1.00 53.89 149 GLN C O 1
ATOM 11106 N N . TYR C 1 24 ? 35.068 35.014 187.079 1.00 51.13 150 TYR C N 1
ATOM 11107 C CA . TYR C 1 24 ? 33.781 34.965 186.395 1.00 46.08 150 TYR C CA 1
ATOM 11108 C C . TYR C 1 24 ? 33.798 35.747 185.076 1.00 49.49 150 TYR C C 1
ATOM 11109 O O . TYR C 1 24 ? 33.433 35.229 184.012 1.00 48.32 150 TYR C O 1
ATOM 11127 N N . PHE C 1 25 ? 34.204 37.010 185.132 1.00 47.31 151 PHE C N 1
ATOM 11128 C CA . PHE C 1 25 ? 34.156 37.838 183.936 1.00 54.14 151 PHE C CA 1
ATOM 11129 C C . PHE C 1 25 ? 35.269 37.516 182.950 1.00 49.76 151 PHE C C 1
ATOM 11130 O O . PHE C 1 25 ? 35.109 37.780 181.756 1.00 49.54 151 PHE C O 1
ATOM 11147 N N . GLN C 1 26 ? 36.380 36.936 183.407 1.00 49.46 152 GLN C N 1
ATOM 11148 C CA . GLN C 1 26 ? 37.356 36.413 182.459 1.00 55.57 152 GLN C CA 1
ATOM 11149 C C . GLN C 1 26 ? 36.759 35.273 181.644 1.00 52.55 152 GLN C C 1
ATOM 11150 O O . GLN C 1 26 ? 37.020 35.158 180.443 1.00 46.58 152 GLN C O 1
ATOM 11164 N N . PHE C 1 27 ? 35.950 34.423 182.287 1.00 47.75 153 PHE C N 1
ATOM 11165 C CA . PHE C 1 27 ? 35.365 33.267 181.611 1.00 43.04 153 PHE C CA 1
ATOM 11166 C C . PHE C 1 27 ? 34.452 33.698 180.472 1.00 43.93 153 PHE C C 1
ATOM 11167 O O . PHE C 1 27 ? 34.488 33.116 179.381 1.00 43.39 153 PHE C O 1
ATOM 11184 N N . TYR C 1 28 ? 33.632 34.721 180.698 1.00 43.70 154 TYR C N 1
ATOM 11185 C CA . TYR C 1 28 ? 32.690 35.175 179.680 1.00 41.76 154 TYR C CA 1
ATOM 11186 C C . TYR C 1 28 ? 33.304 36.150 178.677 1.00 40.46 154 TYR C C 1
ATOM 11187 O O . TYR C 1 28 ? 32.603 36.620 177.775 1.00 43.94 154 TYR C O 1
ATOM 11205 N N . GLY C 1 29 ? 34.583 36.453 178.798 1.00 42.92 155 GLY C N 1
ATOM 11206 C CA . GLY C 1 29 ? 35.236 37.278 177.809 1.00 40.89 155 GLY C CA 1
ATOM 11207 C C . GLY C 1 29 ? 35.732 36.536 176.597 1.00 43.16 155 GLY C C 1
ATOM 11208 O O . GLY C 1 29 ? 36.237 37.161 175.661 1.00 42.56 155 GLY C O 1
ATOM 11212 N N . TYR C 1 30 ? 35.581 35.216 176.580 1.00 39.79 156 TYR C N 1
ATOM 11213 C CA . TYR C 1 30 ? 36.083 34.395 175.490 1.00 38.11 156 TYR C CA 1
ATOM 11214 C C . TYR C 1 30 ? 35.010 34.212 174.423 1.00 38.38 156 TYR C C 1
ATOM 11215 O O . TYR C 1 30 ? 33.853 33.905 174.740 1.00 37.21 156 TYR C O 1
ATOM 11233 N N . LEU C 1 31 ? 35.399 34.396 173.155 1.00 38.30 157 LEU C N 1
ATOM 11234 C CA . LEU C 1 31 ? 34.460 34.165 172.061 1.00 36.27 157 LEU C CA 1
ATOM 11235 C C . LEU C 1 31 ? 34.023 32.704 172.002 1.00 34.72 157 LEU C C 1
ATOM 11236 O O . LEU C 1 31 ? 32.883 32.413 171.621 1.00 38.54 157 LEU C O 1
ATOM 11252 N N . SER C 1 32 ? 34.893 31.773 172.409 1.00 36.03 158 SER C N 1
ATOM 11253 C CA . SER C 1 32 ? 34.520 30.360 172.392 1.00 40.03 158 SER C CA 1
ATOM 11254 C C . SER C 1 32 ? 33.358 30.085 173.341 1.00 39.88 158 SER C C 1
ATOM 11255 O O . SER C 1 32 ? 32.500 29.241 173.054 1.00 39.93 158 SER C O 1
ATOM 11263 N N . GLN C 1 33 ? 33.309 30.789 174.475 1.00 41.45 159 GLN C N 1
ATOM 11264 C CA . GLN C 1 33 ? 32.198 30.606 175.399 1.00 38.08 159 GLN C CA 1
ATOM 11265 C C . GLN C 1 33 ? 30.911 31.166 174.815 1.00 40.51 159 GLN C C 1
ATOM 11266 O O . GLN C 1 33 ? 29.853 30.540 174.921 1.00 43.61 159 GLN C O 1
ATOM 11280 N N . GLN C 1 34 ? 30.980 32.351 174.204 1.00 35.81 160 GLN C N 1
ATOM 11281 C CA . GLN C 1 34 ? 29.824 32.887 173.488 1.00 40.41 160 GLN C CA 1
ATOM 11282 C C . GLN C 1 34 ? 29.338 31.901 172.434 1.00 40.61 160 GLN C C 1
ATOM 11283 O O . GLN C 1 34 ? 28.136 31.638 172.312 1.00 41.70 160 GLN C O 1
ATOM 11297 N N . GLN C 1 35 ? 30.270 31.352 171.650 1.00 40.32 161 GLN C N 1
ATOM 11298 C CA . GLN C 1 35 ? 29.899 30.398 170.610 1.00 43.14 161 GLN C CA 1
ATOM 11299 C C . GLN C 1 35 ? 29.166 29.201 171.199 1.00 37.99 161 GLN C C 1
ATOM 11300 O O . GLN C 1 35 ? 28.167 28.742 170.638 1.00 39.78 161 GLN C O 1
ATOM 11314 N N . ASN C 1 36 ? 29.638 28.688 172.339 1.00 42.18 162 ASN C N 1
ATOM 11315 C CA . ASN C 1 36 ? 28.979 27.544 172.964 1.00 38.25 162 ASN C CA 1
ATOM 11316 C C . ASN C 1 36 ? 27.513 27.854 173.253 1.00 42.39 162 ASN C C 1
ATOM 11317 O O . ASN C 1 36 ? 26.620 27.044 172.965 1.00 41.11 162 ASN C O 1
ATOM 11328 N N . MET C 1 37 ? 27.243 29.026 173.826 1.00 35.96 163 MET C N 1
ATOM 11329 C CA . MET C 1 37 ? 25.863 29.389 174.133 1.00 34.90 163 MET C CA 1
ATOM 11330 C C . MET C 1 37 ? 25.070 29.696 172.870 1.00 37.61 163 MET C C 1
ATOM 11331 O O . MET C 1 37 ? 23.909 29.286 172.741 1.00 40.38 163 MET C O 1
ATOM 11345 N N . MET C 1 38 ? 25.677 30.407 171.918 1.00 37.66 164 MET C N 1
ATOM 11346 C CA . MET C 1 38 ? 24.964 30.729 170.683 1.00 35.88 164 MET C CA 1
ATOM 11347 C C . MET C 1 38 ? 24.599 29.466 169.908 1.00 38.10 164 MET C C 1
ATOM 11348 O O . MET C 1 38 ? 23.519 29.390 169.309 1.00 41.15 164 MET C O 1
ATOM 11362 N N . GLN C 1 39 ? 25.486 28.465 169.907 1.00 38.00 165 GLN C N 1
ATOM 11363 C CA . GLN C 1 39 ? 25.227 27.226 169.181 1.00 37.18 165 GLN C CA 1
ATOM 11364 C C . GLN C 1 39 ? 24.148 26.367 169.826 1.00 34.50 165 GLN C C 1
ATOM 11365 O O . GLN C 1 39 ? 23.738 25.374 169.217 1.00 37.89 165 GLN C O 1
ATOM 11379 N N . ASP C 1 40 ? 23.711 26.693 171.040 1.00 36.09 166 ASP C N 1
ATOM 11380 C CA . ASP C 1 40 ? 22.579 26.020 171.670 1.00 37.04 166 ASP C CA 1
ATOM 11381 C C . ASP C 1 40 ? 21.315 26.476 170.966 1.00 34.82 166 ASP C C 1
ATOM 11382 O O . ASP C 1 40 ? 20.769 27.538 171.272 1.00 34.95 166 ASP C O 1
ATOM 11391 N N . TYR C 1 41 ? 20.852 25.677 170.004 1.00 34.07 167 TYR C N 1
ATOM 11392 C CA . TYR C 1 41 ? 19.744 26.114 169.163 1.00 38.25 167 TYR C CA 1
ATOM 11393 C C . TYR C 1 41 ? 18.477 26.341 169.973 1.00 41.20 167 TYR C C 1
ATOM 11394 O O . TYR C 1 41 ? 17.743 27.304 169.726 1.00 39.56 167 TYR C O 1
ATOM 11412 N N . VAL C 1 42 ? 18.189 25.457 170.931 1.00 39.20 168 VAL C N 1
ATOM 11413 C CA . VAL C 1 42 ? 17.021 25.652 171.784 1.00 34.47 168 VAL C CA 1
ATOM 11414 C C . VAL C 1 42 ? 17.106 27.003 172.476 1.00 39.10 168 VAL C C 1
ATOM 11415 O O . VAL C 1 42 ? 16.141 27.775 172.503 1.00 40.49 168 VAL C O 1
ATOM 11428 N N . ARG C 1 43 ? 18.271 27.310 173.042 1.00 40.10 169 ARG C N 1
ATOM 11429 C CA . ARG C 1 43 ? 18.444 28.570 173.756 1.00 34.64 169 ARG C CA 1
ATOM 11430 C C . ARG C 1 43 ? 18.337 29.758 172.800 1.00 42.08 169 ARG C C 1
ATOM 11431 O O . ARG C 1 43 ? 17.519 30.667 172.993 1.00 36.84 169 ARG C O 1
ATOM 11452 N N . THR C 1 44 ? 19.158 29.771 171.757 1.00 38.97 170 THR C N 1
ATOM 11453 C CA . THR C 1 44 ? 19.176 30.931 170.880 1.00 38.76 170 THR C CA 1
ATOM 11454 C C . THR C 1 44 ? 17.882 31.049 170.092 1.00 36.74 170 THR C C 1
ATOM 11455 O O . THR C 1 44 ? 17.342 32.153 169.956 1.00 37.36 170 THR C O 1
ATOM 11466 N N . GLY C 1 45 ? 17.361 29.927 169.586 1.00 41.40 171 GLY C N 1
ATOM 11467 C CA . GLY C 1 45 ? 16.141 29.974 168.793 1.00 36.67 171 GLY C CA 1
ATOM 11468 C C . GLY C 1 45 ? 14.923 30.395 169.597 1.00 39.12 171 GLY C C 1
ATOM 11469 O O . GLY C 1 45 ? 14.065 31.122 169.098 1.00 36.66 171 GLY C O 1
ATOM 11473 N N . THR C 1 46 ? 14.837 29.971 170.858 1.00 36.23 172 THR C N 1
ATOM 11474 C CA . THR C 1 46 ? 13.680 30.342 171.677 1.00 38.01 172 THR C CA 1
ATOM 11475 C C . THR C 1 46 ? 13.716 31.817 172.061 1.00 36.88 172 THR C C 1
ATOM 11476 O O . THR C 1 46 ? 12.685 32.503 172.034 1.00 35.14 172 THR C O 1
ATOM 11487 N N . TYR C 1 47 ? 14.895 32.329 172.411 1.00 34.13 173 TYR C N 1
ATOM 11488 C CA . TYR C 1 47 ? 15.016 33.759 172.676 1.00 35.93 173 TYR C CA 1
ATOM 11489 C C . TYR C 1 47 ? 14.606 34.583 171.455 1.00 40.36 173 TYR C C 1
ATOM 11490 O O . TYR C 1 47 ? 13.924 35.610 171.584 1.00 37.22 173 TYR C O 1
ATOM 11508 N N . GLN C 1 48 ? 15.009 34.146 170.256 1.00 40.37 174 GLN C N 1
ATOM 11509 C CA . GLN C 1 48 ? 14.652 34.885 169.046 1.00 39.20 174 GLN C CA 1
ATOM 11510 C C . GLN C 1 48 ? 13.148 34.865 168.812 1.00 44.69 174 GLN C C 1
ATOM 11511 O O . GLN C 1 48 ? 12.543 35.899 168.503 1.00 46.34 174 GLN C O 1
ATOM 11525 N N . ARG C 1 49 ? 12.525 33.692 168.936 1.00 39.96 175 ARG C N 1
ATOM 11526 C CA . ARG C 1 49 ? 11.085 33.605 168.711 1.00 44.67 175 ARG C CA 1
ATOM 11527 C C . ARG C 1 49 ? 10.329 34.402 169.763 1.00 45.71 175 ARG C C 1
ATOM 11528 O O . ARG C 1 49 ? 9.369 35.113 169.449 1.00 47.55 175 ARG C O 1
ATOM 11549 N N . ALA C 1 50 ? 10.754 34.306 171.023 1.00 38.73 176 ALA C N 1
ATOM 11550 C CA . ALA C 1 50 ? 10.065 35.043 172.076 1.00 42.44 176 ALA C CA 1
ATOM 11551 C C . ALA C 1 50 ? 10.044 36.534 171.767 1.00 45.59 176 ALA C C 1
ATOM 11552 O O . ALA C 1 50 ? 9.042 37.218 172.009 1.00 51.43 176 ALA C O 1
ATOM 11559 N N . ILE C 1 51 ? 11.146 37.055 171.226 1.00 41.70 177 ILE C N 1
ATOM 11560 C CA . ILE C 1 51 ? 11.247 38.487 170.954 1.00 45.15 177 ILE C CA 1
ATOM 11561 C C . ILE C 1 51 ? 10.506 38.855 169.677 1.00 50.44 177 ILE C C 1
ATOM 11562 O O . ILE C 1 51 ? 9.753 39.838 169.649 1.00 47.74 177 ILE C O 1
ATOM 11578 N N . LEU C 1 52 ? 10.694 38.071 168.611 1.00 44.47 178 LEU C N 1
ATOM 11579 C CA . LEU C 1 52 ? 10.108 38.421 167.323 1.00 47.53 178 LEU C CA 1
ATOM 11580 C C . LEU C 1 52 ? 8.605 38.155 167.305 1.00 55.32 178 LEU C C 1
ATOM 11581 O O . LEU C 1 52 ? 7.844 38.916 166.693 1.00 50.73 178 LEU C O 1
ATOM 11597 N N . GLN C 1 53 ? 8.158 37.078 167.958 1.00 50.92 179 GLN C N 1
ATOM 11598 C CA . GLN C 1 53 ? 6.723 36.803 168.032 1.00 55.04 179 GLN C CA 1
ATOM 11599 C C . GLN C 1 53 ? 5.972 37.779 168.936 1.00 60.86 179 GLN C C 1
ATOM 11600 O O . GLN C 1 53 ? 4.737 37.819 168.887 1.00 58.17 179 GLN C O 1
ATOM 11614 N N . ASN C 1 54 ? 6.673 38.542 169.775 1.00 50.34 180 ASN C N 1
ATOM 11615 C CA . ASN C 1 54 ? 6.060 39.595 170.579 1.00 46.90 180 ASN C CA 1
ATOM 11616 C C . ASN C 1 54 ? 6.571 40.960 170.126 1.00 53.62 180 ASN C C 1
ATOM 11617 O O . ASN C 1 54 ? 7.070 41.745 170.937 1.00 53.18 180 ASN C O 1
ATOM 11628 N N . HIS C 1 55 ? 6.452 41.247 168.826 1.00 49.67 181 HIS C N 1
ATOM 11629 C CA . HIS C 1 55 ? 7.059 42.451 168.268 1.00 67.67 181 HIS C CA 1
ATOM 11630 C C . HIS C 1 55 ? 6.483 43.713 168.888 1.00 59.16 181 HIS C C 1
ATOM 11631 O O . HIS C 1 55 ? 7.178 44.732 168.965 1.00 65.31 181 HIS C O 1
ATOM 11645 N N . THR C 1 56 ? 5.221 43.678 169.324 1.00 67.37 182 THR C N 1
ATOM 11646 C CA . THR C 1 56 ? 4.617 44.866 169.920 1.00 67.40 182 THR C CA 1
ATOM 11647 C C . THR C 1 56 ? 5.237 45.225 171.264 1.00 70.90 182 THR C C 1
ATOM 11648 O O . THR C 1 56 ? 4.999 46.329 171.765 1.00 62.06 182 THR C O 1
ATOM 11659 N N . ASP C 1 57 ? 6.014 44.324 171.860 1.00 58.61 183 ASP C N 1
ATOM 11660 C CA . ASP C 1 57 ? 6.735 44.636 173.086 1.00 60.96 183 ASP C CA 1
ATOM 11661 C C . ASP C 1 57 ? 8.050 45.366 172.836 1.00 62.33 183 ASP C C 1
ATOM 11662 O O . ASP C 1 57 ? 8.668 45.847 173.787 1.00 58.90 183 ASP C O 1
ATOM 11671 N N . PHE C 1 58 ? 8.496 45.439 171.592 1.00 58.84 184 PHE C N 1
ATOM 11672 C CA . PHE C 1 58 ? 9.773 46.039 171.243 1.00 60.52 184 PHE C CA 1
ATOM 11673 C C . PHE C 1 58 ? 9.680 47.150 170.218 1.00 60.33 184 PHE C C 1
ATOM 11674 O O . PHE C 1 58 ? 10.435 48.098 170.334 1.00 69.15 184 PHE C O 1
ATOM 11691 N N . LYS C 1 59 ? 8.738 47.085 169.282 1.00 65.35 185 LYS C N 1
ATOM 11692 C CA . LYS C 1 59 ? 8.665 48.051 168.196 1.00 66.60 185 LYS C CA 1
ATOM 11693 C C . LYS C 1 59 ? 8.569 49.465 168.742 1.00 65.88 185 LYS C C 1
ATOM 11694 O O . LYS C 1 59 ? 7.635 49.797 169.479 1.00 67.86 185 LYS C O 1
ATOM 11713 N N . ASP C 1 60 ? 9.564 50.280 168.397 1.00 73.05 186 ASP C N 1
ATOM 11714 C CA . ASP C 1 60 ? 9.642 51.678 168.819 1.00 73.94 186 ASP C CA 1
ATOM 11715 C C . ASP C 1 60 ? 9.755 51.825 170.334 1.00 74.53 186 ASP C C 1
ATOM 11716 O O . ASP C 1 60 ? 9.297 52.823 170.904 1.00 71.33 186 ASP C O 1
ATOM 11725 N N . LYS C 1 61 ? 10.380 50.854 170.992 1.00 70.49 187 LYS C N 1
ATOM 11726 C CA . LYS C 1 61 ? 10.553 50.874 172.437 1.00 69.91 187 LYS C CA 1
ATOM 11727 C C . LYS C 1 61 ? 12.019 51.071 172.806 1.00 64.69 187 LYS C C 1
ATOM 11728 O O . LYS C 1 61 ? 12.926 50.946 171.978 1.00 62.87 187 LYS C O 1
ATOM 11747 N N . ILE C 1 62 ? 12.239 51.391 174.080 1.00 62.39 188 ILE C N 1
ATOM 11748 C CA . ILE C 1 62 ? 13.573 51.473 174.663 1.00 60.18 188 ILE C CA 1
ATOM 11749 C C . ILE C 1 62 ? 13.827 50.175 175.415 1.00 58.54 188 ILE C C 1
ATOM 11750 O O . ILE C 1 62 ? 13.009 49.754 176.242 1.00 57.75 188 ILE C O 1
ATOM 11766 N N . VAL C 1 63 ? 14.959 49.540 175.136 1.00 57.36 189 VAL C N 1
ATOM 11767 C CA . VAL C 1 63 ? 15.268 48.213 175.649 1.00 54.31 189 VAL C CA 1
ATOM 11768 C C . VAL C 1 63 ? 16.586 48.267 176.408 1.00 51.17 189 VAL C C 1
ATOM 11769 O O . VAL C 1 63 ? 17.519 48.976 176.014 1.00 54.82 189 VAL C O 1
ATOM 11782 N N . LEU C 1 64 ? 16.661 47.497 177.487 1.00 46.21 190 LEU C N 1
ATOM 11783 C CA . LEU C 1 64 ? 17.890 47.279 178.238 1.00 52.84 190 LEU C CA 1
ATOM 11784 C C . LEU C 1 64 ? 18.255 45.805 178.148 1.00 51.78 190 LEU C C 1
ATOM 11785 O O . LEU C 1 64 ? 17.425 44.943 178.455 1.00 47.34 190 LEU C O 1
ATOM 11801 N N . ASP C 1 65 ? 19.485 45.518 177.711 1.00 49.49 191 ASP C N 1
ATOM 11802 C CA . ASP C 1 65 ? 20.008 44.156 177.618 1.00 48.44 191 ASP C CA 1
ATOM 11803 C C . ASP C 1 65 ? 21.078 43.989 178.692 1.00 47.70 191 ASP C C 1
ATOM 11804 O O . ASP C 1 65 ? 22.165 44.570 178.585 1.00 51.51 191 ASP C O 1
ATOM 11813 N N . VAL C 1 66 ? 20.764 43.208 179.724 1.00 51.04 192 VAL C N 1
ATOM 11814 C CA . VAL C 1 66 ? 21.655 43.014 180.864 1.00 49.62 192 VAL C CA 1
ATOM 11815 C C . VAL C 1 66 ? 22.580 41.844 180.571 1.00 43.10 192 VAL C C 1
ATOM 11816 O O . VAL C 1 66 ? 22.129 40.700 180.464 1.00 38.46 192 VAL C O 1
ATOM 11829 N N . GLY C 1 67 ? 23.879 42.120 180.482 1.00 48.86 193 GLY C N 1
ATOM 11830 C CA . GLY C 1 67 ? 24.846 41.082 180.200 1.00 45.19 193 GLY C CA 1
ATOM 11831 C C . GLY C 1 67 ? 24.700 40.604 178.779 1.00 46.55 193 GLY C C 1
ATOM 11832 O O . GLY C 1 67 ? 24.457 39.417 178.550 1.00 39.53 193 GLY C O 1
ATOM 11836 N N . CYS C 1 68 ? 24.856 41.525 177.823 1.00 45.42 194 CYS C N 1
ATOM 11837 C CA . CYS C 1 68 ? 24.545 41.235 176.428 1.00 44.62 194 CYS C CA 1
ATOM 11838 C C . CYS C 1 68 ? 25.525 40.258 175.791 1.00 45.22 194 CYS C C 1
ATOM 11839 O O . CYS C 1 68 ? 25.229 39.713 174.718 1.00 47.78 194 CYS C O 1
ATOM 11847 N N . GLY C 1 69 ? 26.682 40.036 176.410 1.00 42.52 195 GLY C N 1
ATOM 11848 C CA . GLY C 1 69 ? 27.679 39.182 175.787 1.00 44.13 195 GLY C CA 1
ATOM 11849 C C . GLY C 1 69 ? 28.049 39.710 174.415 1.00 46.23 195 GLY C C 1
ATOM 11850 O O . GLY C 1 69 ? 28.391 40.884 174.249 1.00 41.89 195 GLY C O 1
ATOM 11854 N N . SER C 1 70 ? 27.968 38.841 173.407 1.00 40.34 196 SER C N 1
ATOM 11855 C CA . SER C 1 70 ? 28.234 39.263 172.035 1.00 41.73 196 SER C CA 1
ATOM 11856 C C . SER C 1 70 ? 27.191 40.237 171.498 1.00 44.05 196 SER C C 1
ATOM 11857 O O . SER C 1 70 ? 27.419 40.854 170.450 1.00 43.08 196 SER C O 1
ATOM 11865 N N . GLY C 1 71 ? 26.058 40.374 172.172 1.00 43.70 197 GLY C N 1
ATOM 11866 C CA . GLY C 1 71 ? 25.015 41.272 171.743 1.00 48.09 197 GLY C CA 1
ATOM 11867 C C . GLY C 1 71 ? 23.884 40.631 170.983 1.00 43.41 197 GLY C C 1
ATOM 11868 O O . GLY C 1 71 ? 23.051 41.357 170.432 1.00 41.85 197 GLY C O 1
ATOM 11872 N N . ILE C 1 72 ? 23.806 39.300 170.969 1.00 45.45 198 ILE C N 1
ATOM 11873 C CA . ILE C 1 72 ? 22.854 38.610 170.102 1.00 42.24 198 ILE C CA 1
ATOM 11874 C C . ILE C 1 72 ? 21.416 38.984 170.458 1.00 43.59 198 ILE C C 1
ATOM 11875 O O . ILE C 1 72 ? 20.564 39.156 169.575 1.00 42.84 198 ILE C O 1
ATOM 11891 N N . LEU C 1 73 ? 21.120 39.122 171.749 1.00 39.75 199 LEU C N 1
ATOM 11892 C CA . LEU C 1 73 ? 19.761 39.479 172.140 1.00 38.83 199 LEU C CA 1
ATOM 11893 C C . LEU C 1 73 ? 19.421 40.909 171.747 1.00 41.67 199 LEU C C 1
ATOM 11894 O O . LEU C 1 73 ? 18.267 41.201 171.416 1.00 41.38 199 LEU C O 1
ATOM 11910 N N . SER C 1 74 ? 20.401 41.810 171.779 1.00 41.47 200 SER C N 1
ATOM 11911 C CA . SER C 1 74 ? 20.156 43.175 171.330 1.00 42.45 200 SER C CA 1
ATOM 11912 C C . SER C 1 74 ? 19.856 43.212 169.835 1.00 48.89 200 SER C C 1
ATOM 11913 O O . SER C 1 74 ? 19.012 43.995 169.388 1.00 47.95 200 SER C O 1
ATOM 11921 N N . PHE C 1 75 ? 20.523 42.366 169.044 1.00 46.48 201 PHE C N 1
ATOM 11922 C CA . PHE C 1 75 ? 20.221 42.314 167.615 1.00 52.07 201 PHE C CA 1
ATOM 11923 C C . PHE C 1 75 ? 18.825 41.753 167.375 1.00 46.90 201 PHE C C 1
ATOM 11924 O O . PHE C 1 75 ? 18.116 42.205 166.468 1.00 47.53 201 PHE C O 1
ATOM 11941 N N . PHE C 1 76 ? 18.409 40.769 168.177 1.00 48.36 202 PHE C N 1
ATOM 11942 C CA . PHE C 1 76 ? 17.041 40.278 168.067 1.00 45.67 202 PHE C CA 1
ATOM 11943 C C . PHE C 1 76 ? 16.051 41.384 168.401 1.00 48.37 202 PHE C C 1
ATOM 11944 O O . PHE C 1 76 ? 15.043 41.557 167.707 1.00 50.88 202 PHE C O 1
ATOM 11961 N N . ALA C 1 77 ? 16.330 42.155 169.456 1.00 47.19 203 ALA C N 1
ATOM 11962 C CA . ALA C 1 77 ? 15.470 43.285 169.787 1.00 45.52 203 ALA C CA 1
ATOM 11963 C C . ALA C 1 77 ? 15.482 44.318 168.671 1.00 52.96 203 ALA C C 1
ATOM 11964 O O . ALA C 1 77 ? 14.448 44.925 168.369 1.00 50.21 203 ALA C O 1
ATOM 11971 N N . ALA C 1 78 ? 16.650 44.542 168.058 1.00 49.51 204 ALA C N 1
ATOM 11972 C CA . ALA C 1 78 ? 16.718 45.437 166.908 1.00 53.11 204 ALA C CA 1
ATOM 11973 C C . ALA C 1 78 ? 15.940 44.858 165.736 1.00 58.58 204 ALA C C 1
ATOM 11974 O O . ALA C 1 78 ? 15.271 45.594 165.002 1.00 56.48 204 ALA C O 1
ATOM 11981 N N . GLN C 1 79 ? 15.997 43.536 165.554 1.00 57.92 205 GLN C N 1
ATOM 11982 C CA . GLN C 1 79 ? 15.200 42.907 164.506 1.00 55.34 205 GLN C CA 1
ATOM 11983 C C . GLN C 1 79 ? 13.714 43.145 164.724 1.00 52.59 205 GLN C C 1
ATOM 11984 O O . GLN C 1 79 ? 12.945 43.188 163.763 1.00 56.16 205 GLN C O 1
ATOM 11998 N N . ALA C 1 80 ? 13.289 43.293 165.970 1.00 52.47 206 ALA C N 1
ATOM 11999 C CA . ALA C 1 80 ? 11.884 43.463 166.311 1.00 53.90 206 ALA C CA 1
ATOM 12000 C C . ALA C 1 80 ? 11.423 44.912 166.258 1.00 55.89 206 ALA C C 1
ATOM 12001 O O . ALA C 1 80 ? 10.278 45.190 166.631 1.00 58.04 206 ALA C O 1
ATOM 12008 N N . GLY C 1 81 ? 12.279 45.834 165.825 1.00 60.77 207 GLY C N 1
ATOM 12009 C CA . GLY C 1 81 ? 11.879 47.216 165.657 1.00 64.35 207 GLY C CA 1
ATOM 12010 C C . GLY C 1 81 ? 12.108 48.120 166.845 1.00 65.52 207 GLY C C 1
ATOM 12011 O O . GLY C 1 81 ? 11.493 49.191 166.911 1.00 66.81 207 GLY C O 1
ATOM 12015 N N . ALA C 1 82 ? 12.972 47.733 167.780 1.00 56.71 208 ALA C N 1
ATOM 12016 C CA . ALA C 1 82 ? 13.246 48.569 168.939 1.00 54.67 208 ALA C CA 1
ATOM 12017 C C . ALA C 1 82 ? 13.802 49.921 168.505 1.00 60.98 208 ALA C C 1
ATOM 12018 O O . ALA C 1 82 ? 14.595 50.018 167.565 1.00 65.45 208 ALA C O 1
ATOM 12025 N N . ARG C 1 83 ? 13.390 50.970 169.212 1.00 61.16 209 ARG C N 1
ATOM 12026 C CA . ARG C 1 83 ? 13.868 52.312 168.904 1.00 66.72 209 ARG C CA 1
ATOM 12027 C C . ARG C 1 83 ? 15.293 52.520 169.404 1.00 69.85 209 ARG C C 1
ATOM 12028 O O . ARG C 1 83 ? 16.121 53.109 168.700 1.00 66.60 209 ARG C O 1
ATOM 12049 N N . LYS C 1 84 ? 15.599 52.039 170.607 1.00 60.96 210 LYS C N 1
ATOM 12050 C CA . LYS C 1 84 ? 16.938 52.155 171.168 1.00 59.20 210 LYS C CA 1
ATOM 12051 C C . LYS C 1 84 ? 17.168 51.004 172.131 1.00 60.56 210 LYS C C 1
ATOM 12052 O O . LYS C 1 84 ? 16.269 50.629 172.890 1.00 62.66 210 LYS C O 1
ATOM 12071 N N . ILE C 1 85 ? 18.376 50.450 172.095 1.00 57.99 211 ILE C N 1
ATOM 12072 C CA . ILE C 1 85 ? 18.761 49.320 172.934 1.00 55.45 211 ILE C CA 1
ATOM 12073 C C . ILE C 1 85 ? 20.083 49.658 173.609 1.00 54.61 211 ILE C C 1
ATOM 12074 O O . ILE C 1 85 ? 21.076 49.938 172.927 1.00 56.16 211 ILE C O 1
ATOM 12090 N N . TYR C 1 86 ? 20.102 49.626 174.939 1.00 58.43 212 TYR C N 1
ATOM 12091 C CA . TYR C 1 86 ? 21.334 49.766 175.706 1.00 50.21 212 TYR C CA 1
ATOM 12092 C C . TYR C 1 86 ? 21.787 48.382 176.156 1.00 54.35 212 TYR C C 1
ATOM 12093 O O . TYR C 1 86 ? 21.061 47.687 176.875 1.00 56.30 212 TYR C O 1
ATOM 12111 N N . ALA C 1 87 ? 22.973 47.977 175.710 1.00 52.93 213 ALA C N 1
ATOM 12112 C CA . ALA C 1 87 ? 23.513 46.646 175.963 1.00 49.43 213 ALA C CA 1
ATOM 12113 C C . ALA C 1 87 ? 24.657 46.792 176.958 1.00 54.89 213 ALA C C 1
ATOM 12114 O O . ALA C 1 87 ? 25.701 47.368 176.629 1.00 52.10 213 ALA C O 1
ATOM 12121 N N . VAL C 1 88 ? 24.450 46.288 178.174 1.00 51.12 214 VAL C N 1
ATOM 12122 C CA . VAL C 1 88 ? 25.428 46.382 179.254 1.00 47.17 214 VAL C CA 1
ATOM 12123 C C . VAL C 1 88 ? 26.147 45.048 179.373 1.00 44.56 214 VAL C C 1
ATOM 12124 O O . VAL C 1 88 ? 25.506 43.993 179.417 1.00 42.64 214 VAL C O 1
ATOM 12137 N N . GLU C 1 89 ? 27.476 45.094 179.440 1.00 48.29 215 GLU C N 1
ATOM 12138 C CA . GLU C 1 89 ? 28.293 43.892 179.556 1.00 42.47 215 GLU C CA 1
ATOM 12139 C C . GLU C 1 89 ? 29.548 44.241 180.342 1.00 41.92 215 GLU C C 1
ATOM 12140 O O . GLU C 1 89 ? 30.229 45.219 180.019 1.00 47.88 215 GLU C O 1
ATOM 12152 N N . ALA C 1 90 ? 29.857 43.439 181.359 1.00 44.07 216 ALA C N 1
ATOM 12153 C CA . ALA C 1 90 ? 30.971 43.733 182.256 1.00 46.22 216 ALA C CA 1
ATOM 12154 C C . ALA C 1 90 ? 32.272 43.068 181.829 1.00 50.36 216 ALA C C 1
ATOM 12155 O O . ALA C 1 90 ? 33.350 43.541 182.210 1.00 49.19 216 ALA C O 1
ATOM 12162 N N . SER C 1 91 ? 32.205 41.999 181.043 1.00 44.64 217 SER C N 1
ATOM 12163 C CA . SER C 1 91 ? 33.419 41.345 180.584 1.00 48.54 217 SER C CA 1
ATOM 12164 C C . SER C 1 91 ? 33.990 42.079 179.369 1.00 44.97 217 SER C C 1
ATOM 12165 O O . SER C 1 91 ? 33.385 43.004 178.821 1.00 45.31 217 SER C O 1
ATOM 12173 N N . THR C 1 92 ? 35.180 41.652 178.941 1.00 48.88 218 THR C N 1
ATOM 12174 C CA . THR C 1 92 ? 35.807 42.236 177.757 1.00 51.55 218 THR C CA 1
ATOM 12175 C C . THR C 1 92 ? 35.068 41.891 176.471 1.00 53.97 218 THR C C 1
ATOM 12176 O O . THR C 1 92 ? 35.463 42.381 175.406 1.00 51.16 218 THR C O 1
ATOM 12187 N N . MET C 1 93 ? 34.013 41.071 176.543 1.00 42.40 219 MET C N 1
ATOM 12188 C CA . MET C 1 93 ? 33.185 40.810 175.373 1.00 43.62 219 MET C CA 1
ATOM 12189 C C . MET C 1 93 ? 32.491 42.074 174.891 1.00 47.11 219 MET C C 1
ATOM 12190 O O . MET C 1 93 ? 32.043 42.127 173.741 1.00 44.22 219 MET C O 1
ATOM 12204 N N . ALA C 1 94 ? 32.408 43.102 175.737 1.00 49.28 220 ALA C N 1
ATOM 12205 C CA . ALA C 1 94 ? 31.769 44.346 175.321 1.00 43.65 220 ALA C CA 1
ATOM 12206 C C . ALA C 1 94 ? 32.477 44.962 174.119 1.00 47.14 220 ALA C C 1
ATOM 12207 O O . ALA C 1 94 ? 31.831 45.573 173.261 1.00 42.99 220 ALA C O 1
ATOM 12214 N N . GLN C 1 95 ? 33.807 44.842 174.058 1.00 48.58 221 GLN C N 1
ATOM 12215 C CA . GLN C 1 95 ? 34.536 45.355 172.908 1.00 51.99 221 GLN C CA 1
ATOM 12216 C C . GLN C 1 95 ? 34.097 44.643 171.638 1.00 46.05 221 GLN C C 1
ATOM 12217 O O . GLN C 1 95 ? 33.955 45.271 170.587 1.00 46.37 221 GLN C O 1
ATOM 12231 N N . HIS C 1 96 ? 33.864 43.330 171.715 1.00 44.57 222 HIS C N 1
ATOM 12232 C CA . HIS C 1 96 ? 33.441 42.584 170.534 1.00 52.90 222 HIS C CA 1
ATOM 12233 C C . HIS C 1 96 ? 32.000 42.900 170.163 1.00 43.34 222 HIS C C 1
ATOM 12234 O O . HIS C 1 96 ? 31.656 42.925 168.976 1.00 46.25 222 HIS C O 1
ATOM 12248 N N . ALA C 1 97 ? 31.144 43.138 171.160 1.00 45.42 223 ALA C N 1
ATOM 12249 C CA . ALA C 1 97 ? 29.754 43.488 170.881 1.00 40.52 223 ALA C CA 1
ATOM 12250 C C . ALA C 1 97 ? 29.650 44.779 170.068 1.00 47.05 223 ALA C C 1
ATOM 12251 O O . ALA C 1 97 ? 28.865 44.869 169.117 1.00 50.98 223 ALA C O 1
ATOM 12258 N N . GLU C 1 98 ? 30.423 45.799 170.426 1.00 52.31 224 GLU C N 1
ATOM 12259 C CA . GLU C 1 98 ? 30.321 47.055 169.694 1.00 54.25 224 GLU C CA 1
ATOM 12260 C C . GLU C 1 98 ? 31.004 46.989 168.338 1.00 45.08 224 GLU C C 1
ATOM 12261 O O . GLU C 1 98 ? 30.618 47.734 167.440 1.00 50.72 224 GLU C O 1
ATOM 12273 N N . VAL C 1 99 ? 31.971 46.091 168.147 1.00 44.83 225 VAL C N 1
ATOM 12274 C CA . VAL C 1 99 ? 32.450 45.813 166.795 1.00 50.17 225 VAL C CA 1
ATOM 12275 C C . VAL C 1 99 ? 31.311 45.283 165.929 1.00 43.88 225 VAL C C 1
ATOM 12276 O O . VAL C 1 99 ? 31.187 45.635 164.750 1.00 47.61 225 VAL C O 1
ATOM 12289 N N . LEU C 1 100 ? 30.471 44.415 166.498 1.00 47.14 226 LEU C N 1
ATOM 12290 C CA . LEU C 1 100 ? 29.343 43.868 165.750 1.00 45.57 226 LEU C CA 1
ATOM 12291 C C . LEU C 1 100 ? 28.266 44.918 165.526 1.00 42.66 226 LEU C C 1
ATOM 12292 O O . LEU C 1 100 ? 27.591 44.907 164.493 1.00 46.98 226 LEU C O 1
ATOM 12308 N N . VAL C 1 101 ? 28.062 45.811 166.497 1.00 51.95 227 VAL C N 1
ATOM 12309 C CA . VAL C 1 101 ? 27.054 46.857 166.340 1.00 48.33 227 VAL C CA 1
ATOM 12310 C C . VAL C 1 101 ? 27.410 47.760 165.166 1.00 54.32 227 VAL C C 1
ATOM 12311 O O . VAL C 1 101 ? 26.562 48.082 164.325 1.00 55.82 227 VAL C O 1
ATOM 12324 N N . LYS C 1 102 ? 28.673 48.181 165.094 1.00 53.66 228 LYS C N 1
ATOM 12325 C CA . LYS C 1 102 ? 29.118 48.985 163.965 1.00 58.62 228 LYS C CA 1
ATOM 12326 C C . LYS C 1 102 ? 29.056 48.184 162.676 1.00 50.19 228 LYS C C 1
ATOM 12327 O O . LYS C 1 102 ? 28.704 48.722 161.625 1.00 52.32 228 LYS C O 1
ATOM 12346 N N . SER C 1 103 ? 29.373 46.891 162.742 1.00 58.64 229 SER C N 1
ATOM 12347 C CA . SER C 1 103 ? 29.428 46.069 161.542 1.00 56.99 229 SER C CA 1
ATOM 12348 C C . SER C 1 103 ? 28.043 45.811 160.965 1.00 53.48 229 SER C C 1
ATOM 12349 O O . SER C 1 103 ? 27.910 45.614 159.756 1.00 55.87 229 SER C O 1
ATOM 12357 N N . ASN C 1 104 ? 27.012 45.771 161.805 1.00 51.10 230 ASN C N 1
ATOM 12358 C CA . ASN C 1 104 ? 25.643 45.561 161.358 1.00 52.10 230 ASN C CA 1
ATOM 12359 C C . ASN C 1 104 ? 24.892 46.874 161.177 1.00 60.07 230 ASN C C 1
ATOM 12360 O O . ASN C 1 104 ? 23.657 46.866 161.107 1.00 61.02 230 ASN C O 1
ATOM 12371 N N . ASN C 1 105 ? 25.613 47.995 161.108 1.00 62.86 231 ASN C N 1
ATOM 12372 C CA . ASN C 1 105 ? 25.022 49.312 160.868 1.00 62.70 231 ASN C CA 1
ATOM 12373 C C . ASN C 1 105 ? 23.873 49.606 161.830 1.00 68.07 231 ASN C C 1
ATOM 12374 O O . ASN C 1 105 ? 22.801 50.074 161.438 1.00 60.96 231 ASN C O 1
ATOM 12385 N N . LEU C 1 106 ? 24.112 49.335 163.112 1.00 59.53 232 LEU C N 1
ATOM 12386 C CA . LEU C 1 106 ? 23.139 49.602 164.164 1.00 75.19 232 LEU C CA 1
ATOM 12387 C C . LEU C 1 106 ? 23.703 50.544 165.224 1.00 63.83 232 LEU C C 1
ATOM 12388 O O . LEU C 1 106 ? 23.208 50.577 166.356 1.00 68.13 232 LEU C O 1
ATOM 12404 N N . THR C 1 107 ? 24.734 51.315 164.873 1.00 67.62 233 THR C N 1
ATOM 12405 C CA . THR C 1 107 ? 25.293 52.288 165.803 1.00 67.40 233 THR C CA 1
ATOM 12406 C C . THR C 1 107 ? 24.231 53.266 166.286 1.00 75.90 233 THR C C 1
ATOM 12407 O O . THR C 1 107 ? 24.320 53.774 167.410 1.00 75.90 233 THR C O 1
ATOM 12418 N N . ASP C 1 108 ? 23.220 53.534 165.459 1.00 74.99 234 ASP C N 1
ATOM 12419 C CA . ASP C 1 108 ? 22.181 54.489 165.817 1.00 74.36 234 ASP C CA 1
ATOM 12420 C C . ASP C 1 108 ? 21.154 53.914 166.783 1.00 75.77 234 ASP C C 1
ATOM 12421 O O . ASP C 1 108 ? 20.399 54.682 167.394 1.00 71.33 234 ASP C O 1
ATOM 12430 N N . ARG C 1 109 ? 21.103 52.590 166.940 1.00 63.36 235 ARG C N 1
ATOM 12431 C CA . ARG C 1 109 ? 20.044 51.960 167.713 1.00 65.91 235 ARG C CA 1
ATOM 12432 C C . ARG C 1 109 ? 20.529 51.085 168.862 1.00 60.90 235 ARG C C 1
ATOM 12433 O O . ARG C 1 109 ? 19.745 50.828 169.782 1.00 67.39 235 ARG C O 1
ATOM 12454 N N . ILE C 1 110 ? 21.775 50.620 168.846 1.00 61.96 236 ILE C N 1
ATOM 12455 C CA . ILE C 1 110 ? 22.322 49.800 169.921 1.00 59.94 236 ILE C CA 1
ATOM 12456 C C . ILE C 1 110 ? 23.515 50.535 170.513 1.00 62.71 236 ILE C C 1
ATOM 12457 O O . ILE C 1 110 ? 24.494 50.818 169.807 1.00 59.95 236 ILE C O 1
ATOM 12473 N N . VAL C 1 111 ? 23.441 50.827 171.810 1.00 58.75 237 VAL C N 1
ATOM 12474 C CA . VAL C 1 111 ? 24.517 51.481 172.543 1.00 62.18 237 VAL C CA 1
ATOM 12475 C C . VAL C 1 111 ? 25.133 50.452 173.482 1.00 61.71 237 VAL C C 1
ATOM 12476 O O . VAL C 1 111 ? 24.452 49.919 174.370 1.00 57.03 237 VAL C O 1
ATOM 12489 N N . VAL C 1 112 ? 26.415 50.166 173.280 1.00 57.54 238 VAL C N 1
ATOM 12490 C CA . VAL C 1 112 ? 27.136 49.212 174.114 1.00 56.53 238 VAL C CA 1
ATOM 12491 C C . VAL C 1 112 ? 27.766 49.972 175.274 1.00 53.77 238 VAL C C 1
ATOM 12492 O O . VAL C 1 112 ? 28.592 50.868 175.065 1.00 54.78 238 VAL C O 1
ATOM 12505 N N . ILE C 1 113 ? 27.369 49.625 176.494 1.00 53.66 239 ILE C N 1
ATOM 12506 C CA . ILE C 1 113 ? 27.870 50.255 177.709 1.00 49.48 239 ILE C CA 1
ATOM 12507 C C . ILE C 1 113 ? 28.702 49.219 178.462 1.00 49.84 239 ILE C C 1
ATOM 12508 O O . ILE C 1 113 ? 28.135 48.281 179.045 1.00 52.96 239 ILE C O 1
ATOM 12524 N N . PRO C 1 114 ? 30.030 49.340 178.486 1.00 48.47 240 PRO C N 1
ATOM 12525 C CA . PRO C 1 114 ? 30.838 48.369 179.238 1.00 53.40 240 PRO C CA 1
ATOM 12526 C C . PRO C 1 114 ? 30.764 48.633 180.734 1.00 51.68 240 PRO C C 1
ATOM 12527 O O . PRO C 1 114 ? 30.848 49.775 181.190 1.00 53.83 240 PRO C O 1
ATOM 12538 N N . GLY C 1 115 ? 30.600 47.561 181.499 1.00 53.29 241 GLY C N 1
ATOM 12539 C CA . GLY C 1 115 ? 30.581 47.627 182.941 1.00 52.42 241 GLY C CA 1
ATOM 12540 C C . GLY C 1 115 ? 29.453 46.805 183.519 1.00 60.58 241 GLY C C 1
ATOM 12541 O O . GLY C 1 115 ? 28.656 46.196 182.806 1.00 51.31 241 GLY C O 1
ATOM 12545 N N . LYS C 1 116 ? 29.403 46.789 184.851 1.00 64.14 242 LYS C N 1
ATOM 12546 C CA . LYS C 1 116 ? 28.360 46.073 185.571 1.00 53.12 242 LYS C CA 1
ATOM 12547 C C . LYS C 1 116 ? 27.088 46.906 185.609 1.00 54.28 242 LYS C C 1
ATOM 12548 O O . LYS C 1 116 ? 27.131 48.131 185.756 1.00 57.01 242 LYS C O 1
ATOM 12567 N N . VAL C 1 117 ? 25.945 46.229 185.473 1.00 49.05 243 VAL C N 1
ATOM 12568 C CA . VAL C 1 117 ? 24.665 46.923 185.483 1.00 50.08 243 VAL C CA 1
ATOM 12569 C C . VAL C 1 117 ? 24.429 47.632 186.810 1.0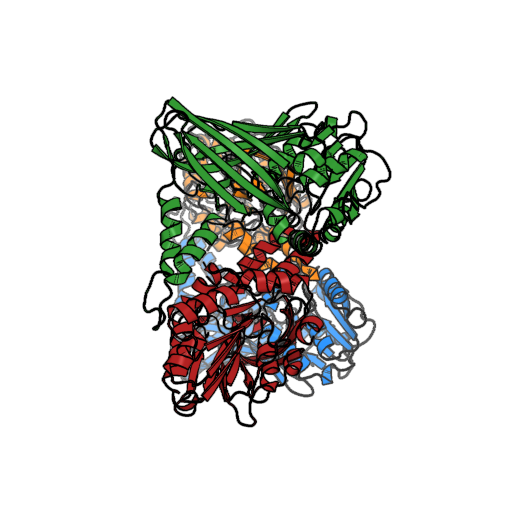0 58.92 243 VAL C C 1
ATOM 12570 O O . VAL C 1 117 ? 23.633 48.577 186.873 1.00 57.45 243 VAL C O 1
ATOM 12583 N N . GLU C 1 118 ? 25.110 47.204 187.875 1.00 51.13 244 GLU C N 1
ATOM 12584 C CA . GLU C 1 118 ? 25.000 47.858 189.171 1.00 52.19 244 GLU C CA 1
ATOM 12585 C C . GLU C 1 118 ? 25.824 49.137 189.266 1.00 70.91 244 GLU C C 1
ATOM 12586 O O . GLU C 1 118 ? 25.641 49.898 190.227 1.00 66.81 244 GLU C O 1
ATOM 12598 N N . GLU C 1 119 ? 26.726 49.384 188.312 1.00 58.35 245 GLU C N 1
ATOM 12599 C CA . GLU C 1 119 ? 27.644 50.514 188.392 1.00 63.71 245 GLU C CA 1
ATOM 12600 C C . GLU C 1 119 ? 27.609 51.439 187.190 1.00 62.66 245 GLU C C 1
ATOM 12601 O O . GLU C 1 119 ? 28.064 52.586 187.305 1.00 69.76 245 GLU C O 1
ATOM 12613 N N . VAL C 1 120 ? 27.083 51.002 186.057 1.00 57.51 246 VAL C N 1
ATOM 12614 C CA . VAL C 1 120 ? 26.987 51.878 184.898 1.00 63.69 246 VAL C CA 1
ATOM 12615 C C . VAL C 1 120 ? 25.827 52.854 185.083 1.00 70.89 246 VAL C C 1
ATOM 12616 O O . VAL C 1 120 ? 24.904 52.633 185.869 1.00 67.84 246 VAL C O 1
ATOM 12629 N N . SER C 1 121 ? 25.872 53.949 184.331 1.00 76.96 247 SER C N 1
ATOM 12630 C CA . SER C 1 121 ? 24.812 54.946 184.326 1.00 87.54 247 SER C CA 1
ATOM 12631 C C . SER C 1 121 ? 24.043 54.841 183.014 1.00 89.46 247 SER C C 1
ATOM 12632 O O . SER C 1 121 ? 24.640 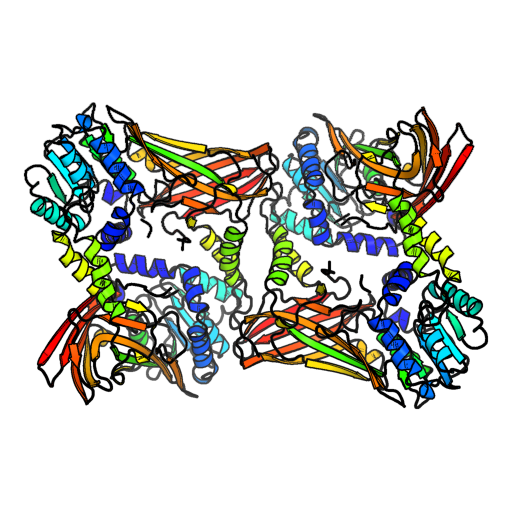54.882 181.933 1.00 86.63 247 SER C O 1
ATOM 12640 N N . LEU C 1 122 ? 22.729 54.676 183.113 1.00 87.86 248 LEU C N 1
ATOM 12641 C CA . LEU C 1 122 ? 21.901 54.706 181.917 1.00 70.59 248 LEU C CA 1
ATOM 12642 C C . LEU C 1 122 ? 21.287 56.086 181.741 1.00 83.07 248 LEU C C 1
ATOM 12643 O O . LEU C 1 122 ? 20.932 56.738 182.733 1.00 84.72 248 LEU C O 1
ATOM 12659 N N . PRO C 1 123 ? 21.151 56.569 180.503 1.00 69.60 249 PRO C N 1
ATOM 12660 C CA . PRO C 1 123 ? 20.549 57.898 180.308 1.00 78.79 249 PRO C CA 1
ATOM 12661 C C . PRO C 1 123 ? 19.073 57.933 180.689 1.00 85.41 249 PRO C C 1
ATOM 12662 O O . PRO C 1 123 ? 18.636 58.820 181.434 1.00 82.53 249 PRO C O 1
ATOM 12673 N N . GLU C 1 124 ? 18.299 56.967 180.184 1.00 71.61 250 GLU C N 1
ATOM 12674 C CA . GLU C 1 124 ? 16.846 57.014 180.227 1.00 81.54 250 GLU C CA 1
ATOM 12675 C C . GLU C 1 124 ? 16.296 55.660 180.655 1.00 86.78 250 GLU C C 1
ATOM 12676 O O . GLU C 1 124 ? 16.922 54.615 180.442 1.00 71.15 250 GLU C O 1
ATOM 12688 N N . GLN C 1 125 ? 15.118 55.701 181.272 1.00 74.72 251 GLN C N 1
ATOM 12689 C CA . GLN C 1 125 ? 14.433 54.481 181.666 1.00 72.42 251 GLN C CA 1
ATOM 12690 C C . GLN C 1 125 ? 13.982 53.702 180.433 1.00 68.57 251 GLN C C 1
ATOM 12691 O O . GLN C 1 125 ? 13.853 54.242 179.335 1.00 70.78 251 GLN C O 1
ATOM 12705 N N . VAL C 1 126 ? 13.731 52.411 180.621 1.00 61.38 252 VAL C N 1
ATOM 12706 C CA . VAL C 1 126 ? 13.440 51.536 179.495 1.00 59.27 252 VAL C CA 1
ATOM 12707 C C . VAL C 1 126 ? 12.045 50.945 179.648 1.00 54.35 252 VAL C C 1
ATOM 12708 O O . VAL C 1 126 ? 11.479 50.879 180.742 1.00 61.87 252 VAL C O 1
ATOM 12721 N N . ASP C 1 127 ? 11.495 50.510 178.514 1.00 59.62 253 ASP C N 1
ATOM 12722 C CA . ASP C 1 127 ? 10.191 49.861 178.500 1.00 56.37 253 ASP C CA 1
ATOM 12723 C C . ASP C 1 127 ? 10.280 48.385 178.872 1.00 50.36 253 ASP C C 1
ATOM 12724 O O . ASP C 1 127 ? 9.341 47.845 179.462 1.00 55.37 253 ASP C O 1
ATOM 12733 N N . ILE C 1 128 ? 11.377 47.715 178.527 1.00 48.09 254 ILE C N 1
ATOM 12734 C CA . ILE C 1 128 ? 11.502 46.274 178.727 1.00 48.20 254 ILE C CA 1
ATOM 12735 C C . ILE C 1 128 ? 12.974 45.918 178.884 1.00 45.46 254 ILE C C 1
ATOM 12736 O O . ILE C 1 128 ? 13.842 46.497 178.225 1.00 48.23 254 ILE C O 1
ATOM 12752 N N . ILE C 1 129 ? 13.249 44.957 179.762 1.00 47.89 255 ILE C N 1
ATOM 12753 C CA . ILE C 1 129 ? 14.600 44.463 180.011 1.00 41.79 255 ILE C CA 1
ATOM 12754 C C . ILE C 1 129 ? 14.689 43.042 179.470 1.00 44.64 255 ILE C C 1
ATOM 12755 O O . ILE C 1 129 ? 13.792 42.228 179.702 1.00 40.10 255 ILE C O 1
ATOM 12771 N N . ILE C 1 130 ? 15.751 42.748 178.734 1.00 39.84 256 ILE C N 1
ATOM 12772 C CA . ILE C 1 130 ? 16.012 41.401 178.250 1.00 42.66 256 ILE C CA 1
ATOM 12773 C C . ILE C 1 130 ? 17.356 40.964 178.805 1.00 41.76 256 ILE C C 1
ATOM 12774 O O . ILE C 1 130 ? 18.251 41.782 179.042 1.00 42.91 256 ILE C O 1
ATOM 12790 N N . SER C 1 131 ? 17.488 39.664 179.027 1.00 36.14 257 SER C N 1
ATOM 12791 C CA . SER C 1 131 ? 18.708 39.128 179.612 1.00 40.77 257 SER C CA 1
ATOM 12792 C C . SER C 1 131 ? 18.633 37.610 179.615 1.00 40.93 257 SER C C 1
ATOM 12793 O O . SER C 1 131 ? 17.555 37.020 179.499 1.00 37.92 257 SER C O 1
ATOM 12801 N N . GLU C 1 132 ? 19.805 36.985 179.751 1.00 37.02 258 GLU C N 1
ATOM 12802 C CA . GLU C 1 132 ? 19.934 35.544 179.954 1.00 38.80 258 GLU C CA 1
ATOM 12803 C C . GLU C 1 132 ? 20.686 35.356 181.268 1.00 36.15 258 GLU C C 1
ATOM 12804 O O . GLU C 1 132 ? 21.893 35.073 181.275 1.00 44.25 258 GLU C O 1
ATOM 12816 N N . PRO C 1 133 ? 20.011 35.527 182.402 1.00 39.03 259 PRO C N 1
ATOM 12817 C CA . PRO C 1 133 ? 20.680 35.407 183.706 1.00 39.49 259 PRO C CA 1
ATOM 12818 C C . PRO C 1 133 ? 20.695 34.007 184.304 1.00 38.11 259 PRO C C 1
ATOM 12819 O O . PRO C 1 133 ? 21.157 33.856 185.437 1.00 38.55 259 PRO C O 1
ATOM 12830 N N . MET C 1 134 ? 20.246 32.985 183.578 1.00 35.84 260 MET C N 1
ATOM 12831 C CA . MET C 1 134 ? 20.077 31.665 184.170 1.00 33.93 260 MET C CA 1
ATOM 12832 C C . MET C 1 134 ? 21.405 30.904 184.172 1.00 32.16 260 MET C C 1
ATOM 12833 O O . MET C 1 134 ? 22.105 30.840 183.156 1.00 35.32 260 MET C O 1
ATOM 12847 N N . GLY C 1 135 ? 21.749 30.320 185.319 1.00 34.62 261 GLY C N 1
ATOM 12848 C CA . GLY C 1 135 ? 22.812 29.352 185.410 1.00 36.48 261 GLY C CA 1
ATOM 12849 C C . GLY C 1 135 ? 22.297 27.968 185.748 1.00 38.32 261 GLY C C 1
ATOM 12850 O O . GLY C 1 135 ? 21.093 27.690 185.664 1.00 36.31 261 GLY C O 1
ATOM 12854 N N . TYR C 1 136 ? 23.226 27.084 186.141 1.00 38.07 262 TYR C N 1
ATOM 12855 C CA . TYR C 1 136 ? 22.851 25.742 186.584 1.00 43.62 262 TYR C CA 1
ATOM 12856 C C . TYR C 1 136 ? 21.751 25.824 187.640 1.00 40.74 262 TYR C C 1
ATOM 12857 O O . TYR C 1 136 ? 21.795 26.677 188.534 1.00 41.86 262 TYR C O 1
ATOM 12875 N N . MET C 1 137 ? 20.769 24.911 187.539 1.00 42.02 263 MET C N 1
ATOM 12876 C CA . MET C 1 137 ? 19.568 24.923 188.380 1.00 42.31 263 MET C CA 1
ATOM 12877 C C . MET C 1 137 ? 19.083 26.354 188.608 1.00 39.45 263 MET C C 1
ATOM 12878 O O . MET C 1 137 ? 18.635 26.714 189.703 1.00 42.54 263 MET C O 1
ATOM 12892 N N . LEU C 1 138 ? 19.175 27.160 187.544 1.00 37.99 264 LEU C N 1
ATOM 12893 C CA . LEU C 1 138 ? 18.655 28.518 187.467 1.00 36.64 264 LEU C CA 1
ATOM 12894 C C . LEU C 1 138 ? 19.505 29.526 188.219 1.00 37.08 264 LEU C C 1
ATOM 12895 O O . LEU C 1 138 ? 19.933 30.530 187.631 1.00 36.46 264 LEU C O 1
ATOM 12911 N N . PHE C 1 139 ? 19.738 29.282 189.511 1.00 35.97 265 PHE C N 1
ATOM 12912 C CA . PHE C 1 139 ? 20.261 30.327 190.381 1.00 37.07 265 PHE C CA 1
ATOM 12913 C C . PHE C 1 139 ? 21.779 30.475 190.320 1.00 38.45 265 PHE C C 1
ATOM 12914 O O . PHE C 1 139 ? 22.300 31.516 190.744 1.00 38.53 265 PHE C O 1
ATOM 12931 N N . ASN C 1 140 ? 22.504 29.447 189.882 1.00 37.10 266 ASN C N 1
ATOM 12932 C CA . ASN C 1 140 ? 23.959 29.517 189.910 1.00 39.48 266 ASN C CA 1
ATOM 12933 C C . ASN C 1 140 ? 24.457 30.748 189.165 1.00 31.86 266 ASN C C 1
ATOM 12934 O O . ASN C 1 140 ? 23.838 31.198 188.195 1.00 36.01 266 ASN C O 1
ATOM 12945 N N . GLU C 1 141 ? 25.601 31.271 189.630 1.00 32.56 267 GLU C N 1
ATOM 12946 C CA . GLU C 1 141 ? 26.258 32.462 189.099 1.00 33.04 267 GLU C CA 1
ATOM 12947 C C . GLU C 1 141 ? 25.670 33.733 189.691 1.00 41.54 267 GLU C C 1
ATOM 12948 O O . GLU C 1 141 ? 26.282 34.801 189.597 1.00 37.33 267 GLU C O 1
ATOM 12960 N N . ARG C 1 142 ? 24.488 33.628 190.297 1.00 40.99 268 ARG C N 1
ATOM 12961 C CA . ARG C 1 142 ? 23.843 34.743 190.996 1.00 39.75 268 ARG C CA 1
ATOM 12962 C C . ARG C 1 142 ? 23.598 35.945 190.083 1.00 41.26 268 ARG C C 1
ATOM 12963 O O . ARG C 1 142 ? 23.555 37.095 190.530 1.00 43.09 268 ARG C O 1
ATOM 12984 N N . MET C 1 143 ? 23.414 35.710 188.791 1.00 36.00 269 MET C N 1
ATOM 12985 C CA . MET C 1 143 ? 23.128 36.828 187.898 1.00 38.35 269 MET C CA 1
ATOM 12986 C C . MET C 1 143 ? 21.669 37.278 187.961 1.00 40.60 269 MET C C 1
ATOM 12987 O O . MET C 1 143 ? 21.358 38.410 187.568 1.00 40.90 269 MET C O 1
ATOM 13001 N N . LEU C 1 144 ? 20.770 36.427 188.457 1.00 36.35 270 LEU C N 1
ATOM 13002 C CA . LEU C 1 144 ? 19.388 36.851 188.661 1.00 42.97 270 LEU C CA 1
ATOM 13003 C C . LEU C 1 144 ? 19.293 38.079 189.568 1.00 46.40 270 LEU C C 1
ATOM 13004 O O . LEU C 1 144 ? 18.372 38.894 189.425 1.00 41.32 270 LEU C O 1
ATOM 13020 N N . GLU C 1 145 ? 20.231 38.242 190.501 1.00 41.22 271 GLU C N 1
ATOM 13021 C CA . GLU C 1 145 ? 20.205 39.430 191.349 1.00 41.42 271 GLU C CA 1
ATOM 13022 C C . GLU C 1 145 ? 20.544 40.685 190.547 1.00 40.65 271 GLU C C 1
ATOM 13023 O O . GLU C 1 145 ? 19.948 41.746 190.764 1.00 43.52 271 GLU C O 1
ATOM 13035 N N . SER C 1 146 ? 21.516 40.592 189.636 1.00 44.15 272 SER C N 1
ATOM 13036 C CA . SER C 1 146 ? 21.794 41.714 188.743 1.00 47.40 272 SER C CA 1
ATOM 13037 C C . SER C 1 146 ? 20.601 42.009 187.844 1.00 42.40 272 SER C C 1
ATOM 13038 O O . SER C 1 146 ? 20.264 43.174 187.601 1.00 42.46 272 SER C O 1
ATOM 13046 N N . TYR C 1 147 ? 19.941 40.957 187.367 1.00 40.19 273 TYR C N 1
ATOM 13047 C CA . TYR C 1 147 ? 18.734 41.106 186.567 1.00 41.39 273 TYR C CA 1
ATOM 13048 C C . TYR C 1 147 ? 17.674 41.873 187.328 1.00 43.04 273 TYR C C 1
ATOM 13049 O O . TYR C 1 147 ? 17.091 42.822 186.801 1.00 40.48 273 TYR C O 1
ATOM 13067 N N . LEU C 1 148 ? 17.412 41.473 188.573 1.00 39.45 274 LEU C N 1
ATOM 13068 C CA . LEU C 1 148 ? 16.407 42.164 189.370 1.00 40.05 274 LEU C CA 1
ATOM 13069 C C . LEU C 1 148 ? 16.872 43.567 189.734 1.00 47.51 274 LEU C C 1
ATOM 13070 O O . LEU C 1 148 ? 16.070 44.503 189.758 1.00 46.98 274 LEU C O 1
ATOM 13086 N N . HIS C 1 149 ? 18.167 43.732 190.018 1.00 47.57 275 HIS C N 1
ATOM 13087 C CA . HIS C 1 149 ? 18.701 45.058 190.307 1.00 47.30 275 HIS C CA 1
ATOM 13088 C C . HIS C 1 149 ? 18.452 46.015 189.155 1.00 55.10 275 HIS C C 1
ATOM 13089 O O . HIS C 1 149 ? 18.243 47.211 189.379 1.00 52.41 275 HIS C O 1
ATOM 13103 N N . ALA C 1 150 ? 18.455 45.503 187.922 1.00 49.21 276 ALA C N 1
ATOM 13104 C CA . ALA C 1 150 ? 18.248 46.326 186.737 1.00 51.92 276 ALA C CA 1
ATOM 13105 C C . ALA C 1 150 ? 16.852 46.924 186.669 1.00 56.47 276 ALA C C 1
ATOM 13106 O O . ALA C 1 150 ? 16.628 47.844 185.873 1.00 55.38 276 ALA C O 1
ATOM 13113 N N . LYS C 1 151 ? 15.914 46.438 187.484 1.00 52.19 277 LYS C N 1
ATOM 13114 C CA . LYS C 1 151 ? 14.570 47.006 187.499 1.00 56.51 277 LYS C CA 1
ATOM 13115 C C . LYS C 1 151 ? 14.541 48.449 187.988 1.00 56.64 277 LYS C C 1
ATOM 13116 O O . LYS C 1 151 ? 13.508 49.114 187.850 1.00 56.58 277 LYS C O 1
ATOM 13135 N N . LYS C 1 152 ? 15.637 48.951 188.560 1.00 51.52 278 LYS C N 1
ATOM 13136 C CA . LYS C 1 152 ? 15.707 50.372 188.891 1.00 56.46 278 LYS C CA 1
ATOM 13137 C C . LYS C 1 152 ? 15.660 51.255 187.649 1.00 63.18 278 LYS C C 1
ATOM 13138 O O . LYS C 1 152 ? 15.373 52.456 187.764 1.00 61.46 278 LYS C O 1
ATOM 13157 N N . TYR C 1 153 ? 15.923 50.682 186.471 1.00 57.88 279 TYR C N 1
ATOM 13158 C CA . TYR C 1 153 ? 15.848 51.403 185.210 1.00 64.21 279 TYR C CA 1
ATOM 13159 C C . TYR C 1 153 ? 14.543 51.151 184.466 1.00 67.19 279 TYR C C 1
ATOM 13160 O O . TYR C 1 153 ? 14.352 51.699 183.377 1.00 56.66 279 TYR C O 1
ATOM 13178 N N . LEU C 1 154 ? 13.660 50.315 185.003 1.00 59.83 280 LEU C N 1
ATOM 13179 C CA . LEU C 1 154 ? 12.445 49.923 184.304 1.00 62.88 280 LEU C CA 1
ATOM 13180 C C . LEU C 1 154 ? 11.322 50.922 184.555 1.00 61.62 280 LEU C C 1
ATOM 13181 O O . LEU C 1 154 ? 11.137 51.400 185.678 1.00 62.41 280 LEU C O 1
ATOM 13197 N N . LYS C 1 155 ? 10.580 51.240 183.495 1.00 69.37 281 LYS C N 1
ATOM 13198 C CA . LYS C 1 155 ? 9.428 52.116 183.635 1.00 70.23 281 LYS C CA 1
ATOM 13199 C C . LYS C 1 155 ? 8.377 51.430 184.506 1.00 70.83 281 LYS C C 1
ATOM 13200 O O . LYS C 1 155 ? 8.330 50.198 184.570 1.00 66.89 281 LYS C O 1
ATOM 13219 N N . PRO C 1 156 ? 7.526 52.208 185.188 1.00 72.27 282 PRO C N 1
ATOM 13220 C CA . PRO C 1 156 ? 6.613 51.614 186.188 1.00 76.60 282 PRO C CA 1
ATOM 13221 C C . PRO C 1 156 ? 5.903 50.341 185.754 1.00 84.30 282 PRO C C 1
ATOM 13222 O O . PRO C 1 156 ? 5.911 49.361 186.505 1.00 93.50 282 PRO C O 1
ATOM 13233 N N . SER C 1 157 ? 5.309 50.306 184.561 1.00 62.49 283 SER C N 1
ATOM 13234 C CA . SER C 1 157 ? 4.636 49.103 184.083 1.00 67.72 283 SER C CA 1
ATOM 13235 C C . SER C 1 157 ? 5.438 48.389 182.995 1.00 67.06 283 SER C C 1
ATOM 13236 O O . SER C 1 157 ? 4.870 47.709 182.134 1.00 60.30 283 SER C O 1
ATOM 13244 N N . GLY C 1 158 ? 6.758 48.520 183.033 1.00 58.11 284 GLY C N 1
ATOM 13245 C CA . GLY C 1 158 ? 7.605 47.834 182.078 1.00 64.93 284 GLY C CA 1
ATOM 13246 C C . GLY C 1 158 ? 7.513 46.322 182.203 1.00 58.90 284 GLY C C 1
ATOM 13247 O O . GLY C 1 158 ? 6.892 45.765 183.107 1.00 58.82 284 GLY C O 1
ATOM 13251 N N . ASN C 1 159 ? 8.170 45.645 181.266 1.00 55.36 285 ASN C N 1
ATOM 13252 C CA . ASN C 1 159 ? 8.151 44.193 181.176 1.00 51.88 285 ASN C CA 1
ATOM 13253 C C . ASN C 1 159 ? 9.569 43.645 181.266 1.00 50.13 285 ASN C C 1
ATOM 13254 O O . ASN C 1 159 ? 10.553 44.386 181.188 1.00 49.83 285 ASN C O 1
ATOM 13265 N N . MET C 1 160 ? 9.668 42.327 181.439 1.00 46.40 286 MET C N 1
ATOM 13266 C CA . MET C 1 160 ? 10.960 41.667 181.541 1.00 47.33 286 MET C CA 1
ATOM 13267 C C . MET C 1 160 ? 10.942 40.348 180.790 1.00 47.17 286 MET C C 1
ATOM 13268 O O . MET C 1 160 ? 9.987 39.578 180.907 1.00 42.51 286 MET C O 1
ATOM 13282 N N . PHE C 1 161 ? 12.015 40.095 180.040 1.00 41.71 287 PHE C N 1
ATOM 13283 C CA . PHE C 1 161 ? 12.160 38.919 179.184 1.00 42.37 287 PHE C CA 1
ATOM 13284 C C . PHE C 1 161 ? 13.468 38.235 179.559 1.00 41.08 287 PHE C C 1
ATOM 13285 O O . PHE C 1 161 ? 14.548 38.710 179.170 1.00 43.31 287 PHE C O 1
ATOM 13302 N N . PRO C 1 162 ? 13.429 37.117 180.302 1.00 39.03 288 PRO C N 1
ATOM 13303 C CA . PRO C 1 162 ? 12.257 36.346 180.742 1.00 38.98 288 PRO C CA 1
ATOM 13304 C C . PRO C 1 162 ? 11.483 36.993 181.882 1.00 42.46 288 PRO C C 1
ATOM 13305 O O . PRO C 1 162 ? 12.021 37.823 182.630 1.00 39.17 288 PRO C O 1
ATOM 13316 N N . THR C 1 163 ? 10.214 36.603 182.005 1.00 38.22 289 THR C N 1
ATOM 13317 C CA . THR C 1 163 ? 9.314 37.227 182.969 1.00 42.81 289 THR C CA 1
ATOM 13318 C C . THR C 1 163 ? 9.258 36.464 184.287 1.00 42.67 289 THR C C 1
ATOM 13319 O O . THR C 1 163 ? 9.162 37.078 185.357 1.00 38.00 289 THR C O 1
ATOM 13330 N N . ILE C 1 164 ? 9.295 35.131 184.221 1.00 36.75 290 ILE C N 1
ATOM 13331 C CA . ILE C 1 164 ? 9.248 34.281 185.402 1.00 40.49 290 ILE C CA 1
ATOM 13332 C C . ILE C 1 164 ? 10.195 33.115 185.180 1.00 34.18 290 ILE C C 1
ATOM 13333 O O . ILE C 1 164 ? 10.539 32.775 184.047 1.00 41.70 290 ILE C O 1
ATOM 13349 N N . GLY C 1 165 ? 10.618 32.515 186.279 1.00 35.11 291 GLY C N 1
ATOM 13350 C CA . GLY C 1 165 ? 11.433 31.312 186.230 1.00 32.50 291 GLY C CA 1
ATOM 13351 C C . GLY C 1 165 ? 10.898 30.280 187.198 1.00 36.94 291 GLY C C 1
ATOM 13352 O O . GLY C 1 165 ? 10.509 30.608 188.318 1.00 38.20 291 GLY C O 1
ATOM 13356 N N . ASP C 1 166 ? 10.875 29.029 186.747 1.00 34.37 292 ASP C N 1
ATOM 13357 C CA . ASP C 1 166 ? 10.455 27.883 187.547 1.00 37.46 292 ASP C CA 1
ATOM 13358 C C . ASP C 1 166 ? 11.638 26.944 187.705 1.00 31.71 292 ASP C C 1
ATOM 13359 O O . ASP C 1 166 ? 12.164 26.443 186.705 1.00 32.90 292 ASP C O 1
ATOM 13368 N N . VAL C 1 167 ? 12.046 26.676 188.945 1.00 34.31 293 VAL C N 1
ATOM 13369 C CA . VAL C 1 167 ? 13.030 25.627 189.203 1.00 34.58 293 VAL C CA 1
ATOM 13370 C C . VAL C 1 167 ? 12.274 24.383 189.644 1.00 32.82 293 VAL C C 1
ATOM 13371 O O . VAL C 1 167 ? 11.360 24.471 190.468 1.00 34.72 293 VAL C O 1
ATOM 13384 N N . HIS C 1 168 ? 12.608 23.236 189.061 1.00 32.33 294 HIS C N 1
ATOM 13385 C CA . HIS C 1 168 ? 11.923 21.980 189.340 1.00 34.68 294 HIS C CA 1
ATOM 13386 C C . HIS C 1 168 ? 12.848 21.067 190.128 1.00 28.47 294 HIS C C 1
ATOM 13387 O O . HIS C 1 168 ? 14.040 20.979 189.826 1.00 32.31 294 HIS C O 1
ATOM 13401 N N . LEU C 1 169 ? 12.286 20.397 191.130 1.00 27.34 295 LEU C N 1
ATOM 13402 C CA . LEU C 1 169 ? 12.977 19.404 191.938 1.00 34.42 295 LEU C CA 1
ATOM 13403 C C . LEU C 1 169 ? 12.207 18.090 191.853 1.00 32.15 295 LEU C C 1
ATOM 13404 O O . LEU C 1 169 ? 10.970 18.091 191.907 1.00 33.97 295 LEU C O 1
ATOM 13420 N N . ALA C 1 170 ? 12.933 16.966 191.735 1.00 32.47 296 ALA C N 1
ATOM 13421 C CA . ALA C 1 170 ? 12.292 15.646 191.718 1.00 28.23 296 ALA C CA 1
ATOM 13422 C C . ALA C 1 170 ? 13.223 14.574 192.251 1.00 29.72 296 ALA C C 1
ATOM 13423 O O . ALA C 1 170 ? 14.430 14.625 191.975 1.00 33.40 296 ALA C O 1
ATOM 13430 N N . PRO C 1 171 ? 12.708 13.617 193.018 1.00 34.90 297 PRO C N 1
ATOM 13431 C CA . PRO C 1 171 ? 13.569 12.542 193.522 1.00 28.67 297 PRO C CA 1
ATOM 13432 C C . PRO C 1 171 ? 13.903 11.563 192.408 1.00 31.78 297 PRO C C 1
ATOM 13433 O O . PRO C 1 171 ? 13.093 11.317 191.509 1.00 31.01 297 PRO C O 1
ATOM 13444 N N . PHE C 1 172 ? 15.113 11.002 192.470 1.00 31.24 298 PHE C N 1
ATOM 13445 C CA . PHE C 1 172 ? 15.584 10.069 191.454 1.00 31.00 298 PHE C CA 1
ATOM 13446 C C . PHE C 1 172 ? 16.226 8.856 192.116 1.00 34.60 298 PHE C C 1
ATOM 13447 O O . PHE C 1 172 ? 16.681 8.904 193.262 1.00 27.95 298 PHE C O 1
ATOM 13464 N N . THR C 1 173 ? 16.265 7.760 191.366 1.00 29.44 299 THR C N 1
ATOM 13465 C CA . THR C 1 173 ? 16.996 6.565 191.760 1.00 31.71 299 THR C CA 1
ATOM 13466 C C . THR C 1 173 ? 18.094 6.327 190.734 1.00 33.64 299 THR C C 1
ATOM 13467 O O . THR C 1 173 ? 17.819 6.304 189.534 1.00 30.93 299 THR C O 1
ATOM 13478 N N . ASP C 1 174 ? 19.340 6.179 191.196 1.00 34.07 300 ASP C N 1
ATOM 13479 C CA . ASP C 1 174 ? 20.474 5.890 190.315 1.00 27.34 300 ASP C CA 1
ATOM 13480 C C . ASP C 1 174 ? 21.508 5.144 191.160 1.00 27.70 300 ASP C C 1
ATOM 13481 O O . ASP C 1 174 ? 22.467 5.737 191.653 1.00 29.46 300 ASP C O 1
ATOM 13490 N N . GLU C 1 175 ? 21.293 3.830 191.302 1.00 30.38 301 GLU C N 1
ATOM 13491 C CA . GLU C 1 175 ? 22.161 2.996 192.129 1.00 31.69 301 GLU C CA 1
ATOM 13492 C C . GLU C 1 175 ? 23.607 3.069 191.663 1.00 28.96 301 GLU C C 1
ATOM 13493 O O . GLU C 1 175 ? 24.526 3.139 192.485 1.00 32.89 301 GLU C O 1
ATOM 13505 N N . GLN C 1 176 ? 23.833 3.067 190.347 1.00 28.14 302 GLN C N 1
ATOM 13506 C CA . GLN C 1 176 ? 25.207 3.099 189.837 1.00 32.91 302 GLN C CA 1
ATOM 13507 C C . GLN C 1 176 ? 25.895 4.436 190.136 1.00 37.09 302 GLN C C 1
ATOM 13508 O O . GLN C 1 176 ? 27.086 4.485 190.485 1.00 31.11 302 GLN C O 1
ATOM 13522 N N . LEU C 1 177 ? 25.159 5.537 190.038 1.00 36.07 303 LEU C N 1
ATOM 13523 C CA . LEU C 1 177 ? 25.761 6.819 190.386 1.00 28.94 303 LEU C CA 1
ATOM 13524 C C . LEU C 1 177 ? 26.151 6.854 191.857 1.00 31.68 303 LEU C C 1
ATOM 13525 O O . LEU C 1 177 ? 27.226 7.345 192.214 1.00 32.53 303 LEU C O 1
ATOM 13541 N N . TYR C 1 178 ? 25.281 6.343 192.727 1.00 27.66 304 TYR C N 1
ATOM 13542 C CA . TYR C 1 178 ? 25.582 6.314 194.155 1.00 34.26 304 TYR C CA 1
ATOM 13543 C C . TYR C 1 178 ? 26.813 5.456 194.447 1.00 35.20 304 TYR C C 1
ATOM 13544 O O . TYR C 1 178 ? 27.768 5.916 195.086 1.00 32.11 304 TYR C O 1
ATOM 13562 N N . MET C 1 179 ? 26.812 4.200 193.981 1.00 37.11 305 MET C N 1
ATOM 13563 C CA . MET C 1 179 ? 27.933 3.304 194.270 1.00 36.38 305 MET C CA 1
ATOM 13564 C C . MET C 1 179 ? 29.233 3.822 193.671 1.00 41.57 305 MET C C 1
ATOM 13565 O O . MET C 1 179 ? 30.319 3.534 194.190 1.00 39.62 305 MET C O 1
ATOM 13579 N N . GLU C 1 180 ? 29.134 4.577 192.576 1.00 34.77 306 GLU C N 1
ATOM 13580 C CA . GLU C 1 180 ? 30.307 5.112 191.895 1.00 38.12 306 GLU C CA 1
ATOM 13581 C C . GLU C 1 180 ? 31.134 6.022 192.793 1.00 35.96 306 GLU C C 1
ATOM 13582 O O . GLU C 1 180 ? 32.355 6.119 192.618 1.00 35.75 306 GLU C O 1
ATOM 13594 N N . GLN C 1 181 ? 30.499 6.696 193.754 1.00 36.39 307 GLN C N 1
ATOM 13595 C CA . GLN C 1 181 ? 31.260 7.548 194.668 1.00 31.01 307 GLN C CA 1
ATOM 13596 C C . GLN C 1 181 ? 32.225 6.728 195.525 1.00 33.88 307 GLN C C 1
ATOM 13597 O O . GLN C 1 181 ? 33.374 7.131 195.753 1.00 31.93 307 GLN C O 1
ATOM 13611 N N . PHE C 1 182 ? 31.778 5.578 196.016 1.00 32.33 308 PHE C N 1
ATOM 13612 C CA . PHE C 1 182 ? 32.646 4.758 196.856 1.00 37.06 308 PHE C CA 1
ATOM 13613 C C . PHE C 1 182 ? 33.688 4.013 196.032 1.00 32.62 308 PHE C C 1
ATOM 13614 O O . PHE C 1 182 ? 34.827 3.846 196.485 1.00 33.62 308 PHE C O 1
ATOM 13631 N N . THR C 1 183 ? 33.344 3.633 194.800 1.00 34.62 309 THR C N 1
ATOM 13632 C CA . THR C 1 183 ? 34.334 3.046 193.904 1.00 37.96 309 THR C CA 1
ATOM 13633 C C . THR C 1 183 ? 35.504 3.991 193.698 1.00 39.80 309 THR C C 1
ATOM 13634 O O . THR C 1 183 ? 36.665 3.577 193.760 1.00 35.91 309 THR C O 1
ATOM 13645 N N . LYS C 1 184 ? 35.223 5.271 193.476 1.00 30.65 310 LYS C N 1
ATOM 13646 C CA . LYS C 1 184 ? 36.302 6.236 193.288 1.00 27.81 310 LYS C CA 1
ATOM 13647 C C . LYS C 1 184 ? 37.053 6.491 194.588 1.00 28.20 310 LYS C C 1
ATOM 13648 O O . LYS C 1 184 ? 38.286 6.565 194.591 1.00 28.95 310 LYS C O 1
ATOM 13667 N N . ALA C 1 185 ? 36.335 6.618 195.707 1.00 27.89 311 ALA C N 1
ATOM 13668 C CA . ALA C 1 185 ? 37.013 6.872 196.977 1.00 29.70 311 ALA C CA 1
ATOM 13669 C C . ALA C 1 185 ? 37.843 5.671 197.426 1.00 27.51 311 ALA C C 1
ATOM 13670 O O . ALA C 1 185 ? 38.839 5.836 198.138 1.00 30.01 311 ALA C O 1
ATOM 13677 N N . ASN C 1 186 ? 37.454 4.459 197.027 1.00 24.11 312 ASN C N 1
ATOM 13678 C CA . ASN C 1 186 ? 38.154 3.254 197.455 1.00 22.85 312 ASN C CA 1
ATOM 13679 C C . ASN C 1 186 ? 39.561 3.151 196.878 1.00 28.27 312 ASN C C 1
ATOM 13680 O O . ASN C 1 186 ? 40.335 2.289 197.309 1.00 27.01 312 ASN C O 1
ATOM 13691 N N . PHE C 1 187 ? 39.934 4.025 195.943 1.00 30.98 313 PHE C N 1
ATOM 13692 C CA . PHE C 1 187 ? 41.342 4.136 195.579 1.00 28.45 313 PHE C CA 1
ATOM 13693 C C . PHE C 1 187 ? 42.208 4.295 196.830 1.00 29.17 313 PHE C C 1
ATOM 13694 O O . PHE C 1 187 ? 43.290 3.710 196.941 1.00 26.30 313 PHE C O 1
ATOM 13711 N N . TRP C 1 188 ? 41.733 5.071 197.794 1.00 28.46 314 TRP C N 1
ATOM 13712 C CA . TRP C 1 188 ? 42.481 5.322 199.020 1.00 29.65 314 TRP C CA 1
ATOM 13713 C C . TRP C 1 188 ? 42.441 4.146 199.982 1.00 28.08 314 TRP C C 1
ATOM 13714 O O . TRP C 1 188 ? 43.251 4.102 200.916 1.00 30.90 314 TRP C O 1
ATOM 13735 N N . TYR C 1 189 ? 41.525 3.197 199.786 1.00 27.67 315 TYR C N 1
ATOM 13736 C CA . TYR C 1 189 ? 41.414 2.081 200.719 1.00 26.47 315 TYR C CA 1
ATOM 13737 C C . TYR C 1 189 ? 42.355 0.963 200.283 1.00 32.48 315 TYR C C 1
ATOM 13738 O O . TYR C 1 189 ? 41.954 -0.115 199.841 1.00 25.40 315 TYR C O 1
ATOM 13756 N N . GLN C 1 190 ? 43.646 1.245 200.424 1.00 27.31 316 GLN C N 1
ATOM 13757 C CA . GLN C 1 190 ? 44.608 0.236 200.172 1.00 32.31 316 GLN C CA 1
ATOM 13758 C C . GLN C 1 190 ? 45.823 0.367 201.063 1.00 33.16 316 GLN C C 1
ATOM 13759 O O . GLN C 1 190 ? 46.266 1.498 201.315 1.00 30.21 316 GLN C O 1
ATOM 13773 N N . PRO C 1 191 ? 46.375 -0.755 201.539 1.00 33.13 317 PRO C N 1
ATOM 13774 C CA . PRO C 1 191 ? 47.399 -0.694 202.588 1.00 31.25 317 PRO C CA 1
ATOM 13775 C C . PRO C 1 191 ? 48.811 -0.534 202.074 1.00 33.43 317 PRO C C 1
ATOM 13776 O O . PRO C 1 191 ? 49.714 -0.288 202.889 1.00 29.60 317 PRO C O 1
ATOM 13787 N N . SER C 1 192 ? 49.029 -0.657 200.764 1.00 30.63 318 SER C N 1
ATOM 13788 C CA . SER C 1 192 ? 50.371 -0.589 200.257 1.00 30.67 318 SER C CA 1
ATOM 13789 C C . SER C 1 192 ? 50.336 -0.056 198.827 1.00 30.27 318 SER C C 1
ATOM 13790 O O . SER C 1 192 ? 50.670 -0.764 197.866 1.00 31.04 318 SER C O 1
ATOM 13798 N N . PHE C 1 193 ? 49.958 1.218 198.698 1.00 27.93 319 PHE C N 1
ATOM 13799 C CA . PHE C 1 193 ? 50.111 1.965 197.450 1.00 26.97 319 PHE C CA 1
ATOM 13800 C C . PHE C 1 193 ? 51.585 2.338 197.336 1.00 28.14 319 PHE C C 1
ATOM 13801 O O . PHE C 1 193 ? 52.062 3.249 198.014 1.00 30.55 319 PHE C O 1
ATOM 13818 N N . HIS C 1 194 ? 52.340 1.607 196.522 1.00 27.54 320 HIS C N 1
ATOM 13819 C CA . HIS C 1 194 ? 53.794 1.786 196.473 1.00 28.66 320 HIS C CA 1
ATOM 13820 C C . HIS C 1 194 ? 54.387 1.776 197.888 1.00 31.83 320 HIS C C 1
ATOM 13821 O O . HIS C 1 194 ? 55.297 2.537 198.229 1.00 31.39 320 HIS C O 1
ATOM 13835 N N . GLY C 1 195 ? 53.824 0.933 198.743 1.00 32.51 321 GLY C N 1
ATOM 13836 C CA . GLY C 1 195 ? 54.308 0.768 200.096 1.00 28.26 321 GLY C CA 1
ATOM 13837 C C . GLY C 1 195 ? 53.672 1.660 201.132 1.00 32.50 321 GLY C C 1
ATOM 13838 O O . GLY C 1 195 ? 54.043 1.577 202.309 1.00 38.67 321 GLY C O 1
ATOM 13842 N N . VAL C 1 196 ? 52.712 2.487 200.748 1.00 29.53 322 VAL C N 1
ATOM 13843 C CA . VAL C 1 196 ? 52.097 3.456 201.644 1.00 28.67 322 VAL C CA 1
ATOM 13844 C C . VAL C 1 196 ? 50.660 3.038 201.906 1.00 27.91 322 VAL C C 1
ATOM 13845 O O . VAL C 1 196 ? 49.914 2.754 200.964 1.00 27.91 322 VAL C O 1
ATOM 13858 N N . ASP C 1 197 ? 50.266 3.038 203.180 1.00 26.11 323 ASP C N 1
ATOM 13859 C CA . ASP C 1 197 ? 48.882 2.800 203.579 1.00 29.93 323 ASP C CA 1
ATOM 13860 C C . ASP C 1 197 ? 48.097 4.094 203.420 1.00 27.18 323 ASP C C 1
ATOM 13861 O O . ASP C 1 197 ? 48.324 5.059 204.156 1.00 27.89 323 ASP C O 1
ATOM 13870 N N . LEU C 1 198 ? 47.194 4.127 202.446 1.00 28.47 324 LEU C N 1
ATOM 13871 C CA . LEU C 1 198 ? 46.397 5.311 202.152 1.00 27.53 324 LEU C CA 1
ATOM 13872 C C . LEU C 1 198 ? 45.057 5.326 202.856 1.00 27.39 324 LEU C C 1
ATOM 13873 O O . LEU C 1 198 ? 44.328 6.315 202.739 1.00 26.80 324 LEU C O 1
ATOM 13889 N N . SER C 1 199 ? 44.713 4.253 203.564 1.00 28.16 325 SER C N 1
ATOM 13890 C CA . SER C 1 199 ? 43.331 4.028 203.967 1.00 27.56 325 SER C CA 1
ATOM 13891 C C . SER C 1 199 ? 42.783 5.115 204.880 1.00 31.71 325 SER C C 1
ATOM 13892 O O . SER C 1 199 ? 41.561 5.303 204.925 1.00 31.41 325 SER C O 1
ATOM 13900 N N . ALA C 1 200 ? 43.641 5.816 205.624 1.00 28.87 326 ALA C N 1
ATOM 13901 C CA . ALA C 1 200 ? 43.151 6.847 206.535 1.00 29.12 326 ALA C CA 1
ATOM 13902 C C . ALA C 1 200 ? 42.497 8.032 205.829 1.00 29.83 326 ALA C C 1
ATOM 13903 O O . ALA C 1 200 ? 41.801 8.811 206.501 1.00 32.57 326 ALA C O 1
ATOM 13910 N N . LEU C 1 201 ? 42.673 8.181 204.512 1.00 28.43 327 LEU C N 1
ATOM 13911 C CA . LEU C 1 201 ? 42.077 9.299 203.786 1.00 28.18 327 LEU C CA 1
ATOM 13912 C C . LEU C 1 201 ? 40.804 8.902 203.042 1.00 27.52 327 LEU C C 1
ATOM 13913 O O . LEU C 1 201 ? 40.181 9.750 202.402 1.00 30.15 327 LEU C O 1
ATOM 13929 N N . ARG C 1 202 ? 40.390 7.639 203.120 1.00 26.38 328 ARG C N 1
ATOM 13930 C CA . ARG C 1 202 ? 39.233 7.191 202.348 1.00 25.37 328 ARG C CA 1
ATOM 13931 C C . ARG C 1 202 ? 37.977 7.970 202.728 1.00 32.25 328 ARG C C 1
ATOM 13932 O O . ARG C 1 202 ? 37.199 8.388 201.864 1.00 29.10 328 ARG C O 1
ATOM 13953 N N . GLY C 1 203 ? 37.743 8.151 204.023 1.00 32.44 329 GLY C N 1
ATOM 13954 C CA . GLY C 1 203 ? 36.554 8.877 204.449 1.00 33.50 329 GLY C CA 1
ATOM 13955 C C . GLY C 1 203 ? 36.538 10.314 203.964 1.00 30.35 329 GLY C C 1
ATOM 13956 O O . GLY C 1 203 ? 35.497 10.831 203.545 1.00 29.34 329 GLY C O 1
ATOM 13960 N N . ALA C 1 204 ? 37.694 10.978 204.001 1.00 27.44 330 ALA C N 1
ATOM 13961 C CA . ALA C 1 204 ? 37.774 12.328 203.460 1.00 28.27 330 ALA C CA 1
ATOM 13962 C C . ALA C 1 204 ? 37.465 12.344 201.966 1.00 32.34 330 ALA C C 1
ATOM 13963 O O . ALA C 1 204 ? 36.804 13.266 201.476 1.00 27.46 330 ALA C O 1
ATOM 13970 N N . ALA C 1 205 ? 37.932 11.332 201.226 1.00 30.92 331 ALA C N 1
ATOM 13971 C CA . ALA C 1 205 ? 37.634 11.253 199.797 1.00 26.82 331 ALA C CA 1
ATOM 13972 C C . ALA C 1 205 ? 36.139 11.083 199.546 1.00 30.16 331 ALA C C 1
ATOM 13973 O O . ALA C 1 205 ? 35.581 11.707 198.639 1.00 31.43 331 ALA C O 1
ATOM 13980 N N . VAL C 1 206 ? 35.474 10.230 200.329 1.00 29.52 332 VAL C N 1
ATOM 13981 C CA . VAL C 1 206 ? 34.025 10.081 200.203 1.00 25.57 332 VAL C CA 1
ATOM 13982 C C . VAL C 1 206 ? 33.330 11.412 200.453 1.00 31.12 332 VAL C C 1
ATOM 13983 O O . VAL C 1 206 ? 32.457 11.823 199.681 1.00 29.68 332 VAL C O 1
ATOM 13996 N N . ASP C 1 207 ? 33.700 12.102 201.543 1.00 30.75 333 ASP C N 1
ATOM 13997 C CA . ASP C 1 207 ? 33.079 13.388 201.854 1.00 31.11 333 ASP C CA 1
ATOM 13998 C C . ASP C 1 207 ? 33.248 14.367 200.699 1.00 33.10 333 ASP C C 1
ATOM 13999 O O . ASP C 1 207 ? 32.308 15.082 200.337 1.00 32.70 333 ASP C O 1
ATOM 14008 N N . GLU C 1 208 ? 34.439 14.399 200.100 1.00 30.44 334 GLU C N 1
ATOM 14009 C CA . GLU C 1 208 ? 34.714 15.319 199.000 1.00 31.71 334 GLU C CA 1
ATOM 14010 C C . GLU C 1 208 ? 33.763 15.089 197.828 1.00 29.87 334 GLU C C 1
ATOM 14011 O O . GLU C 1 208 ? 33.194 16.041 197.285 1.00 29.29 334 GLU C O 1
ATOM 14023 N N . TYR C 1 209 ? 33.560 13.826 197.436 1.00 28.68 335 TYR C N 1
ATOM 14024 C CA . TYR C 1 209 ? 32.717 13.541 196.271 1.00 35.65 335 TYR C CA 1
ATOM 14025 C C . TYR C 1 209 ? 31.251 13.887 196.533 1.00 32.60 335 TYR C C 1
ATOM 14026 O O . TYR C 1 209 ? 30.544 14.380 195.646 1.00 29.48 335 TYR C O 1
ATOM 14044 N N . PHE C 1 210 ? 30.770 13.636 197.741 1.00 30.22 336 PHE C N 1
ATOM 14045 C CA . PHE C 1 210 ? 29.360 13.870 198.023 1.00 34.59 336 PHE C CA 1
ATOM 14046 C C . PHE C 1 210 ? 29.013 15.351 198.130 1.00 33.08 336 PHE C C 1
ATOM 14047 O O . PHE C 1 210 ? 27.828 15.692 198.065 1.00 39.24 336 PHE C O 1
ATOM 14064 N N . ARG C 1 211 ? 30.004 16.232 198.283 1.00 33.89 337 ARG C N 1
ATOM 14065 C CA . ARG C 1 211 ? 29.758 17.671 198.301 1.00 33.74 337 ARG C CA 1
ATOM 14066 C C . ARG C 1 211 ? 29.600 18.260 196.908 1.00 32.06 337 ARG C C 1
ATOM 14067 O O . ARG C 1 211 ? 29.327 19.457 196.793 1.00 33.03 337 ARG C O 1
ATOM 14088 N N . GLN C 1 212 ? 29.774 17.466 195.854 1.00 30.40 338 GLN C N 1
ATOM 14089 C CA . GLN C 1 212 ? 29.740 17.968 194.488 1.00 35.59 338 GLN C CA 1
ATOM 14090 C C . GLN C 1 212 ? 28.406 17.652 193.836 1.00 31.05 338 GLN C C 1
ATOM 14091 O O . GLN C 1 212 ? 28.074 16.465 193.693 1.00 31.16 338 GLN C O 1
ATOM 14105 N N . PRO C 1 213 ? 27.614 18.647 193.430 1.00 31.12 339 PRO C N 1
ATOM 14106 C CA . PRO C 1 213 ? 26.476 18.353 192.548 1.00 31.74 339 PRO C CA 1
ATOM 14107 C C . PRO C 1 213 ? 26.978 17.781 191.233 1.00 29.63 339 PRO C C 1
ATOM 14108 O O . PRO C 1 213 ? 28.093 18.060 190.795 1.00 29.52 339 PRO C O 1
ATOM 14119 N N . VAL C 1 214 ? 26.151 16.961 190.602 1.00 27.57 340 VAL C N 1
ATOM 14120 C CA . VAL C 1 214 ? 26.512 16.264 189.371 1.00 28.31 340 VAL C CA 1
ATOM 14121 C C . VAL C 1 214 ? 25.766 16.930 188.229 1.00 34.40 340 VAL C C 1
ATOM 14122 O O . VAL C 1 214 ? 24.532 16.908 188.199 1.00 34.73 340 VAL C O 1
ATOM 14135 N N . VAL C 1 215 ? 26.505 17.531 187.305 1.00 30.03 341 VAL C N 1
ATOM 14136 C CA . VAL C 1 215 ? 25.946 18.172 186.121 1.00 33.37 341 VAL C CA 1
ATOM 14137 C C . VAL C 1 215 ? 26.068 17.198 184.954 1.00 35.43 341 VAL C C 1
ATOM 14138 O O . VAL C 1 215 ? 27.166 16.916 184.462 1.00 36.44 341 VAL C O 1
ATOM 14151 N N . ASP C 1 216 ? 24.939 16.655 184.531 1.00 33.60 342 ASP C N 1
ATOM 14152 C CA . ASP C 1 216 ? 24.848 15.800 183.354 1.00 38.95 342 ASP C CA 1
ATOM 14153 C C . ASP C 1 216 ? 23.364 15.607 183.069 1.00 35.62 342 ASP C C 1
ATOM 14154 O O . ASP C 1 216 ? 22.503 16.122 183.789 1.00 36.59 342 ASP C O 1
ATOM 14163 N N . THR C 1 217 ? 23.063 14.825 182.043 1.00 39.26 343 THR C N 1
ATOM 14164 C CA . THR C 1 217 ? 21.677 14.517 181.736 1.00 41.07 343 THR C CA 1
ATOM 14165 C C . THR C 1 217 ? 21.409 13.068 182.127 1.00 43.45 343 THR C C 1
ATOM 14166 O O . THR C 1 217 ? 22.307 12.342 182.560 1.00 43.47 343 THR C O 1
ATOM 14177 N N . PHE C 1 218 ? 20.153 12.657 181.999 1.00 36.91 344 PHE C N 1
ATOM 14178 C CA . PHE C 1 218 ? 19.764 11.324 182.425 1.00 37.52 344 PHE C CA 1
ATOM 14179 C C . PHE C 1 218 ? 18.460 10.938 181.746 1.00 37.20 344 PHE C C 1
ATOM 14180 O O . PHE C 1 218 ? 17.739 11.785 181.215 1.00 39.27 344 PHE C O 1
ATOM 14197 N N . ASP C 1 219 ? 18.169 9.640 181.786 1.00 37.75 345 ASP C N 1
ATOM 14198 C CA . ASP C 1 219 ? 16.881 9.128 181.337 1.00 37.90 345 ASP C CA 1
ATOM 14199 C C . ASP C 1 219 ? 15.804 9.466 182.354 1.00 38.48 345 ASP C C 1
ATOM 14200 O O . ASP C 1 219 ? 16.012 9.328 183.562 1.00 38.31 345 ASP C O 1
ATOM 14209 N N . ILE C 1 220 ? 14.643 9.906 181.863 1.00 36.95 346 ILE C N 1
ATOM 14210 C CA . ILE C 1 220 ? 13.568 10.308 182.765 1.00 35.97 346 ILE C CA 1
ATOM 14211 C C . ILE C 1 220 ? 13.014 9.141 183.562 1.00 38.15 346 ILE C C 1
ATOM 14212 O O . ILE C 1 220 ? 12.251 9.357 184.522 1.00 37.89 346 ILE C O 1
ATOM 14228 N N . ARG C 1 221 ? 13.366 7.906 183.188 1.00 37.31 347 ARG C N 1
ATOM 14229 C CA . ARG C 1 221 ? 12.886 6.753 183.940 1.00 40.93 347 ARG C CA 1
ATOM 14230 C C . ARG C 1 221 ? 13.495 6.662 185.336 1.00 36.91 347 ARG C C 1
ATOM 14231 O O . ARG C 1 221 ? 13.012 5.879 186.156 1.00 38.29 347 ARG C O 1
ATOM 14252 N N . ILE C 1 222 ? 14.538 7.439 185.636 1.00 37.36 348 ILE C N 1
ATOM 14253 C CA . ILE C 1 222 ? 15.072 7.469 186.998 1.00 36.07 348 ILE C CA 1
ATOM 14254 C C . ILE C 1 222 ? 14.251 8.335 187.941 1.00 32.99 348 ILE C C 1
ATOM 14255 O O . ILE C 1 222 ? 14.429 8.245 189.159 1.00 32.31 348 ILE C O 1
ATOM 14271 N N . LEU C 1 223 ? 13.362 9.173 187.422 1.00 32.56 349 LEU C N 1
ATOM 14272 C CA . LEU C 1 223 ? 12.578 10.062 188.271 1.00 30.98 349 LEU C CA 1
ATOM 14273 C C . LEU C 1 223 ? 11.435 9.282 188.904 1.00 37.95 349 LEU C C 1
ATOM 14274 O O . LEU C 1 223 ? 10.727 8.537 188.220 1.00 35.15 349 LEU C O 1
ATOM 14290 N N . MET C 1 224 ? 11.239 9.477 190.207 1.00 32.11 350 MET C N 1
ATOM 14291 C CA . MET C 1 224 ? 10.325 8.659 190.993 1.00 38.36 350 MET C CA 1
ATOM 14292 C C . MET C 1 224 ? 9.051 9.381 191.400 1.00 34.34 350 MET C C 1
ATOM 14293 O O . MET C 1 224 ? 8.178 8.769 192.025 1.00 35.20 350 MET C O 1
ATOM 14307 N N . ALA C 1 225 ? 8.922 10.661 191.077 1.00 35.79 351 ALA C N 1
ATOM 14308 C CA . ALA C 1 225 ? 7.712 11.392 191.412 1.00 36.68 351 ALA C CA 1
ATOM 14309 C C . ALA C 1 225 ? 7.631 12.620 190.526 1.00 34.61 351 ALA C C 1
ATOM 14310 O O . ALA C 1 225 ? 8.629 13.055 189.953 1.00 34.76 351 ALA C O 1
ATOM 14317 N N . LYS C 1 226 ? 6.424 13.164 190.416 1.00 34.54 352 LYS C N 1
ATOM 14318 C CA . LYS C 1 226 ? 6.234 14.444 189.754 1.00 31.60 352 LYS C CA 1
ATOM 14319 C C . LYS C 1 226 ? 7.039 15.529 190.468 1.00 35.24 352 LYS C C 1
ATOM 14320 O O . LYS C 1 226 ? 7.142 15.547 191.696 1.00 31.35 352 LYS C O 1
ATOM 14339 N N . SER C 1 227 ? 7.630 16.430 189.695 1.00 37.02 353 SER C N 1
ATOM 14340 C CA . SER C 1 227 ? 8.449 17.474 190.288 1.00 35.19 353 SER C CA 1
ATOM 14341 C C . SER C 1 227 ? 7.604 18.483 191.059 1.00 35.65 353 SER C C 1
ATOM 14342 O O . SER C 1 227 ? 6.411 18.680 190.797 1.00 35.34 353 SER C O 1
ATOM 14350 N N . VAL C 1 228 ? 8.232 19.103 192.037 1.00 34.58 354 VAL C N 1
ATOM 14351 C CA . VAL C 1 228 ? 7.677 20.281 192.688 1.00 33.74 354 VAL C CA 1
ATOM 14352 C C . VAL C 1 228 ? 8.400 21.482 192.103 1.00 38.83 354 VAL C C 1
ATOM 14353 O O . VAL C 1 228 ? 9.571 21.409 191.720 1.00 37.05 354 VAL C O 1
ATOM 14366 N N . LYS C 1 229 ? 7.708 22.610 192.051 1.00 35.44 355 LYS C N 1
ATOM 14367 C CA . LYS C 1 229 ? 8.161 23.780 191.313 1.00 39.69 355 LYS C CA 1
ATOM 14368 C C . LYS C 1 229 ? 8.246 24.974 192.250 1.00 38.55 355 LYS C C 1
ATOM 14369 O O . LYS C 1 229 ? 7.313 25.237 193.014 1.00 40.98 355 LYS C O 1
ATOM 14388 N N . TYR C 1 230 ? 9.371 25.681 192.197 1.00 35.29 356 TYR C N 1
ATOM 14389 C CA . TYR C 1 230 ? 9.567 26.926 192.930 1.00 36.97 356 TYR C CA 1
ATOM 14390 C C . TYR C 1 230 ? 9.671 28.051 191.911 1.00 35.26 356 TYR C C 1
ATOM 14391 O O . TYR C 1 230 ? 10.571 28.033 191.072 1.00 32.84 356 TYR C O 1
ATOM 14409 N N . THR C 1 231 ? 8.754 29.015 191.971 1.00 36.94 357 THR C N 1
ATOM 14410 C CA . THR C 1 231 ? 8.585 30.013 190.921 1.00 36.69 357 THR C CA 1
ATOM 14411 C C . THR C 1 231 ? 9.064 31.366 191.414 1.00 40.09 357 THR C C 1
ATOM 14412 O O . THR C 1 231 ? 8.743 31.766 192.534 1.00 38.01 357 THR C O 1
ATOM 14423 N N . VAL C 1 232 ? 9.830 32.055 190.573 1.00 36.37 358 VAL C N 1
ATOM 14424 C CA . VAL C 1 232 ? 10.247 33.430 190.800 1.00 40.00 358 VAL C CA 1
ATOM 14425 C C . VAL C 1 232 ? 9.582 34.295 189.737 1.00 39.27 358 VAL C C 1
ATOM 14426 O O . VAL C 1 232 ? 9.777 34.070 188.535 1.00 33.75 358 VAL C O 1
ATOM 14439 N N . ASN C 1 233 ? 8.801 35.278 190.179 1.00 36.41 359 ASN C N 1
ATOM 14440 C CA . ASN C 1 233 ? 8.221 36.289 189.296 1.00 38.01 359 ASN C CA 1
ATOM 14441 C C . ASN C 1 233 ? 9.191 37.466 189.245 1.00 38.01 359 ASN C C 1
ATOM 14442 O O . ASN C 1 233 ? 9.269 38.270 190.179 1.00 41.39 359 ASN C O 1
ATOM 14453 N N . PHE C 1 234 ? 9.925 37.585 188.142 1.00 39.42 360 PHE C N 1
ATOM 14454 C CA . PHE C 1 234 ? 10.947 38.616 188.044 1.00 38.06 360 PHE C CA 1
ATOM 14455 C C . PHE C 1 234 ? 10.356 40.013 188.031 1.00 36.70 360 PHE C C 1
ATOM 14456 O O . PHE C 1 234 ? 11.069 40.968 188.341 1.00 42.52 360 PHE C O 1
ATOM 14473 N N . LEU C 1 235 ? 9.076 40.153 187.685 1.00 36.19 361 LEU C N 1
ATOM 14474 C CA . LEU C 1 235 ? 8.446 41.465 187.749 1.00 38.90 361 LEU C CA 1
ATOM 14475 C C . LEU C 1 235 ? 8.220 41.909 189.187 1.00 46.25 361 LEU C C 1
ATOM 14476 O O . LEU C 1 235 ? 8.107 43.113 189.452 1.00 42.75 361 LEU C O 1
ATOM 14492 N N . GLU C 1 236 ? 8.116 40.960 190.116 1.00 43.30 362 GLU C N 1
ATOM 14493 C CA . GLU C 1 236 ? 7.790 41.251 191.508 1.00 53.73 362 GLU C CA 1
ATOM 14494 C C . GLU C 1 236 ? 8.938 41.010 192.476 1.00 43.75 362 GLU C C 1
ATOM 14495 O O . GLU C 1 236 ? 9.030 41.694 193.500 1.00 50.46 362 GLU C O 1
ATOM 14507 N N . ALA C 1 237 ? 9.811 40.056 192.179 1.00 38.50 363 ALA C N 1
ATOM 14508 C CA . ALA C 1 237 ? 10.809 39.636 193.146 1.00 46.49 363 ALA C CA 1
ATOM 14509 C C . ALA C 1 237 ? 11.811 40.754 193.408 1.00 50.19 363 ALA C C 1
ATOM 14510 O O . ALA C 1 237 ? 12.124 41.568 192.533 1.00 43.71 363 ALA C O 1
ATOM 14517 N N . LYS C 1 238 ? 12.321 40.784 194.628 1.00 43.44 364 LYS C N 1
ATOM 14518 C CA . LYS C 1 238 ? 13.373 41.715 195.007 1.00 53.21 364 LYS C CA 1
ATOM 14519 C C . LYS C 1 238 ? 14.705 40.987 195.041 1.00 40.77 364 LYS C C 1
ATOM 14520 O O . LYS C 1 238 ? 14.754 39.776 195.231 1.00 37.09 364 LYS C O 1
ATOM 14539 N N . GLU C 1 239 ? 15.789 41.741 194.844 1.00 45.41 365 GLU C N 1
ATOM 14540 C CA . GLU C 1 239 ? 17.126 41.155 194.858 1.00 41.56 365 GLU C CA 1
ATOM 14541 C C . GLU C 1 239 ? 17.360 40.340 196.125 1.00 40.19 365 GLU C C 1
ATOM 14542 O O . GLU C 1 239 ? 17.927 39.241 196.073 1.00 41.98 365 GLU C O 1
ATOM 14554 N N . GLY C 1 240 ? 16.898 40.848 197.270 1.00 40.31 366 GLY C N 1
ATOM 14555 C CA . GLY C 1 240 ? 17.101 40.165 198.543 1.00 40.80 366 GLY C CA 1
ATOM 14556 C C . GLY C 1 240 ? 16.370 38.836 198.657 1.00 41.09 366 GLY C C 1
ATOM 14557 O O . GLY C 1 240 ? 16.688 38.026 199.538 1.00 44.29 366 GLY C O 1
ATOM 14561 N N . ASP C 1 241 ? 15.387 38.596 197.796 1.00 41.90 367 ASP C N 1
ATOM 14562 C CA . ASP C 1 241 ? 14.655 37.332 197.827 1.00 36.66 367 ASP C CA 1
ATOM 14563 C C . ASP C 1 241 ? 15.510 36.138 197.413 1.00 44.44 367 ASP C C 1
ATOM 14564 O O . ASP C 1 241 ? 15.102 34.990 197.647 1.00 35.85 367 ASP C O 1
ATOM 14573 N N . LEU C 1 242 ? 16.676 36.379 196.812 1.00 39.59 368 LEU C N 1
ATOM 14574 C CA . LEU C 1 242 ? 17.527 35.315 196.296 1.00 39.64 368 LEU C CA 1
ATOM 14575 C C . LEU C 1 242 ? 18.734 35.014 197.185 1.00 39.19 368 LEU C C 1
ATOM 14576 O O . LEU C 1 242 ? 19.548 34.150 196.839 1.00 33.33 368 LEU C O 1
ATOM 14592 N N . HIS C 1 243 ? 18.866 35.693 198.325 1.00 34.98 369 HIS C N 1
ATOM 14593 C CA . HIS C 1 243 ? 19.979 35.402 199.223 1.00 39.88 369 HIS C CA 1
ATOM 14594 C C . HIS C 1 243 ? 19.761 34.094 199.965 1.00 37.58 369 HIS C C 1
ATOM 14595 O O . HIS C 1 243 ? 20.715 33.359 200.232 1.00 36.76 369 HIS C O 1
ATOM 14609 N N . ARG C 1 244 ? 18.512 33.773 200.277 1.00 34.61 370 ARG C N 1
ATOM 14610 C CA . ARG C 1 244 ? 18.165 32.572 201.028 1.00 37.61 370 ARG C CA 1
ATOM 14611 C C . ARG C 1 244 ? 16.898 32.046 200.375 1.00 31.22 370 ARG C C 1
ATOM 14612 O O . ARG C 1 244 ? 15.816 32.601 200.584 1.00 36.60 370 ARG C O 1
ATOM 14633 N N . ILE C 1 245 ? 17.022 30.955 199.634 1.00 31.24 371 ILE C N 1
ATOM 14634 C CA . ILE C 1 245 ? 15.924 30.410 198.851 1.00 33.40 371 ILE C CA 1
ATOM 14635 C C . ILE C 1 245 ? 15.523 29.103 199.500 1.00 31.94 371 ILE C C 1
ATOM 14636 O O . ILE C 1 245 ? 16.254 28.110 199.420 1.00 32.02 371 ILE C O 1
ATOM 14652 N N . GLU C 1 246 ? 14.376 29.110 200.165 1.00 34.88 372 GLU C N 1
ATOM 14653 C CA . GLU C 1 246 ? 13.864 27.947 200.876 1.00 37.67 372 GLU C CA 1
ATOM 14654 C C . GLU C 1 246 ? 12.855 27.258 199.969 1.00 36.68 372 GLU C C 1
ATOM 14655 O O . GLU C 1 246 ? 11.813 27.830 199.642 1.00 34.83 372 GLU C O 1
ATOM 14667 N N . ILE C 1 247 ? 13.173 26.046 199.544 1.00 33.36 373 ILE C N 1
ATOM 14668 C CA . ILE C 1 247 ? 12.302 25.299 198.645 1.00 36.86 373 ILE C CA 1
ATOM 14669 C C . ILE C 1 247 ? 11.768 24.098 199.409 1.00 35.59 373 ILE C C 1
ATOM 14670 O O . ILE C 1 247 ? 12.449 23.059 199.479 1.00 34.89 373 ILE C O 1
ATOM 14686 N N . PRO C 1 248 ? 10.588 24.205 200.022 1.00 37.94 374 PRO C N 1
ATOM 14687 C CA . PRO C 1 248 ? 9.967 23.021 200.621 1.00 40.27 374 PRO C CA 1
ATOM 14688 C C . PRO C 1 248 ? 9.471 22.096 199.532 1.00 42.13 374 PRO C C 1
ATOM 14689 O O . PRO C 1 248 ? 9.098 22.536 198.440 1.00 40.17 374 PRO C O 1
ATOM 14700 N N . PHE C 1 249 ? 9.482 20.799 199.828 1.00 38.89 375 PHE C N 1
ATOM 14701 C CA . PHE C 1 249 ? 8.980 19.825 198.873 1.00 41.09 375 PHE C CA 1
ATOM 14702 C C . PHE C 1 249 ? 8.233 18.714 199.601 1.00 38.47 375 PHE C C 1
ATOM 14703 O O . PHE C 1 249 ? 8.548 18.356 200.739 1.00 34.78 375 PHE C O 1
ATOM 14720 N N . LYS C 1 250 ? 7.213 18.190 198.928 1.00 40.99 376 LYS C N 1
ATOM 14721 C CA . LYS C 1 250 ? 6.513 16.988 199.359 1.00 40.48 376 LYS C CA 1
ATOM 14722 C C . LYS C 1 250 ? 6.185 16.208 198.094 1.00 49.35 376 LYS C C 1
ATOM 14723 O O . LYS C 1 250 ? 5.308 16.603 197.322 1.00 43.32 376 LYS C O 1
ATOM 14742 N N . PHE C 1 251 ? 6.912 15.127 197.851 1.00 36.43 377 PHE C N 1
ATOM 14743 C CA . PHE C 1 251 ? 6.704 14.316 196.663 1.00 29.95 377 PHE C CA 1
ATOM 14744 C C . PHE C 1 251 ? 5.731 13.181 196.949 1.00 33.66 377 PHE C C 1
ATOM 14745 O O . PHE C 1 251 ? 5.843 12.496 197.971 1.00 35.70 377 PHE C O 1
ATOM 14762 N N . HIS C 1 252 ? 4.764 13.005 196.054 1.00 35.22 378 HIS C N 1
ATOM 14763 C CA . HIS C 1 252 ? 3.878 11.841 196.074 1.00 36.70 378 HIS C CA 1
ATOM 14764 C C . HIS C 1 252 ? 4.521 10.783 195.195 1.00 39.22 378 HIS C C 1
ATOM 14765 O O . HIS C 1 252 ? 4.499 10.882 193.962 1.00 39.63 378 HIS C O 1
ATOM 14779 N N . MET C 1 253 ? 5.163 9.808 195.833 1.00 36.35 379 MET C N 1
ATOM 14780 C CA . MET C 1 253 ? 5.964 8.841 195.096 1.00 36.89 379 MET C CA 1
ATOM 14781 C C . MET C 1 253 ? 5.090 8.070 194.119 1.00 34.37 379 MET C C 1
ATOM 14782 O O . MET C 1 253 ? 4.062 7.508 194.499 1.00 36.59 379 MET C O 1
ATOM 14796 N N . LEU C 1 254 ? 5.500 8.046 192.855 1.00 34.84 380 LEU C N 1
ATOM 14797 C CA . LEU C 1 254 ? 4.827 7.258 191.835 1.00 36.12 380 LEU C CA 1
ATOM 14798 C C . LEU C 1 254 ? 5.461 5.891 191.638 1.00 42.87 380 LEU C C 1
ATOM 14799 O O . LEU C 1 254 ? 4.865 5.044 190.972 1.00 39.01 380 LEU C O 1
ATOM 14815 N N . HIS C 1 255 ? 6.665 5.673 192.160 1.00 36.99 381 HIS C N 1
ATOM 14816 C CA . HIS C 1 255 ? 7.371 4.410 192.007 1.00 46.27 381 HIS C CA 1
ATOM 14817 C C . HIS C 1 255 ? 8.017 4.021 193.332 1.00 44.14 381 HIS C C 1
ATOM 14818 O O . HIS C 1 255 ? 8.394 4.875 194.139 1.00 36.44 381 HIS C O 1
ATOM 14832 N N . SER C 1 256 ? 8.145 2.718 193.545 1.00 40.47 382 SER C N 1
ATOM 14833 C CA . SER C 1 256 ? 8.785 2.187 194.740 1.00 37.33 382 SER C CA 1
ATOM 14834 C C . SER C 1 256 ? 10.246 1.894 194.442 1.00 45.73 382 SER C C 1
ATOM 14835 O O . SER C 1 256 ? 10.576 1.387 193.365 1.00 43.02 382 SER C O 1
ATOM 14843 N N . GLY C 1 257 ? 11.117 2.214 195.389 1.00 39.62 383 GLY C N 1
ATOM 14844 C CA . GLY C 1 257 ? 12.528 1.944 195.208 1.00 36.28 383 GLY C CA 1
ATOM 14845 C C . GLY C 1 257 ? 13.370 2.783 196.149 1.00 42.45 383 GLY C C 1
ATOM 14846 O O . GLY C 1 257 ? 12.858 3.416 197.062 1.00 36.58 383 GLY C O 1
ATOM 14850 N N . LEU C 1 258 ? 14.678 2.766 195.898 1.00 36.01 384 LEU C N 1
ATOM 14851 C CA . LEU C 1 258 ? 15.650 3.515 196.690 1.00 33.26 384 LEU C CA 1
ATOM 14852 C C . LEU C 1 258 ? 15.841 4.899 196.072 1.00 33.78 384 LEU C C 1
ATOM 14853 O O . LEU C 1 258 ? 16.216 5.014 194.900 1.00 38.72 384 LEU C O 1
ATOM 14869 N N . VAL C 1 259 ? 15.573 5.939 196.848 1.00 34.76 385 VAL C N 1
ATOM 14870 C CA . VAL C 1 259 ? 15.780 7.317 196.421 1.00 34.18 385 VAL C CA 1
ATOM 14871 C C . VAL C 1 259 ? 17.216 7.702 196.765 1.00 28.97 385 VAL C C 1
ATOM 14872 O O . VAL C 1 259 ? 17.597 7.722 197.939 1.00 31.22 385 VAL C O 1
ATOM 14885 N N . HIS C 1 260 ? 17.997 8.078 195.756 1.00 28.97 386 HIS C N 1
ATOM 14886 C CA . HIS C 1 260 ? 19.403 8.414 195.973 1.00 30.66 386 HIS C CA 1
ATOM 14887 C C . HIS C 1 260 ? 19.671 9.915 196.011 1.00 30.12 386 HIS C C 1
ATOM 14888 O O . HIS C 1 260 ? 20.747 10.330 196.460 1.00 29.21 386 HIS C O 1
ATOM 14902 N N . GLY C 1 261 ? 18.720 10.739 195.589 1.00 27.88 387 GLY C N 1
ATOM 14903 C CA . GLY C 1 261 ? 18.920 12.173 195.670 1.00 30.87 387 GLY C CA 1
ATOM 14904 C C . GLY C 1 261 ? 17.831 12.923 194.933 1.00 29.75 387 GLY C C 1
ATOM 14905 O O . GLY C 1 261 ? 16.769 12.367 194.631 1.00 31.32 387 GLY C O 1
ATOM 14909 N N . LEU C 1 262 ? 18.123 14.192 194.634 1.00 28.53 388 LEU C N 1
ATOM 14910 C CA . LEU C 1 262 ? 17.179 15.086 193.976 1.00 25.71 388 LEU C CA 1
ATOM 14911 C C . LEU C 1 262 ? 17.775 15.579 192.670 1.00 27.28 388 LEU C C 1
ATOM 14912 O O . LEU C 1 262 ? 18.940 15.979 192.626 1.00 29.49 388 LEU C O 1
ATOM 14928 N N . ALA C 1 263 ? 16.969 15.564 191.620 1.00 24.67 389 ALA C N 1
ATOM 14929 C CA . ALA C 1 263 ? 17.324 16.118 190.324 1.00 26.12 389 ALA C CA 1
ATOM 14930 C C . ALA C 1 263 ? 16.714 17.508 190.188 1.00 34.82 389 ALA C C 1
ATOM 14931 O O . ALA C 1 263 ? 15.612 17.766 190.691 1.00 30.23 389 ALA C O 1
ATOM 14938 N N . PHE C 1 264 ? 17.454 18.412 189.536 1.00 30.66 390 PHE C N 1
ATOM 14939 C CA . PHE C 1 264 ? 17.039 19.799 189.371 1.00 23.55 390 PHE C CA 1
ATOM 14940 C C . PHE C 1 264 ? 17.052 20.187 187.897 1.00 24.80 390 PHE C C 1
ATOM 14941 O O . PHE C 1 264 ? 17.963 19.804 187.157 1.00 28.43 390 PHE C O 1
ATOM 14958 N N . TRP C 1 265 ? 16.070 20.987 187.490 1.00 27.54 391 TRP C N 1
ATOM 14959 C CA . TRP C 1 265 ? 16.086 21.638 186.185 1.00 32.36 391 TRP C CA 1
ATOM 14960 C C . TRP C 1 265 ? 15.240 22.901 186.284 1.00 29.22 391 TRP C C 1
ATOM 14961 O O . TRP C 1 265 ? 14.699 23.219 187.347 1.00 27.89 391 TRP C O 1
ATOM 14982 N N . PHE C 1 266 ? 15.148 23.651 185.188 1.00 27.60 392 PHE C N 1
ATOM 14983 C CA . PHE C 1 266 ? 14.389 24.892 185.264 1.00 27.75 392 PHE C CA 1
ATOM 14984 C C . PHE C 1 266 ? 13.789 25.260 183.921 1.00 29.87 392 PHE C C 1
ATOM 14985 O O . PHE C 1 266 ? 14.277 24.839 182.869 1.00 31.28 392 PHE C O 1
ATOM 15002 N N . ASP C 1 267 ? 12.715 26.052 183.991 1.00 31.17 393 ASP C N 1
ATOM 15003 C CA . ASP C 1 267 ? 12.079 26.675 182.840 1.00 35.94 393 ASP C CA 1
ATOM 15004 C C . ASP C 1 267 ? 11.968 28.174 183.098 1.00 33.14 393 ASP C C 1
ATOM 15005 O O . ASP C 1 267 ? 11.884 28.615 184.249 1.00 33.55 393 ASP C O 1
ATOM 15014 N N . VAL C 1 268 ? 11.975 28.961 182.021 1.00 32.07 394 VAL C N 1
ATOM 15015 C CA . VAL C 1 268 ? 11.643 30.380 182.094 1.00 32.74 394 VAL C CA 1
ATOM 15016 C C . VAL C 1 268 ? 10.580 30.674 181.047 1.00 35.58 394 VAL C C 1
ATOM 15017 O O . VAL C 1 268 ? 10.499 30.008 180.013 1.00 33.40 394 VAL C O 1
ATOM 15030 N N . ALA C 1 269 ? 9.749 31.666 181.329 1.00 32.69 395 ALA C N 1
ATOM 15031 C CA . ALA C 1 269 ? 8.672 32.066 180.438 1.00 36.41 395 ALA C CA 1
ATOM 15032 C C . ALA C 1 269 ? 8.851 33.521 180.034 1.00 44.33 395 ALA C C 1
ATOM 15033 O O . ALA C 1 269 ? 9.155 34.379 180.879 1.00 41.19 395 ALA C O 1
ATOM 15040 N N . PHE C 1 270 ? 8.651 33.789 178.740 1.00 42.11 396 PHE C N 1
ATOM 15041 C CA . PHE C 1 270 ? 8.658 35.144 178.197 1.00 43.69 396 PHE C CA 1
ATOM 15042 C C . PHE C 1 270 ? 7.208 35.535 177.964 1.00 38.57 396 PHE C C 1
ATOM 15043 O O . PHE C 1 270 ? 6.598 35.118 176.978 1.00 44.11 396 PHE C O 1
ATOM 15060 N N . ILE C 1 271 ? 6.648 36.319 178.884 1.00 41.29 397 ILE C N 1
ATOM 15061 C CA . ILE C 1 271 ? 5.214 36.619 178.878 1.00 42.96 397 ILE C CA 1
ATOM 15062 C C . ILE C 1 271 ? 5.055 37.948 178.150 1.00 43.46 397 ILE C C 1
ATOM 15063 O O . ILE C 1 271 ? 5.130 39.024 178.749 1.00 42.62 397 ILE C O 1
ATOM 15079 N N . GLY C 1 272 ? 4.814 37.865 176.836 1.00 53.48 398 GLY C N 1
ATOM 15080 C CA . GLY C 1 272 ? 4.624 39.036 176.012 1.00 49.95 398 GLY C CA 1
ATOM 15081 C C . GLY C 1 272 ? 3.159 39.395 175.838 1.00 62.91 398 GLY C C 1
ATOM 15082 O O . GLY C 1 272 ? 2.262 38.659 176.241 1.00 48.64 398 GLY C O 1
ATOM 15086 N N . SER C 1 273 ? 2.937 40.554 175.209 1.00 55.02 399 SER C N 1
ATOM 15087 C CA . SER C 1 273 ? 1.573 41.006 174.969 1.00 66.38 399 SER C CA 1
ATOM 15088 C C . SER C 1 273 ? 0.854 40.105 173.977 1.00 64.92 399 SER C C 1
ATOM 15089 O O . SER C 1 273 ? -0.359 39.907 174.091 1.00 67.74 399 SER C O 1
ATOM 15097 N N . ILE C 1 274 ? 1.578 39.547 173.011 1.00 67.57 400 ILE C N 1
ATOM 15098 C CA . ILE C 1 274 ? 0.958 38.705 171.994 1.00 69.84 400 ILE C CA 1
ATOM 15099 C C . ILE C 1 274 ? 0.890 37.255 172.449 1.00 51.31 400 ILE C C 1
ATOM 15100 O O . ILE C 1 274 ? -0.165 36.618 172.384 1.00 53.86 400 ILE C O 1
ATOM 15116 N N . MET C 1 275 ? 1.999 36.701 172.925 1.00 48.74 401 MET C N 1
ATOM 15117 C CA . MET C 1 275 ? 1.976 35.314 173.367 1.00 56.36 401 MET C CA 1
ATOM 15118 C C . MET C 1 275 ? 3.068 35.076 174.400 1.00 57.42 401 MET C C 1
ATOM 15119 O O . MET C 1 275 ? 3.972 35.893 174.586 1.00 51.30 401 MET C O 1
ATOM 15133 N N . THR C 1 276 ? 2.966 33.926 175.064 1.00 46.81 402 THR C N 1
ATOM 15134 C CA . THR C 1 276 ? 3.929 33.488 176.065 1.00 44.91 402 THR C CA 1
ATOM 15135 C C . THR C 1 276 ? 4.755 32.352 175.483 1.00 47.91 402 THR C C 1
ATOM 15136 O O . THR C 1 276 ? 4.197 31.376 174.971 1.00 47.48 402 THR C O 1
ATOM 15147 N N . VAL C 1 277 ? 6.075 32.480 175.564 1.00 42.34 403 VAL C N 1
ATOM 15148 C CA . VAL C 1 277 ? 7.000 31.485 175.043 1.00 41.88 403 VAL C CA 1
ATOM 15149 C C . VAL C 1 277 ? 7.806 30.921 176.200 1.00 37.31 403 VAL C C 1
ATOM 15150 O O . VAL C 1 277 ? 8.253 31.671 177.074 1.00 38.78 403 VAL C O 1
ATOM 15163 N N . TRP C 1 278 ? 8.026 29.607 176.178 1.00 40.07 404 TRP C N 1
ATOM 15164 C CA . TRP C 1 278 ? 8.726 28.905 177.248 1.00 40.75 404 TRP C CA 1
ATOM 15165 C C . TRP C 1 278 ? 10.077 28.405 176.752 1.00 36.33 404 TRP C C 1
ATOM 15166 O O . TRP C 1 278 ? 10.184 27.905 175.632 1.00 38.71 404 TRP C O 1
ATOM 15187 N N . LEU C 1 279 ? 11.102 28.531 177.591 1.00 32.25 405 LEU C N 1
ATOM 15188 C CA . LEU C 1 279 ? 12.395 27.887 177.386 1.00 35.80 405 LEU C CA 1
ATOM 15189 C C . LEU C 1 279 ? 12.579 26.896 178.524 1.00 35.69 405 LEU C C 1
ATOM 15190 O O . LEU C 1 279 ? 12.667 27.301 179.685 1.00 33.89 405 LEU C O 1
ATOM 15206 N N . SER C 1 280 ? 12.657 25.610 178.201 1.00 36.35 406 SER C N 1
ATOM 15207 C CA . SER C 1 280 ? 12.691 24.548 179.198 1.00 38.21 406 SER C CA 1
ATOM 15208 C C . SER C 1 280 ? 13.989 23.760 179.101 1.00 37.50 406 SER C C 1
ATOM 15209 O O . SER C 1 280 ? 14.418 23.377 178.003 1.00 33.19 406 SER C O 1
ATOM 15217 N N . THR C 1 281 ? 14.602 23.511 180.259 1.00 37.51 407 THR C N 1
ATOM 15218 C CA . THR C 1 281 ? 15.766 22.638 180.348 1.00 26.84 407 THR C CA 1
ATOM 15219 C C . THR C 1 281 ? 15.417 21.288 180.981 1.00 30.14 407 THR C C 1
ATOM 15220 O O . THR C 1 281 ? 16.305 20.561 181.444 1.00 28.20 407 THR C O 1
ATOM 15231 N N . ALA C 1 282 ? 14.143 20.911 180.954 1.00 32.28 408 ALA C N 1
ATOM 15232 C CA . ALA C 1 282 ? 13.715 19.653 181.543 1.00 27.84 408 ALA C CA 1
ATOM 15233 C C . ALA C 1 282 ? 14.314 18.456 180.810 1.00 33.29 408 ALA C C 1
ATOM 15234 O O . ALA C 1 282 ? 14.633 18.539 179.609 1.00 35.10 408 ALA C O 1
ATOM 15241 N N . PRO C 1 283 ? 14.501 17.338 181.529 1.00 31.90 409 PRO C N 1
ATOM 15242 C CA . PRO C 1 283 ? 15.024 16.122 180.883 1.00 33.83 409 PRO C CA 1
ATOM 15243 C C . PRO C 1 283 ? 14.039 15.487 179.913 1.00 35.32 409 PRO C C 1
ATOM 15244 O O . PRO C 1 283 ? 14.427 14.578 179.168 1.00 35.13 409 PRO C O 1
ATOM 15255 N N . THR C 1 284 ? 12.782 15.930 179.900 1.00 34.51 410 THR C N 1
ATOM 15256 C CA . THR C 1 284 ? 11.834 15.498 178.883 1.00 37.69 410 THR C CA 1
ATOM 15257 C C . THR C 1 284 ? 11.993 16.268 177.579 1.00 44.70 410 THR C C 1
ATOM 15258 O O . THR C 1 284 ? 11.367 15.894 176.580 1.00 43.41 410 THR C O 1
ATOM 15269 N N . GLU C 1 285 ? 12.798 17.335 177.574 1.00 39.67 411 GLU C N 1
ATOM 15270 C CA . GLU C 1 285 ? 13.004 18.206 176.433 1.00 38.09 411 GLU C CA 1
ATOM 15271 C C . GLU C 1 285 ? 14.390 17.976 175.846 1.00 39.53 411 GLU C C 1
ATOM 15272 O O . GLU C 1 285 ? 15.274 17.407 176.500 1.00 34.79 411 GLU C O 1
ATOM 15284 N N . PRO C 1 286 ? 14.618 18.414 174.611 1.00 37.68 412 PRO C N 1
ATOM 15285 C CA . PRO C 1 286 ? 15.966 18.290 174.037 1.00 41.36 412 PRO C CA 1
ATOM 15286 C C . PRO C 1 286 ? 17.011 18.960 174.924 1.00 34.29 412 PRO C C 1
ATOM 15287 O O . PRO C 1 286 ? 16.754 19.972 175.582 1.00 34.61 412 PRO C O 1
ATOM 15298 N N . LEU C 1 287 ? 18.201 18.375 174.935 1.00 34.13 413 LEU C N 1
ATOM 15299 C CA . LEU C 1 287 ? 19.257 18.814 175.834 1.00 38.17 413 LEU C CA 1
ATOM 15300 C C . LEU C 1 287 ? 19.713 20.229 175.501 1.00 34.14 413 LEU C C 1
ATOM 15301 O O . LEU C 1 287 ? 19.861 20.595 174.333 1.00 35.12 413 LEU C O 1
ATOM 15317 N N . THR C 1 288 ? 19.930 21.027 176.538 1.00 33.56 414 THR C N 1
ATOM 15318 C CA . THR C 1 288 ? 20.533 22.341 176.393 1.00 32.70 414 THR C CA 1
ATOM 15319 C C . THR C 1 288 ? 21.909 22.339 177.052 1.00 33.02 414 THR C C 1
ATOM 15320 O O . THR C 1 288 ? 22.313 21.375 177.717 1.00 32.37 414 THR C O 1
ATOM 15331 N N . HIS C 1 289 ? 22.636 23.449 176.873 1.00 31.79 415 HIS C N 1
ATOM 15332 C CA . HIS C 1 289 ? 23.949 23.575 177.498 1.00 33.64 415 HIS C CA 1
ATOM 15333 C C . HIS C 1 289 ? 23.860 23.794 179.008 1.00 34.31 415 HIS C C 1
ATOM 15334 O O . HIS C 1 289 ? 24.904 23.853 179.663 1.00 36.29 415 HIS C O 1
ATOM 15348 N N . TRP C 1 290 ? 22.653 23.894 179.575 1.00 31.39 416 TRP C N 1
ATOM 15349 C CA . TRP C 1 290 ? 22.492 23.879 181.026 1.00 32.97 416 TRP C CA 1
ATOM 15350 C C . TRP C 1 290 ? 22.390 22.461 181.584 1.00 33.04 416 TRP C C 1
ATOM 15351 O O . TRP C 1 290 ? 22.559 22.277 182.794 1.00 32.07 416 TRP C O 1
ATOM 15372 N N . TYR C 1 291 ? 22.143 21.462 180.732 1.00 32.31 417 TYR C N 1
ATOM 15373 C CA . TYR C 1 291 ? 21.973 20.080 181.154 1.00 29.84 417 TYR C CA 1
ATOM 15374 C C . TYR C 1 291 ? 20.949 20.008 182.272 1.00 28.18 417 TYR C C 1
ATOM 15375 O O . TYR C 1 291 ? 19.923 20.685 182.188 1.00 28.48 417 TYR C O 1
ATOM 15393 N N . GLN C 1 292 ? 21.209 19.177 183.287 1.00 30.03 418 GLN C N 1
ATOM 15394 C CA . GLN C 1 292 ? 20.425 19.081 184.514 1.00 29.80 418 GLN C CA 1
ATOM 15395 C C . GLN C 1 292 ? 21.409 18.868 185.662 1.00 33.72 418 GLN C C 1
ATOM 15396 O O . GLN C 1 292 ? 22.590 18.568 185.451 1.00 31.18 418 GLN C O 1
ATOM 15410 N N . VAL C 1 293 ? 20.930 19.026 186.891 1.00 28.24 419 VAL C N 1
ATOM 15411 C CA . VAL C 1 293 ? 21.771 18.891 188.073 1.00 25.69 419 VAL C CA 1
ATOM 15412 C C . VAL C 1 293 ? 21.174 17.856 189.015 1.00 30.92 419 VAL C C 1
ATOM 15413 O O . VAL C 1 293 ? 19.956 17.820 189.232 1.00 27.57 419 VAL C O 1
ATOM 15426 N N . ARG C 1 294 ? 22.040 17.022 189.595 1.00 29.43 420 ARG C N 1
ATOM 15427 C CA . ARG C 1 294 ? 21.606 16.044 190.582 1.00 28.67 420 ARG C CA 1
ATOM 15428 C C . ARG C 1 294 ? 22.448 16.157 191.842 1.00 27.02 420 ARG C C 1
ATOM 15429 O O . ARG C 1 294 ? 23.673 16.279 191.749 1.00 29.44 420 ARG C O 1
ATOM 15450 N N . CYS C 1 295 ? 21.785 16.123 193.010 1.00 25.92 421 CYS C N 1
ATOM 15451 C CA . CYS C 1 295 ? 22.452 16.183 194.302 1.00 27.33 421 CYS C CA 1
ATOM 15452 C C . CYS C 1 295 ? 22.093 14.882 195.010 1.00 30.44 421 CYS C C 1
ATOM 15453 O O . CYS C 1 295 ? 20.904 14.583 195.209 1.00 27.93 421 CYS C O 1
ATOM 15461 N N . LEU C 1 296 ? 23.102 14.117 195.395 1.00 27.65 422 LEU C N 1
ATOM 15462 C CA . LEU C 1 296 ? 22.871 12.880 196.119 1.00 31.01 422 LEU C CA 1
ATOM 15463 C C . LEU C 1 296 ? 22.570 13.131 197.592 1.00 34.07 422 LEU C C 1
ATOM 15464 O O . LEU C 1 296 ? 23.105 14.067 198.200 1.00 29.68 422 LEU C O 1
ATOM 15480 N N . PHE C 1 297 ? 21.700 12.280 198.158 1.00 31.25 423 PHE C N 1
ATOM 15481 C CA . PHE C 1 297 ? 21.627 12.141 199.608 1.00 34.86 423 PHE C CA 1
ATOM 15482 C C . PHE C 1 297 ? 22.871 11.401 200.094 1.00 32.86 423 PHE C C 1
ATOM 15483 O O . PHE C 1 297 ? 23.483 10.623 199.367 1.00 33.49 423 PHE C O 1
ATOM 15500 N N . GLN C 1 298 ? 23.223 11.610 201.356 1.00 33.30 424 GLN C N 1
ATOM 15501 C CA . GLN C 1 298 ? 24.343 10.863 201.921 1.00 36.54 424 GLN C CA 1
ATOM 15502 C C . GLN C 1 298 ? 24.004 9.386 202.089 1.00 38.29 424 GLN C C 1
ATOM 15503 O O . GLN C 1 298 ? 24.897 8.534 202.031 1.00 39.54 424 GLN C O 1
ATOM 15517 N N . SER C 1 299 ? 22.729 9.062 202.292 1.00 34.21 425 SER C N 1
ATOM 15518 C CA . SER C 1 299 ? 22.260 7.689 202.381 1.00 38.20 425 SER C CA 1
ATOM 15519 C C . SER C 1 299 ? 20.927 7.626 201.649 1.00 36.57 425 SER C C 1
ATOM 15520 O O . SER C 1 299 ? 20.095 8.538 201.793 1.00 38.03 425 SER C O 1
ATOM 15528 N N . PRO C 1 300 ? 20.696 6.581 200.858 1.00 37.13 426 PRO C N 1
ATOM 15529 C CA . PRO C 1 300 ? 19.420 6.472 200.142 1.00 43.49 426 PRO C CA 1
ATOM 15530 C C . PRO C 1 300 ? 18.269 6.210 201.097 1.00 43.50 426 PRO C C 1
ATOM 15531 O O . PRO C 1 300 ? 18.448 5.703 202.203 1.00 38.28 426 PRO C O 1
ATOM 15542 N N . LEU C 1 301 ? 17.067 6.534 200.628 1.00 34.06 427 LEU C N 1
ATOM 15543 C CA . LEU C 1 301 ? 15.831 6.302 201.358 1.00 35.26 427 LEU C CA 1
ATOM 15544 C C . LEU C 1 301 ? 14.918 5.374 200.569 1.00 37.94 427 LEU C C 1
ATOM 15545 O O . LEU C 1 301 ? 14.661 5.609 199.383 1.00 33.77 427 LEU C O 1
ATOM 15561 N N . PHE C 1 302 ? 14.402 4.341 201.230 1.00 36.88 428 PHE C N 1
ATOM 15562 C CA . PHE C 1 302 ? 13.435 3.472 200.580 1.00 36.04 428 PHE C CA 1
ATOM 15563 C C . PHE C 1 302 ? 12.050 4.099 200.649 1.00 44.19 428 PHE C C 1
ATOM 15564 O O . PHE C 1 302 ? 11.606 4.512 201.720 1.00 41.24 428 PHE C O 1
ATOM 15581 N N . ALA C 1 303 ? 11.362 4.165 199.515 1.00 41.54 429 ALA C N 1
ATOM 15582 C CA . ALA C 1 303 ? 10.010 4.702 199.467 1.00 45.94 429 ALA C CA 1
ATOM 15583 C C . ALA C 1 303 ? 9.168 3.799 198.585 1.00 44.24 429 ALA C C 1
ATOM 15584 O O . ALA C 1 303 ? 9.645 3.306 197.563 1.00 43.34 429 ALA C O 1
ATOM 15591 N N . LYS C 1 304 ? 7.925 3.581 198.983 1.00 41.42 430 LYS C N 1
ATOM 15592 C CA . LYS C 1 304 ? 6.961 2.868 198.166 1.00 43.52 430 LYS C CA 1
ATOM 15593 C C . LYS C 1 304 ? 6.107 3.867 197.399 1.00 44.93 430 LYS C C 1
ATOM 15594 O O . LYS C 1 304 ? 5.910 5.004 197.839 1.00 40.99 430 LYS C O 1
ATOM 15613 N N . ALA C 1 305 ? 5.583 3.425 196.254 1.00 44.19 431 ALA C N 1
ATOM 15614 C CA . ALA C 1 305 ? 4.585 4.217 195.549 1.00 44.04 431 ALA C CA 1
ATOM 15615 C C . ALA C 1 305 ? 3.436 4.523 196.497 1.00 39.63 431 ALA C C 1
ATOM 15616 O O . ALA C 1 305 ? 2.939 3.633 197.191 1.00 42.58 431 ALA C O 1
ATOM 15623 N N . GLY C 1 306 ? 3.025 5.789 196.542 1.00 40.14 432 GLY C N 1
ATOM 15624 C CA . GLY C 1 306 ? 2.006 6.240 197.464 1.00 39.96 432 GLY C CA 1
ATOM 15625 C C . GLY C 1 306 ? 2.542 6.859 198.741 1.00 45.07 432 GLY C C 1
ATOM 15626 O O . GLY C 1 306 ? 1.800 7.577 199.431 1.00 41.63 432 GLY C O 1
ATOM 15630 N N . ASP C 1 307 ? 3.800 6.590 199.078 1.00 42.60 433 ASP C N 1
ATOM 15631 C CA . ASP C 1 307 ? 4.434 7.279 200.186 1.00 40.94 433 ASP C CA 1
ATOM 15632 C C . ASP C 1 307 ? 4.650 8.753 199.834 1.00 43.83 433 ASP C C 1
ATOM 15633 O O . ASP C 1 307 ? 4.557 9.170 198.680 1.00 38.26 433 ASP C O 1
ATOM 15642 N N . THR C 1 308 ? 4.965 9.549 200.846 1.00 39.58 434 THR C N 1
ATOM 15643 C CA . THR C 1 308 ? 5.292 10.954 200.659 1.00 42.46 434 THR C CA 1
ATOM 15644 C C . THR C 1 308 ? 6.712 11.181 201.154 1.00 40.10 434 THR C C 1
ATOM 15645 O O . THR C 1 308 ? 7.058 10.773 202.265 1.00 40.69 434 THR C O 1
ATOM 15656 N N . LEU C 1 309 ? 7.526 11.814 200.326 1.00 33.48 435 LEU C N 1
ATOM 15657 C CA . LEU C 1 309 ? 8.897 12.185 200.661 1.00 38.16 435 LEU C CA 1
ATOM 15658 C C . LEU C 1 309 ? 8.931 13.698 200.818 1.00 37.76 435 LEU C C 1
ATOM 15659 O O . LEU C 1 309 ? 8.794 14.433 199.837 1.00 38.35 435 LEU C O 1
ATOM 15675 N N . SER C 1 310 ? 9.079 14.161 202.051 1.00 38.67 436 SER C N 1
ATOM 15676 C CA . SER C 1 310 ? 8.993 15.574 202.380 1.00 43.26 436 SER C CA 1
ATOM 15677 C C . SER C 1 310 ? 10.326 16.085 202.926 1.00 45.10 436 SER C C 1
ATOM 15678 O O . SER C 1 310 ? 11.147 15.337 203.469 1.00 38.87 436 SER C O 1
ATOM 15686 N N . GLY C 1 311 ? 10.532 17.388 202.783 1.00 42.01 437 GLY C N 1
ATOM 15687 C CA . GLY C 1 311 ? 11.750 17.994 203.281 1.00 36.47 437 GLY C CA 1
ATOM 15688 C C . GLY C 1 311 ? 11.916 19.391 202.723 1.00 42.89 437 GLY C C 1
ATOM 15689 O O . GLY C 1 311 ? 10.950 20.027 202.303 1.00 35.69 437 GLY C O 1
ATOM 15693 N N . THR C 1 312 ? 13.164 19.837 202.687 1.00 35.64 438 THR C N 1
ATOM 15694 C CA . THR C 1 312 ? 13.480 21.201 202.303 1.00 31.22 438 THR C CA 1
ATOM 15695 C C . THR C 1 312 ? 14.809 21.201 201.575 1.00 35.47 438 THR C C 1
ATOM 15696 O O . THR C 1 312 ? 15.755 20.537 202.014 1.00 31.58 438 THR C O 1
ATOM 15707 N N . CYS C 1 313 ? 14.852 21.920 200.451 1.00 33.65 439 CYS C N 1
ATOM 15708 C CA . CYS C 1 313 ? 16.093 22.286 199.780 1.00 31.38 439 CYS C CA 1
ATOM 15709 C C . CYS C 1 313 ? 16.337 23.768 200.063 1.00 36.81 439 CYS C C 1
ATOM 15710 O O . CYS C 1 313 ? 15.568 24.625 199.615 1.00 39.66 439 CYS C O 1
ATOM 15718 N N . LEU C 1 314 ? 17.376 24.067 200.841 1.00 30.51 440 LEU C N 1
ATOM 15719 C CA . LEU C 1 314 ? 17.722 25.427 201.239 1.00 34.22 440 LEU C CA 1
ATOM 15720 C C . LEU C 1 314 ? 18.981 25.851 200.490 1.00 39.48 440 LEU C C 1
ATOM 15721 O O . LEU C 1 314 ? 20.038 25.226 200.629 1.00 35.56 440 LEU C O 1
ATOM 15737 N N . LEU C 1 315 ? 18.850 26.887 199.672 1.00 32.02 441 LEU C N 1
ATOM 15738 C CA . LEU C 1 315 ? 19.959 27.453 198.918 1.00 31.02 441 LEU C CA 1
ATOM 15739 C C . LEU C 1 315 ? 20.408 28.740 199.594 1.00 37.14 441 LEU C C 1
ATOM 15740 O O . LEU C 1 315 ? 19.624 29.690 199.711 1.00 36.52 441 LEU C O 1
ATOM 15756 N N . ILE C 1 316 ? 21.654 28.761 200.058 1.00 30.84 442 ILE C N 1
ATOM 15757 C CA . ILE C 1 316 ? 22.211 29.909 200.763 1.00 33.12 442 ILE C CA 1
ATOM 15758 C C . ILE C 1 316 ? 23.276 30.514 199.866 1.00 40.93 442 ILE C C 1
ATOM 15759 O O . ILE C 1 316 ? 24.273 29.851 199.552 1.00 32.12 442 ILE C O 1
ATOM 15775 N N . ALA C 1 317 ? 23.071 31.766 199.450 1.00 35.80 443 ALA C N 1
ATOM 15776 C CA . ALA C 1 317 ? 24.024 32.402 198.548 1.00 38.07 443 ALA C CA 1
ATOM 15777 C C . ALA C 1 317 ? 25.348 32.610 199.272 1.00 37.95 443 ALA C C 1
ATOM 15778 O O . ALA C 1 317 ? 25.380 32.840 200.483 1.00 34.52 443 ALA C O 1
ATOM 15785 N N . ASN C 1 318 ? 26.454 32.500 198.531 1.00 34.65 444 ASN C N 1
ATOM 15786 C CA . ASN C 1 318 ? 27.782 32.712 199.094 1.00 40.38 444 ASN C CA 1
ATOM 15787 C C . ASN C 1 318 ? 28.531 33.733 198.249 1.00 46.19 444 ASN C C 1
ATOM 15788 O O . ASN C 1 318 ? 28.066 34.156 197.189 1.00 44.43 444 ASN C O 1
ATOM 15799 N N . LYS C 1 319 ? 29.710 34.121 198.736 1.00 43.25 445 LYS C N 1
ATOM 15800 C CA . LYS C 1 319 ? 30.504 35.182 198.122 1.00 53.51 445 LYS C CA 1
ATOM 15801 C C . LYS C 1 319 ? 31.220 34.735 196.852 1.00 60.53 445 LYS C C 1
ATOM 15802 O O . LYS C 1 319 ? 31.889 35.556 196.208 1.00 51.31 445 LYS C O 1
ATOM 15821 N N . ARG C 1 320 ? 31.112 33.463 196.470 1.00 52.39 446 ARG C N 1
ATOM 15822 C CA . ARG C 1 320 ? 31.727 32.954 195.251 1.00 51.26 446 ARG C CA 1
ATOM 15823 C C . ARG C 1 320 ? 30.729 32.875 194.105 1.00 46.42 446 ARG C C 1
ATOM 15824 O O . ARG C 1 320 ? 30.868 32.032 193.218 1.00 44.05 446 ARG C O 1
ATOM 15845 N N . GLN C 1 321 ? 29.714 33.739 194.118 1.00 45.03 447 GLN C N 1
ATOM 15846 C CA . GLN C 1 321 ? 28.729 33.820 193.043 1.00 40.65 447 GLN C CA 1
ATOM 15847 C C . GLN C 1 321 ? 27.994 32.501 192.866 1.00 39.41 447 GLN C C 1
ATOM 15848 O O . GLN C 1 321 ? 27.625 32.139 191.749 1.00 38.06 447 GLN C O 1
ATOM 15862 N N . SER C 1 322 ? 27.780 31.779 193.958 1.00 34.91 448 SER C N 1
ATOM 15863 C CA . SER C 1 322 ? 27.086 30.507 193.888 1.00 32.96 448 SER C CA 1
ATOM 15864 C C . SER C 1 322 ? 26.297 30.312 195.178 1.00 37.63 448 SER C C 1
ATOM 15865 O O . SER C 1 322 ? 26.034 31.268 195.918 1.00 32.92 448 SER C O 1
ATOM 15873 N N . TYR C 1 323 ? 25.917 29.068 195.438 1.00 32.43 449 TYR C N 1
ATOM 15874 C CA . TYR C 1 323 ? 25.049 28.720 196.549 1.00 35.23 449 TYR C CA 1
ATOM 15875 C C . TYR C 1 323 ? 25.599 27.488 197.245 1.00 35.16 449 TYR C C 1
ATOM 15876 O O . TYR C 1 323 ? 26.115 26.573 196.589 1.00 32.19 449 TYR C O 1
ATOM 15894 N N . ASP C 1 324 ? 25.498 27.483 198.577 1.00 30.17 450 ASP C N 1
ATOM 15895 C CA . ASP C 1 324 ? 25.609 26.263 199.370 1.00 28.90 450 ASP C CA 1
ATOM 15896 C C . ASP C 1 324 ? 24.239 25.615 199.428 1.00 34.44 450 ASP C C 1
ATOM 15897 O O . ASP C 1 324 ? 23.254 26.282 199.739 1.00 36.35 450 ASP C O 1
ATOM 15906 N N . ILE C 1 325 ? 24.168 24.341 199.075 1.00 35.51 451 ILE C N 1
ATOM 15907 C CA . ILE C 1 325 ? 22.905 23.627 198.955 1.00 32.42 451 ILE C CA 1
ATOM 15908 C C . ILE C 1 325 ? 22.759 22.729 200.164 1.00 33.71 451 ILE C C 1
ATOM 15909 O O . ILE C 1 325 ? 23.611 21.865 200.402 1.00 38.17 451 ILE C O 1
ATOM 15925 N N . SER C 1 326 ? 21.681 22.923 200.922 1.00 34.16 452 SER C N 1
ATOM 15926 C CA . SER C 1 326 ? 21.361 22.066 202.055 1.00 30.32 452 SER C CA 1
ATOM 15927 C C . SER C 1 326 ? 20.054 21.346 201.754 1.00 38.46 452 SER C C 1
ATOM 15928 O O . SER C 1 326 ? 19.006 21.984 201.601 1.00 36.15 452 SER C O 1
ATOM 15936 N N . ILE C 1 327 ? 20.111 20.019 201.699 1.00 35.12 453 ILE C N 1
ATOM 15937 C CA . ILE C 1 327 ? 18.945 19.189 201.421 1.00 34.01 453 ILE C CA 1
ATOM 15938 C C . ILE C 1 327 ? 18.672 18.284 202.618 1.00 38.32 453 ILE C C 1
ATOM 15939 O O . ILE C 1 327 ? 19.567 17.570 203.079 1.00 31.45 453 ILE C O 1
ATOM 15955 N N . VAL C 1 328 ? 17.442 18.320 203.121 1.00 33.25 454 VAL C N 1
ATOM 15956 C CA . VAL C 1 328 ? 16.966 17.399 204.144 1.00 35.33 454 VAL C CA 1
ATOM 15957 C C . VAL C 1 328 ? 15.701 16.747 203.601 1.00 36.03 454 VAL C C 1
ATOM 15958 O O . VAL C 1 328 ? 14.839 17.426 203.028 1.00 37.10 454 VAL C O 1
ATOM 15971 N N . ALA C 1 329 ? 15.574 15.437 203.802 1.00 33.29 455 ALA C N 1
ATOM 15972 C CA . ALA C 1 329 ? 14.425 14.714 203.279 1.00 33.60 455 ALA C CA 1
ATOM 15973 C C . ALA C 1 329 ? 14.094 13.549 204.197 1.00 32.57 455 ALA C C 1
ATOM 15974 O O . ALA C 1 329 ? 14.971 12.994 204.866 1.00 31.86 455 ALA C O 1
ATOM 15981 N N . GLN C 1 330 ? 12.821 13.167 204.191 1.00 33.19 456 GLN C N 1
ATOM 15982 C CA . GLN C 1 330 ? 12.345 12.064 205.014 1.00 36.96 456 GLN C CA 1
ATOM 15983 C C . GLN C 1 330 ? 11.197 11.375 204.293 1.00 37.39 456 GLN C C 1
ATOM 15984 O O . GLN C 1 330 ? 10.407 12.025 203.604 1.00 39.33 456 GLN C O 1
ATOM 15998 N N . VAL C 1 331 ? 11.097 10.061 204.481 1.00 38.08 457 VAL C N 1
ATOM 15999 C CA . VAL C 1 331 ? 9.924 9.298 204.073 1.00 36.03 457 VAL C CA 1
ATOM 16000 C C . VAL C 1 331 ? 8.931 9.383 205.227 1.00 40.49 457 VAL C C 1
ATOM 16001 O O . VAL C 1 331 ? 9.129 8.764 206.273 1.00 38.93 457 VAL C O 1
ATOM 16014 N N . ASP C 1 332 ? 7.853 10.148 205.046 1.00 38.51 458 ASP C N 1
ATOM 16015 C CA . ASP C 1 332 ? 6.957 10.414 206.173 1.00 41.70 458 ASP C CA 1
ATOM 16016 C C . ASP C 1 332 ? 6.393 9.127 206.766 1.00 45.72 458 ASP C C 1
ATOM 16017 O O . ASP C 1 332 ? 6.255 9.008 207.993 1.00 52.94 458 ASP C O 1
ATOM 16026 N N . GLN C 1 333 ? 6.037 8.161 205.911 1.00 42.39 459 GLN C N 1
ATOM 16027 C CA . GLN C 1 333 ? 5.364 6.958 206.408 1.00 44.85 459 GLN C CA 1
ATOM 16028 C C . GLN C 1 333 ? 6.293 6.014 207.165 1.00 45.24 459 GLN C C 1
ATOM 16029 O O . GLN C 1 333 ? 5.808 5.067 207.796 1.00 47.51 459 GLN C O 1
ATOM 16043 N N . THR C 1 334 ? 7.603 6.237 207.127 1.00 43.40 460 THR C N 1
ATOM 16044 C CA . THR C 1 334 ? 8.543 5.386 207.847 1.00 51.62 460 THR C CA 1
ATOM 16045 C C . THR C 1 334 ? 9.449 6.140 208.802 1.00 44.30 460 THR C C 1
ATOM 16046 O O . THR C 1 334 ? 10.057 5.510 209.666 1.00 48.75 460 THR C O 1
ATOM 16057 N N . GLY C 1 335 ? 9.583 7.449 208.658 1.00 41.23 461 GLY C N 1
ATOM 16058 C CA . GLY C 1 335 ? 10.528 8.196 209.450 1.00 49.09 461 GLY C CA 1
ATOM 16059 C C . GLY C 1 335 ? 11.956 8.141 208.976 1.00 48.84 461 GLY C C 1
ATOM 16060 O O . GLY C 1 335 ? 12.812 8.816 209.571 1.00 45.34 461 GLY C O 1
ATOM 16064 N N . SER C 1 336 ? 12.247 7.364 207.934 1.00 42.00 462 SER C N 1
ATOM 16065 C CA . SER C 1 336 ? 13.597 7.310 207.393 1.00 46.65 462 SER C CA 1
ATOM 16066 C C . SER C 1 336 ? 13.998 8.669 206.828 1.00 50.05 462 SER C C 1
ATOM 16067 O O . SER C 1 336 ? 13.224 9.327 206.123 1.00 40.58 462 SER C O 1
ATOM 16075 N N . LYS C 1 337 ? 15.215 9.101 207.157 1.00 38.40 463 LYS C N 1
ATOM 16076 C CA . LYS C 1 337 ? 15.654 10.452 206.844 1.00 37.45 463 LYS C CA 1
ATOM 16077 C C . LYS C 1 337 ? 17.083 10.435 206.324 1.00 37.53 463 LYS C C 1
ATOM 16078 O O . LYS C 1 337 ? 17.887 9.562 206.662 1.00 41.59 463 LYS C O 1
ATOM 16097 N N . SER C 1 338 ? 17.397 11.423 205.503 1.00 37.77 464 SER C N 1
ATOM 16098 C CA . SER C 1 338 ? 18.769 11.658 205.075 1.00 37.41 464 SER C CA 1
ATOM 16099 C C . SER C 1 338 ? 18.945 13.139 204.753 1.00 31.82 464 SER C C 1
ATOM 16100 O O . SER C 1 338 ? 18.009 13.936 204.842 1.00 34.83 464 SER C O 1
ATOM 16108 N N . SER C 1 339 ? 20.157 13.500 204.352 1.00 37.37 465 SER C N 1
ATOM 16109 C CA . SER C 1 339 ? 20.482 14.891 204.080 1.00 40.32 465 SER C CA 1
ATOM 16110 C C . SER C 1 339 ? 21.791 14.955 203.306 1.00 38.48 465 SER C C 1
ATOM 16111 O O . SER C 1 339 ? 22.480 13.950 203.123 1.00 33.72 465 SER C O 1
ATOM 16119 N N . ASN C 1 340 ? 22.134 16.160 202.867 1.00 34.50 466 ASN C N 1
ATOM 16120 C CA . ASN C 1 340 ? 23.449 16.412 202.303 1.00 29.14 466 ASN C CA 1
ATOM 16121 C C . ASN C 1 340 ? 23.673 17.912 202.239 1.00 30.42 466 ASN C C 1
ATOM 16122 O O . ASN C 1 340 ? 22.728 18.704 202.273 1.00 29.21 466 ASN C O 1
ATOM 16133 N N . LEU C 1 341 ? 24.943 18.287 202.136 1.00 33.40 467 LEU C N 1
ATOM 16134 C CA . LEU C 1 341 ? 25.366 19.675 202.023 1.00 31.42 467 LEU C CA 1
ATOM 16135 C C . LEU C 1 341 ? 26.327 19.730 200.851 1.00 27.78 467 LEU C C 1
ATOM 16136 O O . LEU C 1 341 ? 27.346 19.035 200.865 1.00 31.61 467 LEU C O 1
ATOM 16152 N N . LEU C 1 342 ? 26.004 20.532 199.840 1.00 25.66 468 LEU C N 1
ATOM 16153 C CA . LEU C 1 342 ? 26.756 20.551 198.594 1.00 28.56 468 LEU C CA 1
ATOM 16154 C C . LEU C 1 342 ? 27.172 21.976 198.254 1.00 30.94 468 LEU C C 1
ATOM 16155 O O . LEU C 1 342 ? 26.544 22.957 198.664 1.00 32.28 468 LEU C O 1
ATOM 16171 N N . ASP C 1 343 ? 28.245 22.067 197.478 1.00 30.55 469 ASP C N 1
ATOM 16172 C CA . ASP C 1 343 ? 28.798 23.336 197.023 1.00 33.72 469 ASP C CA 1
ATOM 16173 C C . ASP C 1 343 ? 28.548 23.444 195.523 1.00 29.22 469 ASP C C 1
ATOM 16174 O O . ASP C 1 343 ? 29.216 22.784 194.726 1.00 29.54 469 ASP C O 1
ATOM 16183 N N . LEU C 1 344 ? 27.596 24.286 195.135 1.00 29.77 470 LEU C N 1
ATOM 16184 C CA . LEU C 1 344 ? 27.241 24.418 193.723 1.00 34.35 470 LEU C CA 1
ATOM 16185 C C . LEU C 1 344 ? 28.332 25.099 192.907 1.00 38.41 470 LEU C C 1
ATOM 16186 O O . LEU C 1 344 ? 28.320 24.997 191.676 1.00 38.61 470 LEU C O 1
ATOM 16202 N N . LYS C 1 345 ? 29.291 25.754 193.562 1.00 38.74 471 LYS C N 1
ATOM 16203 C CA . LYS C 1 345 ? 30.392 26.382 192.844 1.00 40.37 471 LYS C CA 1
ATOM 16204 C C . LYS C 1 345 ? 31.335 25.367 192.228 1.00 40.61 471 LYS C C 1
ATOM 16205 O O . LYS C 1 345 ? 32.038 25.706 191.265 1.00 40.48 471 LYS C O 1
ATOM 16224 N N . ASN C 1 346 ? 31.363 24.136 192.749 1.00 34.40 472 ASN C N 1
ATOM 16225 C CA . ASN C 1 346 ? 32.317 23.111 192.318 1.00 43.22 472 ASN C CA 1
ATOM 16226 C C . ASN C 1 346 ? 31.587 21.832 191.897 1.00 42.36 472 ASN C C 1
ATOM 16227 O O . ASN C 1 346 ? 31.715 20.774 192.533 1.00 36.99 472 ASN C O 1
ATOM 16238 N N . PRO C 1 347 ? 30.810 21.895 190.820 1.00 37.30 473 PRO C N 1
ATOM 16239 C CA . PRO C 1 347 ? 30.057 20.710 190.387 1.00 40.74 473 PRO C CA 1
ATOM 16240 C C . PRO C 1 347 ? 30.957 19.733 189.659 1.00 36.20 473 PRO C C 1
ATOM 16241 O O . PRO C 1 347 ? 32.046 20.081 189.205 1.00 40.56 473 PRO C O 1
ATOM 16252 N N . PHE C 1 348 ? 30.493 18.489 189.578 1.00 35.78 474 PHE C N 1
ATOM 16253 C CA . PHE C 1 348 ? 31.180 17.446 188.830 1.00 40.10 474 PHE C CA 1
ATOM 16254 C C . PHE C 1 348 ? 30.506 17.307 187.473 1.00 40.56 474 PHE C C 1
ATOM 16255 O O . PHE C 1 348 ? 29.316 16.979 187.401 1.00 38.80 474 PHE C O 1
ATOM 16272 N N . PHE C 1 349 ? 31.256 17.581 186.407 1.00 41.83 475 PHE C N 1
ATOM 16273 C CA . PHE C 1 349 ? 30.742 17.479 185.045 1.00 44.26 475 PHE C CA 1
ATOM 16274 C C . PHE C 1 349 ? 30.945 16.051 184.569 1.00 46.12 475 PHE C C 1
ATOM 16275 O O . PHE C 1 349 ? 32.021 15.680 184.116 1.00 48.55 475 PHE C O 1
ATOM 16292 N N . ARG C 1 350 ? 29.903 15.244 184.697 1.00 48.93 476 ARG C N 1
ATOM 16293 C CA . ARG C 1 350 ? 29.947 13.817 184.420 1.00 52.02 476 ARG C CA 1
ATOM 16294 C C . ARG C 1 350 ? 29.548 13.469 182.995 1.00 52.47 476 ARG C C 1
ATOM 16295 O O . ARG C 1 350 ? 29.813 12.352 182.553 1.00 63.12 476 ARG C O 1
ATOM 16316 N N . TYR C 1 351 ? 28.930 14.400 182.277 1.00 65.70 477 TYR C N 1
ATOM 16317 C CA . TYR C 1 351 ? 28.466 14.155 180.923 1.00 60.66 477 TYR C CA 1
ATOM 16318 C C . TYR C 1 351 ? 29.625 13.796 179.995 1.00 79.60 477 TYR C C 1
ATOM 16319 O O . TYR C 1 351 ? 30.792 14.145 180.228 1.00 85.77 477 TYR C O 1
ATOM 16337 N N . THR C 1 352 ? 29.286 13.076 178.932 1.00 87.18 478 THR C N 1
ATOM 16338 C CA . THR C 1 352 ? 30.225 12.816 177.845 1.00 91.88 478 THR C CA 1
ATOM 16339 C C . THR C 1 352 ? 29.494 12.833 176.497 1.00 94.85 478 THR C C 1
ATOM 16340 O O . THR C 1 352 ? 29.004 11.803 176.022 1.00 100.51 478 THR C O 1
ATOM 16351 N N . SER D 1 10 ? 57.956 36.326 200.493 1.00 91.19 136 SER D N 1
ATOM 16352 C CA . SER D 1 10 ? 57.454 37.407 199.655 1.00 73.50 136 SER D CA 1
ATOM 16353 C C . SER D 1 10 ? 57.734 37.108 198.178 1.00 80.11 136 SER D C 1
ATOM 16354 O O . SER D 1 10 ? 56.931 37.440 197.318 1.00 68.02 136 SER D O 1
ATOM 16361 N N . VAL D 1 11 ? 58.858 36.436 197.904 1.00 75.72 137 VAL D N 1
ATOM 16362 C CA . VAL D 1 11 ? 59.264 36.163 196.526 1.00 79.97 137 VAL D CA 1
ATOM 16363 C C . VAL D 1 11 ? 58.099 35.600 195.720 1.00 72.06 137 VAL D C 1
ATOM 16364 O O . VAL D 1 11 ? 57.901 35.957 194.553 1.00 58.56 137 VAL D O 1
ATOM 16377 N N . PHE D 1 12 ? 57.318 34.700 196.320 1.00 73.07 138 PHE D N 1
ATOM 16378 C CA . PHE D 1 12 ? 56.187 34.116 195.602 1.00 66.91 138 PHE D CA 1
ATOM 16379 C C . PHE D 1 12 ? 55.111 35.163 195.318 1.00 73.44 138 PHE D C 1
ATOM 16380 O O . PHE D 1 12 ? 54.646 35.304 194.179 1.00 59.61 138 PHE D O 1
ATOM 16397 N N . SER D 1 13 ? 54.696 35.904 196.351 1.00 63.54 139 SER D N 1
ATOM 16398 C CA . SER D 1 13 ? 53.582 36.833 196.197 1.00 73.50 139 SER D CA 1
ATOM 16399 C C . SER D 1 13 ? 53.922 37.998 195.275 1.00 68.77 139 SER D C 1
ATOM 16400 O O . SER D 1 13 ? 53.007 38.593 194.694 1.00 68.36 139 SER D O 1
ATOM 16408 N N . GLU D 1 14 ? 55.205 38.342 195.130 1.00 63.31 140 GLU D N 1
ATOM 16409 C CA . GLU D 1 14 ? 55.568 39.430 194.229 1.00 65.45 140 GLU D CA 1
ATOM 16410 C C . GLU D 1 14 ? 55.410 39.037 192.767 1.00 65.64 140 GLU D C 1
ATOM 16411 O O . GLU D 1 14 ? 55.236 39.916 191.915 1.00 67.37 140 GLU D O 1
ATOM 16423 N N . ARG D 1 15 ? 55.489 37.743 192.449 1.00 62.27 141 ARG D N 1
ATOM 16424 C CA . ARG D 1 15 ? 55.443 37.279 191.066 1.00 68.34 141 ARG D CA 1
ATOM 16425 C C . ARG D 1 15 ? 54.118 36.644 190.683 1.00 68.83 141 ARG D C 1
ATOM 16426 O O . ARG D 1 15 ? 53.922 36.319 189.506 1.00 61.75 141 ARG D O 1
ATOM 16447 N N . THR D 1 16 ? 53.205 36.466 191.628 1.00 68.50 142 THR D N 1
ATOM 16448 C CA . THR D 1 16 ? 51.916 35.853 191.352 1.00 64.91 142 THR D CA 1
ATOM 16449 C C . THR D 1 16 ? 50.779 36.759 191.801 1.00 74.81 142 THR D C 1
ATOM 16450 O O . THR D 1 16 ? 50.828 37.347 192.886 1.00 73.43 142 THR D O 1
ATOM 16461 N N . GLU D 1 17 ? 49.753 36.862 190.959 1.00 62.92 143 GLU D N 1
ATOM 16462 C CA . GLU D 1 17 ? 48.531 37.562 191.335 1.00 64.07 143 GLU D CA 1
ATOM 16463 C C . GLU D 1 17 ? 47.754 36.729 192.351 1.00 65.21 143 GLU D C 1
ATOM 16464 O O . GLU D 1 17 ? 47.541 35.524 192.154 1.00 50.48 143 GLU D O 1
ATOM 16476 N N . GLU D 1 18 ? 47.352 37.370 193.452 1.00 60.06 144 GLU D N 1
ATOM 16477 C CA . GLU D 1 18 ? 46.663 36.655 194.522 1.00 67.53 144 GLU D CA 1
ATOM 16478 C C . GLU D 1 18 ? 45.541 35.785 193.976 1.00 64.29 144 GLU D C 1
ATOM 16479 O O . GLU D 1 18 ? 45.463 34.588 194.277 1.00 68.40 144 GLU D O 1
ATOM 16491 N N . SER D 1 19 ? 44.671 36.371 193.153 1.00 65.36 145 SER D N 1
ATOM 16492 C CA . SER D 1 19 ? 43.519 35.638 192.636 1.00 71.52 145 SER D CA 1
ATOM 16493 C C . SER D 1 19 ? 43.939 34.320 191.990 1.00 66.71 145 SER D C 1
ATOM 16494 O O . SER D 1 19 ? 43.319 33.272 192.223 1.00 69.32 145 SER D O 1
ATOM 16502 N N . SER D 1 20 ? 44.988 34.354 191.162 1.00 56.94 146 SER D N 1
ATOM 16503 C CA . SER D 1 20 ? 45.429 33.130 190.498 1.00 57.76 146 SER D CA 1
ATOM 16504 C C . SER D 1 20 ? 46.010 32.146 191.511 1.00 43.51 146 SER D C 1
ATOM 16505 O O . SER D 1 20 ? 45.769 30.936 191.423 1.00 48.18 146 SER D O 1
ATOM 16513 N N . ALA D 1 21 ? 46.802 32.644 192.465 1.00 44.55 147 ALA D N 1
ATOM 16514 C CA . ALA D 1 21 ? 47.370 31.768 193.483 1.00 49.84 147 ALA D CA 1
ATOM 16515 C C . ALA D 1 21 ? 46.276 31.083 194.295 1.00 47.07 147 ALA D C 1
ATOM 16516 O O . ALA D 1 21 ? 46.423 29.919 194.694 1.00 44.43 147 ALA D O 1
ATOM 16523 N N . VAL D 1 22 ? 45.168 31.789 194.543 1.00 47.85 148 VAL D N 1
ATOM 16524 C CA . VAL D 1 22 ? 44.077 31.216 195.325 1.00 55.24 148 VAL D CA 1
ATOM 16525 C C . VAL D 1 22 ? 43.512 29.996 194.610 1.00 49.01 148 VAL D C 1
ATOM 16526 O O . VAL D 1 22 ? 43.422 28.908 195.188 1.00 42.93 148 VAL D O 1
ATOM 16539 N N . GLN D 1 23 ? 43.113 30.158 193.344 1.00 47.53 149 GLN D N 1
ATOM 16540 C CA . GLN D 1 23 ? 42.535 29.029 192.618 1.00 49.79 149 GLN D CA 1
ATOM 16541 C C . GLN D 1 23 ? 43.571 27.938 192.349 1.00 49.22 149 GLN D C 1
ATOM 16542 O O . GLN D 1 23 ? 43.216 26.757 192.243 1.00 44.63 149 GLN D O 1
ATOM 16556 N N . TYR D 1 24 ? 44.851 28.299 192.259 1.00 40.43 150 TYR D N 1
ATOM 16557 C CA . TYR D 1 24 ? 45.887 27.293 192.053 1.00 40.42 150 TYR D CA 1
ATOM 16558 C C . TYR D 1 24 ? 45.973 26.345 193.248 1.00 42.36 150 TYR D C 1
ATOM 16559 O O . TYR D 1 24 ? 45.905 25.119 193.095 1.00 36.62 150 TYR D O 1
ATOM 16577 N N . PHE D 1 25 ? 46.131 26.895 194.454 1.00 37.69 151 PHE D N 1
ATOM 16578 C CA . PHE D 1 25 ? 46.255 26.035 195.625 1.00 43.44 151 PHE D CA 1
ATOM 16579 C C . PHE D 1 25 ? 44.925 25.399 195.999 1.00 42.35 151 PHE D C 1
ATOM 16580 O O . PHE D 1 25 ? 44.914 24.309 196.583 1.00 40.73 151 PHE D O 1
ATOM 16597 N N . GLN D 1 26 ? 43.807 26.044 195.657 1.00 37.49 152 GLN D N 1
ATOM 16598 C CA . GLN D 1 26 ? 42.507 25.402 195.804 1.00 40.18 152 GLN D CA 1
ATOM 16599 C C . GLN D 1 26 ? 42.435 24.132 194.970 1.00 40.62 152 GLN D C 1
ATOM 16600 O O . GLN D 1 26 ? 41.997 23.082 195.450 1.00 39.66 152 GLN D O 1
ATOM 16614 N N . PHE D 1 27 ? 42.831 24.225 193.700 1.00 41.28 153 PHE D N 1
ATOM 16615 C CA . PHE D 1 27 ? 42.803 23.071 192.808 1.00 37.04 153 PHE D CA 1
ATOM 16616 C C . PHE D 1 27 ? 43.579 21.902 193.399 1.00 40.23 153 PHE D C 1
ATOM 16617 O O . PHE D 1 27 ? 43.129 20.751 193.345 1.00 39.36 153 PHE D O 1
ATOM 16634 N N . TYR D 1 28 ? 44.747 22.174 193.968 1.00 35.56 154 TYR D N 1
ATOM 16635 C CA . TYR D 1 28 ? 45.576 21.106 194.515 1.00 38.44 154 TYR D CA 1
ATOM 16636 C C . TYR D 1 28 ? 45.162 20.678 195.917 1.00 32.81 154 TYR D C 1
ATOM 16637 O O . TYR D 1 28 ? 45.806 19.797 196.506 1.00 39.69 154 TYR D O 1
ATOM 16655 N N . GLY D 1 29 ? 44.105 21.264 196.459 1.00 34.30 155 GLY D N 1
ATOM 16656 C CA . GLY D 1 29 ? 43.615 20.821 197.744 1.00 38.04 155 GLY D CA 1
ATOM 16657 C C . GLY D 1 29 ? 42.665 19.655 197.679 1.00 41.03 155 GLY D C 1
ATOM 16658 O O . GLY D 1 29 ? 42.268 19.140 198.727 1.00 38.02 155 GLY D O 1
ATOM 16662 N N . TYR D 1 30 ? 42.301 19.214 196.481 1.00 35.40 156 TYR D N 1
ATOM 16663 C CA . TYR D 1 30 ? 41.329 18.142 196.319 1.00 36.93 156 TYR D CA 1
ATOM 16664 C C . TYR D 1 30 ? 42.009 16.776 196.249 1.00 35.88 156 TYR D C 1
ATOM 16665 O O . TYR D 1 30 ? 42.981 16.588 195.507 1.00 28.20 156 TYR D O 1
ATOM 16683 N N . LEU D 1 31 ? 41.473 15.814 197.011 1.00 31.73 157 LEU D N 1
ATOM 16684 C CA . LEU D 1 31 ? 42.007 14.452 196.972 1.00 35.02 157 LEU D CA 1
ATOM 16685 C C . LEU D 1 31 ? 41.832 13.818 195.591 1.00 32.50 157 LEU D C 1
ATOM 16686 O O . LEU D 1 31 ? 42.684 13.037 195.152 1.00 30.15 157 LEU D O 1
ATOM 16702 N N . SER D 1 32 ? 40.763 14.170 194.887 1.00 31.31 158 SER D N 1
ATOM 16703 C CA . SER D 1 32 ? 40.511 13.714 193.499 1.00 35.66 158 SER D CA 1
ATOM 16704 C C . SER D 1 32 ? 41.728 14.009 192.622 1.00 36.83 158 SER D C 1
ATOM 16705 O O . SER D 1 32 ? 42.108 13.135 191.864 1.00 34.43 158 SER D O 1
ATOM 16713 N N . GLN D 1 33 ? 42.298 15.205 192.735 1.00 33.97 159 GLN D N 1
ATOM 16714 C CA . GLN D 1 33 ? 43.456 15.633 191.913 1.00 30.12 159 GLN D CA 1
ATOM 16715 C C . GLN D 1 33 ? 44.680 14.847 192.354 1.00 33.18 159 GLN D C 1
ATOM 16716 O O . GLN D 1 33 ? 45.438 14.438 191.488 1.00 31.93 159 GLN D O 1
ATOM 16730 N N . GLN D 1 34 ? 44.844 14.648 193.657 1.00 29.78 160 GLN D N 1
ATOM 16731 C CA . GLN D 1 34 ? 45.959 13.836 194.187 1.00 31.23 160 GLN D CA 1
ATOM 16732 C C . GLN D 1 34 ? 45.849 12.432 193.581 1.00 30.00 160 GLN D C 1
ATOM 16733 O O . GLN D 1 34 ? 46.858 11.940 193.152 1.00 31.73 160 GLN D O 1
ATOM 16747 N N . GLN D 1 35 ? 44.665 11.816 193.582 1.00 30.95 161 GLN D N 1
ATOM 16748 C CA . GLN D 1 35 ? 44.467 10.497 192.998 1.00 29.36 161 GLN D CA 1
ATOM 16749 C C . GLN D 1 35 ? 44.832 10.502 191.527 1.00 37.79 161 GLN D C 1
ATOM 16750 O O . GLN D 1 35 ? 45.474 9.565 191.040 1.00 33.39 161 GLN D O 1
ATOM 16764 N N . ASN D 1 36 ? 44.438 11.556 190.801 1.00 36.27 162 ASN D N 1
ATOM 16765 C CA . ASN D 1 36 ? 44.690 11.593 189.362 1.00 31.83 162 ASN D CA 1
ATOM 16766 C C . ASN D 1 36 ? 46.182 11.548 189.051 1.00 35.25 162 ASN D C 1
ATOM 16767 O O . ASN D 1 36 ? 46.617 10.856 188.120 1.00 34.46 162 ASN D O 1
ATOM 16778 N N . MET D 1 37 ? 46.986 12.270 189.821 1.00 32.67 163 MET D N 1
ATOM 16779 C CA . MET D 1 37 ? 48.428 12.225 189.603 1.00 32.37 163 MET D CA 1
ATOM 16780 C C . MET D 1 37 ? 49.028 10.924 190.116 1.00 36.22 163 MET D C 1
ATOM 16781 O O . MET D 1 37 ? 49.913 10.342 189.475 1.00 31.79 163 MET D O 1
ATOM 16795 N N . MET D 1 38 ? 48.552 10.447 191.268 1.00 30.35 164 MET D N 1
ATOM 16796 C CA . MET D 1 38 ? 49.099 9.223 191.845 1.00 31.47 164 MET D CA 1
ATOM 16797 C C . MET D 1 38 ? 48.824 8.015 190.965 1.00 35.53 164 MET D C 1
ATOM 16798 O O . MET D 1 38 ? 49.634 7.080 190.939 1.00 34.59 164 MET D O 1
ATOM 16812 N N . GLN D 1 39 ? 47.691 8.009 190.252 1.00 32.38 165 GLN D N 1
ATOM 16813 C CA . GLN D 1 39 ? 47.337 6.870 189.409 1.00 36.74 165 GLN D CA 1
ATOM 16814 C C . GLN D 1 39 ? 48.218 6.772 188.170 1.00 33.71 165 GLN D C 1
ATOM 16815 O O . GLN D 1 39 ? 48.213 5.737 187.502 1.00 38.31 165 GLN D O 1
ATOM 16829 N N . ASP D 1 40 ? 48.914 7.841 187.807 1.00 33.51 166 ASP D N 1
ATOM 16830 C CA . ASP D 1 40 ? 49.887 7.812 186.718 1.00 33.29 166 ASP D CA 1
ATOM 16831 C C . ASP D 1 40 ? 51.030 6.905 187.146 1.00 33.95 166 ASP D C 1
ATOM 16832 O O . ASP D 1 40 ? 51.938 7.334 187.859 1.00 28.22 166 ASP D O 1
ATOM 16841 N N . TYR D 1 41 ? 50.987 5.637 186.726 1.00 31.16 167 TYR D N 1
ATOM 16842 C CA . TYR D 1 41 ? 51.975 4.680 187.219 1.00 32.76 167 TYR D CA 1
ATOM 16843 C C . TYR D 1 41 ? 53.368 4.967 186.677 1.00 33.84 167 TYR D C 1
ATOM 16844 O O . TYR D 1 41 ? 54.367 4.744 187.376 1.00 33.72 167 TYR D O 1
ATOM 16862 N N . VAL D 1 42 ? 53.462 5.464 185.443 1.00 30.71 168 VAL D N 1
ATOM 16863 C CA . VAL D 1 42 ? 54.764 5.854 184.915 1.00 28.75 168 VAL D CA 1
ATOM 16864 C C . VAL D 1 42 ? 55.388 6.901 185.815 1.00 29.70 168 VAL D C 1
ATOM 16865 O O . VAL D 1 42 ? 56.556 6.792 186.207 1.00 30.93 168 VAL D O 1
ATOM 16878 N N . ARG D 1 43 ? 54.616 7.935 186.151 1.00 30.01 169 ARG D N 1
ATOM 16879 C CA . ARG D 1 43 ? 55.117 9.008 186.998 1.00 30.19 169 ARG D CA 1
ATOM 16880 C C . ARG D 1 43 ? 55.478 8.480 188.385 1.00 28.87 169 ARG D C 1
ATOM 16881 O O . ARG D 1 43 ? 56.598 8.670 188.871 1.00 28.18 169 ARG D O 1
ATOM 16902 N N . THR D 1 44 ? 54.525 7.831 189.054 1.00 28.44 170 THR D N 1
ATOM 16903 C CA . THR D 1 44 ? 54.763 7.442 190.443 1.00 32.75 170 THR D CA 1
ATOM 16904 C C . THR D 1 44 ? 55.806 6.337 190.541 1.00 28.83 170 THR D C 1
ATOM 16905 O O . THR D 1 44 ? 56.677 6.372 191.418 1.00 29.96 170 THR D O 1
ATOM 16916 N N . GLY D 1 45 ? 55.748 5.362 189.633 1.00 30.83 171 GLY D N 1
ATOM 16917 C CA . GLY D 1 45 ? 56.724 4.279 189.645 1.00 34.56 171 GLY D CA 1
ATOM 16918 C C . GLY D 1 45 ? 58.136 4.732 189.313 1.00 34.71 171 GLY D C 1
ATOM 16919 O O . GLY D 1 45 ? 59.117 4.212 189.863 1.00 29.06 171 GLY D O 1
ATOM 16923 N N . THR D 1 46 ? 58.264 5.703 188.405 1.00 27.41 172 THR D N 1
ATOM 16924 C CA . THR D 1 46 ? 59.590 6.181 188.038 1.00 27.10 172 THR D CA 1
ATOM 16925 C C . THR D 1 46 ? 60.214 6.969 189.174 1.00 26.68 172 THR D C 1
ATOM 16926 O O . THR D 1 46 ? 61.415 6.837 189.433 1.00 30.04 172 THR D O 1
ATOM 16937 N N . TYR D 1 47 ? 59.409 7.779 189.868 1.00 29.20 173 TYR D N 1
ATOM 16938 C CA . TYR D 1 47 ? 59.904 8.497 191.036 1.00 27.96 173 TYR D CA 1
ATOM 16939 C C . TYR D 1 47 ? 60.373 7.533 192.117 1.00 26.01 173 TYR D C 1
ATOM 16940 O O . TYR D 1 47 ? 61.433 7.737 192.719 1.00 28.12 173 TYR D O 1
ATOM 16958 N N . GLN D 1 48 ? 59.583 6.486 192.400 1.00 27.57 174 GLN D N 1
ATOM 16959 C CA . GLN D 1 48 ? 59.998 5.524 193.419 1.00 26.77 174 GLN D CA 1
ATOM 16960 C C . GLN D 1 48 ? 61.274 4.820 192.995 1.00 27.03 174 GLN D C 1
ATOM 16961 O O . GLN D 1 48 ? 62.163 4.584 193.826 1.00 30.85 174 GLN D O 1
ATOM 16975 N N . ARG D 1 49 ? 61.375 4.477 191.699 1.00 26.20 175 ARG D N 1
ATOM 16976 C CA . ARG D 1 49 ? 62.581 3.845 191.169 1.00 32.18 175 ARG D CA 1
ATOM 16977 C C . ARG D 1 49 ? 63.785 4.769 191.324 1.00 31.92 175 ARG D C 1
ATOM 16978 O O . ARG D 1 49 ? 64.858 4.340 191.750 1.00 29.83 175 ARG D O 1
ATOM 16999 N N . ALA D 1 50 ? 63.636 6.044 190.962 1.00 32.75 176 ALA D N 1
ATOM 17000 C CA . ALA D 1 50 ? 64.761 6.969 191.076 1.00 29.50 176 ALA D CA 1
ATOM 17001 C C . ALA D 1 50 ? 65.245 7.082 192.522 1.00 27.77 176 ALA D C 1
ATOM 17002 O O . ALA D 1 50 ? 66.445 7.215 192.790 1.00 32.65 176 ALA D O 1
ATOM 17009 N N . ILE D 1 51 ? 64.321 7.055 193.470 1.00 25.04 177 ILE D N 1
ATOM 17010 C CA . ILE D 1 51 ? 64.688 7.255 194.862 1.00 27.98 177 ILE D CA 1
ATOM 17011 C C . ILE D 1 51 ? 65.227 5.966 195.461 1.00 30.64 177 ILE D C 1
ATOM 17012 O O . ILE D 1 51 ? 66.301 5.957 196.070 1.00 29.80 177 ILE D O 1
ATOM 17028 N N . LEU D 1 52 ? 64.514 4.853 195.273 1.00 28.62 178 LEU D N 1
ATOM 17029 C CA . LEU D 1 52 ? 64.920 3.604 195.918 1.00 32.06 178 LEU D CA 1
ATOM 17030 C C . LEU D 1 52 ? 66.218 3.056 195.313 1.00 30.34 178 LEU D C 1
ATOM 17031 O O . LEU D 1 52 ? 67.080 2.534 196.034 1.00 31.51 178 LEU D O 1
ATOM 17047 N N . GLN D 1 53 ? 66.381 3.154 193.990 1.00 30.75 179 GLN D N 1
ATOM 17048 C CA . GLN D 1 53 ? 67.613 2.647 193.390 1.00 32.84 179 GLN D CA 1
ATOM 17049 C C . GLN D 1 53 ? 68.808 3.540 193.703 1.00 32.59 179 GLN D C 1
ATOM 17050 O O . GLN D 1 53 ? 69.953 3.092 193.599 1.00 33.65 179 GLN D O 1
ATOM 17064 N N . ASN D 1 54 ? 68.568 4.788 194.094 1.00 32.20 180 ASN D N 1
ATOM 17065 C CA . ASN D 1 54 ? 69.627 5.669 194.578 1.00 33.56 180 ASN D CA 1
ATOM 17066 C C . ASN D 1 54 ? 69.514 5.836 196.093 1.00 35.23 180 ASN D C 1
ATOM 17067 O O . ASN D 1 54 ? 69.576 6.959 196.613 1.00 32.52 180 ASN D O 1
ATOM 17078 N N . HIS D 1 55 ? 69.380 4.712 196.812 1.00 30.38 181 HIS D N 1
ATOM 17079 C CA . HIS D 1 55 ? 69.157 4.775 198.254 1.00 31.71 181 HIS D CA 1
ATOM 17080 C C . HIS D 1 55 ? 70.324 5.425 198.980 1.00 29.97 181 HIS D C 1
ATOM 17081 O O . HIS D 1 55 ? 70.132 5.999 200.058 1.00 31.90 181 HIS D O 1
ATOM 17095 N N . THR D 1 56 ? 71.536 5.342 198.421 1.00 30.86 182 THR D N 1
ATOM 17096 C CA . THR D 1 56 ? 72.691 5.958 199.070 1.00 34.34 182 THR D CA 1
ATOM 17097 C C . THR D 1 56 ? 72.588 7.485 199.105 1.00 39.10 182 THR D C 1
ATOM 17098 O O . THR D 1 56 ? 73.215 8.128 199.952 1.00 33.79 182 THR D O 1
ATOM 17109 N N . ASP D 1 57 ? 71.823 8.084 198.203 1.00 37.97 183 ASP D N 1
ATOM 17110 C CA . ASP D 1 57 ? 71.588 9.521 198.244 1.00 35.32 183 ASP D CA 1
ATOM 17111 C C . ASP D 1 57 ? 70.565 9.902 199.301 1.00 36.82 183 ASP D C 1
ATOM 17112 O O . ASP D 1 57 ? 70.333 11.095 199.515 1.00 36.14 183 ASP D O 1
ATOM 17121 N N . PHE D 1 58 ? 69.956 8.920 199.966 1.00 34.88 184 PHE D N 1
ATOM 17122 C CA . PHE D 1 58 ? 68.975 9.189 201.004 1.00 30.28 184 PHE D CA 1
ATOM 17123 C C . PHE D 1 58 ? 69.314 8.586 202.351 1.00 37.45 184 PHE D C 1
ATOM 17124 O O . PHE D 1 58 ? 68.857 9.130 203.368 1.00 33.54 184 PHE D O 1
ATOM 17141 N N . LYS D 1 59 ? 70.109 7.513 202.403 1.00 31.70 185 LYS D N 1
ATOM 17142 C CA . LYS D 1 59 ? 70.383 6.837 203.665 1.00 34.73 185 LYS D CA 1
ATOM 17143 C C . LYS D 1 59 ? 70.969 7.812 204.680 1.00 34.39 185 LYS D C 1
ATOM 17144 O O . LYS D 1 59 ? 72.052 8.363 204.465 1.00 37.31 185 LYS D O 1
ATOM 17163 N N . ASP D 1 60 ? 70.266 7.985 205.804 1.00 34.54 186 ASP D N 1
ATOM 17164 C CA . ASP D 1 60 ? 70.693 8.857 206.903 1.00 35.59 186 ASP D CA 1
ATOM 17165 C C . ASP D 1 60 ? 70.851 10.317 206.482 1.00 37.27 186 ASP D C 1
ATOM 17166 O O . ASP D 1 60 ? 71.621 11.061 207.100 1.00 40.92 186 ASP D O 1
ATOM 17175 N N . LYS D 1 61 ? 70.125 10.741 205.450 1.00 31.23 187 LYS D N 1
ATOM 17176 C CA . LYS D 1 61 ? 70.221 12.104 204.946 1.00 35.91 187 LYS D CA 1
ATOM 17177 C C . LYS D 1 61 ? 69.055 12.962 205.443 1.00 29.80 187 LYS D C 1
ATOM 17178 O O . LYS D 1 61 ? 68.023 12.462 205.897 1.00 33.66 187 LYS D O 1
ATOM 17197 N N . ILE D 1 62 ? 69.242 14.277 205.349 1.00 32.37 188 ILE D N 1
ATOM 17198 C CA . ILE D 1 62 ? 68.188 15.261 205.585 1.00 34.45 188 ILE D CA 1
ATOM 17199 C C . ILE D 1 62 ? 67.607 15.665 204.239 1.00 32.62 188 ILE D C 1
ATOM 17200 O O . ILE D 1 62 ? 68.349 16.057 203.333 1.00 31.75 188 ILE D O 1
ATOM 17216 N N . VAL D 1 63 ? 66.288 15.577 204.102 1.00 30.86 189 VAL D N 1
ATOM 17217 C CA . VAL D 1 63 ? 65.609 15.747 202.824 1.00 26.09 189 VAL D CA 1
ATOM 17218 C C . VAL D 1 63 ? 64.608 16.890 202.928 1.00 27.39 189 VAL D C 1
ATOM 17219 O O . VAL D 1 63 ? 63.959 17.062 203.964 1.00 28.64 189 VAL D O 1
ATOM 17232 N N . LEU D 1 64 ? 64.450 17.643 201.845 1.00 29.49 190 LEU D N 1
ATOM 17233 C CA . LEU D 1 64 ? 63.354 18.591 201.685 1.00 30.17 190 LEU D CA 1
ATOM 17234 C C . LEU D 1 64 ? 62.487 18.151 200.507 1.00 30.29 190 LEU D C 1
ATOM 17235 O O . LEU D 1 64 ? 62.997 17.924 199.404 1.00 30.51 190 LEU D O 1
ATOM 17251 N N . ASP D 1 65 ? 61.176 18.028 200.743 1.00 27.12 191 ASP D N 1
ATOM 17252 C CA . ASP D 1 65 ? 60.184 17.700 199.714 1.00 30.05 191 ASP D CA 1
ATOM 17253 C C . ASP D 1 65 ? 59.349 18.947 199.440 1.00 30.89 191 ASP D C 1
ATOM 17254 O O . ASP D 1 65 ? 58.569 19.379 200.294 1.00 32.08 191 ASP D O 1
ATOM 17263 N N . VAL D 1 66 ? 59.548 19.549 198.271 1.00 30.45 192 VAL D N 1
ATOM 17264 C CA . VAL D 1 66 ? 58.902 20.808 197.914 1.00 30.99 192 VAL D CA 1
ATOM 17265 C C . VAL D 1 66 ? 57.595 20.509 197.190 1.00 36.51 192 VAL D C 1
ATOM 17266 O O . VAL D 1 66 ? 57.594 19.918 196.103 1.00 31.57 192 VAL D O 1
ATOM 17279 N N . GLY D 1 67 ? 56.487 20.963 197.764 1.00 34.62 193 GLY D N 1
ATOM 17280 C CA . GLY D 1 67 ? 55.180 20.713 197.191 1.00 34.33 193 GLY D CA 1
ATOM 17281 C C . GLY D 1 67 ? 54.825 19.247 197.312 1.00 37.05 193 GLY D C 1
ATOM 17282 O O . GLY D 1 67 ? 54.573 18.590 196.308 1.00 34.54 193 GLY D O 1
ATOM 17286 N N . CYS D 1 68 ? 54.800 18.725 198.537 1.00 28.24 194 CYS D N 1
ATOM 17287 C CA . CYS D 1 68 ? 54.703 17.286 198.762 1.00 33.58 194 CYS D CA 1
ATOM 17288 C C . CYS D 1 68 ? 53.335 16.712 198.479 1.00 32.37 194 CYS D C 1
ATOM 17289 O O . CYS D 1 68 ? 53.226 15.491 198.329 1.00 30.84 194 CYS D O 1
ATOM 17297 N N . GLY D 1 69 ? 52.314 17.552 198.370 1.00 32.71 195 GLY D N 1
ATOM 17298 C CA . GLY D 1 69 ? 50.976 17.042 198.140 1.00 30.09 195 GLY D CA 1
ATOM 17299 C C . GLY D 1 69 ? 50.590 16.104 199.264 1.00 33.07 195 GLY D C 1
ATOM 17300 O O . GLY D 1 69 ? 50.696 16.444 200.449 1.00 33.38 195 GLY D O 1
ATOM 17304 N N . SER D 1 70 ? 50.160 14.894 198.899 1.00 33.27 196 SER D N 1
ATOM 17305 C CA . SER D 1 70 ? 49.803 13.896 199.902 1.00 34.24 196 SER D CA 1
ATOM 17306 C C . SER D 1 70 ? 51.010 13.293 200.610 1.00 32.20 196 SER D C 1
ATOM 17307 O O . SER D 1 70 ? 50.813 12.562 201.587 1.00 30.91 196 SER D O 1
ATOM 17315 N N . GLY D 1 71 ? 52.227 13.576 200.146 1.00 30.84 197 GLY D N 1
ATOM 17316 C CA . GLY D 1 71 ? 53.440 13.135 200.796 1.00 30.51 197 GLY D CA 1
ATOM 17317 C C . GLY D 1 71 ? 54.137 11.949 200.178 1.00 32.31 197 GLY D C 1
ATOM 17318 O O . GLY D 1 71 ? 55.101 11.448 200.777 1.00 29.22 197 GLY D O 1
ATOM 17322 N N . ILE D 1 72 ? 53.678 11.478 199.016 1.00 27.48 198 ILE D N 1
ATOM 17323 C CA . ILE D 1 72 ? 54.146 10.206 198.483 1.00 24.82 198 ILE D CA 1
ATOM 17324 C C . ILE D 1 72 ? 55.664 10.212 198.349 1.00 31.95 198 ILE D C 1
ATOM 17325 O O . ILE D 1 72 ? 56.329 9.230 198.698 1.00 29.68 198 ILE D O 1
ATOM 17341 N N . LEU D 1 73 ? 56.245 11.306 197.821 1.00 26.16 199 LEU D N 1
ATOM 17342 C CA . LEU D 1 73 ? 57.702 11.318 197.631 1.00 27.59 199 LEU D CA 1
ATOM 17343 C C . LEU D 1 73 ? 58.444 11.282 198.969 1.00 26.94 199 LEU D C 1
ATOM 17344 O O . LEU D 1 73 ? 59.542 10.723 199.075 1.00 30.48 199 LEU D O 1
ATOM 17360 N N . SER D 1 74 ? 57.861 11.868 200.006 1.00 27.19 200 SER D N 1
ATOM 17361 C CA . SER D 1 74 ? 58.480 11.808 201.326 1.00 28.55 200 SER D CA 1
ATOM 17362 C C . SER D 1 74 ? 58.446 10.389 201.879 1.00 26.55 200 SER D C 1
ATOM 17363 O O . SER D 1 74 ? 59.399 9.942 202.527 1.00 28.61 200 SER D O 1
ATOM 17371 N N . PHE D 1 75 ? 57.381 9.641 201.582 1.00 26.85 201 PHE D N 1
ATOM 17372 C CA . PHE D 1 75 ? 57.349 8.235 201.972 1.00 28.34 201 PHE D CA 1
ATOM 17373 C C . PHE D 1 75 ? 58.398 7.438 201.216 1.00 29.46 201 PHE D C 1
ATOM 17374 O O . PHE D 1 75 ? 59.011 6.525 201.777 1.00 29.19 201 PHE D O 1
ATOM 17391 N N . PHE D 1 76 ? 58.636 7.777 199.949 1.00 27.18 202 PHE D N 1
ATOM 17392 C CA . PHE D 1 76 ? 59.699 7.102 199.211 1.00 30.53 202 PHE D CA 1
ATOM 17393 C C . PHE D 1 76 ? 61.065 7.405 199.834 1.00 29.61 202 PHE D C 1
ATOM 17394 O O . PHE D 1 76 ? 61.907 6.511 200.005 1.00 27.30 202 PHE D O 1
ATOM 17411 N N . ALA D 1 77 ? 61.320 8.675 200.144 1.00 28.54 203 ALA D N 1
ATOM 17412 C CA . ALA D 1 77 ? 62.573 9.037 200.800 1.00 28.43 203 ALA D CA 1
ATOM 17413 C C . ALA D 1 77 ? 62.745 8.290 202.117 1.00 26.70 203 ALA D C 1
ATOM 17414 O O . ALA D 1 77 ? 63.852 7.839 202.439 1.00 27.80 203 ALA D O 1
ATOM 17421 N N . ALA D 1 78 ? 61.652 8.119 202.872 1.00 27.85 204 ALA D N 1
ATOM 17422 C CA . ALA D 1 78 ? 61.707 7.348 204.111 1.00 35.37 204 ALA D CA 1
ATOM 17423 C C . ALA D 1 78 ? 62.031 5.886 203.832 1.00 36.57 204 ALA D C 1
ATOM 17424 O O . ALA D 1 78 ? 62.853 5.278 204.532 1.00 29.79 204 ALA D O 1
ATOM 17431 N N . GLN D 1 79 ? 61.398 5.302 202.804 1.00 29.64 205 GLN D N 1
ATOM 17432 C CA . GLN D 1 79 ? 61.703 3.916 202.447 1.00 30.01 205 GLN D CA 1
ATOM 17433 C C . GLN D 1 79 ? 63.175 3.743 202.093 1.00 38.93 205 GLN D C 1
ATOM 17434 O O . GLN D 1 79 ? 63.761 2.686 202.358 1.00 34.44 205 GLN D O 1
ATOM 17448 N N . ALA D 1 80 ? 63.788 4.763 201.489 1.00 32.20 206 ALA D N 1
ATOM 17449 C CA . ALA D 1 80 ? 65.195 4.712 201.108 1.00 30.38 206 ALA D CA 1
ATOM 17450 C C . ALA D 1 80 ? 66.148 4.991 202.258 1.00 37.28 206 ALA D C 1
ATOM 17451 O O . ALA D 1 80 ? 67.367 4.981 202.042 1.00 40.16 206 ALA D O 1
ATOM 17458 N N . GLY D 1 81 ? 65.640 5.271 203.451 1.00 31.82 207 GLY D N 1
ATOM 17459 C CA . GLY D 1 81 ? 66.488 5.373 204.626 1.00 35.72 207 GLY D CA 1
ATOM 17460 C C . GLY D 1 81 ? 66.753 6.778 205.139 1.00 34.53 207 GLY D C 1
ATOM 17461 O O . GLY D 1 81 ? 67.621 6.959 206.012 1.00 33.71 207 GLY D O 1
ATOM 17465 N N . ALA D 1 82 ? 66.023 7.772 204.654 1.00 31.59 208 ALA D N 1
ATOM 17466 C CA . ALA D 1 82 ? 66.269 9.137 205.100 1.00 31.63 208 ALA D CA 1
ATOM 17467 C C . ALA D 1 82 ? 66.105 9.261 206.616 1.00 34.08 208 ALA D C 1
ATOM 17468 O O . ALA D 1 82 ? 65.241 8.629 207.230 1.00 34.61 208 ALA D O 1
ATOM 17475 N N . ARG D 1 83 ? 66.960 10.077 207.225 1.00 33.32 209 ARG D N 1
ATOM 17476 C CA . ARG D 1 83 ? 66.886 10.311 208.662 1.00 36.10 209 ARG D CA 1
ATOM 17477 C C . ARG D 1 83 ? 65.799 11.321 209.002 1.00 33.15 209 ARG D C 1
ATOM 17478 O O . ARG D 1 83 ? 65.094 11.160 210.006 1.00 31.35 209 ARG D O 1
ATOM 17499 N N . LYS D 1 84 ? 65.609 12.335 208.153 1.00 33.18 210 LYS D N 1
ATOM 17500 C CA . LYS D 1 84 ? 64.612 13.366 208.416 1.00 37.63 210 LYS D CA 1
ATOM 17501 C C . LYS D 1 84 ? 64.182 13.999 207.105 1.00 35.27 210 LYS D C 1
ATOM 17502 O O . LYS D 1 84 ? 65.031 14.331 206.274 1.00 33.47 210 LYS D O 1
ATOM 17521 N N . ILE D 1 85 ? 62.873 14.164 206.929 1.00 31.45 211 ILE D N 1
ATOM 17522 C CA . ILE D 1 85 ? 62.309 14.718 205.702 1.00 30.10 211 ILE D CA 1
ATOM 17523 C C . ILE D 1 85 ? 61.391 15.868 206.080 1.00 29.57 211 ILE D C 1
ATOM 17524 O O . ILE D 1 85 ? 60.435 15.669 206.835 1.00 31.70 211 ILE D O 1
ATOM 17540 N N . TYR D 1 86 ? 61.665 17.062 205.555 1.00 26.37 212 TYR D N 1
ATOM 17541 C CA . TYR D 1 86 ? 60.780 18.215 205.718 1.00 30.93 212 TYR D CA 1
ATOM 17542 C C . TYR D 1 86 ? 59.900 18.294 204.475 1.00 32.76 212 TYR D C 1
ATOM 17543 O O . TYR D 1 86 ? 60.398 18.487 203.360 1.00 35.74 212 TYR D O 1
ATOM 17561 N N . ALA D 1 87 ? 58.604 18.109 204.656 1.00 33.26 213 ALA D N 1
ATOM 17562 C CA . ALA D 1 87 ? 57.656 18.053 203.549 1.00 29.16 213 ALA D CA 1
ATOM 17563 C C . ALA D 1 87 ? 56.814 19.321 203.575 1.00 31.80 213 ALA D C 1
ATOM 17564 O O . ALA D 1 87 ? 55.955 19.479 204.449 1.00 28.03 213 ALA D O 1
ATOM 17571 N N . VAL D 1 88 ? 57.088 20.246 202.648 1.00 31.78 214 VAL D N 1
ATOM 17572 C CA . VAL D 1 88 ? 56.423 21.548 202.636 1.00 29.32 214 VAL D CA 1
ATOM 17573 C C . VAL D 1 88 ? 55.346 21.529 201.567 1.00 27.60 214 VAL D C 1
ATOM 17574 O O . VAL D 1 88 ? 55.561 21.032 200.450 1.00 32.45 214 VAL D O 1
ATOM 17587 N N . GLU D 1 89 ? 54.175 22.058 201.913 1.00 30.82 215 GLU D N 1
ATOM 17588 C CA . GLU D 1 89 ? 53.039 22.062 201.003 1.00 29.88 215 GLU D CA 1
ATOM 17589 C C . GLU D 1 89 ? 52.153 23.240 201.359 1.00 30.80 215 GLU D C 1
ATOM 17590 O O . GLU D 1 89 ? 51.794 23.386 202.528 1.00 31.18 215 GLU D O 1
ATOM 17602 N N . ALA D 1 90 ? 51.798 24.056 200.362 1.00 31.53 216 ALA D N 1
ATOM 17603 C CA . ALA D 1 90 ? 51.043 25.283 200.573 1.00 36.95 216 ALA D CA 1
ATOM 17604 C C . ALA D 1 90 ? 49.541 25.078 200.528 1.00 37.05 216 ALA D C 1
ATOM 17605 O O . ALA D 1 90 ? 48.812 25.887 201.114 1.00 36.57 216 ALA D O 1
ATOM 17612 N N . SER D 1 91 ? 49.066 24.026 199.862 1.00 36.70 217 SER D N 1
ATOM 17613 C CA . SER D 1 91 ? 47.637 23.790 199.765 1.00 38.03 217 SER D CA 1
ATOM 17614 C C . SER D 1 91 ? 47.127 23.130 201.042 1.00 36.73 217 SER D C 1
ATOM 17615 O O . SER D 1 91 ? 47.897 22.676 201.892 1.00 32.43 217 SER D O 1
ATOM 17623 N N . THR D 1 92 ? 45.800 23.032 201.150 1.00 36.90 218 THR D N 1
ATOM 17624 C CA . THR D 1 92 ? 45.199 22.330 202.279 1.00 41.15 218 THR D CA 1
ATOM 17625 C C . THR D 1 92 ? 45.500 20.835 202.282 1.00 37.70 218 THR D C 1
ATOM 17626 O O . THR D 1 92 ? 45.171 20.162 203.259 1.00 39.97 218 THR D O 1
ATOM 17637 N N . MET D 1 93 ? 46.135 20.307 201.237 1.00 33.86 219 MET D N 1
ATOM 17638 C CA . MET D 1 93 ? 46.522 18.903 201.222 1.00 30.09 219 MET D CA 1
ATOM 17639 C C . MET D 1 93 ? 47.534 18.586 202.316 1.00 39.91 219 MET D C 1
ATOM 17640 O O . MET D 1 93 ? 47.678 17.422 202.698 1.00 31.08 219 MET D O 1
ATOM 17654 N N . ALA D 1 94 ? 48.231 19.595 202.839 1.00 32.34 220 ALA D N 1
ATOM 17655 C CA . ALA D 1 94 ? 49.192 19.351 203.904 1.00 34.34 220 ALA D CA 1
ATOM 17656 C C . ALA D 1 94 ? 48.531 18.695 205.103 1.00 31.27 220 ALA D C 1
ATOM 17657 O O . ALA D 1 94 ? 49.179 17.897 205.794 1.00 32.39 220 ALA D O 1
ATOM 17664 N N . GLN D 1 95 ? 47.259 19.033 205.387 1.00 29.76 221 GLN D N 1
ATOM 17665 C CA . GLN D 1 95 ? 46.556 18.384 206.499 1.00 32.14 221 GLN D CA 1
ATOM 17666 C C . GLN D 1 95 ? 46.424 16.874 206.268 1.00 33.34 221 GLN D C 1
ATOM 17667 O O . GLN D 1 95 ? 46.559 16.067 207.201 1.00 33.89 221 GLN D O 1
ATOM 17681 N N . HIS D 1 96 ? 46.128 16.477 205.033 1.00 33.04 222 HIS D N 1
ATOM 17682 C CA . HIS D 1 96 ? 45.989 15.056 204.723 1.00 30.01 222 HIS D CA 1
ATOM 17683 C C . HIS D 1 96 ? 47.334 14.337 204.763 1.00 31.00 222 HIS D C 1
ATOM 17684 O O . HIS D 1 96 ? 47.416 13.172 205.173 1.00 30.80 222 HIS D O 1
ATOM 17698 N N . ALA D 1 97 ? 48.395 15.004 204.324 1.00 30.56 223 ALA D N 1
ATOM 17699 C CA . ALA D 1 97 ? 49.726 14.407 204.413 1.00 30.82 223 ALA D CA 1
ATOM 17700 C C . ALA D 1 97 ? 50.094 14.081 205.861 1.00 31.27 223 ALA D C 1
ATOM 17701 O O . ALA D 1 97 ? 50.643 13.013 206.150 1.00 29.79 223 ALA D O 1
ATOM 17708 N N . GLU D 1 98 ? 49.807 14.990 206.790 1.00 29.30 224 GLU D N 1
ATOM 17709 C CA . GLU D 1 98 ? 50.127 14.711 208.188 1.00 33.71 224 GLU D CA 1
ATOM 17710 C C . GLU D 1 98 ? 49.301 13.543 208.718 1.00 35.10 224 GLU D C 1
ATOM 17711 O O . GLU D 1 98 ? 49.783 12.780 209.560 1.00 34.40 224 GLU D O 1
ATOM 17723 N N . VAL D 1 99 ? 48.063 13.389 208.243 1.00 32.60 225 VAL D N 1
ATOM 17724 C CA . VAL D 1 99 ? 47.262 12.223 208.605 1.00 33.38 225 VAL D CA 1
ATOM 17725 C C . VAL D 1 99 ? 47.961 10.939 208.168 1.00 37.08 225 VAL D C 1
ATOM 17726 O O . VAL D 1 99 ? 48.058 9.972 208.939 1.00 31.93 225 VAL D O 1
ATOM 17739 N N . LEU D 1 100 ? 48.466 10.909 206.926 1.00 28.24 226 LEU D N 1
ATOM 17740 C CA . LEU D 1 100 ? 49.132 9.712 206.416 1.00 28.41 226 LEU D CA 1
ATOM 17741 C C . LEU D 1 100 ? 50.436 9.454 207.162 1.00 33.10 226 LEU D C 1
ATOM 17742 O O . LEU D 1 100 ? 50.795 8.299 207.409 1.00 32.58 226 LEU D O 1
ATOM 17758 N N . VAL D 1 101 ? 51.177 10.509 207.509 1.00 29.20 227 VAL D N 1
ATOM 17759 C CA . VAL D 1 101 ? 52.409 10.307 208.268 1.00 29.40 227 VAL D CA 1
ATOM 17760 C C . VAL D 1 101 ? 52.121 9.603 209.586 1.00 29.96 227 VAL D C 1
ATOM 17761 O O . VAL D 1 101 ? 52.847 8.684 209.990 1.00 32.14 227 VAL D O 1
ATOM 17774 N N . LYS D 1 102 ? 51.067 10.032 210.282 1.00 30.46 228 LYS D N 1
ATOM 17775 C CA . LYS D 1 102 ? 50.684 9.395 211.539 1.00 28.88 228 LYS D CA 1
ATOM 17776 C C . LYS D 1 102 ? 50.230 7.958 211.320 1.00 37.76 228 LYS D C 1
ATOM 17777 O O . LYS D 1 102 ? 50.675 7.042 212.026 1.00 32.80 228 LYS D O 1
ATOM 17796 N N . SER D 1 103 ? 49.345 7.740 210.332 1.00 33.14 229 SER D N 1
ATOM 17797 C CA . SER D 1 103 ? 48.770 6.410 210.135 1.00 36.73 229 SER D CA 1
ATOM 17798 C C . SER D 1 103 ? 49.836 5.424 209.671 1.00 32.99 229 SER D C 1
ATOM 17799 O O . SER D 1 103 ? 49.709 4.213 209.880 1.00 34.71 229 SER D O 1
ATOM 17807 N N . ASN D 1 104 ? 50.898 5.918 209.049 1.00 30.29 230 ASN D N 1
ATOM 17808 C CA . ASN D 1 104 ? 52.007 5.074 208.620 1.00 29.22 230 ASN D CA 1
ATOM 17809 C C . ASN D 1 104 ? 53.147 5.048 209.638 1.00 36.48 230 ASN D C 1
ATOM 17810 O O . ASN D 1 104 ? 54.215 4.497 209.352 1.00 34.41 230 ASN D O 1
ATOM 17821 N N . ASN D 1 105 ? 52.935 5.620 210.822 1.00 31.14 231 ASN D N 1
ATOM 17822 C CA . ASN D 1 105 ? 53.891 5.544 211.924 1.00 32.01 231 ASN D CA 1
ATOM 17823 C C . ASN D 1 105 ? 55.270 6.060 211.522 1.00 33.56 231 ASN D C 1
ATOM 17824 O O . ASN D 1 105 ? 56.299 5.450 211.832 1.00 31.23 231 ASN D O 1
ATOM 17835 N N . LEU D 1 106 ? 55.285 7.205 210.836 1.00 29.50 232 LEU D N 1
ATOM 17836 C CA . LEU D 1 106 ? 56.531 7.830 210.415 1.00 30.65 232 LEU D CA 1
ATOM 17837 C C . LEU D 1 106 ? 56.717 9.221 211.013 1.00 33.76 232 LEU D C 1
ATOM 17838 O O . LEU D 1 106 ? 57.452 10.034 210.443 1.00 30.41 232 LEU D O 1
ATOM 17854 N N . THR D 1 107 ? 56.078 9.497 212.162 1.00 34.92 233 THR D N 1
ATOM 17855 C CA . THR D 1 107 ? 56.194 10.810 212.789 1.00 40.63 233 THR D CA 1
ATOM 17856 C C . THR D 1 107 ? 57.625 11.134 213.202 1.00 41.30 233 THR D C 1
ATOM 17857 O O . THR D 1 107 ? 57.959 12.311 213.366 1.00 36.62 233 THR D O 1
ATOM 17868 N N . ASP D 1 108 ? 58.475 10.130 213.388 1.00 35.36 234 ASP D N 1
ATOM 17869 C CA . ASP D 1 108 ? 59.858 10.389 213.762 1.00 41.51 234 ASP D CA 1
ATOM 17870 C C . ASP D 1 108 ? 60.748 10.741 212.581 1.00 40.67 234 ASP D C 1
ATOM 17871 O O . ASP D 1 108 ? 61.918 11.076 212.800 1.00 39.77 234 ASP D O 1
ATOM 17880 N N . ARG D 1 109 ? 60.226 10.692 211.354 1.00 32.28 235 ARG D N 1
ATOM 17881 C CA . ARG D 1 109 ? 61.065 10.877 210.181 1.00 32.42 235 ARG D CA 1
ATOM 17882 C C . ARG D 1 109 ? 60.535 11.927 209.210 1.00 39.19 235 ARG D C 1
ATOM 17883 O O . ARG D 1 109 ? 61.327 12.610 208.555 1.00 38.16 235 ARG D O 1
ATOM 17904 N N . ILE D 1 110 ? 59.218 12.062 209.079 1.00 31.31 236 ILE D N 1
ATOM 17905 C CA . ILE D 1 110 ? 58.613 12.992 208.119 1.00 29.70 236 ILE D CA 1
ATOM 17906 C C . ILE D 1 110 ? 57.940 14.100 208.905 1.00 32.29 236 ILE D C 1
ATOM 17907 O O . ILE D 1 110 ? 57.057 13.827 209.730 1.00 31.43 236 ILE D O 1
ATOM 17923 N N . VAL D 1 111 ? 58.375 15.337 208.663 1.00 26.92 237 VAL D N 1
ATOM 17924 C CA . VAL D 1 111 ? 57.867 16.520 209.341 1.00 30.11 237 VAL D CA 1
ATOM 17925 C C . VAL D 1 111 ? 57.186 17.391 208.295 1.00 31.05 237 VAL D C 1
ATOM 17926 O O . VAL D 1 111 ? 57.857 18.033 207.477 1.00 31.59 237 VAL D O 1
ATOM 17939 N N . VAL D 1 112 ? 55.864 17.437 208.325 1.00 32.51 238 VAL D N 1
ATOM 17940 C CA . VAL D 1 112 ? 55.122 18.285 207.396 1.00 29.48 238 VAL D CA 1
ATOM 17941 C C . VAL D 1 112 ? 55.222 19.742 207.848 1.00 29.25 238 VAL D C 1
ATOM 17942 O O . VAL D 1 112 ? 54.982 20.066 209.020 1.00 33.40 238 VAL D O 1
ATOM 17955 N N . ILE D 1 113 ? 55.573 20.629 206.926 1.00 33.60 239 ILE D N 1
ATOM 17956 C CA . ILE D 1 113 ? 55.651 22.060 207.196 1.00 32.46 239 ILE D CA 1
ATOM 17957 C C . ILE D 1 113 ? 54.700 22.776 206.253 1.00 40.35 239 ILE D C 1
ATOM 17958 O O . ILE D 1 113 ? 54.990 22.933 205.067 1.00 36.00 239 ILE D O 1
ATOM 17974 N N . PRO D 1 114 ? 53.540 23.222 206.746 1.00 33.81 240 PRO D N 1
ATOM 17975 C CA . PRO D 1 114 ? 52.563 23.856 205.851 1.00 37.05 240 PRO D CA 1
ATOM 17976 C C . PRO D 1 114 ? 53.005 25.252 205.469 1.00 41.18 240 PRO D C 1
ATOM 17977 O O . PRO D 1 114 ? 53.572 25.983 206.283 1.00 43.09 240 PRO D O 1
ATOM 17988 N N . GLY D 1 115 ? 52.749 25.613 204.219 1.00 36.87 241 GLY D N 1
ATOM 17989 C CA . GLY D 1 115 ? 53.041 26.933 203.718 1.00 37.67 241 GLY D CA 1
ATOM 17990 C C . GLY D 1 115 ? 53.789 26.878 202.406 1.00 36.93 241 GLY D C 1
ATOM 17991 O O . GLY D 1 115 ? 54.054 25.815 201.848 1.00 33.26 241 GLY D O 1
ATOM 17995 N N . LYS D 1 116 ? 54.119 28.065 201.904 1.00 38.88 242 LYS D N 1
ATOM 17996 C CA . LYS D 1 116 ? 54.885 28.181 200.672 1.00 35.41 242 LYS D CA 1
ATOM 17997 C C . LYS D 1 116 ? 56.370 28.048 200.967 1.00 35.33 242 LYS D C 1
ATOM 17998 O O . LYS D 1 116 ? 56.871 28.618 201.940 1.00 38.26 242 LYS D O 1
ATOM 18017 N N . VAL D 1 117 ? 57.085 27.328 200.098 1.00 34.82 243 VAL D N 1
ATOM 18018 C CA . VAL D 1 117 ? 58.503 27.104 200.345 1.00 35.40 243 VAL D CA 1
ATOM 18019 C C . VAL D 1 117 ? 59.268 28.416 200.407 1.00 34.68 243 VAL D C 1
ATOM 18020 O O . VAL D 1 117 ? 60.360 28.470 200.990 1.00 37.44 243 VAL D O 1
ATOM 18033 N N . GLU D 1 118 ? 58.719 29.486 199.823 1.00 34.01 244 GLU D N 1
ATOM 18034 C CA . GLU D 1 118 ? 59.365 30.794 199.870 1.00 36.22 244 GLU D CA 1
ATOM 18035 C C . GLU D 1 118 ? 59.149 31.525 201.195 1.00 39.10 244 GLU D C 1
ATOM 18036 O O . GLU D 1 118 ? 59.772 32.573 201.430 1.00 37.77 244 GLU D O 1
ATOM 18048 N N . GLU D 1 119 ? 58.277 31.007 202.056 1.00 39.92 245 GLU D N 1
ATOM 18049 C CA . GLU D 1 119 ? 57.895 31.710 203.268 1.00 38.52 245 GLU D CA 1
ATOM 18050 C C . GLU D 1 119 ? 58.108 30.925 204.549 1.00 45.26 245 GLU D C 1
ATOM 18051 O O . GLU D 1 119 ? 58.129 31.537 205.618 1.00 50.30 245 GLU D O 1
ATOM 18063 N N . VAL D 1 120 ? 58.301 29.616 204.479 1.00 44.18 246 VAL D N 1
ATOM 18064 C CA . VAL D 1 120 ? 58.427 28.802 205.681 1.00 45.19 246 VAL D CA 1
ATOM 18065 C C . VAL D 1 120 ? 59.838 28.916 206.243 1.00 54.07 246 VAL D C 1
ATOM 18066 O O . VAL D 1 120 ? 60.737 29.468 205.602 1.00 47.18 246 VAL D O 1
ATOM 18079 N N . SER D 1 121 ? 60.036 28.396 207.448 1.00 43.67 247 SER D N 1
ATOM 18080 C CA . SER D 1 121 ? 61.339 28.350 208.099 1.00 45.05 247 SER D CA 1
ATOM 18081 C C . SER D 1 121 ? 61.682 26.899 208.400 1.00 45.56 247 SER D C 1
ATOM 18082 O O . SER D 1 121 ? 60.860 26.171 208.965 1.00 51.06 247 SER D O 1
ATOM 18090 N N . LEU D 1 122 ? 62.876 26.470 207.998 1.00 46.93 248 LEU D N 1
ATOM 18091 C CA . LEU D 1 122 ? 63.342 25.115 208.284 1.00 47.15 248 LEU D CA 1
ATOM 18092 C C . LEU D 1 122 ? 64.395 25.157 209.380 1.00 44.71 248 LEU D C 1
ATOM 18093 O O . LEU D 1 122 ? 65.192 26.098 209.431 1.00 43.79 248 LEU D O 1
ATOM 18109 N N . PRO D 1 123 ? 64.419 24.170 210.278 1.00 46.30 249 PRO D N 1
ATOM 18110 C CA . PRO D 1 123 ? 65.410 24.207 211.369 1.00 49.74 249 PRO D CA 1
ATOM 18111 C C . PRO D 1 123 ? 66.838 23.932 210.918 1.00 43.09 249 PRO D C 1
ATOM 18112 O O . PRO D 1 123 ? 67.771 24.199 211.688 1.00 45.87 249 PRO D O 1
ATOM 18123 N N . GLU D 1 124 ? 67.047 23.415 209.713 1.00 43.35 250 GLU D N 1
ATOM 18124 C CA . GLU D 1 124 ? 68.394 23.066 209.293 1.00 46.75 250 GLU D CA 1
ATOM 18125 C C . GLU D 1 124 ? 68.455 23.001 207.773 1.00 43.48 250 GLU D C 1
ATOM 18126 O O . GLU D 1 124 ? 67.432 22.938 207.084 1.00 38.14 250 GLU D O 1
ATOM 18138 N N . GLN D 1 125 ? 69.683 22.986 207.262 1.00 35.83 251 GLN D N 1
ATOM 18139 C CA . GLN D 1 125 ? 69.915 22.767 205.842 1.00 35.33 251 GLN D CA 1
ATOM 18140 C C . GLN D 1 125 ? 69.779 21.281 205.521 1.00 34.59 251 GLN D C 1
ATOM 18141 O O . GLN D 1 125 ? 69.853 20.425 206.407 1.00 40.25 251 GLN D O 1
ATOM 18155 N N . VAL D 1 126 ? 69.554 20.977 204.241 1.00 32.09 252 VAL D N 1
ATOM 18156 C CA . VAL D 1 126 ? 69.252 19.618 203.819 1.00 30.76 252 VAL D CA 1
ATOM 18157 C C . VAL D 1 126 ? 70.319 19.141 202.842 1.00 36.84 252 VAL D C 1
ATOM 18158 O O . VAL D 1 126 ? 71.039 19.933 202.224 1.00 36.00 252 VAL D O 1
ATOM 18171 N N . ASP D 1 127 ? 70.399 17.814 202.703 1.00 33.18 253 ASP D N 1
ATOM 18172 C CA . ASP D 1 127 ? 71.362 17.185 201.806 1.00 39.06 253 ASP D CA 1
ATOM 18173 C C . ASP D 1 127 ? 70.839 17.025 200.386 1.00 31.24 253 ASP D C 1
ATOM 18174 O O . ASP D 1 127 ? 71.638 16.886 199.449 1.00 32.36 253 ASP D O 1
ATOM 18183 N N . ILE D 1 128 ? 69.523 17.009 200.213 1.00 30.46 254 ILE D N 1
ATOM 18184 C CA . ILE D 1 128 ? 68.912 16.709 198.927 1.00 31.95 254 ILE D CA 1
ATOM 18185 C C . ILE D 1 128 ? 67.500 17.266 198.940 1.00 31.34 254 ILE D C 1
ATOM 18186 O O . ILE D 1 128 ? 66.816 17.237 199.965 1.00 29.31 254 ILE D O 1
ATOM 18202 N N . ILE D 1 129 ? 67.076 17.783 197.788 1.00 30.73 255 ILE D N 1
ATOM 18203 C CA . ILE D 1 129 ? 65.722 18.283 197.566 1.00 25.75 255 ILE D CA 1
ATOM 18204 C C . ILE D 1 129 ? 65.041 17.362 196.567 1.00 28.67 255 ILE D C 1
ATOM 18205 O O . ILE D 1 129 ? 65.635 17.011 195.545 1.00 31.20 255 ILE D O 1
ATOM 18221 N N . ILE D 1 130 ? 63.800 16.978 196.858 1.00 29.39 256 ILE D N 1
ATOM 18222 C CA . ILE D 1 130 ? 62.966 16.223 195.932 1.00 24.80 256 ILE D CA 1
ATOM 18223 C C . ILE D 1 130 ? 61.698 17.021 195.683 1.00 29.99 256 ILE D C 1
ATOM 18224 O O . ILE D 1 130 ? 61.244 17.785 196.535 1.00 28.46 256 ILE D O 1
ATOM 18240 N N . SER D 1 131 ? 61.124 16.851 194.503 1.00 30.30 257 SER D N 1
ATOM 18241 C CA . SER D 1 131 ? 59.924 17.593 194.143 1.00 28.48 257 SER D CA 1
ATOM 18242 C C . SER D 1 131 ? 59.407 17.063 192.814 1.00 33.38 257 SER D C 1
ATOM 18243 O O . SER D 1 131 ? 60.115 16.362 192.087 1.00 26.45 257 SER D O 1
ATOM 18251 N N . GLU D 1 132 ? 58.171 17.444 192.490 1.00 29.60 258 GLU D N 1
ATOM 18252 C CA . GLU D 1 132 ? 57.579 17.237 191.171 1.00 28.95 258 GLU D CA 1
ATOM 18253 C C . GLU D 1 132 ? 57.153 18.607 190.658 1.00 29.60 258 GLU D C 1
ATOM 18254 O O . GLU D 1 132 ? 55.977 18.981 190.770 1.00 32.95 258 GLU D O 1
ATOM 18266 N N . PRO D 1 133 ? 58.097 19.420 190.183 1.00 33.25 259 PRO D N 1
ATOM 18267 C CA . PRO D 1 133 ? 57.769 20.794 189.783 1.00 39.78 259 PRO D CA 1
ATOM 18268 C C . PRO D 1 133 ? 57.318 20.936 188.337 1.00 37.41 259 PRO D C 1
ATOM 18269 O O . PRO D 1 133 ? 57.046 22.062 187.912 1.00 35.28 259 PRO D O 1
ATOM 18280 N N . MET D 1 134 ? 57.200 19.839 187.588 1.00 37.34 260 MET D N 1
ATOM 18281 C CA . MET D 1 134 ? 56.938 19.921 186.159 1.00 29.32 260 MET D CA 1
ATOM 18282 C C . MET D 1 134 ? 55.444 20.082 185.886 1.00 31.89 260 MET D C 1
ATOM 18283 O O . MET D 1 134 ? 54.618 19.315 186.389 1.00 29.87 260 MET D O 1
ATOM 18297 N N . GLY D 1 135 ? 55.095 21.086 185.087 1.00 33.37 261 GLY D N 1
ATOM 18298 C CA . GLY D 1 135 ? 53.776 21.182 184.514 1.00 34.61 261 GLY D CA 1
ATOM 18299 C C . GLY D 1 135 ? 53.779 20.835 183.037 1.00 35.68 261 GLY D C 1
ATOM 18300 O O . GLY D 1 135 ? 54.772 20.351 182.489 1.00 36.38 261 GLY D O 1
ATOM 18304 N N . TYR D 1 136 ? 52.643 21.119 182.384 1.00 39.22 262 TYR D N 1
ATOM 18305 C CA . TYR D 1 136 ? 52.576 21.015 180.927 1.00 41.31 262 TYR D CA 1
ATOM 18306 C C . TYR D 1 136 ? 53.741 21.772 180.311 1.00 40.36 262 TYR D C 1
ATOM 18307 O O . TYR D 1 136 ? 54.068 22.882 180.741 1.00 43.44 262 TYR D O 1
ATOM 18325 N N . MET D 1 137 ? 54.350 21.191 179.276 1.00 37.02 263 MET D N 1
ATOM 18326 C CA . MET D 1 137 ? 55.445 21.845 178.563 1.00 35.90 263 MET D CA 1
ATOM 18327 C C . MET D 1 137 ? 56.589 22.154 179.511 1.00 32.28 263 MET D C 1
ATOM 18328 O O . MET D 1 137 ? 57.376 23.073 179.261 1.00 36.88 263 MET D O 1
ATOM 18342 N N . LEU D 1 138 ? 56.666 21.371 180.589 1.00 38.64 264 LEU D N 1
ATOM 18343 C CA . LEU D 1 138 ? 57.615 21.560 181.679 1.00 38.22 264 LEU D CA 1
ATOM 18344 C C . LEU D 1 138 ? 57.325 22.809 182.507 1.00 36.54 264 LEU D C 1
ATOM 18345 O O . LEU D 1 138 ? 57.210 22.726 183.734 1.00 33.69 264 LEU D O 1
ATOM 18361 N N . PHE D 1 139 ? 57.204 23.967 181.859 1.00 36.51 265 PHE D N 1
ATOM 18362 C CA . PHE D 1 139 ? 57.271 25.240 182.569 1.00 36.86 265 PHE D CA 1
ATOM 18363 C C . PHE D 1 139 ? 55.941 25.714 183.148 1.00 36.57 265 PHE D C 1
ATOM 18364 O O . PHE D 1 139 ? 55.946 26.536 184.068 1.00 37.28 265 PHE D O 1
ATOM 18381 N N . ASN D 1 140 ? 54.810 25.225 182.655 1.00 35.71 266 ASN D N 1
ATOM 18382 C CA . ASN D 1 140 ? 53.530 25.688 183.172 1.00 39.37 266 ASN D CA 1
ATOM 18383 C C . ASN D 1 140 ? 53.463 25.503 184.684 1.00 34.93 266 ASN D C 1
ATOM 18384 O O . ASN D 1 140 ? 54.063 24.580 185.241 1.00 34.51 266 ASN D O 1
ATOM 18395 N N . GLU D 1 141 ? 52.733 26.412 185.339 1.00 38.97 267 GLU D N 1
ATOM 18396 C CA . GLU D 1 141 ? 52.549 26.467 186.790 1.00 33.32 267 GLU D CA 1
ATOM 18397 C C . GLU D 1 141 ? 53.673 27.224 187.499 1.00 37.85 267 GLU D C 1
ATOM 18398 O O . GLU D 1 141 ? 53.519 27.638 188.650 1.00 35.15 267 GLU D O 1
ATOM 18410 N N . ARG D 1 142 ? 54.798 27.427 186.825 1.00 34.20 268 ARG D N 1
ATOM 18411 C CA . ARG D 1 142 ? 55.927 28.186 187.363 1.00 36.09 268 ARG D CA 1
ATOM 18412 C C . ARG D 1 142 ? 56.470 27.597 188.665 1.00 39.50 268 ARG D C 1
ATOM 18413 O O . ARG D 1 142 ? 57.080 28.304 189.472 1.00 36.24 268 ARG D O 1
ATOM 18434 N N . MET D 1 143 ? 56.261 26.310 188.897 1.00 32.47 269 MET D N 1
ATOM 18435 C CA . MET D 1 143 ? 56.721 25.696 190.130 1.00 35.72 269 MET D CA 1
ATOM 18436 C C . MET D 1 143 ? 58.221 25.438 190.118 1.00 36.87 269 MET D C 1
ATOM 18437 O O . MET D 1 143 ? 58.824 25.330 191.191 1.00 31.92 269 MET D O 1
ATOM 18451 N N . LEU D 1 144 ? 58.844 25.394 188.940 1.00 29.63 270 LEU D N 1
ATOM 18452 C CA . LEU D 1 144 ? 60.299 25.246 188.884 1.00 35.59 270 LEU D CA 1
ATOM 18453 C C . LEU D 1 144 ? 61.002 26.391 189.599 1.00 34.89 270 LEU D C 1
ATOM 18454 O O . LEU D 1 144 ? 62.084 26.203 190.161 1.00 38.85 270 LEU D O 1
ATOM 18470 N N . GLU D 1 145 ? 60.398 27.577 189.608 1.00 31.79 271 GLU D N 1
ATOM 18471 C CA . GLU D 1 145 ? 61.002 28.702 190.312 1.00 33.44 271 GLU D CA 1
ATOM 18472 C C . GLU D 1 145 ? 61.002 28.473 191.818 1.00 30.35 271 GLU D C 1
ATOM 18473 O O . GLU D 1 145 ? 61.959 28.850 192.504 1.00 32.50 271 GLU D O 1
ATOM 18485 N N . SER D 1 146 ? 59.924 27.887 192.353 1.00 30.73 272 SER D N 1
ATOM 18486 C CA . SER D 1 146 ? 59.904 27.541 193.772 1.00 33.12 272 SER D CA 1
ATOM 18487 C C . SER D 1 146 ? 60.911 26.435 194.061 1.00 36.50 272 SER D C 1
ATOM 18488 O O . SER D 1 146 ? 61.585 26.449 195.098 1.00 33.99 272 SER D O 1
ATOM 18496 N N . TYR D 1 147 ? 61.012 25.459 193.153 1.00 30.32 273 TYR D N 1
ATOM 18497 C CA . TYR D 1 147 ? 62.005 24.397 193.291 1.00 30.23 273 TYR D CA 1
ATOM 18498 C C . TYR D 1 147 ? 63.414 24.974 193.360 1.00 30.54 273 TYR D C 1
ATOM 18499 O O . TYR D 1 147 ? 64.198 24.626 194.252 1.00 32.67 273 TYR D O 1
ATOM 18517 N N . LEU D 1 148 ? 63.734 25.899 192.455 1.00 30.99 274 LEU D N 1
ATOM 18518 C CA . LEU D 1 148 ? 65.042 26.542 192.483 1.00 29.89 274 LEU D CA 1
ATOM 18519 C C . LEU D 1 148 ? 65.188 27.449 193.697 1.00 34.28 274 LEU D C 1
ATOM 18520 O O . LEU D 1 148 ? 66.267 27.525 194.294 1.00 32.95 274 LEU D O 1
ATOM 18536 N N . HIS D 1 149 ? 64.120 28.161 194.062 1.00 32.80 275 HIS D N 1
ATOM 18537 C CA . HIS D 1 149 ? 64.157 29.003 195.252 1.00 38.94 275 HIS D CA 1
ATOM 18538 C C . HIS D 1 149 ? 64.552 28.195 196.486 1.00 31.81 275 HIS D C 1
ATOM 18539 O O . HIS D 1 149 ? 65.320 28.668 197.329 1.00 33.75 275 HIS D O 1
ATOM 18553 N N . ALA D 1 150 ? 64.054 26.968 196.594 1.00 31.11 276 ALA D N 1
ATOM 18554 C CA . ALA D 1 150 ? 64.325 26.111 197.739 1.00 33.46 276 ALA D CA 1
ATOM 18555 C C . ALA D 1 150 ? 65.794 25.759 197.877 1.00 34.75 276 ALA D C 1
ATOM 18556 O O . ALA D 1 150 ? 66.180 25.247 198.933 1.00 32.92 276 ALA D O 1
ATOM 18563 N N . LYS D 1 151 ? 66.621 26.044 196.865 1.00 34.51 277 LYS D N 1
ATOM 18564 C CA . LYS D 1 151 ? 68.047 25.760 196.980 1.00 31.41 277 LYS D CA 1
ATOM 18565 C C . LYS D 1 151 ? 68.721 26.573 198.080 1.00 36.49 277 LYS D C 1
ATOM 18566 O O . LYS D 1 151 ? 69.858 26.253 198.452 1.00 35.70 277 LYS D O 1
ATOM 18585 N N . LYS D 1 152 ? 68.068 27.617 198.604 1.00 34.92 278 LYS D N 1
ATOM 18586 C CA . LYS D 1 152 ? 68.624 28.325 199.753 1.00 39.50 278 LYS D CA 1
ATOM 18587 C C . LYS D 1 152 ? 68.762 27.419 200.975 1.00 35.07 278 LYS D C 1
ATOM 18588 O O . LYS D 1 152 ? 69.566 27.705 201.875 1.00 36.42 278 LYS D O 1
ATOM 18607 N N . TYR D 1 153 ? 67.988 26.343 201.031 1.00 33.52 279 TYR D N 1
ATOM 18608 C CA . TYR D 1 153 ? 68.078 25.369 202.108 1.00 35.65 279 TYR D CA 1
ATOM 18609 C C . TYR D 1 153 ? 69.057 24.241 201.825 1.00 42.70 279 TYR D C 1
ATOM 18610 O O . TYR D 1 153 ? 69.249 23.367 202.684 1.00 35.60 279 TYR D O 1
ATOM 18628 N N . LEU D 1 154 ? 69.668 24.233 200.648 1.00 35.83 280 LEU D N 1
ATOM 18629 C CA . LEU D 1 154 ? 70.466 23.104 200.201 1.00 34.47 280 LEU D CA 1
ATOM 18630 C C . LEU D 1 154 ? 71.915 23.287 200.627 1.00 36.03 280 LEU D C 1
ATOM 18631 O O . LEU D 1 154 ? 72.514 24.339 200.382 1.00 35.98 280 LEU D O 1
ATOM 18647 N N . LYS D 1 155 ? 72.476 22.258 201.257 1.00 33.71 281 LYS D N 1
ATOM 18648 C CA . LYS D 1 155 ? 73.893 22.265 201.595 1.00 39.79 281 LYS D CA 1
ATOM 18649 C C . LYS D 1 155 ? 74.748 22.439 200.339 1.00 37.76 281 LYS D C 1
ATOM 18650 O O . LYS D 1 155 ? 74.330 22.084 199.231 1.00 37.61 281 LYS D O 1
ATOM 18669 N N . PRO D 1 156 ? 75.968 22.948 200.509 1.00 41.68 282 PRO D N 1
ATOM 18670 C CA . PRO D 1 156 ? 76.812 23.307 199.357 1.00 53.30 282 PRO D CA 1
ATOM 18671 C C . PRO D 1 156 ? 76.815 22.329 198.189 1.00 59.30 282 PRO D C 1
ATOM 18672 O O . PRO D 1 156 ? 76.567 22.737 197.047 1.00 77.01 282 PRO D O 1
ATOM 18683 N N . SER D 1 157 ? 77.097 21.050 198.429 1.00 44.61 283 SER D N 1
ATOM 18684 C CA . SER D 1 157 ? 77.133 20.101 197.325 1.00 48.20 283 SER D CA 1
ATOM 18685 C C . SER D 1 157 ? 75.887 19.232 197.253 1.00 36.14 283 SER D C 1
ATOM 18686 O O . SER D 1 157 ? 75.935 18.147 196.678 1.00 38.98 283 SER D O 1
ATOM 18694 N N . GLY D 1 158 ? 74.758 19.714 197.769 1.00 30.20 284 GLY D N 1
ATOM 18695 C CA . GLY D 1 158 ? 73.564 18.897 197.818 1.00 35.04 284 GLY D CA 1
ATOM 18696 C C . GLY D 1 158 ? 73.049 18.532 196.443 1.00 39.27 284 GLY D C 1
ATOM 18697 O O . GLY D 1 158 ? 73.385 19.141 195.429 1.00 34.72 284 GLY D O 1
ATOM 18701 N N . ASN D 1 159 ? 72.212 17.508 196.421 1.00 31.44 285 ASN D N 1
ATOM 18702 C CA . ASN D 1 159 ? 71.629 17.027 195.183 1.00 33.83 285 ASN D CA 1
ATOM 18703 C C . ASN D 1 159 ? 70.184 17.493 195.065 1.00 35.08 285 ASN D C 1
ATOM 18704 O O . ASN D 1 159 ? 69.574 17.999 196.015 1.00 29.46 285 ASN D O 1
ATOM 18715 N N . MET D 1 160 ? 69.639 17.307 193.862 1.00 33.35 286 MET D N 1
ATOM 18716 C CA . MET D 1 160 ? 68.257 17.657 193.557 1.00 38.33 286 MET D CA 1
ATOM 18717 C C . MET D 1 160 ? 67.654 16.572 192.681 1.00 26.90 286 MET D C 1
ATOM 18718 O O . MET D 1 160 ? 68.269 16.165 191.693 1.00 29.89 286 MET D O 1
ATOM 18732 N N . PHE D 1 161 ? 66.471 16.096 193.060 1.00 31.19 287 PHE D N 1
ATOM 18733 C CA . PHE D 1 161 ? 65.746 15.037 192.354 1.00 29.69 287 PHE D CA 1
ATOM 18734 C C . PHE D 1 161 ? 64.390 15.594 191.969 1.00 32.68 287 PHE D C 1
ATOM 18735 O O . PHE D 1 161 ? 63.509 15.701 192.839 1.00 26.96 287 PHE D O 1
ATOM 18752 N N . PRO D 1 162 ? 64.153 15.970 190.697 1.00 28.71 288 PRO D N 1
ATOM 18753 C CA . PRO D 1 162 ? 65.004 15.773 189.512 1.00 27.78 288 PRO D CA 1
ATOM 18754 C C . PRO D 1 162 ? 66.184 16.732 189.436 1.00 25.98 288 PRO D C 1
ATOM 18755 O O . PRO D 1 162 ? 66.156 17.812 190.023 1.00 30.08 288 PRO D O 1
ATOM 18766 N N . THR D 1 163 ? 67.219 16.328 188.703 1.00 27.35 289 THR D N 1
ATOM 18767 C CA . THR D 1 163 ? 68.465 17.087 188.636 1.00 28.23 289 THR D CA 1
ATOM 18768 C C . THR D 1 163 ? 68.503 18.014 187.418 1.00 31.72 289 THR D C 1
ATOM 18769 O O . THR D 1 163 ? 69.002 19.150 187.495 1.00 29.24 289 THR D O 1
ATOM 18780 N N . ILE D 1 164 ? 68.031 17.531 186.266 1.00 31.48 290 ILE D N 1
ATOM 18781 C CA . ILE D 1 164 ? 67.993 18.348 185.062 1.00 32.67 290 ILE D CA 1
ATOM 18782 C C . ILE D 1 164 ? 66.659 18.137 184.367 1.00 33.33 290 ILE D C 1
ATOM 18783 O O . ILE D 1 164 ? 65.954 17.153 184.599 1.00 33.46 290 ILE D O 1
ATOM 18799 N N . GLY D 1 165 ? 66.334 19.070 183.483 1.00 32.30 291 GLY D N 1
ATOM 18800 C CA . GLY D 1 165 ? 65.133 18.953 182.687 1.00 31.95 291 GLY D CA 1
ATOM 18801 C C . GLY D 1 165 ? 65.404 19.323 181.246 1.00 37.01 291 GLY D C 1
ATOM 18802 O O . GLY D 1 165 ? 66.084 20.327 180.978 1.00 35.91 291 GLY D O 1
ATOM 18806 N N . ASP D 1 166 ? 64.899 18.505 180.315 1.00 35.46 292 ASP D N 1
ATOM 18807 C CA . ASP D 1 166 ? 65.087 18.715 178.883 1.00 39.34 292 ASP D CA 1
ATOM 18808 C C . ASP D 1 166 ? 63.726 18.986 178.264 1.00 38.90 292 ASP D C 1
ATOM 18809 O O . ASP D 1 166 ? 62.811 18.170 178.407 1.00 36.36 292 ASP D O 1
ATOM 18818 N N . VAL D 1 167 ? 63.587 20.128 177.596 1.00 36.64 293 VAL D N 1
ATOM 18819 C CA . VAL D 1 167 ? 62.416 20.421 176.776 1.00 37.65 293 VAL D CA 1
ATOM 18820 C C . VAL D 1 167 ? 62.763 20.126 175.326 1.00 37.53 293 VAL D C 1
ATOM 18821 O O . VAL D 1 167 ? 63.773 20.621 174.813 1.00 38.23 293 VAL D O 1
ATOM 18834 N N . HIS D 1 168 ? 61.941 19.310 174.671 1.00 35.51 294 HIS D N 1
ATOM 18835 C CA . HIS D 1 168 ? 62.104 18.973 173.262 1.00 38.98 294 HIS D CA 1
ATOM 18836 C C . HIS D 1 168 ? 61.024 19.670 172.446 1.00 36.87 294 HIS D C 1
ATOM 18837 O O . HIS D 1 168 ? 59.879 19.788 172.891 1.00 37.01 294 HIS D O 1
ATOM 18851 N N . LEU D 1 169 ? 61.385 20.120 171.246 1.00 38.42 295 LEU D N 1
ATOM 18852 C CA . LEU D 1 169 ? 60.433 20.725 170.328 1.00 39.73 295 LEU D CA 1
ATOM 18853 C C . LEU D 1 169 ? 60.749 20.275 168.915 1.00 36.58 295 LEU D C 1
ATOM 18854 O O . LEU D 1 169 ? 61.922 20.130 168.553 1.00 38.21 295 LEU D O 1
ATOM 18870 N N . ALA D 1 170 ? 59.698 20.071 168.122 1.00 37.17 296 ALA D N 1
ATOM 18871 C CA . ALA D 1 170 ? 59.854 19.642 166.742 1.00 33.55 296 ALA D CA 1
ATOM 18872 C C . ALA D 1 170 ? 58.647 20.099 165.942 1.00 33.65 296 ALA D C 1
ATOM 18873 O O . ALA D 1 170 ? 57.541 20.184 166.490 1.00 33.63 296 ALA D O 1
ATOM 18880 N N . PRO D 1 171 ? 58.824 20.402 164.653 1.00 37.17 297 PRO D N 1
ATOM 18881 C CA . PRO D 1 171 ? 57.668 20.741 163.808 1.00 38.09 297 PRO D CA 1
ATOM 18882 C C . PRO D 1 171 ? 56.871 19.500 163.452 1.00 38.42 297 PRO D C 1
ATOM 18883 O O . PRO D 1 171 ? 57.420 18.402 163.318 1.00 40.09 297 PRO D O 1
ATOM 18894 N N . PHE D 1 172 ? 55.566 19.694 163.256 1.00 39.61 298 PHE D N 1
ATOM 18895 C CA . PHE D 1 172 ? 54.668 18.590 162.955 1.00 38.26 298 PHE D CA 1
ATOM 18896 C C . PHE D 1 172 ? 53.688 18.974 161.861 1.00 45.50 298 PHE D C 1
ATOM 18897 O O . PHE D 1 172 ? 53.428 20.157 161.619 1.00 38.93 298 PHE D O 1
ATOM 18914 N N . THR D 1 173 ? 53.138 17.936 161.220 1.00 42.62 299 THR D N 1
ATOM 18915 C CA . THR D 1 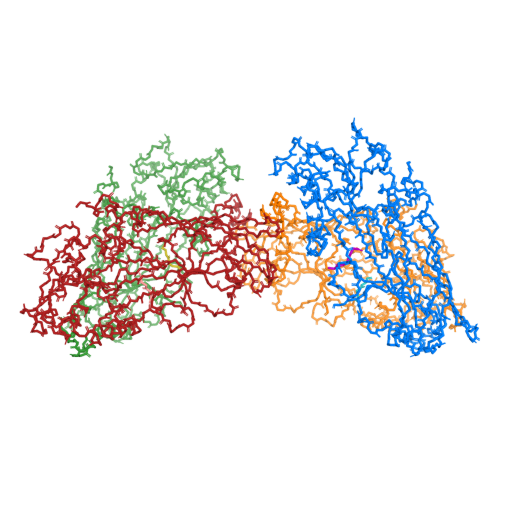173 ? 52.031 18.055 160.277 1.00 41.03 299 THR D CA 1
ATOM 18916 C C . THR D 1 173 ? 50.805 17.376 160.860 1.00 41.72 299 THR D C 1
ATOM 18917 O O . THR D 1 173 ? 50.873 16.211 161.255 1.00 48.94 299 THR D O 1
ATOM 18928 N N . ASP D 1 174 ? 49.683 18.090 160.895 1.00 45.09 300 ASP D N 1
ATOM 18929 C CA . ASP D 1 174 ? 48.430 17.508 161.361 1.00 39.63 300 ASP D CA 1
ATOM 18930 C C . ASP D 1 174 ? 47.271 18.311 160.788 1.00 39.99 300 ASP D C 1
ATOM 18931 O O . ASP D 1 174 ? 46.714 19.174 161.473 1.00 39.15 300 ASP D O 1
ATOM 18940 N N . GLU D 1 175 ? 46.929 18.054 159.524 1.00 41.95 301 GLU D N 1
ATOM 18941 C CA . GLU D 1 175 ? 45.861 18.807 158.882 1.00 43.31 301 GLU D CA 1
ATOM 18942 C C . GLU D 1 175 ? 44.555 18.650 159.646 1.00 42.64 301 GLU D C 1
ATOM 18943 O O . GLU D 1 175 ? 43.766 19.596 159.733 1.00 44.85 301 GLU D O 1
ATOM 18955 N N . GLN D 1 176 ? 44.297 17.458 160.190 1.00 47.12 302 GLN D N 1
ATOM 18956 C CA . GLN D 1 176 ? 43.035 17.237 160.888 1.00 46.41 302 GLN D CA 1
ATOM 18957 C C . GLN D 1 176 ? 42.930 18.121 162.125 1.00 43.58 302 GLN D C 1
ATOM 18958 O O . GLN D 1 176 ? 41.874 18.707 162.393 1.00 44.91 302 GLN D O 1
ATOM 18972 N N . LEU D 1 177 ? 44.007 18.213 162.905 1.00 40.19 303 LEU D N 1
ATOM 18973 C CA . LEU D 1 177 ? 43.994 19.103 164.060 1.00 39.31 303 LEU D CA 1
ATOM 18974 C C . LEU D 1 177 ? 43.834 20.552 163.624 1.00 40.30 303 LEU D C 1
ATOM 18975 O O . LEU D 1 177 ? 43.041 21.302 164.202 1.00 41.29 303 LEU D O 1
ATOM 18991 N N . TYR D 1 178 ? 44.601 20.971 162.615 1.00 40.77 304 TYR D N 1
ATOM 18992 C CA . TYR D 1 178 ? 44.505 22.347 162.138 1.00 39.62 304 TYR D CA 1
ATOM 18993 C C . TYR D 1 178 ? 43.081 22.675 161.703 1.00 43.22 304 TYR D C 1
ATOM 18994 O O . TYR D 1 178 ? 42.505 23.682 162.131 1.00 43.56 304 TYR D O 1
ATOM 19012 N N . MET D 1 179 ? 42.494 21.828 160.853 1.00 40.83 305 MET D N 1
ATOM 19013 C CA . MET D 1 179 ? 41.145 22.089 160.364 1.00 45.02 305 MET D CA 1
ATOM 19014 C C . MET D 1 179 ? 40.125 22.067 161.494 1.00 43.40 305 MET D C 1
ATOM 19015 O O . MET D 1 179 ? 39.124 22.793 161.439 1.00 42.62 305 MET D O 1
ATOM 19029 N N . GLU D 1 180 ? 40.340 21.217 162.504 1.00 40.70 306 GLU D N 1
ATOM 19030 C CA . GLU D 1 180 ? 39.448 21.179 163.659 1.00 40.83 306 GLU D CA 1
ATOM 19031 C C . GLU D 1 180 ? 39.373 22.540 164.342 1.00 44.09 306 GLU D C 1
ATOM 19032 O O . GLU D 1 180 ? 38.282 23.049 164.626 1.00 41.97 306 GLU D O 1
ATOM 19044 N N . GLN D 1 181 ? 40.529 23.149 164.605 1.00 42.47 307 GLN D N 1
ATOM 19045 C CA . GLN D 1 181 ? 40.549 24.464 165.237 1.00 38.91 307 GLN D CA 1
ATOM 19046 C C . GLN D 1 181 ? 40.126 25.559 164.266 1.00 40.52 307 GLN D C 1
ATOM 19047 O O . GLN D 1 181 ? 39.440 26.514 164.654 1.00 39.34 307 GLN D O 1
ATOM 19061 N N . PHE D 1 182 ? 40.532 25.439 163.004 1.00 39.32 308 PHE D N 1
ATOM 19062 C CA . PHE D 1 182 ? 40.130 26.414 161.999 1.00 42.49 308 PHE D CA 1
ATOM 19063 C C . PHE D 1 182 ? 38.617 26.463 161.850 1.00 49.03 308 PHE D C 1
ATOM 19064 O O . PHE D 1 182 ? 38.025 27.548 161.798 1.00 42.21 308 PHE D O 1
ATOM 19081 N N . THR D 1 183 ? 37.972 25.295 161.795 1.00 45.49 309 THR D N 1
ATOM 19082 C CA . THR D 1 183 ? 36.526 25.246 161.609 1.00 42.87 309 THR D CA 1
ATOM 19083 C C . THR D 1 183 ? 35.792 25.837 162.804 1.00 40.86 309 THR D C 1
ATOM 19084 O O . THR D 1 183 ? 34.783 26.526 162.630 1.00 46.08 309 THR D O 1
ATOM 19095 N N . LYS D 1 184 ? 36.271 25.577 164.024 1.00 45.69 310 LYS D N 1
ATOM 19096 C CA . LYS D 1 184 ? 35.688 26.229 165.193 1.00 43.86 310 LYS D CA 1
ATOM 19097 C C . LYS D 1 184 ? 35.712 27.744 165.037 1.00 50.53 310 LYS D C 1
ATOM 19098 O O . LYS D 1 184 ? 34.688 28.413 165.218 1.00 43.89 310 LYS D O 1
ATOM 19117 N N . ALA D 1 185 ? 36.885 28.303 164.707 1.00 44.05 311 ALA D N 1
ATOM 19118 C CA . ALA D 1 185 ? 36.999 29.747 164.537 1.00 41.25 311 ALA D CA 1
ATOM 19119 C C . ALA D 1 185 ? 36.112 30.245 163.409 1.00 48.62 311 ALA D C 1
ATOM 19120 O O . ALA D 1 185 ? 35.649 31.389 163.449 1.00 49.03 311 ALA D O 1
ATOM 19127 N N . ASN D 1 186 ? 35.859 29.405 162.403 1.00 43.72 312 ASN D N 1
ATOM 19128 C CA . ASN D 1 186 ? 35.060 29.815 161.253 1.00 50.37 312 ASN D CA 1
ATOM 19129 C C . ASN D 1 186 ? 33.584 29.989 161.581 1.00 47.25 312 ASN D C 1
ATOM 19130 O O . ASN D 1 186 ? 32.826 30.441 160.715 1.00 43.36 312 ASN D O 1
ATOM 19141 N N . PHE D 1 187 ? 33.156 29.642 162.796 1.00 44.19 313 PHE D N 1
ATOM 19142 C CA . PHE D 1 187 ? 31.793 29.959 163.221 1.00 45.01 313 PHE D CA 1
ATOM 19143 C C . PHE D 1 187 ? 31.541 31.466 163.144 1.00 46.75 313 PHE D C 1
ATOM 19144 O O . PHE D 1 187 ? 30.444 31.911 162.782 1.00 44.48 313 PHE D O 1
ATOM 19161 N N . TRP D 1 188 ? 32.559 32.266 163.458 1.00 43.91 314 TRP D N 1
ATOM 19162 C CA . TRP D 1 188 ? 32.470 33.719 163.440 1.00 42.62 314 TRP D CA 1
ATOM 19163 C C . TRP D 1 188 ? 32.639 34.281 162.046 1.00 46.30 314 TRP D C 1
ATOM 19164 O O . TRP D 1 188 ? 32.759 35.495 161.885 1.00 47.69 314 TRP D O 1
ATOM 19185 N N . TYR D 1 189 ? 32.602 33.429 161.025 1.00 44.71 315 TYR D N 1
ATOM 19186 C CA . TYR D 1 189 ? 32.635 33.887 159.617 1.00 50.78 315 TYR D CA 1
ATOM 19187 C C . TYR D 1 189 ? 31.200 34.000 159.096 1.00 51.32 315 TYR D C 1
ATOM 19188 O O . TYR D 1 189 ? 31.038 34.576 158.023 1.00 51.92 315 TYR D O 1
ATOM 19206 N N . GLN D 1 190 ? 30.190 33.523 159.839 1.00 52.20 316 GLN D N 1
ATOM 19207 C CA . GLN D 1 190 ? 28.818 33.547 159.349 1.00 46.59 316 GLN D CA 1
ATOM 19208 C C . GLN D 1 190 ? 28.343 34.981 159.136 1.00 52.26 316 GLN D C 1
ATOM 19209 O O . GLN D 1 190 ? 28.420 35.802 160.071 1.00 48.98 316 GLN D O 1
ATOM 19223 N N . PRO D 1 191 ? 27.822 35.315 157.954 1.00 47.45 317 PRO D N 1
ATOM 19224 C CA . PRO D 1 191 ? 27.215 36.634 157.742 1.00 46.81 317 PRO D CA 1
ATOM 19225 C C . PRO D 1 191 ? 25.749 36.726 158.131 1.00 49.01 317 PRO D C 1
ATOM 19226 O O . PRO D 1 191 ? 25.187 37.824 158.071 1.00 46.38 317 PRO D O 1
ATOM 19237 N N . SER D 1 192 ? 25.116 35.625 158.517 1.00 43.21 318 SER D N 1
ATOM 19238 C CA . SER D 1 192 ? 23.716 35.669 158.900 1.00 44.07 318 SER D CA 1
ATOM 19239 C C . SER D 1 192 ? 23.387 34.590 159.930 1.00 49.63 318 SER D C 1
ATOM 19240 O O . SER D 1 192 ? 22.513 33.746 159.743 1.00 44.42 318 SER D O 1
ATOM 19248 N N . PHE D 1 193 ? 24.090 34.611 161.053 1.00 36.66 319 PHE D N 1
ATOM 19249 C CA . PHE D 1 193 ? 23.742 33.751 162.180 1.00 35.98 319 PHE D CA 1
ATOM 19250 C C . PHE D 1 193 ? 22.469 34.288 162.823 1.00 40.00 319 PHE D C 1
ATOM 19251 O O . PHE D 1 193 ? 22.485 35.346 163.461 1.00 39.15 319 PHE D O 1
ATOM 19268 N N . HIS D 1 194 ? 21.353 33.592 162.618 1.00 41.25 320 HIS D N 1
ATOM 19269 C CA . HIS D 1 194 ? 20.048 34.081 163.062 1.00 38.81 320 HIS D CA 1
ATOM 19270 C C . HIS D 1 194 ? 19.807 35.506 162.563 1.00 41.83 320 HIS D C 1
ATOM 19271 O O . HIS D 1 194 ? 19.204 36.337 163.244 1.00 42.05 320 HIS D O 1
ATOM 19285 N N . GLY D 1 195 ? 20.288 35.794 161.360 1.00 45.00 321 GLY D N 1
ATOM 19286 C CA . GLY D 1 195 ? 20.125 37.111 160.787 1.00 44.33 321 GLY D CA 1
ATOM 19287 C C . GLY D 1 195 ? 21.146 38.140 161.210 1.00 46.20 321 GLY D C 1
ATOM 19288 O O . GLY D 1 195 ? 20.949 39.329 160.935 1.00 57.81 321 GLY D O 1
ATOM 19292 N N . VAL D 1 196 ? 22.231 37.731 161.856 1.00 45.19 322 VAL D N 1
ATOM 19293 C CA . VAL D 1 196 ? 23.242 38.651 162.360 1.00 51.18 322 VAL D CA 1
ATOM 19294 C C . VAL D 1 196 ? 24.576 38.346 161.692 1.00 45.20 322 VAL D C 1
ATOM 19295 O O . VAL D 1 196 ? 24.982 37.181 161.607 1.00 41.90 322 VAL D O 1
ATOM 19308 N N . ASP D 1 197 ? 25.277 39.398 161.269 1.00 45.88 323 ASP D N 1
ATOM 19309 C CA . ASP D 1 197 ? 26.579 39.271 160.623 1.00 49.62 323 ASP D CA 1
ATOM 19310 C C . ASP D 1 197 ? 27.663 39.255 161.691 1.00 42.65 323 ASP D C 1
ATOM 19311 O O . ASP D 1 197 ? 27.906 40.265 162.358 1.00 45.35 323 ASP D O 1
ATOM 19320 N N . LEU D 1 198 ? 28.301 38.104 161.864 1.00 46.76 324 LEU D N 1
ATOM 19321 C CA . LEU D 1 198 ? 29.387 37.962 162.823 1.00 42.43 324 LEU D CA 1
ATOM 19322 C C . LEU D 1 198 ? 30.756 38.087 162.187 1.00 47.30 324 LEU D C 1
ATOM 19323 O O . LEU D 1 198 ? 31.759 38.072 162.913 1.00 41.68 324 LEU D O 1
ATOM 19339 N N . SER D 1 199 ? 30.809 38.243 160.856 1.00 44.08 325 SER D N 1
ATOM 19340 C CA . SER D 1 199 ? 32.051 38.072 160.112 1.00 48.86 325 SER D CA 1
ATOM 19341 C C . SER D 1 199 ? 33.128 39.042 160.565 1.00 42.96 325 SER D C 1
ATOM 19342 O O . SER D 1 199 ? 34.317 38.751 160.412 1.00 45.13 325 SER D O 1
ATOM 19350 N N . ALA D 1 200 ? 32.743 40.203 161.095 1.00 46.44 326 ALA D N 1
ATOM 19351 C CA . ALA D 1 200 ? 33.740 41.167 161.539 1.00 43.30 326 ALA D CA 1
ATOM 19352 C C . ALA D 1 200 ? 34.614 40.617 162.656 1.00 46.58 326 ALA D C 1
ATOM 19353 O O . ALA D 1 200 ? 35.709 41.144 162.888 1.00 47.37 326 ALA D O 1
ATOM 19360 N N . LEU D 1 201 ? 34.162 39.574 163.352 1.00 41.67 327 LEU D N 1
ATOM 19361 C CA . LEU D 1 201 ? 34.896 39.012 164.478 1.00 42.10 327 LEU D CA 1
ATOM 19362 C C . LEU D 1 201 ? 35.720 37.780 164.121 1.00 43.78 327 LEU D C 1
ATOM 19363 O O . LEU D 1 201 ? 36.313 37.171 165.016 1.00 44.24 327 LEU D O 1
ATOM 19379 N N . ARG D 1 202 ? 35.772 37.388 162.848 1.00 48.75 328 ARG D N 1
ATOM 19380 C CA . ARG D 1 202 ? 36.510 36.179 162.500 1.00 43.98 328 ARG D CA 1
ATOM 19381 C C . ARG D 1 202 ? 37.981 36.315 162.859 1.00 41.26 328 ARG D C 1
ATOM 19382 O O . ARG D 1 202 ? 38.597 35.361 163.346 1.00 43.51 328 ARG D O 1
ATOM 19403 N N . GLY D 1 203 ? 38.568 37.487 162.606 1.00 44.76 329 GLY D N 1
ATOM 19404 C CA . GLY D 1 203 ? 39.965 37.696 162.965 1.00 45.63 329 GLY D CA 1
ATOM 19405 C C . GLY D 1 203 ? 40.225 37.488 164.446 1.00 45.46 329 GLY D C 1
ATOM 19406 O O . GLY D 1 203 ? 41.149 36.769 164.840 1.00 46.20 329 GLY D O 1
ATOM 19410 N N . ALA D 1 204 ? 39.404 38.111 165.291 1.00 51.63 330 ALA D N 1
ATOM 19411 C CA . ALA D 1 204 ? 39.555 37.924 166.727 1.00 40.75 330 ALA D CA 1
ATOM 19412 C C . ALA D 1 204 ? 39.317 36.473 167.127 1.00 40.46 330 ALA D C 1
ATOM 19413 O O . ALA D 1 204 ? 39.973 35.966 168.043 1.00 41.45 330 ALA D O 1
ATOM 19420 N N . ALA D 1 205 ? 38.400 35.785 166.444 1.00 43.22 331 ALA D N 1
ATOM 19421 C CA . ALA D 1 205 ? 38.113 34.394 166.778 1.00 43.62 331 ALA D CA 1
ATOM 19422 C C . ALA D 1 205 ? 39.304 33.500 166.457 1.00 41.68 331 ALA D C 1
ATOM 19423 O O . ALA D 1 205 ? 39.697 32.652 167.265 1.00 40.20 331 ALA D O 1
ATOM 19430 N N . VAL D 1 206 ? 39.881 33.662 165.267 1.00 47.78 332 VAL D N 1
ATOM 19431 C CA . VAL D 1 206 ? 41.044 32.857 164.908 1.00 45.16 332 VAL D CA 1
ATOM 19432 C C . VAL D 1 206 ? 42.183 33.108 165.886 1.00 46.94 332 VAL D C 1
ATOM 19433 O O . VAL D 1 206 ? 42.844 32.168 166.351 1.00 43.90 332 VAL D O 1
ATOM 19446 N N . ASP D 1 207 ? 42.432 34.379 166.214 1.00 43.11 333 ASP D N 1
ATOM 19447 C CA . ASP D 1 207 ? 43.455 34.703 167.204 1.00 51.05 333 ASP D CA 1
ATOM 19448 C C . ASP D 1 207 ? 43.193 33.981 168.524 1.00 52.20 333 ASP D C 1
ATOM 19449 O O . ASP D 1 207 ? 44.082 33.314 169.068 1.00 44.06 333 ASP D O 1
ATOM 19458 N N . GLU D 1 208 ? 41.969 34.089 169.047 1.00 44.36 334 GLU D N 1
ATOM 19459 C CA . GLU D 1 208 ? 41.678 33.484 170.341 1.00 46.82 334 GLU D CA 1
ATOM 19460 C C . GLU D 1 208 ? 41.866 31.973 170.285 1.00 49.58 334 GLU D C 1
ATOM 19461 O O . GLU D 1 208 ? 42.478 31.382 171.182 1.00 45.83 334 GLU D O 1
ATOM 19473 N N . TYR D 1 209 ? 41.354 31.329 169.231 1.00 45.67 335 TYR D N 1
ATOM 19474 C CA . TYR D 1 209 ? 41.380 29.871 169.179 1.00 43.44 335 TYR D CA 1
ATOM 19475 C C . TYR D 1 209 ? 42.801 29.345 169.017 1.00 44.27 335 TYR D C 1
ATOM 19476 O O . TYR D 1 209 ? 43.164 28.328 169.617 1.00 44.19 335 TYR D O 1
ATOM 19494 N N . PHE D 1 210 ? 43.620 30.009 168.207 1.00 38.65 336 PHE D N 1
ATOM 19495 C CA . PHE D 1 210 ? 44.973 29.519 167.961 1.00 42.43 336 PHE D CA 1
ATOM 19496 C C . PHE D 1 210 ? 45.965 29.949 169.038 1.00 44.73 336 PHE D C 1
ATOM 19497 O O . PHE D 1 210 ? 47.119 29.510 169.023 1.00 44.59 336 PHE D O 1
ATOM 19514 N N . ARG D 1 211 ? 45.534 30.728 170.014 1.00 48.39 337 ARG D N 1
ATOM 19515 C CA . ARG D 1 211 ? 46.406 31.039 171.167 1.00 46.65 337 ARG D CA 1
ATOM 19516 C C . ARG D 1 211 ? 46.392 29.833 172.107 1.00 43.28 337 ARG D C 1
ATOM 19517 O O . ARG D 1 211 ? 47.268 29.758 172.915 1.00 44.90 337 ARG D O 1
ATOM 19538 N N . GLN D 1 212 ? 45.512 28.851 171.923 1.00 40.11 338 GLN D N 1
ATOM 19539 C CA . GLN D 1 212 ? 45.367 27.759 172.873 1.00 42.42 338 GLN D CA 1
ATOM 19540 C C . GLN D 1 212 ? 46.321 26.630 172.506 1.00 39.25 338 GLN D C 1
ATOM 19541 O O . GLN D 1 212 ? 46.145 26.005 171.445 1.00 41.65 338 GLN D O 1
ATOM 19555 N N . PRO D 1 213 ? 47.327 26.330 173.327 1.00 39.44 339 PRO D N 1
ATOM 19556 C CA . PRO D 1 213 ? 48.101 25.105 173.098 1.00 40.55 339 PRO D CA 1
ATOM 19557 C C . PRO D 1 213 ? 47.185 23.895 173.203 1.00 39.53 339 PRO D C 1
ATOM 19558 O O . PRO D 1 213 ? 46.260 23.867 174.015 1.00 43.38 339 PRO D O 1
ATOM 19569 N N . VAL D 1 214 ? 47.442 22.896 172.366 1.00 40.45 340 VAL D N 1
ATOM 19570 C CA . VAL D 1 214 ? 46.638 21.681 172.318 1.00 40.18 340 VAL D CA 1
ATOM 19571 C C . VAL D 1 214 ? 47.349 20.614 173.138 1.00 37.84 340 VAL D C 1
ATOM 19572 O O . VAL D 1 214 ? 48.480 20.227 172.823 1.00 39.93 340 VAL D O 1
ATOM 19585 N N . VAL D 1 215 ? 46.696 20.143 174.192 1.00 39.19 341 VAL D N 1
ATOM 19586 C CA . VAL D 1 215 ? 47.261 19.134 175.078 1.00 40.62 341 VAL D CA 1
ATOM 19587 C C . VAL D 1 215 ? 46.592 17.802 174.753 1.00 39.82 341 VAL D C 1
ATOM 19588 O O . VAL D 1 215 ? 45.407 17.598 175.040 1.00 42.93 341 VAL D O 1
ATOM 19601 N N . ASP D 1 216 ? 47.351 16.899 174.149 1.00 41.52 342 ASP D N 1
ATOM 19602 C CA . ASP D 1 216 ? 46.918 15.536 173.866 1.00 38.83 342 ASP D CA 1
ATOM 19603 C C . ASP D 1 216 ? 48.152 14.788 173.380 1.00 45.01 342 ASP D C 1
ATOM 19604 O O . ASP D 1 216 ? 49.263 15.336 173.345 1.00 45.36 342 ASP D O 1
ATOM 19613 N N . THR D 1 217 ? 47.958 13.539 172.987 1.00 41.39 343 THR D N 1
ATOM 19614 C CA . THR D 1 217 ? 49.044 12.730 172.459 1.00 46.09 343 THR D CA 1
ATOM 19615 C C . THR D 1 217 ? 48.840 12.538 170.960 1.00 47.95 343 THR D C 1
ATOM 19616 O O . THR D 1 217 ? 47.765 12.809 170.414 1.00 45.65 343 THR D O 1
ATOM 19627 N N . PHE D 1 218 ? 49.900 12.082 170.293 1.00 44.91 344 PHE D N 1
ATOM 19628 C CA . PHE D 1 218 ? 49.890 11.942 168.845 1.00 46.27 344 PHE D CA 1
ATOM 19629 C C . PHE D 1 218 ? 50.894 10.873 168.452 1.00 47.68 344 PHE D C 1
ATOM 19630 O O . PHE D 1 218 ? 51.801 10.533 169.220 1.00 49.06 344 PHE D O 1
ATOM 19647 N N . ASP D 1 219 ? 50.713 10.340 167.245 1.00 48.64 345 ASP D N 1
ATOM 19648 C CA . ASP D 1 219 ? 51.660 9.385 166.695 1.00 52.77 345 ASP D CA 1
ATOM 19649 C C . ASP D 1 219 ? 52.900 10.115 166.196 1.00 51.51 345 ASP D C 1
ATOM 19650 O O . ASP D 1 219 ? 52.814 11.210 165.637 1.00 51.75 345 ASP D O 1
ATOM 19659 N N . ILE D 1 220 ? 54.064 9.494 166.396 1.00 55.95 346 ILE D N 1
ATOM 19660 C CA . ILE D 1 220 ? 55.338 10.107 166.032 1.00 52.30 346 ILE D CA 1
ATOM 19661 C C . ILE D 1 220 ? 55.492 10.339 164.539 1.00 53.02 346 ILE D C 1
ATOM 19662 O O . ILE D 1 220 ? 56.395 11.071 164.128 1.00 49.15 346 ILE D O 1
ATOM 19678 N N . ARG D 1 221 ? 54.615 9.767 163.720 1.00 51.65 347 ARG D N 1
ATOM 19679 C CA . ARG D 1 221 ? 54.704 9.968 162.281 1.00 58.11 347 ARG D CA 1
ATOM 19680 C C . ARG D 1 221 ? 54.414 11.396 161.854 1.00 48.20 347 ARG D C 1
ATOM 19681 O O . ARG D 1 221 ? 54.693 11.748 160.702 1.00 45.10 347 ARG D O 1
ATOM 19702 N N . ILE D 1 222 ? 53.867 12.229 162.739 1.00 49.59 348 ILE D N 1
ATOM 19703 C CA . ILE D 1 222 ? 53.546 13.598 162.340 1.00 55.88 348 ILE D CA 1
ATOM 19704 C C . ILE D 1 222 ? 54.732 14.539 162.426 1.00 45.07 348 ILE D C 1
ATOM 19705 O O . ILE D 1 222 ? 54.659 15.654 161.898 1.00 45.20 348 ILE D O 1
ATOM 19721 N N . LEU D 1 223 ? 55.812 14.135 163.083 1.00 48.85 349 LEU D N 1
ATOM 19722 C CA . LEU D 1 223 ? 56.962 15.006 163.260 1.00 44.75 349 LEU D CA 1
ATOM 19723 C C . LEU D 1 223 ? 57.792 15.019 161.983 1.00 47.48 349 LEU D C 1
ATOM 19724 O O . LEU D 1 223 ? 58.080 13.967 161.400 1.00 49.43 349 LEU D O 1
ATOM 19740 N N . MET D 1 224 ? 58.160 16.220 161.544 1.00 44.11 350 MET D N 1
ATOM 19741 C CA . MET D 1 224 ? 58.819 16.415 160.259 1.00 43.60 350 MET D CA 1
ATOM 19742 C C . MET D 1 224 ? 60.319 16.658 160.382 1.00 49.64 350 MET D C 1
ATOM 19743 O O . MET D 1 224 ? 60.984 16.870 159.363 1.00 46.35 350 MET D O 1
ATOM 19757 N N . ALA D 1 225 ? 60.866 16.636 161.593 1.00 45.17 351 ALA D N 1
ATOM 19758 C CA . ALA D 1 225 ? 62.292 16.857 161.791 1.00 54.44 351 ALA D CA 1
ATOM 19759 C C . ALA D 1 225 ? 62.663 16.330 163.170 1.00 46.55 351 ALA D C 1
ATOM 19760 O O . ALA D 1 225 ? 61.803 16.150 164.035 1.00 47.66 351 ALA D O 1
ATOM 19767 N N . LYS D 1 226 ? 63.952 16.055 163.355 1.00 47.76 352 LYS D N 1
ATOM 19768 C CA . LYS D 1 226 ? 64.444 15.639 164.661 1.00 45.58 352 LYS D CA 1
ATOM 19769 C C . LYS D 1 226 ? 64.289 16.785 165.651 1.00 47.37 352 LYS D C 1
ATOM 19770 O O . LYS D 1 226 ? 64.493 17.955 165.311 1.00 46.67 352 LYS D O 1
ATOM 19789 N N . SER D 1 227 ? 63.916 16.442 166.881 1.00 45.42 353 SER D N 1
ATOM 19790 C CA . SER D 1 227 ? 63.618 17.461 167.873 1.00 43.53 353 SER D CA 1
ATOM 19791 C C . SER D 1 227 ? 64.870 18.266 168.211 1.00 40.48 353 SER D C 1
ATOM 19792 O O . SER D 1 227 ? 66.001 17.793 168.078 1.00 42.23 353 SER D O 1
ATOM 19800 N N . VAL D 1 228 ? 64.646 19.499 168.649 1.00 41.40 354 VAL D N 1
ATOM 19801 C CA . VAL D 1 228 ? 65.671 20.348 169.242 1.00 36.88 354 VAL D CA 1
ATOM 19802 C C . VAL D 1 228 ? 65.421 20.361 170.746 1.00 38.64 354 VAL D C 1
ATOM 19803 O O . VAL D 1 228 ? 64.268 20.364 171.196 1.00 37.12 354 VAL D O 1
ATOM 19816 N N . LYS D 1 229 ? 66.488 20.364 171.535 1.00 40.66 355 LYS D N 1
ATOM 19817 C CA . LYS D 1 229 ? 66.371 20.205 172.979 1.00 45.28 355 LYS D CA 1
ATOM 19818 C C . LYS D 1 229 ? 66.951 21.408 173.711 1.00 41.06 355 LYS D C 1
ATOM 19819 O O . LYS D 1 229 ? 68.007 21.928 173.339 1.00 42.98 355 LYS D O 1
ATOM 19838 N N . TYR D 1 230 ? 66.239 21.841 174.750 1.00 39.35 356 TYR D N 1
ATOM 19839 C CA . TYR D 1 230 ? 66.645 22.940 175.615 1.00 43.73 356 TYR D CA 1
ATOM 19840 C C . TYR D 1 230 ? 66.737 22.391 177.027 1.00 37.74 356 TYR D C 1
ATOM 19841 O O . TYR D 1 230 ? 65.757 21.840 177.537 1.00 38.27 356 TYR D O 1
ATOM 19859 N N . THR D 1 231 ? 67.896 22.555 177.662 1.00 37.42 357 THR D N 1
ATOM 19860 C CA . THR D 1 231 ? 68.189 21.903 178.932 1.00 41.19 357 THR D CA 1
ATOM 19861 C C . THR D 1 231 ? 68.299 22.922 180.054 1.00 35.93 357 THR D C 1
ATOM 19862 O O . THR D 1 231 ? 68.976 23.943 179.905 1.00 34.82 357 THR D O 1
ATOM 19873 N N . VAL D 1 232 ? 67.643 22.632 181.177 1.00 39.45 358 VAL D N 1
ATOM 19874 C CA . VAL D 1 232 ? 67.770 23.416 182.401 1.00 38.07 358 VAL D CA 1
ATOM 19875 C C . VAL D 1 232 ? 68.435 22.528 183.445 1.00 35.78 358 VAL D C 1
ATOM 19876 O O . VAL D 1 232 ? 67.904 21.464 183.790 1.00 33.45 358 VAL D O 1
ATOM 19889 N N . ASN D 1 233 ? 69.596 22.960 183.939 1.00 31.46 359 ASN D N 1
ATOM 19890 C CA . ASN D 1 233 ? 70.313 22.267 185.003 1.00 29.29 359 ASN D CA 1
ATOM 19891 C C . ASN D 1 233 ? 69.856 22.844 186.343 1.00 31.40 359 ASN D C 1
ATOM 19892 O O . ASN D 1 233 ? 70.230 23.961 186.721 1.00 34.47 359 ASN D O 1
ATOM 19903 N N . PHE D 1 234 ? 69.021 22.088 187.057 1.00 32.05 360 PHE D N 1
ATOM 19904 C CA . PHE D 1 234 ? 68.465 22.600 188.305 1.00 30.88 360 PHE D CA 1
ATOM 19905 C C . PHE D 1 234 ? 69.536 22.817 189.371 1.00 31.83 360 PHE D C 1
ATOM 19906 O O . PHE D 1 234 ? 69.327 23.619 190.287 1.00 34.66 360 PHE D O 1
ATOM 19923 N N . LEU D 1 235 ? 70.676 22.132 189.275 1.00 29.90 361 LEU D N 1
ATOM 19924 C CA . LEU D 1 235 ? 71.756 22.371 190.230 1.00 33.00 361 LEU D CA 1
ATOM 19925 C C . LEU D 1 235 ? 72.371 23.762 190.070 1.00 38.70 361 LEU D C 1
ATOM 19926 O O . LEU D 1 235 ? 72.968 24.292 191.019 1.00 36.63 361 LEU D O 1
ATOM 19942 N N . GLU D 1 236 ? 72.279 24.353 188.878 1.00 33.33 362 GLU D N 1
ATOM 19943 C CA . GLU D 1 236 ? 72.939 25.625 188.604 1.00 44.00 362 GLU D CA 1
ATOM 19944 C C . GLU D 1 236 ? 71.973 26.773 188.365 1.00 37.52 362 GLU D C 1
ATOM 19945 O O . GLU D 1 236 ? 72.327 27.923 188.625 1.00 38.39 362 GLU D O 1
ATOM 19957 N N . ALA D 1 237 ? 70.770 26.491 187.875 1.00 37.38 363 ALA D N 1
ATOM 19958 C CA . ALA D 1 237 ? 69.861 27.552 187.459 1.00 36.89 363 ALA D CA 1
ATOM 19959 C C . ALA D 1 237 ? 69.426 28.401 188.659 1.00 44.78 363 ALA D C 1
ATOM 19960 O O . ALA D 1 237 ? 69.277 27.909 189.781 1.00 40.34 363 ALA D O 1
ATOM 19967 N N . LYS D 1 238 ? 69.199 29.691 188.399 1.00 36.85 364 LYS D N 1
ATOM 19968 C CA . LYS D 1 238 ? 68.655 30.643 189.356 1.00 46.42 364 LYS D CA 1
ATOM 19969 C C . LYS D 1 238 ? 67.190 30.875 188.967 1.00 43.75 364 LYS D C 1
ATOM 19970 O O . LYS D 1 238 ? 66.809 30.792 187.792 1.00 36.17 364 LYS D O 1
ATOM 19989 N N . GLU D 1 239 ? 66.351 31.100 189.975 1.00 38.68 365 GLU D N 1
ATOM 19990 C CA . GLU D 1 239 ? 64.916 31.150 189.722 1.00 40.94 365 GLU D CA 1
ATOM 19991 C C . GLU D 1 239 ? 64.558 32.283 188.763 1.00 40.93 365 GLU D C 1
ATOM 19992 O O . GLU D 1 239 ? 63.576 32.193 188.014 1.00 41.08 365 GLU D O 1
ATOM 20004 N N . GLY D 1 240 ? 65.345 33.352 188.764 1.00 41.83 366 GLY D N 1
ATOM 20005 C CA . GLY D 1 240 ? 65.132 34.420 187.804 1.00 49.09 366 GLY D CA 1
ATOM 20006 C C . GLY D 1 240 ? 65.466 34.051 186.370 1.00 51.60 366 GLY D C 1
ATOM 20007 O O . GLY D 1 240 ? 65.012 34.732 185.439 1.00 44.57 366 GLY D O 1
ATOM 20011 N N . ASP D 1 241 ? 66.229 32.975 186.168 1.00 44.92 367 ASP D N 1
ATOM 20012 C CA . ASP D 1 241 ? 66.512 32.510 184.817 1.00 50.76 367 ASP D CA 1
ATOM 20013 C C . ASP D 1 241 ? 65.251 32.054 184.094 1.00 44.32 367 ASP D C 1
ATOM 20014 O O . ASP D 1 241 ? 65.264 31.926 182.865 1.00 42.16 367 ASP D O 1
ATOM 20023 N N . LEU D 1 242 ? 64.169 31.800 184.823 1.00 38.86 368 LEU D N 1
ATOM 20024 C CA . LEU D 1 242 ? 62.944 31.270 184.238 1.00 41.99 368 LEU D CA 1
ATOM 20025 C C . LEU D 1 242 ? 61.893 32.335 183.937 1.00 40.46 368 LEU D C 1
ATOM 20026 O O . LEU D 1 242 ? 60.797 31.992 183.462 1.00 38.02 368 LEU D O 1
ATOM 20042 N N . HIS D 1 243 ? 62.200 33.613 184.191 1.00 38.50 369 HIS D N 1
ATOM 20043 C CA . HIS D 1 243 ? 61.254 34.675 183.877 1.00 38.99 369 HIS D CA 1
ATOM 20044 C C . HIS D 1 243 ? 61.164 34.909 182.385 1.00 43.50 369 HIS D C 1
ATOM 20045 O O . HIS D 1 243 ? 60.108 35.335 181.898 1.00 40.30 369 HIS D O 1
ATOM 20059 N N . ARG D 1 244 ? 62.254 34.647 181.657 1.00 40.00 370 ARG D N 1
ATOM 20060 C CA . ARG D 1 244 ? 62.316 34.870 180.217 1.00 41.72 370 ARG D CA 1
ATOM 20061 C C . ARG D 1 244 ? 63.180 33.775 179.608 1.00 44.66 370 ARG D C 1
ATOM 20062 O O . ARG D 1 244 ? 64.406 33.793 179.751 1.00 47.99 370 ARG D O 1
ATOM 20083 N N . ILE D 1 245 ? 62.548 32.830 178.921 1.00 35.56 371 ILE D N 1
ATOM 20084 C CA . ILE D 1 245 ? 63.223 31.662 178.366 1.00 36.21 371 ILE D CA 1
ATOM 20085 C C . ILE D 1 245 ? 63.225 31.802 176.850 1.00 39.37 371 ILE D C 1
ATOM 20086 O O . ILE D 1 245 ? 62.161 31.839 176.223 1.00 41.25 371 ILE D O 1
ATOM 20102 N N . GLU D 1 246 ? 64.413 31.886 176.263 1.00 39.31 372 GLU D N 1
ATOM 20103 C CA . GLU D 1 246 ? 64.583 32.017 174.821 1.00 41.80 372 GLU D CA 1
ATOM 20104 C C . GLU D 1 246 ? 65.129 30.704 174.281 1.00 43.89 372 GLU D C 1
ATOM 20105 O O . GLU D 1 246 ? 66.209 30.257 174.691 1.00 41.09 372 GLU D O 1
ATOM 20117 N N . ILE D 1 247 ? 64.379 30.089 173.376 1.00 41.02 373 ILE D N 1
ATOM 20118 C CA . ILE D 1 247 ? 64.771 28.815 172.786 1.00 39.72 373 ILE D CA 1
ATOM 20119 C C . ILE D 1 247 ? 64.925 29.002 171.283 1.00 43.32 373 ILE D C 1
ATOM 20120 O O . ILE D 1 247 ? 63.943 28.838 170.544 1.00 43.41 373 ILE D O 1
ATOM 20136 N N . PRO D 1 248 ? 66.113 29.346 170.787 1.00 44.15 374 PRO D N 1
ATOM 20137 C CA . PRO D 1 248 ? 66.322 29.353 169.336 1.00 43.59 374 PRO D CA 1
ATOM 20138 C C . PRO D 1 248 ? 66.287 27.937 168.785 1.00 49.44 374 PRO D C 1
ATOM 20139 O O . PRO D 1 248 ? 66.626 26.971 169.472 1.00 43.79 374 PRO D O 1
ATOM 20150 N N . PHE D 1 249 ? 65.869 27.814 167.526 1.00 45.45 375 PHE D N 1
ATOM 20151 C CA . PHE D 1 249 ? 65.792 26.498 166.906 1.00 43.00 375 PHE D CA 1
ATOM 20152 C C . PHE D 1 249 ? 66.123 26.594 165.421 1.00 47.01 375 PHE D C 1
ATOM 20153 O O . PHE D 1 249 ? 65.899 27.621 164.772 1.00 42.05 375 PHE D O 1
ATOM 20170 N N . LYS D 1 250 ? 66.679 25.501 164.900 1.00 47.59 376 LYS D N 1
ATOM 20171 C CA . LYS D 1 250 ? 66.996 25.371 163.479 1.00 52.45 376 LYS D CA 1
ATOM 20172 C C . LYS D 1 250 ? 66.751 23.907 163.118 1.00 56.42 376 LYS D C 1
ATOM 20173 O O . LYS D 1 250 ? 67.554 23.038 163.472 1.00 52.72 376 LYS D O 1
ATOM 20192 N N . PHE D 1 251 ? 65.630 23.637 162.458 1.00 46.57 377 PHE D N 1
ATOM 20193 C CA . PHE D 1 251 ? 65.245 22.279 162.104 1.00 44.29 377 PHE D CA 1
ATOM 20194 C C . PHE D 1 251 ? 65.684 21.969 160.679 1.00 50.85 377 PHE D C 1
ATOM 20195 O O . PHE D 1 251 ? 65.469 22.779 159.767 1.00 48.71 377 PHE D O 1
ATOM 20212 N N . HIS D 1 252 ? 66.287 20.795 160.487 1.00 43.09 378 HIS D N 1
ATOM 20213 C CA . HIS D 1 252 ? 66.573 20.284 159.144 1.00 46.85 378 HIS D CA 1
ATOM 20214 C C . HIS D 1 252 ? 65.400 19.397 158.737 1.00 53.22 378 HIS D C 1
ATOM 20215 O O . HIS D 1 252 ? 65.245 18.278 159.240 1.00 48.00 378 HIS D O 1
ATOM 20229 N N . MET D 1 253 ? 64.548 19.913 157.849 1.00 51.68 379 MET D N 1
ATOM 20230 C CA . MET D 1 253 ? 63.317 19.214 157.498 1.00 48.99 379 MET D CA 1
ATOM 20231 C C . MET D 1 253 ? 63.636 17.878 156.835 1.00 45.58 379 MET D C 1
ATOM 20232 O O . MET D 1 253 ? 64.408 17.810 155.872 1.00 50.20 379 MET D O 1
ATOM 20246 N N . LEU D 1 254 ? 63.051 16.808 157.376 1.00 55.72 380 LEU D N 1
ATOM 20247 C CA . LEU D 1 254 ? 63.228 15.466 156.839 1.00 59.33 380 LEU D CA 1
ATOM 20248 C C . LEU D 1 254 ? 62.096 15.045 155.918 1.00 55.88 380 LEU D C 1
ATOM 20249 O O . LEU D 1 254 ? 62.256 14.077 155.166 1.00 61.34 380 LEU D O 1
ATOM 20265 N N . HIS D 1 255 ? 60.968 15.754 155.946 1.00 64.37 381 HIS D N 1
ATOM 20266 C CA . HIS D 1 255 ? 59.840 15.456 155.076 1.00 74.61 381 HIS D CA 1
ATOM 20267 C C . HIS D 1 255 ? 59.309 16.746 154.471 1.00 59.78 381 HIS D C 1
ATOM 20268 O O . HIS D 1 255 ? 59.405 17.818 155.075 1.00 60.21 381 HIS D O 1
ATOM 20282 N N . SER D 1 256 ? 58.738 16.630 153.275 1.00 73.75 382 SER D N 1
ATOM 20283 C CA . SER D 1 256 ? 58.067 17.744 152.624 1.00 69.88 382 SER D CA 1
ATOM 20284 C C . SER D 1 256 ? 56.611 17.786 153.069 1.00 68.20 382 SER D C 1
ATOM 20285 O O . SER D 1 256 ? 55.980 16.744 153.271 1.00 72.60 382 SER D O 1
ATOM 20293 N N . GLY D 1 257 ? 56.086 18.988 153.235 1.00 52.28 383 GLY D N 1
ATOM 20294 C CA . GLY D 1 257 ? 54.683 19.155 153.550 1.00 57.69 383 GLY D CA 1
ATOM 20295 C C . GLY D 1 257 ? 54.445 20.437 154.320 1.00 58.61 383 GLY D C 1
ATOM 20296 O O . GLY D 1 257 ? 55.309 21.303 154.410 1.00 55.29 383 GLY D O 1
ATOM 20300 N N . LEU D 1 258 ? 53.244 20.525 154.885 1.00 55.21 384 LEU D N 1
ATOM 20301 C CA . LEU D 1 258 ? 52.812 21.702 155.622 1.00 48.36 384 LEU D CA 1
ATOM 20302 C C . LEU D 1 258 ? 53.205 21.577 157.088 1.00 47.41 384 LEU D C 1
ATOM 20303 O O . LEU D 1 258 ? 52.902 20.573 157.738 1.00 49.67 384 LEU D O 1
ATOM 20319 N N . VAL D 1 259 ? 53.867 22.602 157.610 1.00 51.05 385 VAL D N 1
ATOM 20320 C CA . VAL D 1 259 ? 54.200 22.668 159.028 1.00 40.19 385 VAL D CA 1
ATOM 20321 C C . VAL D 1 259 ? 53.070 23.414 159.725 1.00 39.07 385 VAL D C 1
ATOM 20322 O O . VAL D 1 259 ? 52.910 24.623 159.549 1.00 45.21 385 VAL D O 1
ATOM 20335 N N . HIS D 1 260 ? 52.272 22.692 160.505 1.00 38.27 386 HIS D N 1
ATOM 20336 C CA . HIS D 1 260 ? 51.144 23.286 161.204 1.00 43.97 386 HIS D CA 1
ATOM 20337 C C . HIS D 1 260 ? 51.500 23.837 162.577 1.00 39.64 386 HIS D C 1
ATOM 20338 O O . HIS D 1 260 ? 50.653 24.491 163.186 1.00 37.72 386 HIS D O 1
ATOM 20352 N N . GLY D 1 261 ? 52.717 23.617 163.062 1.00 37.41 387 GLY D N 1
ATOM 20353 C CA . GLY D 1 261 ? 53.126 24.154 164.347 1.00 38.32 387 GLY D CA 1
ATOM 20354 C C . GLY D 1 261 ? 54.304 23.366 164.892 1.00 34.06 387 GLY D C 1
ATOM 20355 O O . GLY D 1 261 ? 54.963 22.619 164.163 1.00 37.90 387 GLY D O 1
ATOM 20359 N N . LEU D 1 262 ? 54.557 23.575 166.184 1.00 36.33 388 LEU D N 1
ATOM 20360 C CA . LEU D 1 262 ? 55.621 22.900 166.911 1.00 35.73 388 LEU D CA 1
ATOM 20361 C C . LEU D 1 262 ? 55.021 22.070 168.043 1.00 32.14 388 LEU D C 1
ATOM 20362 O O . LEU D 1 262 ? 54.096 22.507 168.733 1.00 34.26 388 LEU D O 1
ATOM 20378 N N . ALA D 1 263 ? 55.527 20.859 168.210 1.00 36.47 389 ALA D N 1
ATOM 20379 C CA . ALA D 1 263 ? 55.132 19.973 169.293 1.00 32.14 389 ALA D CA 1
ATOM 20380 C C . ALA D 1 263 ? 56.187 20.055 170.382 1.00 39.47 389 ALA D C 1
ATOM 20381 O O . ALA D 1 263 ? 57.376 20.196 170.082 1.00 36.64 389 ALA D O 1
ATOM 20388 N N . PHE D 1 264 ? 55.747 19.959 171.641 1.00 33.68 390 PHE D N 1
ATOM 20389 C CA . PHE D 1 264 ? 56.623 20.050 172.801 1.00 32.76 390 PHE D CA 1
ATOM 20390 C C . PHE D 1 264 ? 56.403 18.865 173.737 1.00 37.47 390 PHE D C 1
ATOM 20391 O O . PHE D 1 264 ? 55.280 18.368 173.880 1.00 32.94 390 PHE D O 1
ATOM 20408 N N . TRP D 1 265 ? 57.493 18.397 174.343 1.00 34.74 391 TRP D N 1
ATOM 20409 C CA . TRP D 1 265 ? 57.453 17.437 175.439 1.00 36.42 391 TRP D CA 1
ATOM 20410 C C . TRP D 1 265 ? 58.712 17.648 176.270 1.00 34.77 391 TRP D C 1
ATOM 20411 O O . TRP D 1 265 ? 59.542 18.511 175.961 1.00 37.85 391 TRP D O 1
ATOM 20432 N N . PHE D 1 266 ? 58.850 16.878 177.350 1.00 36.83 392 PHE D N 1
ATOM 20433 C CA . PHE D 1 266 ? 59.998 17.077 178.226 1.00 30.46 392 PHE D CA 1
ATOM 20434 C C . PHE D 1 266 ? 60.395 15.773 178.900 1.00 35.18 392 PHE D C 1
ATOM 20435 O O . PHE D 1 266 ? 59.586 14.856 179.042 1.00 31.44 392 PHE D O 1
ATOM 20452 N N . ASP D 1 267 ? 61.675 15.684 179.239 1.00 31.90 393 ASP D N 1
ATOM 20453 C CA . ASP D 1 267 ? 62.239 14.624 180.056 1.00 33.11 393 ASP D CA 1
ATOM 20454 C C . ASP D 1 267 ? 62.930 15.275 181.242 1.00 36.55 393 ASP D C 1
ATOM 20455 O O . ASP D 1 267 ? 63.449 16.386 181.130 1.00 39.94 393 ASP D O 1
ATOM 20464 N N . VAL D 1 268 ? 62.923 14.589 182.383 1.00 30.22 394 VAL D N 1
ATOM 20465 C CA . VAL D 1 268 ? 63.724 14.979 183.537 1.00 30.11 394 VAL D CA 1
ATOM 20466 C C . VAL D 1 268 ? 64.586 13.788 183.927 1.00 29.84 394 VAL D C 1
ATOM 20467 O O . VAL D 1 268 ? 64.210 12.629 183.720 1.00 32.21 394 VAL D O 1
ATOM 20480 N N . ALA D 1 269 ? 65.774 14.081 184.444 1.00 28.47 395 ALA D N 1
ATOM 20481 C CA . ALA D 1 269 ? 66.713 13.058 184.870 1.00 31.18 395 ALA D CA 1
ATOM 20482 C C . ALA D 1 269 ? 66.977 13.188 186.362 1.00 32.26 395 ALA D C 1
ATOM 20483 O O . ALA D 1 269 ? 67.189 14.296 186.871 1.00 30.73 395 ALA D O 1
ATOM 20490 N N . PHE D 1 270 ? 66.975 12.045 187.056 1.00 32.05 396 PHE D N 1
ATOM 20491 C CA . PHE D 1 270 ? 67.411 11.951 188.449 1.00 30.19 396 PHE D CA 1
ATOM 20492 C C . PHE D 1 270 ? 68.830 11.393 188.425 1.00 31.74 396 PHE D C 1
ATOM 20493 O O . PHE D 1 270 ? 69.031 10.200 188.193 1.00 30.65 396 PHE D O 1
ATOM 20510 N N . ILE D 1 271 ? 69.816 12.251 188.664 1.00 30.03 397 ILE D N 1
ATOM 20511 C CA . ILE D 1 271 ? 71.227 11.886 188.511 1.00 30.26 397 ILE D CA 1
ATOM 20512 C C . ILE D 1 271 ? 71.743 11.552 189.908 1.00 33.62 397 ILE D C 1
ATOM 20513 O O . ILE D 1 271 ? 72.302 12.396 190.620 1.00 29.70 397 ILE D O 1
ATOM 20529 N N . GLY D 1 272 ? 71.555 10.290 190.311 1.00 34.19 398 GLY D N 1
ATOM 20530 C CA . GLY D 1 272 ? 71.968 9.850 191.625 1.00 28.27 398 GLY D CA 1
ATOM 20531 C C . GLY D 1 272 ? 73.358 9.250 191.623 1.00 33.01 398 GLY D C 1
ATOM 20532 O O . GLY D 1 272 ? 73.990 9.057 190.589 1.00 37.21 398 GLY D O 1
ATOM 20536 N N . SER D 1 273 ? 73.822 8.909 192.823 1.00 33.13 399 SER D N 1
ATOM 20537 C CA . SER D 1 273 ? 75.165 8.353 192.967 1.00 31.37 399 SER D CA 1
ATOM 20538 C C . SER D 1 273 ? 75.274 6.912 192.473 1.00 37.36 399 SER D C 1
ATOM 20539 O O . SER D 1 273 ? 76.384 6.465 192.164 1.00 37.04 399 SER D O 1
ATOM 20547 N N . ILE D 1 274 ? 74.163 6.187 192.375 1.00 37.89 400 ILE D N 1
ATOM 20548 C CA . ILE D 1 274 ? 74.165 4.813 191.880 1.00 35.73 400 ILE D CA 1
ATOM 20549 C C . ILE D 1 274 ? 73.790 4.749 190.405 1.00 37.89 400 ILE D C 1
ATOM 20550 O O . ILE D 1 274 ? 74.425 4.031 189.633 1.00 40.57 400 ILE D O 1
ATOM 20566 N N . MET D 1 275 ? 72.766 5.490 189.989 1.00 35.52 401 MET D N 1
ATOM 20567 C CA . MET D 1 275 ? 72.384 5.483 188.583 1.00 35.25 401 MET D CA 1
ATOM 20568 C C . MET D 1 275 ? 71.548 6.708 188.248 1.00 31.88 401 MET D C 1
ATOM 20569 O O . MET D 1 275 ? 70.938 7.331 189.120 1.00 31.29 401 MET D O 1
ATOM 20583 N N . THR D 1 276 ? 71.516 7.031 186.961 1.00 31.09 402 THR D N 1
ATOM 20584 C CA . THR D 1 276 ? 70.659 8.091 186.454 1.00 31.07 402 THR D CA 1
ATOM 20585 C C . THR D 1 276 ? 69.359 7.470 185.989 1.00 33.50 402 THR D C 1
ATOM 20586 O O . THR D 1 276 ? 69.376 6.530 185.200 1.00 35.46 402 THR D O 1
ATOM 20597 N N . VAL D 1 277 ? 68.240 7.980 186.485 1.00 28.98 403 VAL D N 1
ATOM 20598 C CA . VAL D 1 277 ? 66.915 7.497 186.117 1.00 30.75 403 VAL D CA 1
ATOM 20599 C C . VAL D 1 277 ? 66.193 8.612 185.381 1.00 35.24 403 VAL D C 1
ATOM 20600 O O . VAL D 1 277 ? 66.202 9.761 185.834 1.00 29.49 403 VAL D O 1
ATOM 20613 N N . TRP D 1 278 ? 65.552 8.274 184.266 1.00 31.03 404 TRP D N 1
ATOM 20614 C CA . TRP D 1 278 ? 64.872 9.246 183.424 1.00 27.10 404 TRP D CA 1
ATOM 20615 C C . TRP D 1 278 ? 63.359 9.083 183.519 1.00 30.00 404 TRP D C 1
ATOM 20616 O O . TRP D 1 278 ? 62.842 7.962 183.510 1.00 32.41 404 TRP D O 1
ATOM 20637 N N . LEU D 1 279 ? 62.655 10.205 183.601 1.00 30.25 405 LEU D N 1
ATOM 20638 C CA . LEU D 1 279 ? 61.211 10.245 183.443 1.00 31.94 405 LEU D CA 1
ATOM 20639 C C . LEU D 1 279 ? 60.953 11.023 182.163 1.00 32.24 405 LEU D C 1
ATOM 20640 O O . LEU D 1 279 ? 61.259 12.215 182.086 1.00 33.31 405 LEU D O 1
ATOM 20656 N N . SER D 1 280 ? 60.345 10.371 181.183 1.00 33.09 406 SER D N 1
ATOM 20657 C CA . SER D 1 280 ? 60.154 10.943 179.857 1.00 35.88 406 SER D CA 1
ATOM 20658 C C . SER D 1 280 ? 58.676 11.056 179.525 1.00 35.08 406 SER D C 1
ATOM 20659 O O . SER D 1 280 ? 57.896 10.143 179.808 1.00 38.57 406 SER D O 1
ATOM 20667 N N . THR D 1 281 ? 58.288 12.198 178.955 1.00 34.44 407 THR D N 1
ATOM 20668 C CA . THR D 1 281 ? 56.938 12.394 178.444 1.00 33.18 407 THR D CA 1
ATOM 20669 C C . THR D 1 281 ? 56.919 12.451 176.918 1.00 33.72 407 THR D C 1
ATOM 20670 O O . THR D 1 281 ? 55.993 13.022 176.330 1.00 30.94 407 THR D O 1
ATOM 20681 N N . ALA D 1 282 ? 57.919 11.855 176.269 1.00 34.81 408 ALA D N 1
ATOM 20682 C CA . ALA D 1 282 ? 58.018 11.899 174.818 1.00 36.87 408 ALA D CA 1
ATOM 20683 C C . ALA D 1 282 ? 56.906 11.080 174.172 1.00 35.93 408 ALA D C 1
ATOM 20684 O O . ALA D 1 282 ? 56.409 10.120 174.766 1.00 34.96 408 ALA D O 1
ATOM 20691 N N . PRO D 1 283 ? 56.499 11.443 172.951 1.00 33.78 409 PRO D N 1
ATOM 20692 C CA . PRO D 1 283 ? 55.449 10.671 172.266 1.00 34.55 409 PRO D CA 1
ATOM 20693 C C . PRO D 1 283 ? 55.890 9.275 171.872 1.00 40.43 409 PRO D C 1
ATOM 20694 O O . PRO D 1 283 ? 55.038 8.460 171.501 1.00 42.10 409 PRO D O 1
ATOM 20705 N N . THR D 1 284 ? 57.185 8.974 171.954 1.00 38.52 410 THR D N 1
ATOM 20706 C CA . THR D 1 284 ? 57.677 7.620 171.742 1.00 41.38 410 THR D CA 1
ATOM 20707 C C . THR D 1 284 ? 57.575 6.771 173.001 1.00 51.41 410 THR D C 1
ATOM 20708 O O . THR D 1 284 ? 57.792 5.557 172.938 1.00 44.63 410 THR D O 1
ATOM 20719 N N . GLU D 1 285 ? 57.249 7.378 174.133 1.00 48.03 411 GLU D N 1
ATOM 20720 C CA . GLU D 1 285 ? 57.212 6.718 175.425 1.00 49.47 411 GLU D CA 1
ATOM 20721 C C . GLU D 1 285 ? 55.772 6.531 175.892 1.00 43.61 411 GLU D C 1
ATOM 20722 O O . GLU D 1 285 ? 54.844 7.177 175.387 1.00 42.35 411 GLU D O 1
ATOM 20734 N N . PRO D 1 286 ? 55.550 5.647 176.865 1.00 44.58 412 PRO D N 1
ATOM 20735 C CA . PRO D 1 286 ? 54.183 5.451 177.369 1.00 44.34 412 PRO D CA 1
ATOM 20736 C C . PRO D 1 286 ? 53.574 6.769 177.827 1.00 34.87 412 PRO D C 1
ATOM 20737 O O . PRO D 1 286 ? 54.260 7.650 178.340 1.00 37.80 412 PRO D O 1
ATOM 20748 N N . LEU D 1 287 ? 52.271 6.899 177.621 1.00 37.66 413 LEU D N 1
ATOM 20749 C CA . LEU D 1 287 ? 51.575 8.128 177.964 1.00 33.95 413 LEU D CA 1
ATOM 20750 C C . LEU D 1 287 ? 51.638 8.403 179.464 1.00 38.99 413 LEU D C 1
ATOM 20751 O O . LEU D 1 287 ? 51.547 7.486 180.291 1.00 36.63 413 LEU D O 1
ATOM 20767 N N . THR D 1 288 ? 51.819 9.683 179.799 1.00 33.46 414 THR D N 1
ATOM 20768 C CA . THR D 1 288 ? 51.734 10.195 181.155 1.00 34.71 414 THR D CA 1
ATOM 20769 C C . THR D 1 288 ? 50.614 11.238 181.220 1.00 37.73 414 THR D C 1
ATOM 20770 O O . THR D 1 288 ? 50.035 11.646 180.209 1.00 33.20 414 THR D O 1
ATOM 20781 N N . HIS D 1 289 ? 50.298 11.682 182.431 1.00 37.82 415 HIS D N 1
ATOM 20782 C CA . HIS D 1 289 ? 49.250 12.681 182.601 1.00 36.58 415 HIS D CA 1
ATOM 20783 C C . HIS D 1 289 ? 49.701 14.074 182.170 1.00 32.22 415 HIS D C 1
ATOM 20784 O O . HIS D 1 289 ? 48.897 15.002 182.201 1.00 35.85 415 HIS D O 1
ATOM 20798 N N . TRP D 1 290 ? 50.955 14.240 181.762 1.00 35.53 416 TRP D N 1
ATOM 20799 C CA . TRP D 1 290 ? 51.405 15.465 181.112 1.00 34.17 416 TRP D CA 1
ATOM 20800 C C . TRP D 1 290 ? 51.132 15.463 179.612 1.00 38.02 416 TRP D C 1
ATOM 20801 O O . TRP D 1 290 ? 51.157 16.532 178.988 1.00 37.88 416 TRP D O 1
ATOM 20822 N N . TYR D 1 291 ? 50.868 14.293 179.024 1.00 34.42 417 TYR D N 1
ATOM 20823 C CA . TYR D 1 291 ? 50.644 14.167 177.588 1.00 38.18 417 TYR D CA 1
ATOM 20824 C C . TYR D 1 291 ? 51.759 14.844 176.806 1.00 36.26 417 TYR D C 1
ATOM 20825 O O . TYR D 1 291 ? 52.937 14.674 177.142 1.00 32.17 417 TYR D O 1
ATOM 20843 N N . GLN D 1 292 ? 51.394 15.555 175.735 1.00 37.15 418 GLN D N 1
ATOM 20844 C CA . GLN D 1 292 ? 52.301 16.400 174.977 1.00 33.25 418 GLN D CA 1
ATOM 20845 C C . GLN D 1 292 ? 51.558 17.690 174.665 1.00 37.87 418 GLN D C 1
ATOM 20846 O O . GLN D 1 292 ? 50.336 17.772 174.827 1.00 35.39 418 GLN D O 1
ATOM 20860 N N . VAL D 1 293 ? 52.304 18.707 174.224 1.00 33.78 419 VAL D N 1
ATOM 20861 C CA . VAL D 1 293 ? 51.748 20.026 173.948 1.00 33.50 419 VAL D CA 1
ATOM 20862 C C . VAL D 1 293 ? 52.093 20.428 172.520 1.00 35.95 419 VAL D C 1
ATOM 20863 O O . VAL D 1 293 ? 53.227 20.250 172.065 1.00 36.68 419 VAL D O 1
ATOM 20876 N N . ARG D 1 294 ? 51.112 20.971 171.810 1.00 35.17 420 ARG D N 1
ATOM 20877 C CA . ARG D 1 294 ? 51.307 21.396 170.433 1.00 34.50 420 ARG D CA 1
ATOM 20878 C C . ARG D 1 294 ? 50.809 22.820 170.271 1.00 35.94 420 ARG D C 1
ATOM 20879 O O . ARG D 1 294 ? 49.668 23.130 170.628 1.00 36.05 420 ARG D O 1
ATOM 20900 N N . CYS D 1 295 ? 51.680 23.687 169.763 1.00 35.31 421 CYS D N 1
ATOM 20901 C CA . CYS D 1 295 ? 51.340 25.074 169.469 1.00 34.09 421 CYS D CA 1
ATOM 20902 C C . CYS D 1 295 ? 51.095 25.193 167.975 1.00 40.67 421 CYS D C 1
ATOM 20903 O O . CYS D 1 295 ? 51.999 24.924 167.182 1.00 38.56 421 CYS D O 1
ATOM 20911 N N . LEU D 1 296 ? 49.878 25.577 167.597 1.00 41.56 422 LEU D N 1
ATOM 20912 C CA . LEU D 1 296 ? 49.490 25.671 166.198 1.00 38.76 422 LEU D CA 1
ATOM 20913 C C . LEU D 1 296 ? 49.856 27.027 165.615 1.00 40.35 422 LEU D C 1
ATOM 20914 O O . LEU D 1 296 ? 49.748 28.055 166.293 1.00 44.45 422 LEU D O 1
ATOM 20930 N N . PHE D 1 297 ? 50.287 27.013 164.349 1.00 41.05 423 PHE D N 1
ATOM 20931 C CA . PHE D 1 297 ? 50.409 28.232 163.561 1.00 37.49 423 PHE D CA 1
ATOM 20932 C C . PHE D 1 297 ? 49.051 28.593 162.974 1.00 41.78 423 PHE D C 1
ATOM 20933 O O . PHE D 1 297 ? 48.333 27.730 162.470 1.00 48.34 423 PHE D O 1
ATOM 20950 N N . GLN D 1 298 ? 48.696 29.878 163.028 1.00 39.44 424 GLN D N 1
ATOM 20951 C CA . GLN D 1 298 ? 47.454 30.310 162.386 1.00 41.42 424 GLN D CA 1
ATOM 20952 C C . GLN D 1 298 ? 47.469 29.973 160.897 1.00 50.13 424 GLN D C 1
ATOM 20953 O O . GLN D 1 298 ? 46.429 29.651 160.307 1.00 51.34 424 GLN D O 1
ATOM 20967 N N . SER D 1 299 ? 48.640 30.053 160.269 1.00 43.97 425 SER D N 1
ATOM 20968 C CA . SER D 1 299 ? 48.795 29.726 158.856 1.00 54.26 425 SER D CA 1
ATOM 20969 C C . SER D 1 299 ? 49.995 28.800 158.713 1.00 46.67 425 SER D C 1
ATOM 20970 O O . SER D 1 299 ? 51.139 29.221 158.992 1.00 45.62 425 SER D O 1
ATOM 20978 N N . PRO D 1 300 ? 49.801 27.552 158.290 1.00 49.32 426 PRO D N 1
ATOM 20979 C CA . PRO D 1 300 ? 50.944 26.635 158.179 1.00 48.18 426 PRO D CA 1
ATOM 20980 C C . PRO D 1 300 ? 51.977 27.128 157.170 1.00 48.19 426 PRO D C 1
ATOM 20981 O O . PRO D 1 300 ? 51.695 27.913 156.258 1.00 44.54 426 PRO D O 1
ATOM 20992 N N . LEU D 1 301 ? 53.200 26.648 157.356 1.00 39.56 427 LEU D N 1
ATOM 20993 C CA . LEU D 1 301 ? 54.317 26.949 156.475 1.00 43.32 427 LEU D CA 1
ATOM 20994 C C . LEU D 1 301 ? 54.591 25.737 155.598 1.00 46.18 427 LEU D C 1
ATOM 20995 O O . LEU D 1 301 ? 54.699 24.614 156.102 1.00 48.34 427 LEU D O 1
ATOM 21011 N N . PHE D 1 302 ? 54.712 25.964 154.294 1.00 45.59 428 PHE D N 1
ATOM 21012 C CA . PHE D 1 302 ? 55.099 24.891 153.396 1.00 44.74 428 PHE D CA 1
ATOM 21013 C C . PHE D 1 302 ? 56.610 24.727 153.407 1.00 50.99 428 PHE D C 1
ATOM 21014 O O . PHE D 1 302 ? 57.355 25.706 153.334 1.00 56.70 428 PHE D O 1
ATOM 21031 N N . ALA D 1 303 ? 57.067 23.480 153.480 1.00 50.12 429 ALA D N 1
ATOM 21032 C CA . ALA D 1 303 ? 58.492 23.195 153.533 1.00 54.16 429 ALA D CA 1
ATOM 21033 C C . ALA D 1 303 ? 58.790 21.940 152.731 1.00 50.25 429 ALA D C 1
ATOM 21034 O O . ALA D 1 303 ? 57.974 21.017 152.670 1.00 57.09 429 ALA D O 1
ATOM 21041 N N . LYS D 1 304 ? 59.969 21.924 152.115 1.00 52.63 430 LYS D N 1
ATOM 21042 C CA . LYS D 1 304 ? 60.474 20.762 151.401 1.00 50.26 430 LYS D CA 1
ATOM 21043 C C . LYS D 1 304 ? 61.519 20.048 152.252 1.00 63.40 430 LYS D C 1
ATOM 21044 O O . LYS D 1 304 ? 62.217 20.667 153.062 1.00 49.23 430 LYS D O 1
ATOM 21063 N N . ALA D 1 305 ? 61.606 18.730 152.075 1.00 52.99 431 ALA D N 1
ATOM 21064 C CA . ALA D 1 305 ? 62.678 17.965 152.697 1.00 54.48 431 ALA D CA 1
ATOM 21065 C C . ALA D 1 305 ? 64.017 18.567 152.289 1.00 55.04 431 ALA D C 1
ATOM 21066 O O . ALA D 1 305 ? 64.238 18.890 151.120 1.00 58.62 431 ALA D O 1
ATOM 21073 N N . GLY D 1 306 ? 64.902 18.732 153.265 1.00 55.33 432 GLY D N 1
ATOM 21074 C CA . GLY D 1 306 ? 66.175 19.378 153.072 1.00 64.49 432 GLY D CA 1
ATOM 21075 C C . GLY D 1 306 ? 66.185 20.841 153.446 1.00 63.23 432 GLY D C 1
ATOM 21076 O O . GLY D 1 306 ? 67.264 21.397 153.693 1.00 58.90 432 GLY D O 1
ATOM 21080 N N . ASP D 1 307 ? 65.018 21.481 153.474 1.00 54.06 433 ASP D N 1
ATOM 21081 C CA . ASP D 1 307 ? 64.938 22.862 153.911 1.00 52.59 433 ASP D CA 1
ATOM 21082 C C . ASP D 1 307 ? 65.321 22.979 155.393 1.00 54.75 433 ASP D C 1
ATOM 21083 O O . ASP D 1 307 ? 65.422 21.992 156.135 1.00 55.16 433 ASP D O 1
ATOM 21092 N N . THR D 1 308 ? 65.502 24.217 155.837 1.00 46.76 434 THR D N 1
ATOM 21093 C CA . THR D 1 308 ? 65.778 24.513 157.236 1.00 45.77 434 THR D CA 1
ATOM 21094 C C . THR D 1 308 ? 64.700 25.452 157.754 1.00 45.87 434 THR D C 1
ATOM 21095 O O . THR D 1 308 ? 64.466 26.513 157.165 1.00 47.43 434 THR D O 1
ATOM 21106 N N . LEU D 1 309 ? 64.039 25.046 158.838 1.00 42.43 435 LEU D N 1
ATOM 21107 C CA . LEU D 1 309 ? 63.053 25.865 159.529 1.00 42.88 435 LEU D CA 1
ATOM 21108 C C . LEU D 1 309 ? 63.714 26.431 160.782 1.00 43.19 435 LEU D C 1
ATOM 21109 O O . LEU D 1 309 ? 64.113 25.674 161.672 1.00 44.91 435 LEU D O 1
ATOM 21125 N N . SER D 1 310 ? 63.851 27.753 160.841 1.00 46.29 436 SER D N 1
ATOM 21126 C CA . SER D 1 310 ? 64.582 28.419 161.909 1.00 45.32 436 SER D CA 1
ATOM 21127 C C . SER D 1 310 ? 63.716 29.487 162.565 1.00 49.32 436 SER D C 1
ATOM 21128 O O . SER D 1 310 ? 62.794 30.037 161.955 1.00 40.66 436 SER D O 1
ATOM 21136 N N . GLY D 1 311 ? 63.992 29.752 163.834 1.00 42.14 437 GLY D N 1
ATOM 21137 C CA . GLY D 1 311 ? 63.251 30.780 164.532 1.00 38.02 437 GLY D CA 1
ATOM 21138 C C . GLY D 1 311 ? 63.554 30.734 166.013 1.00 44.75 437 GLY D C 1
ATOM 21139 O O . GLY D 1 311 ? 64.587 30.207 166.433 1.00 37.16 437 GLY D O 1
ATOM 21143 N N . THR D 1 312 ? 62.633 31.295 166.794 1.00 38.77 438 THR D N 1
ATOM 21144 C CA . THR D 1 312 ? 62.821 31.449 168.231 1.00 38.23 438 THR D CA 1
ATOM 21145 C C . THR D 1 312 ? 61.508 31.194 168.950 1.00 43.64 438 THR D C 1
ATOM 21146 O O . THR D 1 312 ? 60.472 31.732 168.555 1.00 41.54 438 THR D O 1
ATOM 21157 N N . CYS D 1 313 ? 61.557 30.383 170.000 1.00 38.94 439 CYS D N 1
ATOM 21158 C CA . CYS D 1 313 ? 60.444 30.192 170.916 1.00 38.32 439 CYS D CA 1
ATOM 21159 C C . CYS D 1 313 ? 60.764 30.952 172.198 1.00 40.87 439 CYS D C 1
ATOM 21160 O O . CYS D 1 313 ? 61.744 30.641 172.881 1.00 43.53 439 CYS D O 1
ATOM 21168 N N . LEU D 1 314 ? 59.959 31.958 172.511 1.00 37.91 440 LEU D N 1
ATOM 21169 C CA . LEU D 1 314 ? 60.204 32.848 173.640 1.00 43.15 440 LEU D CA 1
ATOM 21170 C C . LEU D 1 314 ? 59.099 32.668 174.669 1.00 38.20 440 LEU D C 1
ATOM 21171 O O . LEU D 1 314 ? 57.920 32.866 174.355 1.00 42.26 440 LEU D O 1
ATOM 21187 N N . LEU D 1 315 ? 59.480 32.284 175.885 1.00 35.86 441 LEU D N 1
ATOM 21188 C CA . LEU D 1 315 ? 58.546 32.069 176.982 1.00 39.11 441 LEU D CA 1
ATOM 21189 C C . LEU D 1 315 ? 58.767 33.161 178.018 1.00 40.84 441 LEU D C 1
ATOM 21190 O O . LEU D 1 315 ? 59.852 33.256 178.597 1.00 41.11 441 LEU D O 1
ATOM 21206 N N . ILE D 1 316 ? 57.744 33.984 178.239 1.00 34.84 442 ILE D N 1
ATOM 21207 C CA . ILE D 1 316 ? 57.788 35.066 179.214 1.00 38.66 442 ILE D CA 1
ATOM 21208 C C . ILE D 1 316 ? 56.782 34.751 180.320 1.00 41.31 442 ILE D C 1
ATOM 21209 O O . ILE D 1 316 ? 55.582 34.605 180.056 1.00 37.88 442 ILE D O 1
ATOM 21225 N N . ALA D 1 317 ? 57.269 34.656 181.556 1.00 38.23 443 ALA D N 1
ATOM 21226 C CA . ALA D 1 317 ? 56.408 34.302 182.677 1.00 40.34 443 ALA D CA 1
ATOM 21227 C C . ALA D 1 317 ? 55.429 35.430 182.973 1.00 45.09 443 ALA D C 1
ATOM 21228 O O . ALA D 1 317 ? 55.744 36.610 182.807 1.00 45.38 443 ALA D O 1
ATOM 21235 N N . ASN D 1 318 ? 54.230 35.059 183.415 1.00 38.67 444 ASN D N 1
ATOM 21236 C CA . ASN D 1 318 ? 53.183 36.020 183.734 1.00 47.31 444 ASN D CA 1
ATOM 21237 C C . ASN D 1 318 ? 52.692 35.793 185.160 1.00 45.01 444 ASN D C 1
ATOM 21238 O O . ASN D 1 318 ? 53.037 34.805 185.819 1.00 43.86 444 ASN D O 1
ATOM 21249 N N . LYS D 1 319 ? 51.857 36.717 185.626 1.00 50.71 445 LYS D N 1
ATOM 21250 C CA . LYS D 1 319 ? 51.373 36.677 186.999 1.00 59.74 445 LYS D CA 1
ATOM 21251 C C . LYS D 1 319 ? 50.286 35.636 187.236 1.00 44.81 445 LYS D C 1
ATOM 21252 O O . LYS D 1 319 ? 49.816 35.507 188.372 1.00 49.10 445 LYS D O 1
ATOM 21271 N N . ARG D 1 320 ? 49.857 34.906 186.208 1.00 46.67 446 ARG D N 1
ATOM 21272 C CA . ARG D 1 320 ? 48.895 33.823 186.368 1.00 49.36 446 ARG D CA 1
ATOM 21273 C C . ARG D 1 320 ? 49.577 32.462 186.465 1.00 48.06 446 ARG D C 1
ATOM 21274 O O . ARG D 1 320 ? 48.987 31.440 186.092 1.00 45.15 446 ARG D O 1
ATOM 21295 N N . GLN D 1 321 ? 50.811 32.437 186.970 1.00 43.42 447 GLN D N 1
ATOM 21296 C CA . GLN D 1 321 ? 51.571 31.203 187.154 1.00 43.83 447 GLN D CA 1
ATOM 21297 C C . GLN D 1 321 ? 51.732 30.414 185.860 1.00 41.53 447 GLN D C 1
ATOM 21298 O O . GLN D 1 321 ? 51.702 29.180 185.852 1.00 39.25 447 GLN D O 1
ATOM 21312 N N . SER D 1 322 ? 51.929 31.130 184.763 1.00 43.70 448 SER D N 1
ATOM 21313 C CA . SER D 1 322 ? 52.126 30.483 183.482 1.00 40.65 448 SER D CA 1
ATOM 21314 C C . SER D 1 322 ? 53.031 31.367 182.642 1.00 42.48 448 SER D C 1
ATOM 21315 O O . SER D 1 322 ? 53.800 32.171 183.180 1.00 37.62 448 SER D O 1
ATOM 21323 N N . TYR D 1 323 ? 52.940 31.206 181.321 1.00 36.91 449 TYR D N 1
ATOM 21324 C CA . TYR D 1 323 ? 53.822 31.873 180.381 1.00 44.82 449 TYR D CA 1
ATOM 21325 C C . TYR D 1 323 ? 53.038 32.366 179.174 1.00 42.29 449 TYR D C 1
ATOM 21326 O O . TYR D 1 323 ? 52.103 31.699 178.714 1.00 42.68 449 TYR D O 1
ATOM 21344 N N . ASP D 1 324 ? 53.434 33.536 178.668 1.00 36.72 450 ASP D N 1
ATOM 21345 C CA . ASP D 1 324 ? 53.054 33.990 177.335 1.00 41.50 450 ASP D CA 1
ATOM 21346 C C . ASP D 1 324 ? 54.066 33.396 176.360 1.00 42.87 450 ASP D C 1
ATOM 21347 O O . ASP D 1 324 ? 55.275 33.587 176.526 1.00 43.64 450 ASP D O 1
ATOM 21356 N N . ILE D 1 325 ? 53.583 32.685 175.351 1.00 43.23 451 ILE D N 1
ATOM 21357 C CA . ILE D 1 325 ? 54.447 32.008 174.391 1.00 41.36 451 ILE D CA 1
ATOM 21358 C C . ILE D 1 325 ? 54.443 32.804 173.095 1.00 50.19 451 ILE D C 1
ATOM 21359 O O . ILE D 1 325 ? 53.379 33.173 172.582 1.00 43.61 451 ILE D O 1
ATOM 21375 N N . SER D 1 326 ? 55.630 33.064 172.560 1.00 45.78 452 SER D N 1
ATOM 21376 C CA . SER D 1 326 ? 55.773 33.665 171.241 1.00 46.14 452 SER D CA 1
ATOM 21377 C C . SER D 1 326 ? 56.659 32.747 170.409 1.00 40.39 452 SER D C 1
ATOM 21378 O O . SER D 1 326 ? 57.772 32.409 170.825 1.00 38.40 452 SER D O 1
ATOM 21386 N N . ILE D 1 327 ? 56.168 32.332 169.246 1.00 38.07 453 ILE D N 1
ATOM 21387 C CA . ILE D 1 327 ? 56.919 31.474 168.338 1.00 37.05 453 ILE D CA 1
ATOM 21388 C C . ILE D 1 327 ? 57.021 32.186 166.997 1.00 38.09 453 ILE D C 1
ATOM 21389 O O . ILE D 1 327 ? 56.003 32.439 166.344 1.00 38.66 453 ILE D O 1
ATOM 21405 N N . VAL D 1 328 ? 58.244 32.511 166.593 1.00 33.14 454 VAL D N 1
ATOM 21406 C CA . VAL D 1 328 ? 58.536 33.074 165.280 1.00 39.98 454 VAL D CA 1
ATOM 21407 C C . VAL D 1 328 ? 59.337 32.029 164.521 1.00 40.25 454 VAL D C 1
ATOM 21408 O O . VAL D 1 328 ? 60.347 31.528 165.031 1.00 43.60 454 VAL D O 1
ATOM 21421 N N . ALA D 1 329 ? 58.867 31.671 163.327 1.00 43.42 455 ALA D N 1
ATOM 21422 C CA . ALA D 1 329 ? 59.488 30.630 162.524 1.00 34.07 455 ALA D CA 1
ATOM 21423 C C . ALA D 1 329 ? 59.477 31.043 161.061 1.00 43.75 455 ALA D C 1
ATOM 21424 O O . ALA D 1 329 ? 58.533 31.682 160.589 1.00 40.32 455 ALA D O 1
ATOM 21431 N N . GLN D 1 330 ? 60.523 30.656 160.339 1.00 43.94 456 GLN D N 1
ATOM 21432 C CA . GLN D 1 330 ? 60.619 30.964 158.920 1.00 45.83 456 GLN D CA 1
ATOM 21433 C C . GLN D 1 330 ? 61.289 29.814 158.177 1.00 40.39 456 GLN D C 1
ATOM 21434 O O . GLN D 1 330 ? 62.167 29.127 158.709 1.00 40.88 456 GLN D O 1
ATOM 21448 N N . VAL D 1 331 ? 60.837 29.595 156.945 1.00 42.08 457 VAL D N 1
ATOM 21449 C CA . VAL D 1 331 ? 61.489 28.672 156.026 1.00 49.97 457 VAL D CA 1
ATOM 21450 C C . VAL D 1 331 ? 62.597 29.453 155.328 1.00 46.18 457 VAL D C 1
ATOM 21451 O O . VAL D 1 331 ? 62.324 30.358 154.537 1.00 47.68 457 VAL D O 1
ATOM 21464 N N . ASP D 1 332 ? 63.852 29.107 155.622 1.00 49.12 458 ASP D N 1
ATOM 21465 C CA . ASP D 1 332 ? 64.969 29.913 155.139 1.00 48.27 458 ASP D CA 1
ATOM 21466 C C . ASP D 1 332 ? 65.031 29.955 153.616 1.00 49.90 458 ASP D C 1
ATOM 21467 O O . ASP D 1 332 ? 65.411 30.981 153.047 1.00 48.68 458 ASP D O 1
ATOM 21476 N N . GLN D 1 333 ? 64.651 28.869 152.940 1.00 48.23 459 GLN D N 1
ATOM 21477 C CA . GLN D 1 333 ? 64.805 28.800 151.493 1.00 49.35 459 GLN D CA 1
ATOM 21478 C C . GLN D 1 333 ? 63.837 29.715 150.756 1.00 54.10 459 GLN D C 1
ATOM 21479 O O . GLN D 1 333 ? 64.119 30.097 149.613 1.00 51.48 459 GLN D O 1
ATOM 21493 N N . THR D 1 334 ? 62.705 30.072 151.369 1.00 52.38 460 THR D N 1
ATOM 21494 C CA . THR D 1 334 ? 61.684 30.846 150.677 1.00 50.30 460 THR D CA 1
ATOM 21495 C C . THR D 1 334 ? 61.357 32.172 151.342 1.00 46.77 460 THR D C 1
ATOM 21496 O O . THR D 1 334 ? 60.648 32.985 150.737 1.00 43.82 460 THR D O 1
ATOM 21507 N N . GLY D 1 335 ? 61.814 32.399 152.570 1.00 50.75 461 GLY D N 1
ATOM 21508 C CA . GLY D 1 335 ? 61.404 33.571 153.309 1.00 55.04 461 GLY D CA 1
ATOM 21509 C C . GLY D 1 335 ? 60.007 33.508 153.878 1.00 48.19 461 GLY D C 1
ATOM 21510 O O . GLY D 1 335 ? 59.511 34.522 154.380 1.00 54.35 461 GLY D O 1
ATOM 21514 N N . SER D 1 336 ? 59.353 32.355 153.805 1.00 44.73 462 SER D N 1
ATOM 21515 C CA . SER D 1 336 ? 58.024 32.200 154.377 1.00 45.13 462 SER D CA 1
ATOM 21516 C C . SER D 1 336 ? 58.116 32.237 155.895 1.00 45.03 462 SER D C 1
ATOM 21517 O O . SER D 1 336 ? 58.880 31.474 156.490 1.00 37.46 462 SER D O 1
ATOM 21525 N N . LYS D 1 337 ? 57.319 33.105 156.520 1.00 44.85 463 LYS D N 1
ATOM 21526 C CA . LYS D 1 337 ? 57.444 33.440 157.933 1.00 45.95 463 LYS D CA 1
ATOM 21527 C C . LYS D 1 337 ? 56.112 33.286 158.659 1.00 44.77 463 LYS D C 1
ATOM 21528 O O . LYS D 1 337 ? 55.043 33.551 158.111 1.00 41.22 463 LYS D O 1
ATOM 21547 N N . SER D 1 338 ? 56.189 32.854 159.909 1.00 44.81 464 SER D N 1
ATOM 21548 C CA . SER D 1 338 ? 55.018 32.718 160.763 1.00 49.05 464 SER D CA 1
ATOM 21549 C C . SER D 1 338 ? 55.350 33.232 162.155 1.00 47.38 464 SER D C 1
ATOM 21550 O O . SER D 1 338 ? 56.357 32.823 162.739 1.00 43.08 464 SER D O 1
ATOM 21558 N N . SER D 1 339 ? 54.516 34.136 162.673 1.00 47.10 465 SER D N 1
ATOM 21559 C CA . SER D 1 339 ? 54.643 34.669 164.024 1.00 48.55 465 SER D CA 1
ATOM 21560 C C . SER D 1 339 ? 53.375 34.334 164.797 1.00 43.06 465 SER D C 1
ATOM 21561 O O . SER D 1 339 ? 52.264 34.547 164.298 1.00 47.33 465 SER D O 1
ATOM 21569 N N . ASN D 1 340 ? 53.540 33.811 166.010 1.00 41.49 466 ASN D N 1
ATOM 21570 C CA . ASN D 1 340 ? 52.419 33.297 166.780 1.00 43.28 466 ASN D CA 1
ATOM 21571 C C . ASN D 1 340 ? 52.573 33.651 168.245 1.00 42.76 466 ASN D C 1
ATOM 21572 O O . ASN D 1 340 ? 53.686 33.737 168.762 1.00 40.08 466 ASN D O 1
ATOM 21583 N N . LEU D 1 341 ? 51.432 33.851 168.903 1.00 46.77 467 LEU D N 1
ATOM 21584 C CA . LEU D 1 341 ? 51.363 34.163 170.324 1.00 49.10 467 LEU D CA 1
ATOM 21585 C C . LEU D 1 341 ? 50.370 33.209 170.971 1.00 52.91 467 LEU D C 1
ATOM 21586 O O . LEU D 1 341 ? 49.254 33.045 170.463 1.00 48.73 467 LEU D O 1
ATOM 21602 N N . LEU D 1 342 ? 50.775 32.569 172.077 1.00 43.92 468 LEU D N 1
ATOM 21603 C CA . LEU D 1 342 ? 49.952 31.554 172.724 1.00 40.64 468 LEU D CA 1
ATOM 21604 C C . LEU D 1 342 ? 49.895 31.776 174.229 1.00 42.37 468 LEU D C 1
ATOM 21605 O O . LEU D 1 342 ? 50.803 32.355 174.826 1.00 46.90 468 LEU D O 1
ATOM 21621 N N . ASP D 1 343 ? 48.811 31.296 174.829 1.00 41.41 469 ASP D N 1
ATOM 21622 C CA . ASP D 1 343 ? 48.517 31.459 176.250 1.00 42.91 469 ASP D CA 1
ATOM 21623 C C . ASP D 1 343 ? 48.554 30.077 176.897 1.00 40.86 469 ASP D C 1
ATOM 21624 O O . ASP D 1 343 ? 47.597 29.307 176.801 1.00 40.99 469 ASP D O 1
ATOM 21633 N N . LEU D 1 344 ? 49.658 29.773 177.572 1.00 37.47 470 LEU D N 1
ATOM 21634 C CA . LEU D 1 344 ? 49.866 28.426 178.086 1.00 37.41 470 LEU D CA 1
ATOM 21635 C C . LEU D 1 344 ? 48.906 28.057 179.210 1.00 47.45 470 LEU D C 1
ATOM 21636 O O . LEU D 1 344 ? 48.698 26.868 179.459 1.00 49.15 470 LEU D O 1
ATOM 21652 N N . LYS D 1 345 ? 48.308 29.032 179.887 1.00 48.50 471 LYS D N 1
ATOM 21653 C CA . LYS D 1 345 ? 47.428 28.723 181.010 1.00 56.08 471 LYS D CA 1
ATOM 21654 C C . LYS D 1 345 ? 45.999 28.419 180.580 1.00 58.88 471 LYS D C 1
ATOM 21655 O O . LYS D 1 345 ? 45.195 28.002 181.417 1.00 60.90 471 LYS D O 1
ATOM 21674 N N . ASN D 1 346 ? 45.664 28.592 179.305 1.00 55.62 472 ASN D N 1
ATOM 21675 C CA . ASN D 1 346 ? 44.324 28.307 178.789 1.00 55.98 472 ASN D CA 1
ATOM 21676 C C . ASN D 1 346 ? 44.443 27.354 177.604 1.00 46.78 472 ASN D C 1
ATOM 21677 O O . ASN D 1 346 ? 44.143 27.715 176.460 1.00 51.63 472 ASN D O 1
ATOM 21688 N N . PRO D 1 347 ? 44.884 26.124 177.844 1.00 50.78 473 PRO D N 1
ATOM 21689 C CA . PRO D 1 347 ? 45.068 25.169 176.742 1.00 49.95 473 PRO D CA 1
ATOM 21690 C C . PRO D 1 347 ? 43.762 24.488 176.349 1.00 46.60 473 PRO D C 1
ATOM 21691 O O . PRO D 1 347 ? 42.742 24.591 177.028 1.00 50.22 473 PRO D O 1
ATOM 21702 N N . PHE D 1 348 ? 43.812 23.798 175.214 1.00 40.77 474 PHE D N 1
ATOM 21703 C CA . PHE D 1 348 ? 42.703 22.988 174.724 1.00 42.51 474 PHE D CA 1
ATOM 21704 C C . PHE D 1 348 ? 43.040 21.522 174.985 1.00 45.37 474 PHE D C 1
ATOM 21705 O O . PHE D 1 348 ? 43.920 20.954 174.328 1.00 44.14 474 PHE D O 1
ATOM 21722 N N . PHE D 1 349 ? 42.324 20.906 175.924 1.00 46.12 475 PHE D N 1
ATOM 21723 C CA . PHE D 1 349 ? 42.542 19.505 176.279 1.00 49.03 475 PHE D CA 1
ATOM 21724 C C . PHE D 1 349 ? 41.741 18.637 175.323 1.00 48.88 475 PHE D C 1
ATOM 21725 O O . PHE D 1 349 ? 40.554 18.378 175.532 1.00 51.42 475 PHE D O 1
ATOM 21742 N N . ARG D 1 350 ? 42.405 18.173 174.265 1.00 50.81 476 ARG D N 1
ATOM 21743 C CA . ARG D 1 350 ? 41.723 17.424 173.217 1.00 51.84 476 ARG D CA 1
ATOM 21744 C C . ARG D 1 350 ? 41.658 15.927 173.483 1.00 53.32 476 ARG D C 1
ATOM 21745 O O . ARG D 1 350 ? 40.813 15.248 172.891 1.00 61.46 476 ARG D O 1
ATOM 21766 N N . TYR D 1 351 ? 42.517 15.399 174.348 1.00 54.30 477 TYR D N 1
ATOM 21767 C CA . TYR D 1 351 ? 42.529 13.966 174.608 1.00 72.42 477 TYR D CA 1
ATOM 21768 C C . TYR D 1 351 ? 41.147 13.479 175.029 1.00 76.92 477 TYR D C 1
ATOM 21769 O O . TYR D 1 351 ? 40.439 14.138 175.797 1.00 75.89 477 TYR D O 1
ATOM 21787 N N . THR D 1 352 ? 40.767 12.313 174.517 1.00 80.72 478 THR D N 1
ATOM 21788 C CA . THR D 1 352 ? 39.444 11.758 174.767 1.00 88.66 478 THR D CA 1
ATOM 21789 C C . THR D 1 352 ? 39.515 10.238 174.908 1.00 86.27 478 THR D C 1
ATOM 21790 O O . THR D 1 352 ? 39.010 9.495 174.059 1.00 88.43 478 THR D O 1
ATOM 21801 N N . ALA E 2 3 ? 47.322 21.521 137.887 1.00 101.51 24 ALA E N 1
ATOM 21802 C CA . ALA E 2 3 ? 47.021 21.346 136.471 1.00 90.79 24 ALA E CA 1
ATOM 21803 C C . ALA E 2 3 ? 48.099 22.031 135.636 1.00 79.47 24 ALA E C 1
ATOM 21804 O O . ALA E 2 3 ? 49.172 22.365 136.144 1.00 86.19 24 ALA E O 1
ATOM 21810 N N . ALA E 2 4 ? 47.808 22.256 134.358 1.00 95.43 25 ALA E N 1
ATOM 21811 C CA . ALA E 2 4 ? 48.791 22.836 133.421 1.00 79.47 25 ALA E CA 1
ATOM 21812 C C . ALA E 2 4 ? 48.317 24.245 132.862 1.00 72.38 25 ALA E C 1
ATOM 21813 O O . ALA E 2 4 ? 47.086 24.451 132.871 1.00 82.33 25 ALA E O 1
ATOM 21820 N N . ARG E 2 5 ? 49.227 25.183 132.470 1.00 78.44 26 ARG E N 1
ATOM 21821 C CA . ARG E 2 5 ? 48.987 26.394 131.866 1.00 72.61 26 ARG E CA 1
ATOM 21822 C C . ARG E 2 5 ? 48.295 26.250 130.521 1.00 84.51 26 ARG E C 1
ATOM 21823 O O . ARG E 2 5 ? 48.913 25.863 129.592 1.00 76.40 26 ARG E O 1
ATOM 21869 N N . ALA F 2 3 ? 42.969 11.386 183.153 1.00 89.81 24 ALA H N 1
ATOM 21870 C CA . ALA F 2 3 ? 42.941 12.833 182.959 1.00 76.86 24 ALA H CA 1
ATOM 21871 C C . ALA F 2 3 ? 44.326 13.429 183.186 1.00 74.96 24 ALA H C 1
ATOM 21872 O O . ALA F 2 3 ? 45.277 12.706 183.497 1.00 76.21 24 ALA H O 1
ATOM 21878 N N . ALA F 2 4 ? 44.429 14.748 183.048 1.00 80.65 25 ALA H N 1
ATOM 21879 C CA . ALA F 2 4 ? 45.719 15.409 183.077 1.00 77.56 25 ALA H CA 1
ATOM 21880 C C . ALA F 2 4 ? 45.905 16.343 184.241 1.00 67.01 25 ALA H C 1
ATOM 21881 O O . ALA F 2 4 ? 45.071 16.403 185.159 1.00 90.89 25 ALA H O 1
ATOM 21888 N N . ARG F 2 5 ? 46.987 17.118 184.169 1.00 73.19 26 ARG H N 1
ATOM 21889 C CA . ARG F 2 5 ? 47.427 17.907 185.391 1.00 80.56 26 ARG H CA 1
ATOM 21890 C C . ARG F 2 5 ? 46.883 19.363 185.438 1.00 80.48 26 ARG H C 1
ATOM 21891 O O . ARG F 2 5 ? 47.546 20.206 185.937 1.00 89.30 26 ARG H O 1
ATOM 21937 N N . ALA G 2 3 ? 29.587 21.776 175.077 1.00 106.53 24 ALA G N 1
ATOM 21938 C CA . ALA G 2 3 ? 29.837 21.568 176.495 1.00 88.48 24 ALA G CA 1
ATOM 21939 C C . ALA G 2 3 ? 28.805 22.338 177.315 1.00 77.79 24 ALA G C 1
ATOM 21940 O O . ALA G 2 3 ? 27.806 22.820 176.779 1.00 79.04 24 ALA G O 1
ATOM 21946 N N . ALA G 2 4 ? 29.054 22.468 178.617 1.00 84.88 25 ALA G N 1
ATOM 21947 C CA . ALA G 2 4 ? 28.091 23.124 179.524 1.00 75.52 25 ALA G CA 1
ATOM 21948 C C . ALA G 2 4 ? 28.427 24.657 179.739 1.00 70.47 25 ALA G C 1
ATOM 21949 O O . ALA G 2 4 ? 29.548 25.048 179.334 1.00 80.73 25 ALA G O 1
ATOM 21956 N N . ARG G 2 5 ? 27.527 25.471 180.358 1.00 73.38 26 ARG G N 1
ATOM 21957 C CA . ARG G 2 5 ? 27.642 26.806 180.525 1.00 65.53 26 ARG G CA 1
ATOM 21958 C C . ARG G 2 5 ? 28.912 27.211 181.281 1.00 69.05 26 ARG G C 1
ATOM 21959 O O . ARG G 2 5 ? 29.603 28.023 180.778 1.00 70.64 26 ARG G O 1
ATOM 22004 N N . ALA H 2 3 ? 34.142 13.550 130.203 1.00 86.33 24 ALA F N 1
ATOM 22005 C CA . ALA H 2 3 ? 33.156 12.942 129.325 1.00 65.43 24 ALA F CA 1
ATOM 22006 C C . ALA H 2 3 ? 31.834 13.694 129.399 1.00 81.97 24 ALA F C 1
ATOM 22007 O O . ALA H 2 3 ? 30.763 13.097 129.296 1.00 74.51 24 ALA F O 1
ATOM 22013 N N . ALA H 2 4 ? 31.907 15.009 129.570 1.00 81.92 25 ALA F N 1
ATOM 22014 C CA . ALA H 2 4 ? 30.698 15.841 129.735 1.00 75.84 25 ALA F CA 1
ATOM 22015 C C . ALA H 2 4 ? 30.454 16.810 128.508 1.00 73.90 25 ALA F C 1
ATOM 22016 O O . ALA H 2 4 ? 31.434 16.984 127.745 1.00 78.20 25 ALA F O 1
ATOM 22023 N N . ARG H 2 5 ? 29.239 17.407 128.332 1.00 84.73 26 ARG F N 1
ATOM 22024 C CA . ARG H 2 5 ? 28.830 18.080 127.232 1.00 81.45 26 ARG F CA 1
ATOM 22025 C C . ARG H 2 5 ? 29.692 19.266 126.841 1.00 77.04 26 ARG F C 1
ATOM 22026 O O . ARG H 2 5 ? 30.022 19.358 125.705 1.00 76.83 26 ARG F O 1
#

B-factor: mean 50.95, std 16.14, range [22.85, 136.95]

Secondary structure (DSSP, 8-state):
-HHHH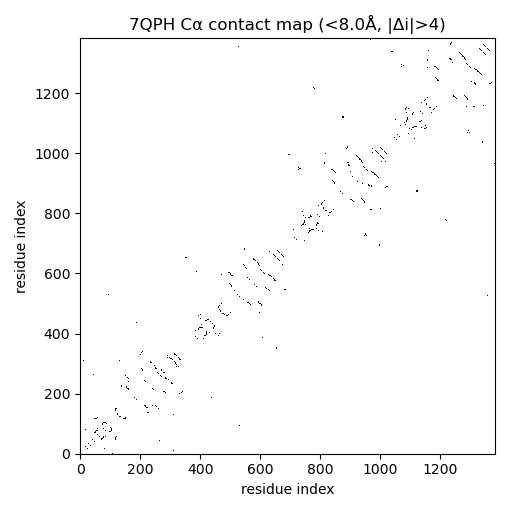HS-HHHHHHHHHHTT-HHHHHHHHT-HHHHHHHHHHHHTTGGGTTT-EEEEET-TTSHHHHHHHHTT-SEEEEEE-STHHHHHHHHHHHTT-TTTEEEEES-TTT---SS-EEEEEE---BTTBTTTSHHHHHHHGGGGEEEEEEEES-EEEEEEEEE--HHHHHHHHHHHGGG--S-BTTB--GGGHHHHHHHHHTS-EEE---GGGB-S--EEEEEETTT--GGGGSEEEEEEEEE-SS-EEEEEEEEEEEEEEE-SS-EEEEE--TTS---TT-EEEEEEEEEEEE-TT-EEEEEEEEEE-TTSSEEEEEEEEETTT--EEEEEEETTS-EE---/-HHHHHS-HHHHHHHHHHTT-HHHHHHHHT-HHHHHHHHHHHHTTGGGTTT-EEEEET-TTSHHHHHHHHTT-SEEEEEE-STHHHHHHHHHHHTT-TTTEEEEES-TTT---SS-EEEEEE---BTTBTTTSHHHHHHHGGGGEEEEEEEES-EEEEEEEEE--HHHHHHHHHHHGGGG-TTBTTB--GGGHHHHHHHHHTS-EEE---GGGB-SPPEEEEEETTT--GGGGGEEEEEEEEE--S-EEEEEEEEEEEEEEE-SS-EEEEE--TTS---TT-EEEEEEEEEEEE-TT-EEEEEEEEEE-TTSSEEEEEEEEETTTTEEEEEEEETTS-EE---/-HHHHHS-HHHHHHHHHHTT-HHHHHHHHT-HHHHHHHHHHHHTTGGGTBT-EEEEET-TTSHHHHHHHHTTBSEEEEEE-STHHHHHHHHHHHTT-TTTEEEEES-TTT---SS-EEEEEE---BTTBTGGGHHHHHHHGGGGEEEEEEEES-EEEEEEEEE--HHHHHHHHHHHGGG--S-BTTB--GGGHHHHHHHHHTS-EEE---GGGB-BPPEEEEEETTT--GGGGSEEEEEEEEEBSS-EEEEEEEEEEEEEEE-SS-EEEEE--TTS---TT-EEEEEEEEEEEE-TT-EEEEEEEEEE-TTSSEEEEEEEEETTT--EEEEEEETTS-EE---/-HHHHHS-HHHHHHHHHHTT-HHHHHHHHT-HHHHHHHHHHHHHTGGGTTT-EEEEET-TTSHHHHHHHHTT-SEEEEEE-STHHHHHHHHHHHTT-TTTEEEEES-TTT---SS-EEEEEE---BTTBTTTSHHHHHHHGGGGEEEEEEEES-EEEEEEEEE--HHHHHHHHHHHGGGG-S-BTTB--GGGHHHHHHHHHTS-EEE---GGGB-S--EEEEEETTT--GGGGSEEEEEEEEE--S-EEEEEEEEEEEEEEE-SS-EEEEE--TTS---TT-EEEEEEEEEEEE-TT-EEEEEEEEEEETTTEEEEEEEEEETTTTEEEEEEEETTS-EE---/---/---/---/---

Foldseek 3Di:
DVLPVQADVVLVVVVLQVLQDVVVVVQQCVQCLRLVLLLCLPQVQLVLQAQWEEEEAQCQLNSSVVSSVVSHHQAYEYEHAHNSLVNNVVVCVVVVNPRHYHYWYRQLLPTDDPAATQEYEYDQAAQLGCFLVSLLSVLVNCVRHDPPHAYVQFKKKKKKFFFDDPVVLVVLLVVLCVQCDCQPVYHRRNVCSVVSSQVQLQAKEFAADDPVRTFFGIDIDMDGSVPDHSVCSQKDKDKDKTQTQAWDWGFWMKMWMKTWRDHPRHIGIRTCDSVDDHGPSHIITRTWPGIDTDHHRWIKTWMWMWHRHNSSGTWTKTKIAGVVPGDITIGIHTHNHHHHPYD/DVLPVQADPVLVVVVLVVLQDVVVVCQQCVQCLVLVLLLCLPQLLLVLAAQWEEEEAQCQLNSSVVSSVVSHHQAYEYEHAHNSLVNNVVVCVVVVNPRHYHYDYHQLLPTDDPAATQEYEYDQAAALRCFLVSLLSVLSNCVRHDDNHAYVQFKKKKKKFFFDDVPVLVVLLVVLCVQCDCQPVYHGSNVCSVVSLQVSLLAKEFAADDPVGTFFGIDMDMDGSVPDHSVCSQKDKAKDKTQGQAWDWGFWMKMWMKTWRPHPRHIGIRTCDNVDDHGPSHIITRTFSGTDTDHRRWMKIWMWMWHRHNSSGTWIWTWIAGVVPRRITIGIHTHVHHHHPYD/DVLPVQADVVLVVVVLVVLQDVVVVVQQCVQCLRVVLLLCLCQVQLVLAAQWEEEEAQCRLVSSVVSSVVSHHQAYEYEHAHNSLVNNVVVCVVVVNVRHYHRDYRQLLPDDDDAATQEYEYDQAAALGCFLNCLLSVLVNCVRHDPPHAYVQFKKKKWKFWFDDVCVVVVQLVVLCVQCDPQPVYHNRNVCSVVSSQVQLQAKEFAADDCVRTFFGIDIDMDGSVPDHSVCSQKPKAKDKTQGQAWDWTFWMKMWMKTWRDHPRHIGIRTCDSVDPHGPSHIITRTWPGIDTDHRRWIKIWIWMWHRHNSSGTWTKTKIAGVVPRRITIGIHTHVHHHHPYD/DVLPVQADPVLVVVVLVVLQDVVVVCQQCVQCLVLVLLLCLCQLQLVLQAQWEEEEAQCQLNSSVVSSVVSHHQAYEYEHAHNSLVNNVVVCVVVVNPRHYHYDYRQLLPTDDPAATQEYEYDQAAQLGCFLLSLLSVLVNCVSHDPPHAYVQFKKKKKKFFFDDVPVLVVLLVVLCVQCDCQPVYHGSNVCSVVSLQVSLLAKEFAADAPVGGFFGIDMDMDGSVPDHSVCSQKDKDKDKTQGQAWDWGFWMKMWMKTWRDHPRHIGIRTCDNVDDHGPSGIITRGFSGTDTDHHRWMKIWMWMWHRHNSSGTWIWTWIAGVVPRRITIGIHDHVRHHHPYD

Radius of gyration: 39.78 Å; Cα contacts (8 Å, |Δi|>4): 3316; chains: 8; bounding box: 78×59×115 Å

Sequence (1384 aa):
SVFSERTEESSAVQYFQFYGYLSQQQNMMQDYVRTGTYQRAILQNHTDFKDKIVLDVGCGSGILSFFAAQAGARKIYAVEASTMAQHAEVLVKSNNLTDRIVVIPGKVEEVSLPEQVDIIISEPMGYMLFNERMLESYLHAKKYLKPSGNMFPTIGDVHLAPFTDEQLYMEQFTKANFWYQPSFHGVDLSALRGAAVDEYFRQPVVDTFDIRILMAKSVKYTVNFLEAKEGDLHRIEIPFKFHMLHSGLVHGLAFWFDVAFIGSIMTVWLSTAPTEPLTHWYQVRCLFQSPLFAKAGDTLSGTCLLIANKRQSYDISIVAQVDQTGSKSSNLLDLKNPFFRYTSVFSERTEESSAVQYFQFYGYLSQQQNMMQDYVRTGTYQRAILQNHTDFKDKIVLDVGCGSGILSFFAAQAGARKIYAVEASTMAQHAEVLVKSNNLTDRIVVIPGKVEEVSLPEQVDIIISEPMGYMLFNERMLESYLHAKKYLKPSGNMFPTIGDVHLAPFTDEQLYMEQFTKANFWYQPSFHGVDLSALRGAAVDEYFRQPVVDTFDIRILMAKSVKYTVNFLEAKEGDLHRIEIPFKFHMLHSGLVHGLAFWFDVAFIGSIMTVWLSTAPTEPLTHWYQVRCLFQSPLFAKAGDTLSGTCLLIANKRQSYDISIVAQVDQTGSKSSNLLDLKNPFFRYTSVFSERTEESSAVQYFQFYGYLSQQQNMMQDYVRTGTYQRAILQNHTDFKDKIVLDVGCGSGILSFFAAQAGARKIYAVEASTMAQHAEVLVKSNNLTDRIVVIPGKVEEVSLPEQVDIIISEPMGYMLFNERMLESYLHAKKYLKPSGNMFPTIGDVHLAPFTDEQLYMEQFTKANFWYQPSFHGVDLSALRGAAVDEYFRQPVVDTFDIRILMAKSVKYTVNFLEAKEGDLHRIEIPFKFHMLHSGLVHGLAFWFDVAFIGSIMTVWLSTAPTEPLTHWYQVRCLFQSPLFAKAGDTLSGTCLLIANKRQSYDISIVAQVDQTGSKSSNLLDLKNPFFRYTSVFSERTEESSAVQYFQFYGYLSQQQNMMQDYVRTGTYQRAILQNHTDFKDKIVLDVGCGSGILSFFAAQAGARKIYAVEASTMAQHAEVLVKSNNLTDRIVVIPGKVEEVSLPEQVDIIISEPMGYMLFNERMLESYLHAKKYLKPSGNMFPTIGDVHLAPFTDEQLYMEQFTKANFWYQPSFHGVDLSALRGAAVDEYFRQPVVDTFDIRILMAKSVKYTVNFLEAKEGDLHRIEIPFKFHMLHSGLVHGLAFWFDVAFIGSIMTVWLSTAPTEPLTHWYQVRCLFQSPLFAKAGDTLSGTCLLIANKRQSYDISIVAQVDQTGSKSSNLLDLKNPFFRYTAARAARAARAAR

InterPro domains:
  IPR011993 PH-like domain superfamily [G3DSA:2.30.29.30] (24-140)
  IPR025799 Protein arginine N-methyltransferase [PS51678] (147-454)
  IPR025799 Protein arginine N-methyltransferase [PTHR11006] (133-460)
  IPR029063 S-adenosyl-L-methionine-dependent methyltransferase superfamily [G3DSA:3.40.50.150] (144-288)
  IPR029063 S-adenosyl-L-methionine-dependent methyltransferase superfamily [SSF53335] (153-462)
  IPR055135 Protein arginine N-methyltransferase domain [PF22528] (292-453)

CATH classification: 3.40.50.150 (+1 more: 2.70.160.11)

Organism: Mus musculus (NCBI:txid10090)

Nearest PDB structures (foldseek):
  7qrd-assembly1_C  TM=1.002E+00  e=1.205E-76  Mus musculus
  6arj-assembly1_A  TM=9.905E-01  e=1.125E-73  Homo sapiens
  6s77-assembly1_C  TM=9.920E-01  e=2.082E-73  Homo sapiens
  3b3j-assembly1_A  TM=9.087E-01  e=4.142E-60  Rattus norvegicus
  6sq4-assembly1_B  TM=8.293E-01  e=2.389E-36  Mus musculus

Solvent-accessible surface area: 51285 Å² total

GO terms:
  GO:0030518 nuclear receptor-mediated steroid hormone signaling pathway (P, IDA)
  GO:0016274 protein-arginine N-methyltransferase activity (F, IDA)
  GO:0005634 nucleus (C, IDA)
  GO:0005829 cytosol (C, IDA)
  GO:0003713 transcription coactivator activity (F, IDA)
  GO:0035242 protein-arginine omega-N asymmetric methyltransferase activity (F, IDA)
  GO:0035642 histone H3R17 methyltransferase activity (F, IDA)
  GO:0033146 regulation of intracellular estrogen receptor signaling pathway (P, IDA)
  GO:0005634 nucleus (C, EXP)
  GO:0005737 cytoplasm (C, EXP)
  GO:0035242 protein-arginine omega-N asymmetric methyltransferase activity (F, EXP)
  GO:0045600 positive regulation of fat cell differentiation (P, IMP)
  GO:0005515 protein binding (F, IPI)
  GO:0008276 protein methyltransferase activity (F, IDA)
  GO:0042054 histone methyltransferase activity (F, IDA)
  GO:0032991 protein-containing complex (C, IDA)
  GO:0090575 RNA polymerase II transcription regulator complex (C, IDA)
  GO:0006355 regulation of DNA-templated transcription (P, IDA)
  GO:0045944 positive regulation of transcription by RNA polymerase II (P, IGI)
  GO:0030520 estrogen receptor signaling pathway (P, IGI)